Protein 3F6T (pdb70)

CATH classification: 3.90.1150.10 (+2 more: 1.10.20.110, 3.40.640.10)

Secondary structure (DSSP, 8-state):
-------HHHHH-GGGHIIIII-----S----HHHHHHHHHHHHHHHHHTTT--S--------TTHHHHHHHH--TTT-HHHHHHHHHHHHHHHTT---HHHHHHHHHHHHHT-S--SSSS--HHHHHHHHHHHHHHHTTT---GGGEEEEEEEHHHHHHHHHHHHHHHTTSS-TT-EEEEESSP-HHHHTSGGGGGSEEEEE---EETTTTSEE-HHHHHHHS-TTEEEEEEESS-TTT-B---HHHHHHHHHHHHH-TT--EEE-TTGGGSTT---HHHHSGGG--EEE----S-GGG-EEEEEEESS-HHHHHHHTS-HHHHHHHHHHHHTT-S-TT--HHHHHHHHHTTTTTGGG-S--HHHH--TTT---TTT-BGGGTB-HHHHHHHHHHHHHHHHHHH--PPP--STTB--SEEEEEHHHHHHHHH-HHHHHHHHHH--HHHHHHHHHHHTTSSS-TTEEE-SSTTEEEEESSSS-HHHHHHHHHHHHHHHHHHHHHH-/-------TTGGG-GGGHIIIII-----S----HHHHHHHHHHHHHHHHHTTT--S--------TTHHHHHHHH--TTT-HHHHHHHHHHHHHHHTS---HHHHHHHHHHHHHT-S--SSSS--HHHHHHHHHHHIIIIITT---GGGEEEEEEEHHHHHHHHHHHHHHHTTSS-TT-EEEEESSP-HHHHTSGGGGGSEEEEE---EETTTTSEE-HHHHHHHH-TTEEEEEEESS-TTT-B---HHHHHHHHHHHHH-TT--EEE-TTGGGSTT---HHHHSTTT--EEE----S-TTT-EEEEEEESS-HHHHHHHTS-HHHHHHHHHHHHTT-S-TT--HHHHHHHHHTTTTTGGG-S--HHHH--TTT--HHHH-BGGGTB-HHHHHHHHHHHHHHHHHHH-------STTB--SEEEEEHHHHHHHHH-HHHHHHHHHT--HHHHHHHHHHHHTSSS-TTEEE-SSTTEEEEESSSS-TTHHHHHHHHHHHHHHHHHHHHHH-

Structure (mmCIF, N/CA/C/O backbone):
data_3F6T
#
_entry.id   3F6T
#
_cell.length_a   89.780
_cell.length_b   107.750
_cell.length_c   119.680
_cell.angle_alpha   90.000
_cell.angle_beta   90.000
_cell.angle_gamma   90.000
#
_symmetry.space_group_name_H-M   'P 21 21 21'
#
loop_
_entity.id
_entity.type
_entity.pdbx_description
1 polymer 'Aspartate aminotransferase'
2 non-polymer 1,2-ETHANEDIOL
3 water water
#
loop_
_atom_site.group_PDB
_atom_site.id
_atom_site.type_symbol
_atom_site.label_atom_id
_atom_site.label_alt_id
_atom_site.label_comp_id
_atom_site.label_asym_id
_atom_site.label_entity_id
_atom_site.label_seq_id
_atom_site.pdbx_PDB_ins_code
_atom_site.Cartn_x
_atom_site.Cartn_y
_atom_site.Cartn_z
_atom_site.occupancy
_atom_site.B_iso_or_equiv
_atom_site.auth_seq_id
_atom_site.auth_comp_id
_atom_site.auth_asym_id
_atom_site.auth_atom_id
_atom_site.pdbx_PDB_model_num
ATOM 1 N N . PHE A 1 16 ? 6.217 14.160 -43.221 1.00 51.85 15 PHE A N 1
ATOM 2 C CA . PHE A 1 16 ? 6.826 13.109 -44.087 1.00 52.15 15 PHE A CA 1
ATOM 3 C C . PHE A 1 16 ? 6.074 12.940 -45.406 1.00 50.40 15 PHE A C 1
ATOM 4 O O . PHE A 1 16 ? 5.678 11.830 -45.753 1.00 50.53 15 PHE A O 1
ATOM 12 N N . GLU A 1 17 ? 5.892 14.028 -46.146 1.00 48.37 16 GLU A N 1
ATOM 13 C CA . GLU A 1 17 ? 5.193 13.966 -47.436 1.00 47.07 16 GLU A CA 1
ATOM 14 C C . GLU A 1 17 ? 6.009 13.209 -48.490 1.00 44.47 16 GLU A C 1
ATOM 15 O O . GLU A 1 17 ? 7.238 13.311 -48.516 1.00 44.05 16 GLU A O 1
ATOM 21 N N . ILE A 1 18 ? 5.326 12.438 -49.337 1.00 41.59 17 ILE A N 1
ATOM 22 C CA . ILE A 1 18 ? 6.002 11.694 -50.415 1.00 39.77 17 ILE A CA 1
ATOM 23 C C . ILE A 1 18 ? 6.478 12.691 -51.475 1.00 39.49 17 ILE A C 1
ATOM 24 O O . ILE A 1 18 ? 5.725 13.594 -51.871 1.00 39.73 17 ILE A O 1
ATOM 29 N N . SER A 1 19 ? 7.717 12.543 -51.944 1.00 38.84 18 SER A N 1
ATOM 30 C CA . SER A 1 19 ? 8.237 13.424 -52.999 1.00 37.06 18 SER A CA 1
ATOM 31 C C . SER A 1 19 ? 7.158 13.765 -54.010 1.00 36.16 18 SER A C 1
ATOM 32 O O . SER A 1 19 ? 6.465 12.897 -54.529 1.00 35.51 18 SER A O 1
ATOM 35 N N . ARG A 1 20 ? 7.028 15.044 -54.313 1.00 36.56 19 ARG A N 1
ATOM 36 C CA . ARG A 1 20 ? 6.014 15.473 -55.264 1.00 36.64 19 ARG A CA 1
ATOM 37 C C . ARG A 1 20 ? 6.409 14.956 -56.627 1.00 36.57 19 ARG A C 1
ATOM 38 O O . ARG A 1 20 ? 5.543 14.610 -57.417 1.00 36.87 19 ARG A O 1
ATOM 46 N N . LYS A 1 21 ? 7.722 14.862 -56.866 1.00 36.71 20 LYS A N 1
ATOM 47 C CA . LYS A 1 21 ? 8.267 14.397 -58.141 1.00 36.63 20 LYS A CA 1
ATOM 48 C C . LYS A 1 21 ? 8.017 12.914 -58.355 1.00 35.43 20 LYS A C 1
ATOM 49 O O . LYS A 1 21 ? 7.643 12.515 -59.448 1.00 35.62 20 LYS A O 1
ATOM 63 N N . LEU A 1 23 ? 5.646 11.116 -56.894 1.00 30.89 22 LEU A N 1
ATOM 64 C CA . LEU A 1 23 ? 4.176 11.077 -57.090 1.00 30.56 22 LEU A CA 1
ATOM 65 C C . LEU A 1 23 ? 3.792 11.419 -58.551 1.00 31.22 22 LEU A C 1
ATOM 66 O O . LEU A 1 23 ? 2.922 10.782 -59.143 1.00 31.07 22 LEU A O 1
ATOM 71 N N . ALA A 1 24 ? 4.456 12.423 -59.124 1.00 32.83 23 ALA A N 1
ATOM 72 C CA . ALA A 1 24 ? 4.225 12.851 -60.511 1.00 33.13 23 ALA A CA 1
ATOM 73 C C . ALA A 1 24 ? 4.710 11.775 -61.491 1.00 34.78 23 ALA A C 1
ATOM 74 O O . ALA A 1 24 ? 4.026 11.459 -62.458 1.00 34.89 23 ALA A O 1
ATOM 76 N N . LEU A 1 25 ? 5.875 11.192 -61.207 1.00 36.02 24 LEU A N 1
ATOM 77 C CA . LEU A 1 25 ? 6.462 10.130 -62.023 1.00 37.25 24 LEU A CA 1
ATOM 78 C C . LEU A 1 25 ? 5.531 8.901 -62.076 1.00 39.16 24 LEU A C 1
ATOM 79 O O . LEU A 1 25 ? 5.425 8.229 -63.108 1.00 40.49 24 LEU A O 1
ATOM 84 N N . ALA A 1 26 ? 4.837 8.625 -60.980 1.00 40.85 25 ALA A N 1
ATOM 85 C CA . ALA A 1 26 ? 3.888 7.512 -60.926 1.00 41.72 25 ALA A CA 1
ATOM 86 C C . ALA A 1 26 ? 2.678 7.767 -61.828 1.00 43.75 25 ALA A C 1
ATOM 87 O O . ALA A 1 26 ? 2.011 6.818 -62.223 1.00 44.37 25 ALA A O 1
ATOM 89 N N . GLN A 1 27 ? 2.386 9.033 -62.152 1.00 45.70 26 GLN A N 1
ATOM 90 C CA . GLN A 1 27 ? 1.282 9.365 -63.070 1.00 47.24 26 GLN A CA 1
ATOM 91 C C . GLN A 1 27 ? 1.565 8.892 -64.505 1.00 47.74 26 GLN A C 1
ATOM 92 O O . GLN A 1 27 ? 0.634 8.664 -65.271 1.00 48.06 26 GLN A O 1
ATOM 98 N N . LYS A 1 28 ? 2.845 8.757 -64.852 1.00 48.22 27 LYS A N 1
ATOM 99 C CA . LYS A 1 28 ? 3.275 8.283 -66.169 1.00 48.31 27 LYS A CA 1
ATOM 100 C C . LYS A 1 28 ? 3.166 6.758 -66.268 1.00 48.31 27 LYS A C 1
ATOM 101 O O . LYS A 1 28 ? 3.054 6.213 -67.372 1.00 47.85 27 LYS A O 1
ATOM 104 N N . ASN A 1 29 ? 3.230 6.076 -65.116 1.00 47.60 28 ASN A N 1
ATOM 105 C CA . ASN A 1 29 ? 3.167 4.611 -65.051 1.00 47.13 28 ASN A CA 1
ATOM 106 C C . ASN A 1 29 ? 2.704 4.159 -63.649 1.00 46.07 28 ASN A C 1
ATOM 107 O O . ASN A 1 29 ? 3.539 3.929 -62.767 1.00 45.01 28 ASN A O 1
ATOM 112 N N . GLU A 1 30 ? 1.391 4.013 -63.436 1.00 45.13 29 GLU A N 1
ATOM 113 C CA . GLU A 1 30 ? 0.907 3.705 -62.083 1.00 45.86 29 GLU A CA 1
ATOM 114 C C . GLU A 1 30 ? 1.421 2.390 -61.536 1.00 43.76 29 GLU A C 1
ATOM 115 O O . GLU A 1 30 ? 1.489 2.232 -60.324 1.00 43.45 29 GLU A O 1
ATOM 121 N N . LYS A 1 31 ? 1.803 1.463 -62.415 1.00 42.14 30 LYS A N 1
ATOM 122 C CA . LYS A 1 31 ? 2.349 0.181 -61.993 1.00 41.14 30 LYS A CA 1
ATOM 123 C C . LYS A 1 31 ? 3.581 0.355 -61.093 1.00 38.72 30 LYS A C 1
ATOM 124 O O . LYS A 1 31 ? 3.856 -0.481 -60.241 1.00 38.10 30 LYS A O 1
ATOM 130 N N . SER A 1 32 ? 4.319 1.442 -61.289 1.00 36.65 31 SER A N 1
ATOM 131 C CA A SER A 1 32 ? 5.520 1.725 -60.494 0.50 35.79 31 SER A CA 1
ATOM 132 C CA B SER A 1 32 ? 5.516 1.687 -60.483 0.50 35.69 31 SER A CA 1
ATOM 133 C C . SER A 1 32 ? 5.198 2.415 -59.156 1.00 34.48 31 SER A C 1
ATOM 134 O O . SER A 1 32 ? 6.054 2.511 -58.290 1.00 33.49 31 SER A O 1
ATOM 139 N N . ASN A 1 33 ? 3.959 2.892 -58.993 1.00 32.77 32 ASN A N 1
ATOM 140 C CA . ASN A 1 33 ? 3.562 3.596 -57.781 1.00 32.61 32 ASN A CA 1
ATOM 141 C C . ASN A 1 33 ? 3.845 2.876 -56.457 1.00 32.38 32 ASN A C 1
ATOM 142 O O . ASN A 1 33 ? 4.314 3.480 -55.510 1.00 32.78 32 ASN A O 1
ATOM 147 N N . ILE A 1 34 ? 3.537 1.593 -56.377 1.00 32.48 33 ILE A N 1
ATOM 148 C CA . ILE A 1 34 ? 3.795 0.850 -55.147 1.00 31.77 33 ILE A CA 1
ATOM 149 C C . ILE A 1 34 ? 5.291 0.772 -54.799 1.00 30.40 33 ILE A C 1
ATOM 150 O O . ILE A 1 34 ? 5.643 0.998 -53.644 1.00 31.08 33 ILE A O 1
ATOM 155 N N . PHE A 1 35 ? 6.171 0.483 -55.758 1.00 29.47 34 PHE A N 1
ATOM 156 C CA . PHE A 1 35 ? 7.603 0.422 -55.423 1.00 29.04 34 PHE A CA 1
ATOM 157 C C . PHE A 1 35 ? 8.171 1.816 -55.163 1.00 29.77 34 PHE A C 1
ATOM 158 O O . PHE A 1 35 ? 8.894 2.016 -54.175 1.00 29.97 34 PHE A O 1
ATOM 166 N N . LEU A 1 36 ? 7.846 2.781 -56.024 1.00 30.30 35 LEU A N 1
ATOM 167 C CA . LEU A 1 36 ? 8.352 4.134 -55.843 1.00 31.32 35 LEU A CA 1
ATOM 168 C C . LEU A 1 36 ? 7.838 4.826 -54.570 1.00 31.86 35 LEU A C 1
ATOM 169 O O . LEU A 1 36 ? 8.620 5.302 -53.724 1.00 31.77 35 LEU A O 1
ATOM 174 N N . ASN A 1 37 ? 6.521 4.851 -54.413 1.00 30.75 36 ASN A N 1
ATOM 175 C CA . ASN A 1 37 ? 5.932 5.650 -53.369 1.00 31.53 36 ASN A CA 1
ATOM 176 C C . ASN A 1 37 ? 5.489 4.910 -52.134 1.00 32.00 36 ASN A C 1
ATOM 177 O O . ASN A 1 37 ? 5.418 5.527 -51.083 1.00 33.04 36 ASN A O 1
ATOM 182 N N . ALA A 1 38 ? 5.206 3.609 -52.254 1.00 31.51 37 ALA A N 1
ATOM 183 C CA . ALA A 1 38 ? 4.821 2.783 -51.107 1.00 31.26 37 ALA A CA 1
ATOM 184 C C . ALA A 1 38 ? 6.037 1.976 -50.591 1.00 31.22 37 ALA A C 1
ATOM 185 O O . ALA A 1 38 ? 6.005 1.450 -49.500 1.00 29.78 37 ALA A O 1
ATOM 187 N N . GLY A 1 39 ? 7.105 1.871 -51.390 1.00 30.61 38 GLY A N 1
ATOM 188 C CA . GLY A 1 39 ? 8.331 1.210 -50.934 1.00 30.75 38 GLY A CA 1
ATOM 189 C C . GLY A 1 39 ? 8.367 -0.308 -50.862 1.00 30.60 38 GLY A C 1
ATOM 190 O O . GLY A 1 39 ? 9.257 -0.868 -50.247 1.00 31.14 38 GLY A O 1
ATOM 191 N N . ARG A 1 40 ? 7.421 -0.974 -51.518 1.00 31.37 39 ARG A N 1
ATOM 192 C CA . ARG A 1 40 ? 7.324 -2.430 -51.476 1.00 31.97 39 ARG A CA 1
ATOM 193 C C . ARG A 1 40 ? 7.608 -3.029 -52.845 1.00 31.07 39 ARG A C 1
ATOM 194 O O . ARG A 1 40 ? 7.122 -2.540 -53.879 1.00 31.05 39 ARG A O 1
ATOM 202 N N . GLY A 1 41 ? 8.390 -4.098 -52.814 1.00 30.41 40 GLY A N 1
ATOM 203 C CA . GLY A 1 41 ? 8.700 -4.887 -53.985 1.00 30.08 40 GLY A CA 1
ATOM 204 C C . GLY A 1 41 ? 7.735 -6.067 -54.110 1.00 28.79 40 GLY A C 1
ATOM 205 O O . GLY A 1 41 ? 7.810 -6.996 -53.329 1.00 30.97 40 GLY A O 1
ATOM 206 N N . ASN A 1 42 ? 6.852 -6.017 -55.109 1.00 28.27 41 ASN A N 1
ATOM 207 C CA . ASN A 1 42 ? 5.905 -7.087 -55.438 1.00 27.56 41 ASN A CA 1
ATOM 208 C C . ASN A 1 42 ? 6.623 -8.257 -56.144 1.00 28.38 41 ASN A C 1
ATOM 209 O O . ASN A 1 42 ? 7.183 -8.075 -57.229 1.00 26.48 41 ASN A O 1
ATOM 214 N N . PRO A 1 43 ? 6.599 -9.469 -55.543 1.00 27.86 42 PRO A N 1
ATOM 215 C CA . PRO A 1 43 ? 7.272 -10.594 -56.183 1.00 27.37 42 PRO A CA 1
ATOM 216 C C . PRO A 1 43 ? 6.641 -10.974 -57.532 1.00 26.69 42 PRO A C 1
ATOM 217 O O . PRO A 1 43 ? 5.418 -10.782 -57.761 1.00 26.10 42 PRO A O 1
ATOM 221 N N . ASN A 1 44 ? 7.471 -11.497 -58.410 1.00 26.12 43 ASN A N 1
ATOM 222 C CA . ASN A 1 44 ? 6.993 -11.993 -59.712 1.00 26.76 43 ASN A CA 1
ATOM 223 C C . ASN A 1 44 ? 6.964 -13.552 -59.732 1.00 25.25 43 ASN A C 1
ATOM 224 O O . ASN A 1 44 ? 6.891 -14.186 -60.783 1.00 27.31 43 ASN A O 1
ATOM 229 N N . TRP A 1 45 ? 7.074 -14.138 -58.552 1.00 24.67 44 TRP A N 1
ATOM 230 C CA . TRP A 1 45 ? 6.931 -15.564 -58.347 1.00 25.03 44 TRP A CA 1
ATOM 231 C C . TRP A 1 45 ? 5.718 -15.753 -57.446 1.00 24.18 44 TRP A C 1
ATOM 232 O O . TRP A 1 45 ? 5.278 -14.828 -56.763 1.00 24.08 44 TRP A O 1
ATOM 243 N N . ILE A 1 46 ? 5.187 -16.964 -57.471 1.00 24.95 45 ILE A N 1
ATOM 244 C CA . ILE A 1 46 ? 4.055 -17.389 -56.645 1.00 24.83 45 ILE A CA 1
ATOM 245 C C . ILE A 1 46 ? 4.366 -18.807 -56.158 1.00 25.59 45 ILE A C 1
ATOM 246 O O . ILE A 1 46 ? 5.140 -19.531 -56.788 1.00 26.66 45 ILE A O 1
ATOM 251 N N . GLN A 1 47 ? 3.791 -19.198 -55.035 1.00 25.95 46 GLN A N 1
ATOM 252 C CA . GLN A 1 47 ? 3.811 -20.577 -54.643 1.00 25.28 46 GLN A CA 1
ATOM 253 C C . GLN A 1 47 ? 2.513 -21.160 -55.217 1.00 24.76 46 GLN A C 1
ATOM 254 O O . GLN A 1 47 ? 1.461 -20.594 -55.041 1.00 26.51 46 GLN A O 1
ATOM 260 N N . THR A 1 48 ? 2.587 -22.303 -55.864 1.00 26.13 47 THR A N 1
ATOM 261 C CA . THR A 1 48 ? 1.442 -22.963 -56.480 1.00 26.20 47 THR A CA 1
ATOM 262 C C . THR A 1 48 ? 0.630 -23.919 -55.607 1.00 26.23 47 THR A C 1
ATOM 263 O O . THR A 1 48 ? -0.600 -23.952 -55.711 1.00 27.24 47 THR A O 1
ATOM 267 N N . LEU A 1 49 ? 1.300 -24.679 -54.746 1.00 26.46 48 LEU A N 1
ATOM 268 C CA . LEU A 1 49 ? 0.649 -25.784 -54.025 1.00 25.87 48 LEU A CA 1
ATOM 269 C C . LEU A 1 49 ? -0.576 -25.415 -53.187 1.00 25.72 48 LEU A C 1
ATOM 270 O O . LEU A 1 49 ? -1.631 -26.051 -53.344 1.00 26.02 48 LEU A O 1
ATOM 275 N N . ALA A 1 50 ? -0.463 -24.396 -52.337 1.00 25.24 49 ALA A N 1
ATOM 276 C CA . ALA A 1 50 ? -1.613 -23.958 -51.501 1.00 25.16 49 ALA A CA 1
ATOM 277 C C . ALA A 1 50 ? -2.772 -23.420 -52.346 1.00 24.49 49 ALA A C 1
ATOM 278 O O . ALA A 1 50 ? -3.946 -23.619 -52.016 1.00 23.45 49 ALA A O 1
ATOM 280 N N . ARG A 1 51 ? -2.428 -22.699 -53.402 1.00 25.08 50 ARG A N 1
ATOM 281 C CA . ARG A 1 51 ? -3.421 -22.140 -54.324 1.00 25.63 50 ARG A CA 1
ATOM 282 C C . ARG A 1 51 ? -4.293 -23.209 -54.983 1.00 25.75 50 ARG A C 1
ATOM 283 O O . ARG A 1 51 ? -5.505 -23.055 -55.056 1.00 27.40 50 ARG A O 1
ATOM 291 N N . LEU A 1 52 ? -3.647 -24.273 -55.468 1.00 24.13 51 LEU A N 1
ATOM 292 C CA . LEU A 1 52 ? -4.309 -25.405 -56.108 1.00 24.01 51 LEU A CA 1
ATOM 293 C C . LEU A 1 52 ? -5.042 -26.290 -55.084 1.00 23.53 51 LEU A C 1
ATOM 294 O O . LEU A 1 52 ? -6.098 -26.858 -55.406 1.00 24.39 51 LEU A O 1
ATOM 299 N N . ALA A 1 53 ? -4.516 -26.375 -53.856 1.00 23.73 52 ALA A N 1
ATOM 300 C CA . ALA A 1 53 ? -5.162 -27.145 -52.783 1.00 24.32 52 ALA A CA 1
ATOM 301 C C . ALA A 1 53 ? -6.473 -26.452 -52.447 1.00 25.18 52 ALA A C 1
ATOM 302 O O . ALA A 1 53 ? -7.510 -27.108 -52.308 1.00 25.38 52 ALA A O 1
ATOM 304 N N . PHE A 1 54 ? -6.436 -25.108 -52.380 1.00 27.23 53 PHE A N 1
ATOM 305 C CA . PHE A 1 54 ? -7.647 -24.299 -52.144 1.00 27.90 53 PHE A CA 1
ATOM 306 C C . PHE A 1 54 ? -8.744 -24.624 -53.197 1.00 28.20 53 PHE A C 1
ATOM 307 O O . PHE A 1 54 ? -9.889 -24.890 -52.837 1.00 28.90 53 PHE A O 1
ATOM 315 N N . VAL A 1 55 ? -8.381 -24.628 -54.475 1.00 27.78 54 VAL A N 1
ATOM 316 C CA . VAL A 1 55 ? -9.313 -24.954 -55.593 1.00 27.72 54 VAL A CA 1
ATOM 317 C C . VAL A 1 55 ? -10.125 -26.223 -55.344 1.00 26.69 54 VAL A C 1
ATOM 318 O O . VAL A 1 55 ? -11.323 -26.266 -55.570 1.00 25.83 54 VAL A O 1
ATOM 322 N N . ARG A 1 56 ? -9.413 -27.268 -54.922 1.00 26.77 55 ARG A N 1
ATOM 323 C CA . ARG A 1 56 ? -9.971 -28.585 -54.677 1.00 26.64 55 ARG A CA 1
ATOM 324 C C . ARG A 1 56 ? -10.946 -28.596 -53.515 1.00 25.90 55 ARG A C 1
ATOM 325 O O . ARG A 1 56 ? -11.898 -29.377 -53.513 1.00 24.83 55 ARG A O 1
ATOM 333 N N . LEU A 1 57 ? -10.651 -27.791 -52.497 1.00 27.05 56 LEU A N 1
ATOM 334 C CA . LEU A 1 57 ? -11.531 -27.647 -51.337 1.00 26.62 56 LEU A CA 1
ATOM 335 C C . LEU A 1 57 ? -12.875 -27.070 -51.737 1.00 27.20 56 LEU A C 1
ATOM 336 O O . LEU A 1 57 ? -13.939 -27.513 -51.241 1.00 28.66 56 LEU A O 1
ATOM 341 N N . VAL A 1 58 ? -12.824 -26.086 -52.626 1.00 26.18 57 VAL A N 1
ATOM 342 C CA . VAL A 1 58 ? -14.027 -25.468 -53.166 1.00 25.79 57 VAL A CA 1
ATOM 343 C C . VAL A 1 58 ? -14.803 -26.473 -54.023 1.00 25.39 57 VAL A C 1
ATOM 344 O O . VAL A 1 58 ? -16.012 -26.607 -53.872 1.00 23.65 57 VAL A O 1
ATOM 348 N N . GLN A 1 59 ? -14.098 -27.174 -54.918 1.00 26.22 58 GLN A N 1
ATOM 349 C CA . GLN A 1 59 ? -14.734 -28.180 -55.789 1.00 25.56 58 GLN A CA 1
ATOM 350 C C . GLN A 1 59 ? -15.413 -29.268 -54.951 1.00 24.60 58 GLN A C 1
ATOM 351 O O . GLN A 1 59 ? -16.546 -29.663 -55.210 1.00 24.06 58 GLN A O 1
ATOM 357 N N . PHE A 1 60 ? -14.705 -29.757 -53.944 1.00 24.56 59 PHE A N 1
ATOM 358 C CA . PHE A 1 60 ? -15.259 -30.759 -53.075 1.00 24.22 59 PHE A CA 1
ATOM 359 C C . PHE A 1 60 ? -16.450 -30.231 -52.277 1.00 25.10 59 PHE A C 1
ATOM 360 O O . PHE A 1 60 ? -17.445 -30.932 -52.118 1.00 25.09 59 PHE A O 1
ATOM 368 N N . GLY A 1 61 ? -16.324 -29.011 -51.774 1.00 25.99 60 GLY A N 1
ATOM 369 C CA . GLY A 1 61 ? -17.359 -28.378 -50.965 1.00 26.92 60 GLY A CA 1
ATOM 370 C C . GLY A 1 61 ? -18.626 -28.126 -51.756 1.00 26.12 60 GLY A C 1
ATOM 371 O O . GLY A 1 61 ? -19.710 -28.322 -51.241 1.00 26.18 60 GLY A O 1
ATOM 372 N N . VAL A 1 62 ? -18.494 -27.674 -52.994 1.00 26.53 61 VAL A N 1
ATOM 373 C CA . VAL A 1 62 ? -19.655 -27.486 -53.869 1.00 26.42 61 VAL A CA 1
ATOM 374 C C . VAL A 1 62 ? -20.368 -28.826 -54.073 1.00 26.04 61 VAL A C 1
ATOM 375 O O . VAL A 1 62 ? -21.579 -28.904 -53.923 1.00 24.28 61 VAL A O 1
ATOM 379 N N . THR A 1 63 ? -19.602 -29.864 -54.410 1.00 26.46 62 THR A N 1
ATOM 380 C CA . THR A 1 63 ? -20.114 -31.220 -54.547 1.00 27.89 62 THR A CA 1
ATOM 381 C C . THR A 1 63 ? -20.876 -31.691 -53.280 1.00 27.52 62 THR A C 1
ATOM 382 O O . THR A 1 63 ? -21.974 -32.264 -53.386 1.00 28.83 62 THR A O 1
ATOM 386 N N . GLU A 1 64 ? -20.274 -31.489 -52.105 1.00 26.61 63 GLU A N 1
ATOM 387 C CA . GLU A 1 64 ? -20.916 -31.791 -50.802 1.00 27.49 63 GLU A CA 1
ATOM 388 C C . GLU A 1 64 ? -22.239 -31.025 -50.596 1.00 27.09 63 GLU A C 1
ATOM 389 O O . GLU A 1 64 ? -23.242 -31.559 -50.104 1.00 27.85 63 GLU A O 1
ATOM 395 N N . SER A 1 65 ? -22.227 -29.762 -50.987 1.00 26.56 64 SER A N 1
ATOM 396 C CA . SER A 1 65 ? -23.394 -28.855 -50.799 1.00 25.71 64 SER A CA 1
ATOM 397 C C . SER A 1 65 ? -24.617 -29.233 -51.607 1.00 24.34 64 SER A C 1
ATOM 398 O O . SER A 1 65 ? -25.753 -28.972 -51.192 1.00 22.70 64 SER A O 1
ATOM 401 N N . LYS A 1 66 ? -24.384 -29.861 -52.754 1.00 25.45 65 LYS A N 1
ATOM 402 C CA . LYS A 1 66 ? -25.478 -30.238 -53.627 1.00 27.60 65 LYS A CA 1
ATOM 403 C C . LYS A 1 66 ? -26.258 -31.411 -53.058 1.00 27.26 65 LYS A C 1
ATOM 404 O O . LYS A 1 66 ? -27.300 -31.743 -53.588 1.00 27.50 65 LYS A O 1
ATOM 410 N N . LEU A 1 67 ? -25.723 -32.055 -52.021 1.00 27.62 66 LEU A N 1
ATOM 411 C CA . LEU A 1 67 ? -26.392 -33.160 -51.358 1.00 27.84 66 LEU A CA 1
ATOM 412 C C . LEU A 1 67 ? -27.597 -32.685 -50.567 1.00 27.52 66 LEU A C 1
ATOM 413 O O . LEU A 1 67 ? -28.532 -33.441 -50.399 1.00 29.21 66 LEU A O 1
ATOM 418 N N . THR A 1 68 ? -27.582 -31.443 -50.086 1.00 27.86 67 THR A N 1
ATOM 419 C CA . THR A 1 68 ? -28.693 -30.881 -49.277 1.00 27.45 67 THR A CA 1
ATOM 420 C C . THR A 1 68 ? -29.673 -30.041 -50.128 1.00 27.69 67 THR A C 1
ATOM 421 O O . THR A 1 68 ? -30.891 -30.079 -49.927 1.00 28.12 67 THR A O 1
ATOM 425 N N . ILE A 1 69 ? -29.147 -29.288 -51.080 1.00 26.95 68 ILE A N 1
ATOM 426 C CA . ILE A 1 69 ? -29.984 -28.527 -52.015 1.00 26.44 68 ILE A CA 1
ATOM 427 C C . ILE A 1 69 ? -29.287 -28.593 -53.367 1.00 25.63 68 ILE A C 1
ATOM 428 O O . ILE A 1 69 ? -28.089 -28.387 -53.453 1.00 22.40 68 ILE A O 1
ATOM 433 N N . ASN A 1 70 ? -30.045 -28.849 -54.427 1.00 24.43 69 ASN A N 1
ATOM 434 C CA . ASN A 1 70 ? -29.457 -28.904 -55.760 1.00 23.88 69 ASN A CA 1
ATOM 435 C C . ASN A 1 70 ? -30.453 -28.409 -56.786 1.00 22.99 69 ASN A C 1
ATOM 436 O O . ASN A 1 70 ? -31.227 -29.180 -57.350 1.00 24.18 69 ASN A O 1
ATOM 441 N N . ASN A 1 71 ? -30.409 -27.117 -57.038 1.00 23.47 70 ASN A N 1
ATOM 442 C CA . ASN A 1 71 ? -31.371 -26.471 -57.907 1.00 23.45 70 ASN A CA 1
ATOM 443 C C . ASN A 1 71 ? -30.709 -25.417 -58.757 1.00 23.78 70 ASN A C 1
ATOM 444 O O . ASN A 1 71 ? -30.443 -24.293 -58.286 1.00 25.32 70 ASN A O 1
ATOM 449 N N . GLY A 1 72 ? -30.454 -25.788 -60.016 1.00 24.20 71 GLY A N 1
ATOM 450 C CA . GLY A 1 72 ? -29.747 -24.929 -60.950 1.00 24.24 71 GLY A CA 1
ATOM 451 C C . GLY A 1 72 ? -28.372 -24.666 -60.372 1.00 24.45 71 GLY A C 1
ATOM 452 O O . GLY A 1 72 ? -27.657 -25.606 -60.002 1.00 26.78 71 GLY A O 1
ATOM 453 N N . ILE A 1 73 ? -28.001 -23.400 -60.290 1.00 23.81 72 ILE A N 1
ATOM 454 C CA . ILE A 1 73 ? -26.702 -23.017 -59.724 1.00 23.88 72 ILE A CA 1
ATOM 455 C C . ILE A 1 73 ? -26.774 -22.803 -58.202 1.00 23.31 72 ILE A C 1
ATOM 456 O O . ILE A 1 73 ? -25.846 -22.316 -57.620 1.00 24.69 72 ILE A O 1
ATOM 469 N N . ALA A 1 75 ? -26.755 -24.535 -54.502 1.00 22.87 74 ALA A N 1
ATOM 470 C CA . ALA A 1 75 ? -26.439 -25.711 -53.683 1.00 22.85 74 ALA A CA 1
ATOM 471 C C . ALA A 1 75 ? -26.824 -25.332 -52.238 1.00 23.07 74 ALA A C 1
ATOM 472 O O . ALA A 1 75 ? -27.307 -24.239 -51.969 1.00 23.83 74 ALA A O 1
ATOM 474 N N . GLY A 1 76 ? -26.611 -26.254 -51.314 1.00 24.61 75 GLY A N 1
ATOM 475 C CA . GLY A 1 76 ? -26.990 -26.048 -49.943 1.00 23.37 75 GLY A CA 1
ATOM 476 C C . GLY A 1 76 ? -25.833 -25.919 -48.973 1.00 22.72 75 GLY A C 1
ATOM 477 O O . GLY A 1 76 ? -24.943 -25.098 -49.175 1.00 23.38 75 GLY A O 1
ATOM 478 N N . TYR A 1 77 ? -25.897 -26.730 -47.909 1.00 22.38 76 TYR A N 1
ATOM 479 C CA . TYR A 1 77 ? -24.955 -26.717 -46.780 1.00 22.96 76 TYR A CA 1
ATOM 480 C C . TYR A 1 77 ? -24.217 -28.046 -46.611 1.00 23.26 76 TYR A C 1
ATOM 481 O O . TYR A 1 77 ? -24.519 -29.032 -47.283 1.00 24.89 76 TYR A O 1
ATOM 490 N N . ILE A 1 78 ? -23.216 -28.032 -45.737 1.00 25.07 77 ILE A N 1
ATOM 491 C CA . ILE A 1 78 ? -22.321 -29.166 -45.529 1.00 24.64 77 ILE A CA 1
ATOM 492 C C . ILE A 1 78 ? -22.385 -29.740 -44.114 1.00 25.18 77 ILE A C 1
ATOM 493 O O . ILE A 1 78 ? -22.289 -28.999 -43.152 1.00 26.37 77 ILE A O 1
ATOM 498 N N . ASN A 1 79 ? -22.505 -31.066 -44.005 1.00 26.03 78 ASN A N 1
ATOM 499 C CA . ASN A 1 79 ? -22.466 -31.767 -42.702 1.00 25.92 78 ASN A CA 1
ATOM 500 C C . ASN A 1 79 ? -21.059 -32.209 -42.363 1.00 25.94 78 ASN A C 1
ATOM 501 O O . ASN A 1 79 ? -20.355 -32.782 -43.199 1.00 25.61 78 ASN A O 1
ATOM 506 N N . THR A 1 80 ? -20.648 -31.914 -41.139 1.00 27.03 79 THR A N 1
ATOM 507 C CA . THR A 1 80 ? -19.310 -32.256 -40.637 1.00 27.44 79 THR A CA 1
ATOM 508 C C . THR A 1 80 ? -19.050 -33.740 -40.439 1.00 27.53 79 THR A C 1
ATOM 509 O O . THR A 1 80 ? -17.961 -34.233 -40.762 1.00 26.24 79 THR A O 1
ATOM 513 N N . ASP A 1 81 ? -20.038 -34.457 -39.924 1.00 29.34 80 ASP A N 1
ATOM 514 C CA . ASP A 1 81 ? -19.875 -35.875 -39.683 1.00 31.28 80 ASP A CA 1
ATOM 515 C C . ASP A 1 81 ? -19.533 -36.654 -40.958 1.00 29.40 80 ASP A C 1
ATOM 516 O O . ASP A 1 81 ? -20.278 -36.623 -41.926 1.00 29.27 80 ASP A O 1
ATOM 521 N N . GLY A 1 82 ? -18.393 -37.332 -40.926 1.00 26.90 81 GLY A N 1
ATOM 522 C CA . GLY A 1 82 ? -17.913 -38.128 -42.034 1.00 26.54 81 GLY A CA 1
ATOM 523 C C . GLY A 1 82 ? -17.267 -37.385 -43.187 1.00 26.59 81 GLY A C 1
ATOM 524 O O . GLY A 1 82 ? -16.927 -38.034 -44.185 1.00 26.50 81 GLY A O 1
ATOM 525 N N . ILE A 1 83 ? -17.033 -36.069 -43.013 1.00 26.71 82 ILE A N 1
ATOM 526 C CA A ILE A 1 83 ? -16.470 -35.179 -44.054 0.50 26.78 82 ILE A CA 1
ATOM 527 C CA B ILE A 1 83 ? -16.484 -35.203 -44.081 0.50 26.18 82 ILE A CA 1
ATOM 528 C C . ILE A 1 83 ? -15.062 -35.584 -44.543 1.00 26.37 82 ILE A C 1
ATOM 529 O O . ILE A 1 83 ? -14.764 -35.480 -45.721 1.00 26.21 82 ILE A O 1
ATOM 538 N N . ARG A 1 84 ? -14.203 -36.025 -43.630 1.00 26.26 83 ARG A N 1
ATOM 539 C CA . ARG A 1 84 ? -12.840 -36.443 -43.955 1.00 27.20 83 ARG A CA 1
ATOM 540 C C . ARG A 1 84 ? -12.819 -37.643 -44.908 1.00 28.08 83 ARG A C 1
ATOM 541 O O . ARG A 1 84 ? -12.100 -37.643 -45.929 1.00 29.76 83 ARG A O 1
ATOM 549 N N . GLU A 1 85 ? -13.592 -38.661 -44.549 1.00 27.99 84 GLU A N 1
ATOM 550 C CA . GLU A 1 85 ? -13.775 -39.853 -45.341 1.00 29.69 84 GLU A CA 1
ATOM 551 C C . GLU A 1 85 ? -14.296 -39.539 -46.751 1.00 28.52 84 GLU A C 1
ATOM 552 O O . GLU A 1 85 ? -13.855 -40.148 -47.718 1.00 28.52 84 GLU A O 1
ATOM 558 N N . ARG A 1 86 ? -15.254 -38.616 -46.849 1.00 28.11 85 ARG A N 1
ATOM 559 C CA . ARG A 1 86 ? -15.801 -38.172 -48.139 1.00 26.67 85 ARG A CA 1
ATOM 560 C C . ARG A 1 86 ? -14.770 -37.349 -48.945 1.00 26.07 85 ARG A C 1
ATOM 561 O O . ARG A 1 86 ? -14.670 -37.482 -50.161 1.00 24.09 85 ARG A O 1
ATOM 569 N N . LEU A 1 87 ? -13.991 -36.509 -48.257 1.00 25.67 86 LEU A N 1
ATOM 570 C CA . LEU A 1 87 ? -12.939 -35.744 -48.921 1.00 25.10 86 LEU A CA 1
ATOM 571 C C . LEU A 1 87 ? -11.847 -36.698 -49.441 1.00 25.41 86 LEU A C 1
ATOM 572 O O . LEU A 1 87 ? -11.433 -36.605 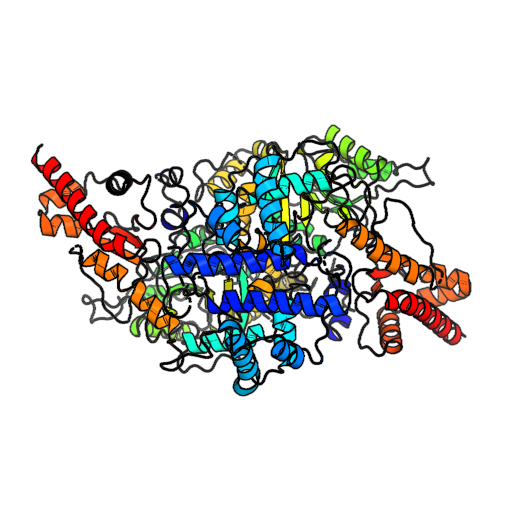-50.595 1.00 26.31 86 LEU A O 1
ATOM 577 N N . PHE A 1 88 ? -11.399 -37.616 -48.593 1.00 25.40 87 PHE A N 1
ATOM 578 C CA . PHE A 1 88 ? -10.341 -38.546 -48.965 1.00 25.95 87 PHE A CA 1
ATOM 579 C C . PHE A 1 88 ? -10.729 -39.376 -50.180 1.00 26.39 87 PHE A C 1
ATOM 580 O O . PHE A 1 88 ? -9.876 -39.569 -51.056 1.00 26.13 87 PHE A O 1
ATOM 588 N N . ALA A 1 89 ? -12.008 -39.782 -50.250 1.00 24.72 88 ALA A N 1
ATOM 589 C CA . ALA A 1 89 ? -12.601 -40.543 -51.368 1.00 25.63 88 ALA A CA 1
ATOM 590 C C . ALA A 1 89 ? -12.738 -39.728 -52.673 1.00 26.47 88 ALA A C 1
ATOM 591 O O . ALA A 1 89 ? -12.547 -40.228 -53.801 1.00 26.05 88 ALA A O 1
ATOM 593 N N . PHE A 1 90 ? -13.036 -38.455 -52.509 1.00 28.12 89 PHE A N 1
ATOM 594 C CA . PHE A 1 90 ? -13.140 -37.517 -53.617 1.00 28.20 89 PHE A CA 1
ATOM 595 C C . PHE A 1 90 ? -11.756 -37.179 -54.233 1.00 28.53 89 PHE A C 1
ATOM 596 O O . PHE A 1 90 ? -11.601 -37.042 -55.447 1.00 26.63 89 PHE A O 1
ATOM 604 N N . LEU A 1 91 ? -10.743 -37.067 -53.390 1.00 29.14 90 LEU A N 1
ATOM 605 C CA . LEU A 1 91 ? -9.417 -36.731 -53.867 1.00 29.06 90 LEU A CA 1
ATOM 606 C C . LEU A 1 91 ? -8.788 -37.884 -54.691 1.00 30.51 90 LEU A C 1
ATOM 607 O O . LEU A 1 91 ? -9.199 -39.036 -54.615 1.00 31.66 90 LEU A O 1
ATOM 612 N N . ASP A 1 92 ? -7.814 -37.534 -55.520 1.00 32.14 91 ASP A N 1
ATOM 613 C CA . ASP A 1 92 ? -7.049 -38.496 -56.305 1.00 32.36 91 ASP A CA 1
ATOM 614 C C . ASP A 1 92 ? -5.544 -38.234 -56.087 1.00 31.87 91 ASP A C 1
ATOM 615 O O . ASP A 1 92 ? -4.879 -37.712 -56.988 1.00 30.30 91 ASP A O 1
ATOM 620 N N . PRO A 1 93 ? -5.001 -38.630 -54.898 1.00 31.76 92 PRO A N 1
ATOM 621 C CA . PRO A 1 93 ? -3.591 -38.352 -54.542 1.00 32.09 92 PRO A CA 1
ATOM 622 C C . PRO A 1 93 ? -2.553 -38.932 -55.494 1.00 33.57 92 PRO A C 1
ATOM 623 O O . PRO A 1 93 ? -1.444 -38.417 -55.562 1.00 35.29 92 PRO A O 1
ATOM 627 N N . ASP A 1 94 ? -2.906 -39.978 -56.229 1.00 35.65 93 ASP A N 1
ATOM 628 C CA . ASP A 1 94 ? -1.997 -40.583 -57.235 1.00 37.24 93 ASP A CA 1
ATOM 629 C C . ASP A 1 94 ? -1.843 -39.754 -58.508 1.00 36.09 93 ASP A C 1
ATOM 630 O O . ASP A 1 94 ? -0.806 -39.786 -59.146 1.00 36.11 93 ASP A O 1
ATOM 635 N N . LYS A 1 95 ? -2.876 -39.010 -58.878 1.00 35.69 94 LYS A N 1
ATOM 636 C CA . LYS A 1 95 ? -2.809 -38.145 -60.044 1.00 35.44 94 LYS A CA 1
ATOM 637 C C . LYS A 1 95 ? -2.398 -36.723 -59.717 1.00 32.61 94 LYS A C 1
ATOM 638 O O . LYS A 1 95 ? -1.606 -36.134 -60.472 1.00 30.29 94 LYS A O 1
ATOM 644 N N . ASN A 1 96 ? -2.896 -36.178 -58.590 1.00 32.19 95 ASN A N 1
ATOM 645 C CA . ASN A 1 96 ? -2.705 -34.747 -58.256 1.00 29.94 95 ASN A CA 1
ATOM 646 C C . ASN A 1 96 ? -1.862 -34.463 -57.006 1.00 29.17 95 ASN A C 1
ATOM 647 O O . ASN A 1 96 ? -2.162 -34.941 -55.928 1.00 29.20 95 ASN A O 1
ATOM 652 N N . ASP A 1 97 ? -0.800 -33.682 -57.159 1.00 29.30 96 ASP A N 1
ATOM 653 C CA . ASP A 1 97 ? 0.039 -33.280 -56.035 1.00 29.73 96 ASP A CA 1
ATOM 654 C C . ASP A 1 97 ? -0.735 -32.530 -54.920 1.00 28.07 96 ASP A C 1
ATOM 655 O O . ASP A 1 97 ? -0.433 -32.741 -53.757 1.00 28.27 96 ASP A O 1
ATOM 660 N N . GLU A 1 98 ? -1.714 -31.697 -55.290 1.00 27.73 97 GLU A N 1
ATOM 661 C CA . GLU A 1 98 ? -2.563 -30.927 -54.367 1.00 28.77 97 GLU A CA 1
ATOM 662 C C . GLU A 1 98 ? -3.344 -31.830 -53.430 1.00 28.30 97 GLU A C 1
ATOM 663 O O . GLU A 1 98 ? -3.597 -31.449 -52.288 1.00 29.41 97 GLU A O 1
ATOM 669 N N . ASP A 1 99 ? -3.872 -32.912 -54.011 1.00 26.95 98 ASP A N 1
ATOM 670 C CA . ASP A 1 99 ? -4.708 -33.903 -53.361 1.00 27.86 98 ASP A CA 1
ATOM 671 C C . ASP A 1 99 ? -3.896 -34.686 -52.362 1.00 28.46 98 ASP A C 1
ATOM 672 O O . ASP A 1 99 ? -4.347 -34.913 -51.245 1.00 28.99 98 ASP A O 1
ATOM 677 N N . LYS A 1 100 ? -2.706 -35.107 -52.781 1.00 28.53 99 LYS A N 1
ATOM 678 C CA . LYS A 1 100 ? -1.770 -35.772 -51.875 1.00 29.49 99 LYS A CA 1
ATOM 679 C C . LYS A 1 100 ? -1.402 -34.799 -50.732 1.00 28.91 99 LYS A C 1
ATOM 680 O O . LYS A 1 100 ? -1.339 -35.197 -49.565 1.00 29.60 99 LYS A O 1
ATOM 686 N N . PHE A 1 101 ? -1.166 -33.522 -51.062 1.00 27.79 100 PHE A N 1
ATOM 687 C CA . PHE A 1 101 ? -0.903 -32.521 -50.032 1.00 25.65 100 PHE A CA 1
ATOM 688 C C . PHE A 1 101 ? -2.092 -32.355 -49.039 1.00 24.50 100 PHE A C 1
ATOM 689 O O . PHE A 1 101 ? -1.877 -32.261 -47.821 1.00 22.68 100 PHE A O 1
ATOM 697 N N . LEU A 1 102 ? -3.327 -32.330 -49.542 1.00 24.41 101 LEU A N 1
ATOM 698 C CA . LEU A 1 102 ? -4.499 -32.156 -48.668 1.00 25.84 101 LEU A CA 1
ATOM 699 C C . LEU A 1 102 ? -4.658 -33.281 -47.629 1.00 26.20 101 LEU A C 1
ATOM 700 O O . LEU A 1 102 ? -4.868 -33.020 -46.440 1.00 26.27 101 LEU A O 1
ATOM 705 N N . ILE A 1 103 ? -4.515 -34.523 -48.071 1.00 26.79 102 ILE A N 1
ATOM 706 C CA . ILE A 1 103 ? -4.547 -35.672 -47.184 1.00 26.39 102 ILE A CA 1
ATOM 707 C C . ILE A 1 103 ? -3.418 -35.585 -46.116 1.00 25.98 102 ILE A C 1
ATOM 708 O O . ILE A 1 103 ? -3.654 -35.673 -44.917 1.00 24.65 102 ILE A O 1
ATOM 713 N N . ASP A 1 104 ? -2.192 -35.375 -46.568 1.00 26.82 103 ASP A N 1
ATOM 714 C CA . ASP A 1 104 ? -1.034 -35.258 -45.667 1.00 27.61 103 ASP A CA 1
ATOM 715 C C . ASP A 1 104 ? -1.156 -34.152 -44.628 1.00 27.36 103 ASP A C 1
ATOM 716 O O . ASP A 1 104 ? -0.671 -34.306 -43.508 1.00 28.80 103 ASP A O 1
ATOM 721 N N . ALA A 1 105 ? -1.753 -33.030 -45.036 1.00 27.12 104 ALA A N 1
ATOM 722 C CA . ALA A 1 105 ? -1.956 -31.853 -44.199 1.00 26.38 104 ALA A CA 1
ATOM 723 C C . ALA A 1 105 ? -2.999 -32.121 -43.109 1.00 25.83 104 ALA A C 1
ATOM 724 O O . ALA A 1 105 ? -2.795 -31.768 -41.951 1.00 26.83 104 ALA A O 1
ATOM 726 N N . VAL A 1 106 ? -4.108 -32.736 -43.485 1.00 25.29 105 VAL A N 1
ATOM 727 C CA . VAL A 1 106 ? -5.131 -33.129 -42.538 1.00 25.71 105 VAL A CA 1
ATOM 728 C C . VAL A 1 106 ? -4.606 -34.177 -41.529 1.00 26.01 105 VAL A C 1
ATOM 729 O O . VAL A 1 106 ? -4.946 -34.116 -40.354 1.00 25.52 105 VAL A O 1
ATOM 733 N N . ASN A 1 107 ? -3.765 -35.108 -41.994 1.00 25.87 106 ASN A N 1
ATOM 734 C CA . ASN A 1 107 ? -3.229 -36.195 -41.162 1.00 26.05 106 ASN A CA 1
ATOM 735 C C . ASN A 1 107 ? -2.186 -35.679 -40.209 1.00 26.88 106 ASN A C 1
ATOM 736 O O . ASN A 1 107 ? -2.128 -36.127 -39.070 1.00 26.73 106 ASN A O 1
ATOM 741 N N . TYR A 1 108 ? -1.384 -34.720 -40.691 1.00 27.20 107 TYR A N 1
ATOM 742 C CA . TYR A 1 108 ? -0.453 -33.978 -39.885 1.00 26.94 107 TYR A CA 1
ATOM 743 C C . TYR A 1 108 ? -1.194 -33.226 -38.757 1.00 27.77 107 TYR A C 1
ATOM 744 O O . TYR A 1 108 ? -0.792 -33.262 -37.609 1.00 26.88 107 TYR A O 1
ATOM 753 N N . CYS A 1 109 ? -2.270 -32.516 -39.097 1.00 27.62 108 CYS A N 1
ATOM 754 C CA . CYS A 1 109 ? -3.017 -31.793 -38.095 1.00 27.61 108 CYS A CA 1
ATOM 755 C C . CYS A 1 109 ? -3.518 -32.706 -37.016 1.00 27.64 108 CYS A C 1
ATOM 756 O O . CYS A 1 109 ? -3.625 -32.302 -35.862 1.00 25.71 108 CYS A O 1
ATOM 759 N N . HIS A 1 110 ? -3.862 -33.932 -37.409 1.00 28.67 109 HIS A N 1
ATOM 760 C CA . HIS A 1 110 ? -4.324 -34.945 -36.492 1.00 28.60 109 HIS A CA 1
ATOM 761 C C . HIS A 1 110 ? -3.188 -35.555 -35.654 1.00 29.16 109 HIS A C 1
ATOM 762 O O . HIS A 1 110 ? -3.228 -35.484 -34.435 1.00 29.65 109 HIS A O 1
ATOM 769 N N . THR A 1 111 ? -2.174 -36.128 -36.305 1.00 29.17 110 THR A N 1
ATOM 770 C CA . THR A 1 111 ? -1.074 -36.792 -35.598 1.00 28.60 110 THR A CA 1
ATOM 771 C C . THR A 1 111 ? -0.122 -35.820 -34.850 1.00 28.81 110 THR A C 1
ATOM 772 O O . THR A 1 111 ? 0.287 -36.117 -33.742 1.00 27.48 110 THR A O 1
ATOM 776 N N . GLU A 1 112 ? 0.208 -34.667 -35.438 1.00 29.00 111 GLU A N 1
ATOM 777 C CA . GLU A 1 112 ? 1.123 -33.689 -34.806 1.00 28.70 111 GLU A CA 1
ATOM 778 C C . GLU A 1 112 ? 0.439 -32.624 -33.966 1.00 28.34 111 GLU A C 1
ATOM 779 O O . GLU A 1 112 ? 0.933 -32.277 -32.913 1.00 26.60 111 GLU A O 1
ATOM 785 N N . LEU A 1 113 ? -0.701 -32.113 -34.410 1.00 27.89 112 LEU A N 1
ATOM 786 C CA . LEU A 1 113 ? -1.364 -31.038 -33.663 1.00 28.34 112 LEU A CA 1
ATOM 787 C C . LEU A 1 113 ? -2.527 -31.506 -32.804 1.00 28.30 112 LEU A C 1
ATOM 788 O O . LEU A 1 113 ? -3.093 -30.717 -32.070 1.00 31.23 112 LEU A O 1
ATOM 793 N N . GLY A 1 114 ? -2.858 -32.787 -32.855 1.00 29.04 113 GLY A N 1
ATOM 794 C CA . GLY A 1 114 ? -3.924 -33.322 -32.039 1.00 29.19 113 GLY A CA 1
ATOM 795 C C . GLY A 1 114 ? -5.316 -32.888 -32.416 1.00 29.32 113 GLY A C 1
ATOM 796 O O . GLY A 1 114 ? -6.228 -32.966 -31.612 1.00 29.97 113 GLY A O 1
ATOM 797 N N . LEU A 1 115 ? -5.507 -32.484 -33.659 1.00 29.51 114 LEU A N 1
ATOM 798 C CA . LEU A 1 115 ? -6.825 -32.015 -34.113 1.00 28.40 114 LEU A CA 1
ATOM 799 C C . LEU A 1 115 ? -7.640 -33.105 -34.758 1.00 27.93 114 LEU A C 1
ATOM 800 O O . LEU A 1 115 ? -7.116 -33.990 -35.434 1.00 29.72 114 LEU A O 1
ATOM 805 N N . ASN A 1 116 ? -8.940 -33.029 -34.512 1.00 28.24 115 ASN A N 1
ATOM 806 C CA . ASN A 1 116 ? -9.959 -33.898 -35.096 1.00 26.95 115 ASN A CA 1
ATOM 807 C C . ASN A 1 116 ? -10.028 -33.686 -36.602 1.00 25.49 115 ASN A C 1
ATOM 808 O O . ASN A 1 116 ? -10.237 -32.598 -37.040 1.00 26.38 115 ASN A O 1
ATOM 813 N N . ARG A 1 117 ? -9.872 -34.743 -37.395 1.00 26.53 116 ARG A N 1
ATOM 814 C CA . ARG A 1 117 ? -9.833 -34.633 -38.849 1.00 26.52 116 AR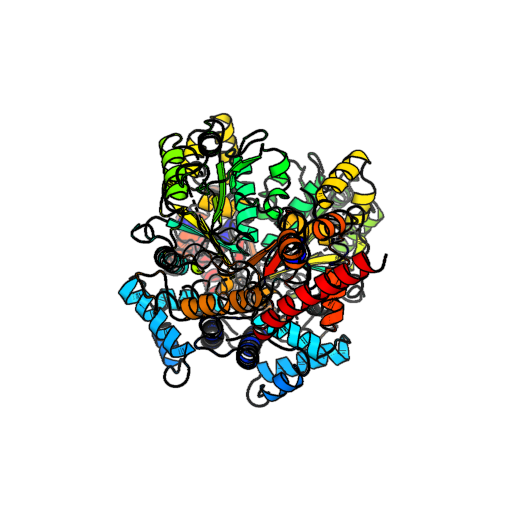G A CA 1
ATOM 815 C C . ARG A 1 117 ? -11.116 -34.058 -39.506 1.00 26.78 116 ARG A C 1
ATOM 816 O O . ARG A 1 117 ? -11.031 -33.207 -40.423 1.00 26.20 116 ARG A O 1
ATOM 824 N N . ASP A 1 118 ? -12.274 -34.505 -39.041 1.00 26.21 117 ASP A N 1
ATOM 825 C CA . ASP A 1 118 ? -13.565 -33.969 -39.509 1.00 28.09 117 ASP A CA 1
ATOM 826 C C . ASP A 1 118 ? -13.739 -32.470 -39.288 1.00 27.23 117 ASP A C 1
ATOM 827 O O . ASP A 1 118 ? -14.209 -31.779 -40.183 1.00 27.12 117 ASP A O 1
ATOM 832 N N . LYS A 1 119 ? -13.405 -31.993 -38.088 1.00 27.28 118 LYS A N 1
ATOM 833 C CA . LYS A 1 119 ? -13.457 -30.554 -37.742 1.00 26.92 118 LYS A CA 1
ATOM 834 C C . LYS A 1 119 ? -12.502 -29.691 -38.574 1.00 26.14 118 LYS A C 1
ATOM 835 O O . LYS A 1 119 ? -12.877 -28.585 -39.025 1.00 23.72 118 LYS A O 1
ATOM 841 N N . VAL A 1 120 ? -11.292 -30.197 -38.771 1.00 24.70 119 VAL A N 1
ATOM 842 C CA . VAL A 1 120 ? -10.314 -29.534 -39.644 1.00 25.54 119 VAL A CA 1
ATOM 843 C C . VAL A 1 120 ? -10.790 -29.466 -41.113 1.00 25.66 119 VAL A C 1
ATOM 844 O O . VAL A 1 120 ? -10.741 -28.388 -41.690 1.00 26.19 119 VAL A O 1
ATOM 848 N N . VAL A 1 121 ? -11.283 -30.590 -41.669 1.00 24.80 120 VAL A N 1
ATOM 849 C CA . VAL A 1 121 ? -11.787 -30.682 -43.065 1.00 23.87 120 VAL A CA 1
ATOM 850 C C . VAL A 1 121 ? -13.012 -29.768 -43.230 1.00 23.65 120 VAL A C 1
ATOM 851 O O . VAL A 1 121 ? -13.077 -28.968 -44.145 1.00 24.40 120 VAL A O 1
ATOM 855 N N . ALA A 1 122 ? -13.929 -29.831 -42.282 1.00 24.32 121 ALA A N 1
ATOM 856 C CA . ALA A 1 122 ? -15.123 -29.002 -42.278 1.00 24.10 121 ALA A CA 1
ATOM 857 C C . ALA A 1 122 ? -14.733 -27.523 -42.244 1.00 24.08 121 ALA A C 1
ATOM 858 O O . ALA A 1 122 ? -15.324 -26.717 -42.938 1.00 24.42 121 ALA A O 1
ATOM 860 N N . GLU A 1 123 ? -13.734 -27.177 -41.438 1.00 24.98 122 GLU A N 1
ATOM 861 C CA . GLU A 1 123 ? -13.277 -25.815 -41.313 1.00 23.72 122 GLU A CA 1
ATOM 862 C C . GLU A 1 123 ? -12.705 -25.290 -42.630 1.00 24.57 122 GLU A C 1
ATOM 863 O O . GLU A 1 123 ? -13.063 -24.159 -43.072 1.00 22.93 122 GLU A O 1
ATOM 869 N N . TRP A 1 124 ? -11.842 -26.106 -43.237 1.00 23.23 123 TRP A N 1
ATOM 870 C CA . TRP A 1 124 ? -11.243 -25.800 -44.515 1.00 23.63 123 TRP A CA 1
ATOM 871 C C . TRP A 1 124 ? -12.252 -25.778 -45.665 1.00 22.57 123 TRP A C 1
ATOM 872 O O . TRP A 1 124 ? -12.109 -24.986 -46.548 1.00 21.77 123 TRP A O 1
ATOM 883 N N . VAL A 1 125 ? -13.214 -26.703 -45.694 1.00 25.06 124 VAL A N 1
ATOM 884 C CA . VAL A 1 125 ? -14.188 -26.771 -46.789 1.00 23.59 124 VAL A CA 1
ATOM 885 C C . VAL A 1 125 ? -15.220 -25.636 -46.635 1.00 25.08 124 VAL A C 1
ATOM 886 O O . VAL A 1 125 ? -15.415 -24.846 -47.552 1.00 25.65 124 VAL A O 1
ATOM 890 N N . ASN A 1 126 ? -15.835 -25.501 -45.457 1.00 23.98 125 ASN A N 1
ATOM 891 C CA . ASN A 1 126 ? -16.776 -24.406 -45.216 1.00 23.69 125 ASN A CA 1
ATOM 892 C C . ASN A 1 126 ? -16.046 -23.076 -45.432 1.00 23.27 125 ASN A C 1
ATOM 893 O O . ASN A 1 126 ? -16.602 -22.124 -46.003 1.00 21.78 125 ASN A O 1
ATOM 898 N N . GLY A 1 127 ? -14.790 -23.029 -44.970 1.00 21.90 126 GLY A N 1
ATOM 899 C CA . GLY A 1 127 ? -13.966 -21.867 -45.125 1.00 22.80 126 GLY A CA 1
ATOM 900 C C . GLY A 1 127 ? -13.654 -21.514 -46.570 1.00 23.99 126 GLY A C 1
ATOM 901 O O . GLY A 1 127 ? -13.720 -20.332 -46.953 1.00 25.42 126 GLY A O 1
ATOM 902 N N . ALA A 1 128 ? -13.320 -22.513 -47.381 1.00 24.55 127 ALA A N 1
ATOM 903 C CA . ALA A 1 128 ? -13.049 -22.306 -48.825 1.00 25.37 127 ALA A CA 1
ATOM 904 C C . ALA A 1 128 ? -14.321 -21.907 -49.605 1.00 25.74 127 ALA A C 1
ATOM 905 O O . ALA A 1 128 ? -14.291 -20.961 -50.429 1.00 26.78 127 ALA A O 1
ATOM 907 N N . VAL A 1 129 ? -15.415 -22.644 -49.362 1.00 25.19 128 VAL A N 1
ATOM 908 C CA . VAL A 1 129 ? -16.716 -22.355 -49.958 1.00 24.32 128 VAL A CA 1
ATOM 909 C C . VAL A 1 129 ? -17.209 -20.996 -49.477 1.00 24.80 128 VAL A C 1
ATOM 910 O O . VAL A 1 129 ? -17.872 -20.278 -50.222 1.00 24.01 128 VAL A O 1
ATOM 914 N N . ALA A 1 130 ? -16.907 -20.668 -48.219 1.00 26.42 129 ALA A N 1
ATOM 915 C CA . ALA A 1 130 ? -17.183 -19.361 -47.638 1.00 25.99 129 ALA A CA 1
ATOM 916 C C . ALA A 1 130 ? -18.681 -19.134 -47.423 1.00 25.84 129 ALA A C 1
ATOM 917 O O . ALA A 1 130 ? -19.239 -18.113 -47.812 1.00 25.66 129 ALA A O 1
ATOM 919 N N . ASN A 1 131 ? -19.292 -20.083 -46.717 1.00 25.52 130 ASN A N 1
ATOM 920 C CA . ASN A 1 131 ? -20.755 -20.095 -46.462 1.00 24.24 130 ASN A CA 1
ATOM 921 C C . ASN A 1 131 ? -21.199 -19.600 -45.084 1.00 23.60 130 ASN A C 1
ATOM 922 O O . ASN A 1 131 ? -22.341 -19.768 -44.693 1.00 21.06 130 ASN A O 1
ATOM 927 N N . ASN A 1 132 ? -20.284 -18.959 -44.373 1.00 24.06 131 ASN A N 1
ATOM 928 C CA . ASN A 1 132 ? -20.532 -18.513 -43.030 1.00 24.92 131 ASN A CA 1
ATOM 929 C C . ASN A 1 132 ? -19.564 -17.361 -42.673 1.00 24.61 131 ASN A C 1
ATOM 930 O O . ASN A 1 132 ? -18.435 -17.257 -43.177 1.00 24.46 131 ASN A O 1
ATOM 935 N N . TYR A 1 133 ? -20.069 -16.501 -41.828 1.00 23.85 132 TYR A N 1
ATOM 936 C CA . TYR A 1 133 ? -19.314 -15.473 -41.226 1.00 24.19 132 TYR A CA 1
ATOM 937 C C . TYR A 1 133 ? -18.155 -16.121 -40.468 1.00 24.60 132 TYR A C 1
ATOM 938 O O . TYR A 1 133 ? -18.279 -17.255 -39.985 1.00 25.20 132 TYR A O 1
ATOM 947 N N . PRO A 1 134 ? -17.010 -15.408 -40.364 1.00 25.63 133 PRO A N 1
ATOM 948 C CA . PRO A 1 134 ? -15.928 -15.950 -39.556 1.00 25.46 133 PRO A CA 1
ATOM 949 C C . PRO A 1 134 ? -16.371 -16.138 -38.091 1.00 25.90 133 PRO A C 1
ATOM 950 O O . PRO A 1 134 ? -16.820 -15.170 -37.440 1.00 26.59 133 PRO A O 1
ATOM 954 N N . VAL A 1 135 ? -16.320 -17.392 -37.607 1.00 26.21 134 VAL A N 1
ATOM 955 C CA . VAL A 1 135 ? -16.705 -17.750 -36.218 1.00 24.98 134 VAL A CA 1
ATOM 956 C C . VAL A 1 135 ? -15.599 -18.646 -35.558 1.00 25.73 134 VAL A C 1
ATOM 957 O O . VAL A 1 135 ? -15.276 -19.727 -36.052 1.00 25.87 134 VAL A O 1
ATOM 961 N N . PRO A 1 136 ? -14.971 -18.161 -34.477 1.00 28.26 135 PRO A N 1
ATOM 962 C CA . PRO A 1 136 ? -15.178 -16.829 -33.886 1.00 29.68 135 PRO A CA 1
ATOM 963 C C . PRO A 1 136 ? -14.607 -15.686 -34.743 1.00 30.63 135 PRO A C 1
ATOM 964 O O . PRO A 1 136 ? -13.899 -15.934 -35.741 1.00 30.27 135 PRO A O 1
ATOM 968 N N . ASP A 1 137 ? -14.933 -14.451 -34.349 1.00 30.71 136 ASP A N 1
ATOM 969 C CA . ASP A 1 137 ? -14.553 -13.238 -35.084 1.00 32.19 136 ASP A CA 1
ATOM 970 C C . ASP A 1 137 ? -13.054 -13.084 -35.327 1.00 30.21 136 ASP A C 1
ATOM 971 O O . ASP A 1 137 ? -12.633 -12.719 -36.422 1.00 28.24 136 ASP A O 1
ATOM 976 N N . ARG A 1 138 ? -12.256 -13.364 -34.303 1.00 28.27 137 ARG A N 1
ATOM 977 C CA . ARG A 1 138 ? -10.820 -13.106 -34.383 1.00 28.52 137 ARG A CA 1
ATOM 978 C C . ARG A 1 138 ? -10.032 -14.053 -35.301 1.00 29.06 137 ARG A C 1
ATOM 979 O O . ARG A 1 138 ? -9.253 -13.611 -36.178 1.00 29.35 137 ARG A O 1
ATOM 987 N N . CYS A 1 139 ? -10.239 -15.344 -35.096 1.00 28.72 138 CYS A N 1
ATOM 988 C CA . CYS A 1 139 ? -9.565 -16.366 -35.875 1.00 28.37 138 CYS A CA 1
ATOM 989 C C . CYS A 1 139 ? -10.332 -17.702 -35.835 1.00 28.07 138 CYS A C 1
ATOM 990 O O . CYS A 1 139 ? -10.908 -18.063 -34.785 1.00 28.60 138 CYS A O 1
ATOM 993 N N . LEU A 1 140 ? -10.336 -18.425 -36.965 1.00 26.72 139 LEU A N 1
ATOM 994 C CA . LEU A 1 140 ? -10.893 -19.804 -37.016 1.00 26.66 139 LEU A CA 1
ATOM 995 C C . LEU A 1 140 ? -9.995 -20.634 -36.064 1.00 26.73 139 LEU A C 1
ATOM 996 O O . LEU A 1 140 ? -8.780 -20.453 -36.055 1.00 25.63 139 LEU A O 1
ATOM 1001 N N A VAL A 1 141 ? -10.601 -21.564 -35.316 0.50 27.10 140 VAL A N 1
ATOM 1002 N N B VAL A 1 141 ? -10.577 -21.551 -35.296 0.50 27.52 140 VAL A N 1
ATOM 1003 C CA A VAL A 1 141 ? -9.891 -22.289 -34.247 0.50 27.29 140 VAL A CA 1
ATOM 1004 C CA B VAL A 1 141 ? -9.809 -22.232 -34.246 0.50 28.10 140 VAL A CA 1
ATOM 1005 C C A VAL A 1 141 ? -8.776 -23.244 -34.693 0.50 28.35 140 VAL A C 1
ATOM 1006 C C B VAL A 1 141 ? -8.734 -23.223 -34.714 0.50 28.73 140 VAL A C 1
ATOM 1007 O O A VAL A 1 141 ? -7.718 -23.307 -34.057 0.50 29.07 140 VAL A O 1
ATOM 1008 O O B VAL A 1 141 ? -7.654 -23.289 -34.115 0.50 29.31 140 VAL A O 1
ATOM 1015 N N . ASN A 1 142 ? -8.987 -23.969 -35.777 1.00 29.17 141 ASN A N 1
ATOM 1016 C CA . ASN A 1 142 ? -7.964 -24.921 -36.267 1.00 29.91 141 ASN A CA 1
ATOM 1017 C C . ASN A 1 142 ? -6.869 -24.164 -36.993 1.00 29.31 141 ASN A C 1
ATOM 1018 O O . ASN A 1 142 ? -5.693 -24.401 -36.768 1.00 28.44 141 ASN A O 1
ATOM 1023 N N . THR A 1 143 ? -7.270 -23.227 -37.825 1.00 29.46 142 THR A N 1
ATOM 1024 C CA . THR A 1 143 ? -6.336 -22.342 -38.502 1.00 30.38 142 THR A CA 1
ATOM 1025 C C . THR A 1 143 ? -5.356 -21.646 -37.537 1.00 28.99 142 THR A C 1
ATOM 1026 O O . THR A 1 143 ? -4.158 -21.590 -37.798 1.00 27.88 142 THR A O 1
ATOM 1030 N N . GLU A 1 144 ? -5.876 -21.107 -36.445 1.00 27.16 143 GLU A N 1
ATOM 1031 C CA . GLU A 1 144 ? -5.051 -20.473 -35.439 1.00 27.81 143 GLU A CA 1
ATOM 1032 C C . GLU A 1 144 ? -3.923 -21.396 -34.930 1.00 26.46 143 GLU A C 1
ATOM 1033 O O . GLU A 1 144 ? -2.791 -20.968 -34.794 1.00 26.04 143 GLU A O 1
ATOM 1039 N N . LYS A 1 145 ? -4.249 -22.637 -34.634 1.00 25.12 144 LYS A N 1
ATOM 1040 C CA . LYS A 1 145 ? -3.243 -23.581 -34.167 1.00 27.53 144 LYS A CA 1
ATOM 1041 C C . LYS A 1 145 ? -2.134 -23.853 -35.244 1.00 26.06 144 LYS A C 1
ATOM 1042 O O . LYS A 1 145 ? -0.961 -23.946 -34.920 1.00 25.96 144 LYS A O 1
ATOM 1048 N N . ILE A 1 146 ? -2.540 -23.917 -36.500 1.00 25.03 145 ILE A N 1
ATOM 1049 C CA . ILE A 1 146 ? -1.656 -24.148 -37.632 1.00 25.32 145 ILE A CA 1
ATOM 1050 C C . ILE A 1 146 ? -0.673 -22.979 -37.833 1.00 25.72 145 ILE A C 1
ATOM 1051 O O . ILE A 1 146 ? 0.539 -23.191 -37.962 1.00 24.78 145 ILE A O 1
ATOM 1056 N N . ILE A 1 147 ? -1.212 -21.760 -37.858 1.00 25.59 146 ILE A N 1
ATOM 1057 C CA . ILE A 1 147 ? -0.433 -20.575 -38.038 1.00 25.03 146 ILE A CA 1
ATOM 1058 C C . ILE A 1 147 ? 0.561 -20.427 -36.848 1.00 25.99 146 ILE A C 1
ATOM 1059 O O . ILE A 1 147 ? 1.711 -20.111 -37.051 1.00 23.85 146 ILE A O 1
ATOM 1064 N N . ASN A 1 148 ? 0.097 -20.707 -35.633 1.00 26.20 147 ASN A N 1
ATOM 1065 C CA . ASN A 1 148 ? 0.913 -20.637 -34.419 1.00 26.81 147 ASN A CA 1
ATOM 1066 C C . ASN A 1 148 ? 2.181 -21.489 -34.502 1.00 27.73 147 ASN A C 1
ATOM 1067 O O . ASN A 1 148 ? 3.289 -20.989 -34.174 1.00 28.51 147 ASN A O 1
ATOM 1072 N N . TYR A 1 149 ? 2.006 -22.741 -34.958 1.00 27.19 148 TYR A N 1
ATOM 1073 C CA . TYR A 1 149 ? 3.075 -23.701 -35.147 1.00 25.57 148 TYR A CA 1
ATOM 1074 C C . TYR A 1 149 ? 3.974 -23.379 -36.308 1.00 25.08 148 TYR A C 1
ATOM 1075 O O . TYR A 1 149 ? 5.183 -23.633 -36.244 1.00 23.43 148 TYR A O 1
ATOM 1084 N N . PHE A 1 150 ? 3.389 -22.834 -37.368 1.00 25.66 149 PHE A N 1
ATOM 1085 C CA . PHE A 1 150 ? 4.142 -22.349 -38.534 1.00 25.92 149 PHE A CA 1
ATOM 1086 C C . PHE A 1 150 ? 5.060 -21.155 -38.162 1.00 26.30 149 PHE A C 1
ATOM 1087 O O . PHE A 1 150 ? 6.219 -21.137 -38.541 1.00 27.45 149 PHE A O 1
ATOM 1095 N N . LEU A 1 151 ? 4.519 -20.169 -37.442 1.00 26.72 150 LEU A N 1
ATOM 1096 C CA . LEU A 1 151 ? 5.290 -19.018 -36.966 1.00 26.68 150 LEU A CA 1
ATOM 1097 C C . LEU A 1 151 ? 6.439 -19.430 -36.073 1.00 26.23 150 LEU A C 1
ATOM 1098 O O . LEU A 1 151 ? 7.552 -18.903 -36.198 1.00 25.79 150 LEU A O 1
ATOM 1103 N N . GLN A 1 152 ? 6.166 -20.393 -35.195 1.00 26.60 151 GLN A N 1
ATOM 1104 C CA . GLN A 1 152 ? 7.177 -20.942 -34.312 1.00 27.04 151 GLN A CA 1
ATOM 1105 C C . GLN A 1 152 ? 8.332 -21.620 -35.085 1.00 27.06 151 GLN A C 1
ATOM 1106 O O . GLN A 1 152 ? 9.505 -21.276 -34.897 1.00 26.19 151 GLN A O 1
ATOM 1112 N N . GLU A 1 153 ? 8.005 -22.541 -35.987 1.00 27.50 152 GLU A N 1
ATOM 1113 C CA . GLU A 1 153 ? 9.017 -23.189 -36.809 1.00 27.60 152 GLU A CA 1
ATOM 1114 C C . GLU A 1 153 ? 9.824 -22.175 -37.580 1.00 26.20 152 GLU A C 1
ATOM 1115 O O . GLU A 1 153 ? 11.022 -22.142 -37.478 1.00 27.48 152 GLU A O 1
ATOM 1121 N N . LEU A 1 154 ? 9.129 -21.291 -38.282 1.00 26.72 153 LEU A N 1
ATOM 1122 C CA . LEU A 1 154 ? 9.736 -20.227 -39.074 1.00 26.20 153 LEU A CA 1
ATOM 1123 C C . LEU A 1 154 ? 10.657 -19.238 -38.349 1.00 25.94 153 LEU A C 1
ATOM 1124 O O . LEU A 1 154 ? 11.707 -18.870 -38.865 1.00 24.47 153 LEU A O 1
ATOM 1129 N N . SER A 1 155 ? 10.242 -18.758 -37.174 1.00 26.78 154 SER A N 1
ATOM 1130 C CA . SER A 1 155 ? 10.981 -17.696 -36.539 1.00 27.06 154 SER A CA 1
ATOM 1131 C C . SER A 1 155 ? 11.258 -17.706 -35.025 1.00 27.64 154 SER A C 1
ATOM 1132 O O . SER A 1 155 ? 11.987 -16.823 -34.581 1.00 26.33 154 SER A O 1
ATOM 1135 N N . TYR A 1 156 ? 10.755 -18.679 -34.242 1.00 28.94 155 TYR A N 1
ATOM 1136 C CA . TYR A 1 156 ? 11.012 -18.653 -32.787 1.00 30.06 155 TYR A CA 1
ATOM 1137 C C . TYR A 1 156 ? 12.243 -19.421 -32.338 1.00 33.50 155 TYR A C 1
ATOM 1138 O O . TYR A 1 156 ? 12.724 -19.213 -31.190 1.00 34.81 155 TYR A O 1
ATOM 1147 N N . LYS A 1 157 ? 12.786 -20.269 -33.217 1.00 36.11 156 LYS A N 1
ATOM 1148 C CA . LYS A 1 157 ? 13.973 -21.083 -32.895 1.00 37.45 156 LYS A CA 1
ATOM 1149 C C . LYS A 1 157 ? 13.591 -22.066 -31.769 1.00 37.47 156 LYS A C 1
ATOM 1150 O O . LYS A 1 157 ? 12.741 -22.929 -31.974 1.00 37.87 156 LYS A O 1
ATOM 1156 N N . ASP A 1 158 ? 14.164 -21.914 -30.580 1.00 38.02 157 ASP A N 1
ATOM 1157 C CA . ASP A 1 158 ? 13.900 -22.836 -29.468 1.00 38.20 157 ASP A CA 1
ATOM 1158 C C . ASP A 1 158 ? 12.897 -22.307 -28.453 1.00 37.23 157 ASP A C 1
ATOM 1159 O O . ASP A 1 158 ? 12.771 -22.866 -27.364 1.00 36.20 157 ASP A O 1
ATOM 1164 N N . ALA A 1 159 ? 12.209 -21.224 -28.785 1.00 36.38 158 ALA A N 1
ATOM 1165 C CA . ALA A 1 159 ? 11.251 -20.644 -27.864 1.00 36.67 158 ALA A CA 1
ATOM 1166 C C . ALA A 1 159 ? 9.925 -21.360 -28.112 1.00 36.41 158 ALA A C 1
ATOM 1167 O O . ALA A 1 159 ? 9.381 -21.310 -29.226 1.00 38.37 158 ALA A O 1
ATOM 1169 N N . ASN A 1 160 ? 9.430 -22.055 -27.090 1.00 34.71 159 ASN A N 1
ATOM 1170 C CA . ASN A 1 160 ? 8.172 -22.792 -27.187 1.00 33.33 159 ASN A CA 1
ATOM 1171 C C . ASN A 1 160 ? 7.026 -21.900 -26.734 1.00 31.64 159 ASN A C 1
ATOM 1172 O O . ASN A 1 160 ? 6.732 -21.805 -25.538 1.00 29.49 159 ASN A O 1
ATOM 1177 N N . LEU A 1 161 ? 6.380 -21.249 -27.701 1.00 30.79 160 LEU A N 1
ATOM 1178 C CA . LEU A 1 161 ? 5.328 -20.260 -27.416 1.00 29.58 160 LEU A CA 1
ATOM 1179 C C . LEU A 1 161 ? 4.014 -20.471 -28.153 1.00 29.15 160 LEU A C 1
ATOM 1180 O O . LEU A 1 161 ? 3.028 -19.799 -27.837 1.00 28.97 160 LEU A O 1
ATOM 1185 N N . ALA A 1 162 ? 3.998 -21.418 -29.089 1.00 29.77 161 ALA A N 1
ATOM 1186 C CA . ALA A 1 162 ? 2.852 -21.710 -29.958 1.00 30.87 161 ALA A CA 1
ATOM 1187 C C . ALA A 1 162 ? 1.539 -21.942 -29.222 1.00 32.07 161 ALA A C 1
ATOM 1188 O O . ALA A 1 162 ? 0.480 -21.584 -29.724 1.00 33.63 161 ALA A O 1
ATOM 1190 N N . GLU A 1 163 ? 1.620 -22.517 -28.024 1.00 33.72 162 GLU A N 1
ATOM 1191 C CA . GLU A 1 163 ? 0.449 -22.789 -27.166 1.00 33.36 162 GLU A CA 1
ATOM 1192 C C . GLU A 1 163 ? 0.020 -21.605 -26.286 1.00 32.70 162 GLU A C 1
ATOM 1193 O O . GLU A 1 163 ? -1.054 -21.668 -25.703 1.00 32.99 162 GLU A O 1
ATOM 1199 N N . GLN A 1 164 ? 0.860 -20.560 -26.155 1.00 31.87 163 GLN A N 1
ATOM 1200 C CA . GLN A 1 164 ? 0.560 -19.385 -25.322 1.00 31.15 163 GLN A CA 1
ATOM 1201 C C . GLN A 1 164 ? 0.351 -18.164 -26.209 1.00 29.43 163 GLN A C 1
ATOM 1202 O O . GLN A 1 164 ? 0.478 -17.040 -25.731 1.00 29.08 163 GLN A O 1
ATOM 1208 N N . THR A 1 165 ? 0.110 -18.357 -27.492 1.00 29.07 164 THR A N 1
ATOM 1209 C CA . THR A 1 165 ? 0.020 -17.227 -28.418 1.00 28.29 164 THR A CA 1
ATOM 1210 C C . THR A 1 165 ? -1.365 -17.166 -29.066 1.00 28.71 164 THR A C 1
ATOM 1211 O O . THR A 1 165 ? -1.920 -18.195 -29.474 1.00 29.98 164 THR A O 1
ATOM 1215 N N . ASP A 1 166 ? -1.910 -15.956 -29.114 1.00 28.20 165 ASP A N 1
ATOM 1216 C CA . ASP A 1 166 ? -3.203 -15.656 -29.700 1.00 27.69 165 ASP A CA 1
ATOM 1217 C C . ASP A 1 166 ? -2.961 -14.957 -31.028 1.00 28.00 165 ASP A C 1
ATOM 1218 O O . ASP A 1 166 ? -2.061 -14.132 -31.127 1.00 27.32 165 ASP A O 1
ATOM 1223 N N . LEU A 1 167 ? -3.786 -15.279 -32.036 1.00 27.98 166 LEU A N 1
ATOM 1224 C CA . LEU A 1 167 ? -3.630 -14.720 -33.364 1.00 27.94 166 LEU A CA 1
ATOM 1225 C C . LEU A 1 167 ? -4.876 -13.978 -33.881 1.00 28.01 166 LEU A C 1
ATOM 1226 O O . LEU A 1 167 ? -5.991 -14.313 -33.530 1.00 26.69 166 LEU A O 1
ATOM 1231 N N . PHE A 1 168 ? -4.625 -12.929 -34.671 1.00 27.65 167 PHE A N 1
ATOM 1232 C CA . PHE A 1 168 ? -5.672 -12.112 -35.305 1.00 27.05 167 PHE A CA 1
ATOM 1233 C C . PHE A 1 168 ? -5.235 -11.852 -36.744 1.00 26.84 167 PHE A C 1
ATOM 1234 O O . PHE A 1 168 ? -4.413 -10.971 -36.995 1.00 25.10 167 PHE A O 1
ATOM 1242 N N . PRO A 1 169 ? -5.735 -12.687 -37.684 1.00 26.94 168 PRO A N 1
ATOM 1243 C CA . PRO A 1 169 ? -5.533 -12.510 -39.118 1.00 27.55 168 PRO A CA 1
ATOM 1244 C C . PRO A 1 169 ? -6.158 -11.194 -39.644 1.00 28.11 168 PRO A C 1
ATOM 1245 O O . PRO A 1 169 ? -7.270 -10.814 -39.266 1.00 29.12 168 PRO A O 1
ATOM 1249 N N . THR A 1 170 ? -5.408 -10.538 -40.521 1.00 27.60 169 THR A N 1
ATOM 1250 C CA . THR A 1 170 ? -5.714 -9.234 -41.041 1.00 27.30 169 THR A CA 1
ATOM 1251 C C . THR A 1 170 ? -5.503 -9.162 -42.535 1.00 26.53 169 THR A C 1
ATOM 1252 O O . THR A 1 170 ? -4.868 -10.028 -43.146 1.00 26.67 169 THR A O 1
ATOM 1256 N N . GLU A 1 171 ? -6.019 -8.090 -43.106 1.00 27.26 170 GLU A N 1
ATOM 1257 C CA . GLU A 1 171 ? -5.927 -7.827 -44.530 1.00 26.03 170 GLU A CA 1
ATOM 1258 C C . GLU A 1 171 ? -4.498 -7.301 -44.866 1.00 25.89 170 GLU A C 1
ATOM 1259 O O . GLU A 1 171 ? -4.291 -6.147 -45.238 1.00 25.37 170 GLU A O 1
ATOM 1265 N N . GLY A 1 172 ? -3.538 -8.205 -44.748 1.00 25.60 171 GLY A N 1
ATOM 1266 C CA . GLY A 1 172 ? -2.122 -7.944 -44.989 1.00 26.79 171 GLY A CA 1
ATOM 1267 C C . GLY A 1 172 ? -1.515 -7.361 -43.735 1.00 27.92 171 GLY A C 1
ATOM 1268 O O . GLY A 1 172 ? -2.217 -7.157 -42.746 1.00 28.49 171 GLY A O 1
ATOM 1269 N N . GLY A 1 173 ? -0.187 -7.206 -43.742 1.00 28.87 172 GLY A N 1
ATOM 1270 C CA . GLY A 1 173 ? 0.513 -6.424 -42.734 1.00 28.49 172 GLY A CA 1
ATOM 1271 C C . GLY A 1 173 ? 0.076 -4.941 -42.794 1.00 28.72 172 GLY A C 1
ATOM 1272 O O . GLY A 1 173 ? 0.238 -4.177 -41.818 1.00 29.97 172 GLY A O 1
ATOM 1273 N N . THR A 1 174 ? -0.431 -4.532 -43.959 1.00 28.49 173 THR A N 1
ATOM 1274 C CA . THR A 1 174 ? -1.016 -3.206 -44.192 1.00 28.30 173 THR A CA 1
ATOM 1275 C C . THR A 1 174 ? -2.142 -2.920 -43.200 1.00 28.28 173 THR A C 1
ATOM 1276 O O . THR A 1 174 ? -2.133 -1.873 -42.565 1.00 27.93 173 THR A O 1
ATOM 1280 N N . ALA A 1 175 ? -3.124 -3.828 -43.110 1.00 27.92 174 ALA A N 1
ATOM 1281 C CA . ALA A 1 175 ? -4.221 -3.698 -42.142 1.00 27.26 174 ALA A CA 1
ATOM 1282 C C . ALA A 1 175 ? -3.712 -3.924 -40.692 1.00 26.84 174 ALA A C 1
ATOM 1283 O O . ALA A 1 175 ? -4.169 -3.268 -39.773 1.00 26.37 174 ALA A O 1
ATOM 1285 N N . ALA A 1 176 ? -2.757 -4.835 -40.492 1.00 26.68 175 ALA A N 1
ATOM 1286 C CA . ALA A 1 176 ? -2.242 -5.103 -39.157 1.00 27.20 175 ALA A CA 1
ATOM 1287 C C . ALA A 1 176 ? -1.737 -3.835 -38.449 1.00 29.48 175 ALA A C 1
ATOM 1288 O O . ALA A 1 176 ? -2.113 -3.585 -37.283 1.00 29.75 175 ALA A O 1
ATOM 1290 N N . ILE A 1 177 ? -0.967 -3.017 -39.182 1.00 29.12 176 ILE A N 1
ATOM 1291 C CA . ILE A 1 177 ? -0.347 -1.805 -38.651 1.00 29.34 176 ILE A CA 1
ATOM 1292 C C . ILE A 1 177 ? -1.354 -0.706 -38.384 1.00 28.87 176 ILE A C 1
ATOM 1293 O O . ILE A 1 177 ? -1.254 -0.024 -37.372 1.00 29.59 176 ILE A O 1
ATOM 1298 N N . VAL A 1 178 ? -2.330 -0.573 -39.275 1.00 29.04 177 VAL A N 1
ATOM 1299 C CA . VAL A 1 178 ? -3.428 0.392 -39.146 1.00 28.00 177 VAL A CA 1
ATOM 1300 C C . VAL A 1 178 ? -4.245 0.071 -37.879 1.00 27.78 177 VAL A C 1
ATOM 1301 O O . VAL A 1 178 ? -4.498 0.960 -37.043 1.00 29.99 177 VAL A O 1
ATOM 1305 N N . TYR A 1 179 ? -4.618 -1.199 -37.725 1.00 28.32 178 TYR A N 1
ATOM 1306 C CA . TYR A 1 179 ? -5.330 -1.688 -36.529 1.00 27.62 178 TYR A CA 1
ATOM 1307 C C . TYR A 1 179 ? -4.531 -1.522 -35.236 1.00 27.25 178 TYR A C 1
ATOM 1308 O O . TYR A 1 179 ? -5.072 -1.150 -34.228 1.00 25.33 178 TYR A O 1
ATOM 1317 N N . ALA A 1 180 ? -3.240 -1.841 -35.279 1.00 28.36 179 ALA A N 1
ATOM 1318 C CA . ALA A 1 180 ? -2.348 -1.693 -34.107 1.00 28.82 179 ALA A CA 1
ATOM 1319 C C . ALA A 1 180 ? -2.353 -0.271 -33.585 1.00 28.60 179 ALA A C 1
ATOM 1320 O O . ALA A 1 180 ? -2.610 -0.046 -32.395 1.00 30.63 179 ALA A O 1
ATOM 1322 N N . PHE A 1 181 ? -2.096 0.692 -34.478 1.00 28.18 180 PHE A N 1
ATOM 1323 C CA . PHE A 1 181 ? -2.068 2.092 -34.106 1.00 26.09 180 PHE A CA 1
ATOM 1324 C C . PHE A 1 181 ? -3.379 2.658 -33.575 1.00 25.66 180 PHE A C 1
ATOM 1325 O O . PHE A 1 181 ? -3.372 3.447 -32.626 1.00 25.14 180 PHE A O 1
ATOM 1333 N N . HIS A 1 182 ? -4.484 2.262 -34.189 1.00 25.48 181 HIS A N 1
ATOM 1334 C CA . HIS A 1 182 ? -5.789 2.705 -33.800 1.00 25.53 181 HIS A CA 1
ATOM 1335 C C . HIS A 1 182 ? -6.154 2.173 -32.410 1.00 25.30 181 HIS A C 1
ATOM 1336 O O . HIS A 1 182 ? -6.563 2.938 -31.527 1.00 26.78 181 HIS A O 1
ATOM 1343 N N . SER A 1 183 ? -5.992 0.873 -32.203 1.00 25.56 182 SER A N 1
ATOM 1344 C CA . SER A 1 183 ? -6.302 0.234 -30.912 1.00 25.33 182 SER A CA 1
ATOM 1345 C C . SER A 1 183 ? -5.417 0.678 -29.736 1.00 25.32 182 SER A C 1
ATOM 1346 O O . SER A 1 183 ? -5.854 0.694 -28.570 1.00 24.58 182 SER A O 1
ATOM 1349 N N . LEU A 1 184 ? -4.177 1.012 -30.036 1.00 24.91 183 LEU A N 1
ATOM 1350 C CA . LEU A 1 184 ? -3.278 1.589 -29.040 1.00 25.01 183 LEU A CA 1
ATOM 1351 C C . LEU A 1 184 ? -3.735 3.013 -28.623 1.00 25.05 183 LEU A C 1
ATOM 1352 O O . LEU A 1 184 ? -3.574 3.423 -27.484 1.00 24.25 183 LEU A O 1
ATOM 1357 N N . ALA A 1 185 ? -4.280 3.769 -29.573 1.00 25.55 184 ALA A N 1
ATOM 1358 C CA . ALA A 1 185 ? -4.781 5.084 -29.287 1.00 25.44 184 ALA A CA 1
ATOM 1359 C C . ALA A 1 185 ? -6.095 4.941 -28.503 1.00 24.60 184 ALA A C 1
ATOM 1360 O O . ALA A 1 185 ? -6.265 5.540 -27.477 1.00 25.24 184 ALA A O 1
ATOM 1362 N N . GLU A 1 186 ? -6.992 4.099 -28.973 1.00 25.45 185 GLU A N 1
ATOM 1363 C CA . GLU A 1 186 ? -8.290 3.897 -28.342 1.00 25.71 185 GLU A CA 1
ATOM 1364 C C . GLU A 1 186 ? -8.219 3.371 -26.933 1.00 26.60 185 GLU A C 1
ATOM 1365 O O . GLU A 1 186 ? -9.109 3.649 -26.097 1.00 28.04 185 GLU A O 1
ATOM 1371 N N . ASN A 1 187 ? -7.172 2.616 -26.660 1.00 26.25 186 ASN A N 1
ATOM 1372 C CA . ASN A 1 187 ? -6.964 2.025 -25.361 1.00 26.67 186 ASN A CA 1
ATOM 1373 C C . ASN A 1 187 ? -6.005 2.789 -24.461 1.00 27.37 186 ASN A C 1
ATOM 1374 O O . ASN A 1 187 ? -5.613 2.284 -23.428 1.00 27.18 186 ASN A O 1
ATOM 1379 N N . HIS A 1 188 ? -5.634 4.011 -24.867 1.00 28.02 187 HIS A N 1
ATOM 1380 C CA . HIS A 1 188 ? -4.797 4.914 -24.085 1.00 27.85 187 HIS A CA 1
ATOM 1381 C C . HIS A 1 188 ? -3.412 4.393 -23.815 1.00 27.92 187 HIS A C 1
ATOM 1382 O O . HIS A 1 188 ? -2.822 4.728 -22.801 1.00 27.96 187 HIS A O 1
ATOM 1389 N N . LEU A 1 189 ? -2.903 3.568 -24.720 1.00 28.22 188 LEU A N 1
ATOM 1390 C CA . LEU A 1 189 ? -1.574 3.003 -24.606 1.00 27.72 188 LEU A CA 1
ATOM 1391 C C . LEU A 1 189 ? -0.587 3.930 -25.309 1.00 28.82 188 LEU A C 1
ATOM 1392 O O . LEU A 1 189 ? 0.594 3.967 -24.955 1.00 29.42 188 LEU A O 1
ATOM 1397 N N . LEU A 1 190 ? -1.086 4.650 -26.318 1.00 29.56 189 LEU A N 1
ATOM 1398 C CA . LEU A 1 190 ? -0.369 5.731 -26.983 1.00 30.77 189 LEU A CA 1
ATOM 1399 C C . LEU A 1 190 ? -1.254 6.991 -26.867 1.00 31.50 189 LEU A C 1
ATOM 1400 O O . LEU A 1 190 ? -2.441 7.021 -27.269 1.00 30.19 189 LEU A O 1
ATOM 1405 N N . LYS A 1 191 ? -0.634 8.018 -26.294 1.00 31.62 190 LYS A N 1
ATOM 1406 C CA . LYS A 1 191 ? -1.253 9.306 -26.020 1.00 32.26 190 LYS A CA 1
ATOM 1407 C C . LYS A 1 191 ? -0.429 10.395 -26.636 1.00 31.56 190 LYS A C 1
ATOM 1408 O O . LYS A 1 191 ? 0.753 10.206 -26.886 1.00 31.66 190 LYS A O 1
ATOM 1414 N N . LYS A 1 192 ? -1.067 11.540 -26.855 1.00 32.65 191 LYS A N 1
ATOM 1415 C CA . LYS A 1 192 ? -0.445 12.722 -27.463 1.00 33.39 191 LYS A CA 1
ATOM 1416 C C . LYS A 1 192 ? 0.763 13.103 -26.616 1.00 31.05 191 LYS A C 1
ATOM 1417 O O . LYS A 1 192 ? 0.647 13.218 -25.414 1.00 29.46 191 LYS A O 1
ATOM 1423 N N . GLY A 1 193 ? 1.920 13.261 -27.249 1.00 30.04 192 GLY A N 1
ATOM 1424 C CA . GLY A 1 193 ? 3.154 13.630 -26.557 1.00 28.75 192 GLY A CA 1
ATOM 1425 C C . GLY A 1 193 ? 4.040 12.441 -26.188 1.00 28.71 192 GLY A C 1
ATOM 1426 O O . GLY A 1 193 ? 5.126 12.625 -25.656 1.00 26.44 192 GLY A O 1
ATOM 1427 N N . ASP A 1 194 ? 3.571 11.219 -26.466 1.00 29.39 193 ASP A N 1
ATOM 1428 C CA . ASP A 1 194 ? 4.349 10.010 -26.190 1.00 29.63 193 ASP A CA 1
ATOM 1429 C C . ASP A 1 194 ? 5.545 9.879 -27.136 1.00 29.55 193 ASP A C 1
ATOM 1430 O O . ASP A 1 194 ? 5.467 10.248 -28.314 1.00 30.20 193 ASP A O 1
ATOM 1435 N N . LYS A 1 195 ? 6.644 9.360 -26.598 1.00 29.30 194 LYS A N 1
ATOM 1436 C CA . LYS A 1 195 ? 7.846 9.155 -27.360 1.00 30.70 194 LYS A CA 1
ATOM 1437 C C . LYS A 1 195 ? 7.927 7.694 -27.835 1.00 30.92 194 LYS A C 1
ATOM 1438 O O . LYS A 1 195 ? 7.725 6.744 -27.051 1.00 30.09 194 LYS A O 1
ATOM 1444 N N . ILE A 1 196 ? 8.198 7.511 -29.128 1.00 30.90 195 ILE A N 1
ATOM 1445 C CA . ILE A 1 196 ? 8.313 6.171 -29.686 1.00 30.99 195 ILE A CA 1
ATOM 1446 C C . ILE A 1 196 ? 9.653 6.000 -30.438 1.00 30.30 195 ILE A C 1
ATOM 1447 O O . ILE A 1 196 ? 10.100 6.883 -31.152 1.00 27.78 195 ILE A O 1
ATOM 1452 N N . ALA A 1 197 ? 10.300 4.852 -30.219 1.00 31.22 196 ALA A N 1
ATOM 1453 C CA . ALA A 1 197 ? 11.554 4.505 -30.890 1.00 31.19 196 ALA A CA 1
ATOM 1454 C C . ALA A 1 197 ? 11.233 3.711 -32.184 1.00 31.50 196 ALA A C 1
ATOM 1455 O O . ALA A 1 197 ? 10.362 2.823 -32.180 1.00 31.84 196 ALA A O 1
ATOM 1457 N N . ILE A 1 198 ? 11.891 4.083 -33.281 1.00 32.29 197 ILE A N 1
ATOM 1458 C CA . ILE A 1 198 ? 11.767 3.392 -34.585 1.00 32.71 197 ILE A CA 1
ATOM 1459 C C . ILE A 1 198 ? 13.161 3.059 -35.081 1.00 31.70 197 ILE A C 1
ATOM 1460 O O . ILE A 1 198 ? 14.083 3.838 -34.880 1.00 30.83 197 ILE A O 1
ATOM 1465 N N . ASN A 1 199 ? 13.320 1.903 -35.719 1.00 32.05 198 ASN A N 1
ATOM 1466 C CA . ASN A 1 199 ? 14.624 1.498 -36.247 1.00 31.93 198 ASN A CA 1
ATOM 1467 C C . ASN A 1 199 ? 14.997 2.125 -37.607 1.00 31.76 198 ASN A C 1
ATOM 1468 O O . ASN A 1 199 ? 14.142 2.364 -38.458 1.00 30.47 198 ASN A O 1
ATOM 1473 N N . GLU A 1 200 ? 16.289 2.393 -37.777 1.00 31.92 199 GLU A N 1
ATOM 1474 C CA . GLU A 1 200 ? 16.831 2.951 -39.019 1.00 33.28 199 GLU A CA 1
ATOM 1475 C C . GLU A 1 200 ? 16.881 1.841 -40.098 1.00 33.39 199 GLU A C 1
ATOM 1476 O O . GLU A 1 200 ? 17.366 0.758 -39.821 1.00 31.99 199 GLU A O 1
ATOM 1479 N N . PRO A 1 201 ? 16.369 2.099 -41.322 1.00 35.67 200 PRO A N 1
ATOM 1480 C CA . PRO A 1 201 ? 15.751 3.325 -41.833 1.00 36.62 200 PRO A CA 1
ATOM 1481 C C . PRO A 1 201 ? 14.264 3.335 -41.545 1.00 36.45 200 PRO A C 1
ATOM 1482 O O . PRO A 1 201 ? 13.600 2.315 -41.679 1.00 37.20 200 PRO A O 1
ATOM 1486 N N . ILE A 1 202 ? 13.753 4.485 -41.143 1.00 37.14 201 ILE A N 1
ATOM 1487 C CA . ILE A 1 202 ? 12.337 4.622 -40.823 1.00 37.35 201 ILE A CA 1
ATOM 1488 C C . ILE A 1 202 ? 11.496 4.297 -42.090 1.00 36.24 201 ILE A C 1
ATOM 1489 O O . ILE A 1 202 ? 11.796 4.800 -43.182 1.00 37.53 201 ILE A O 1
ATOM 1493 N N . PHE A 1 203 ? 10.536 3.367 -41.969 1.00 34.03 202 PHE A N 1
ATOM 1494 C CA . PHE A 1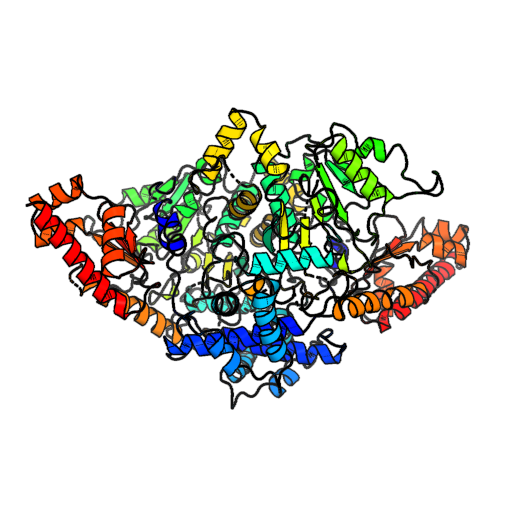 203 ? 9.646 3.023 -43.075 1.00 32.59 202 PHE A CA 1
ATOM 1495 C C . PHE A 1 203 ? 8.564 4.107 -43.071 1.00 32.27 202 PHE A C 1
ATOM 1496 O O . PHE A 1 203 ? 7.583 4.026 -42.325 1.00 30.01 202 PHE A O 1
ATOM 1504 N N . THR A 1 204 ? 8.761 5.113 -43.929 1.00 32.22 203 THR A N 1
ATOM 1505 C CA . THR A 1 204 ? 7.926 6.340 -43.972 1.00 32.81 203 THR A CA 1
ATOM 1506 C C . THR A 1 204 ? 6.421 6.167 -44.187 1.00 32.57 203 THR A C 1
ATOM 1507 O O . THR A 1 204 ? 5.644 7.010 -43.703 1.00 33.78 203 THR A O 1
ATOM 1511 N N . PRO A 1 205 ? 5.995 5.149 -44.958 1.00 32.12 204 PRO A N 1
ATOM 1512 C CA . PRO A 1 205 ? 4.540 4.965 -45.019 1.00 32.07 204 PRO A CA 1
ATOM 1513 C C . PRO A 1 205 ? 3.861 4.849 -43.633 1.00 32.50 204 PRO A C 1
ATOM 1514 O O . PRO A 1 205 ? 2.715 5.310 -43.474 1.00 31.94 204 PRO A O 1
ATOM 1518 N N . TYR A 1 206 ? 4.546 4.256 -42.646 1.00 33.08 205 TYR A N 1
ATOM 1519 C CA . TYR A 1 206 ? 3.981 4.134 -41.288 1.00 32.88 205 TYR A CA 1
ATOM 1520 C C . TYR A 1 206 ? 3.920 5.479 -40.582 1.00 33.42 205 TYR A C 1
ATOM 1521 O O . TYR A 1 206 ? 3.034 5.716 -39.753 1.00 33.72 205 TYR A O 1
ATOM 1530 N N . LEU A 1 207 ? 4.870 6.353 -40.906 1.00 34.09 206 LEU A N 1
ATOM 1531 C CA . LEU A 1 207 ? 4.963 7.666 -40.290 1.00 34.64 206 LEU A CA 1
ATOM 1532 C C . LEU A 1 207 ? 3.910 8.638 -40.824 1.00 33.52 206 LEU A C 1
ATOM 1533 O O . LEU A 1 207 ? 3.678 9.674 -40.187 1.00 31.68 206 LEU A O 1
ATOM 1538 N N . ARG A 1 208 ? 3.304 8.300 -41.975 1.00 31.82 207 ARG A N 1
ATOM 1539 C CA . ARG A 1 208 ? 2.207 9.062 -42.570 1.00 31.52 207 ARG A CA 1
ATOM 1540 C C . ARG A 1 208 ? 0.851 8.777 -41.936 1.00 30.63 207 ARG A C 1
ATOM 1541 O O . ARG A 1 208 ? -0.146 9.403 -42.354 1.00 28.21 207 ARG A O 1
ATOM 1549 N N . ILE A 1 209 ? 0.771 7.829 -40.990 1.00 31.18 208 ILE A N 1
ATOM 1550 C CA A ILE A 1 209 ? -0.487 7.595 -40.262 0.50 31.37 208 ILE A CA 1
ATOM 1551 C CA B ILE A 1 209 ? -0.487 7.596 -40.270 0.50 31.06 208 ILE A CA 1
ATOM 1552 C C . ILE A 1 209 ? -0.687 8.885 -39.462 1.00 31.26 208 ILE A C 1
ATOM 1553 O O . ILE A 1 209 ? 0.198 9.266 -38.708 1.00 32.54 208 ILE A O 1
ATOM 1562 N N . PRO A 1 210 ? -1.839 9.591 -39.652 1.00 31.70 209 PRO A N 1
ATOM 1563 C CA . PRO A 1 210 ? -2.054 10.938 -39.012 1.00 31.88 209 PRO A CA 1
ATOM 1564 C C . PRO A 1 210 ? -1.703 11.112 -37.526 1.00 33.74 209 PRO A C 1
ATOM 1565 O O . PRO A 1 210 ? -1.155 12.148 -37.121 1.00 33.78 209 PRO A O 1
ATOM 1569 N N . GLU A 1 211 ? -1.988 10.075 -36.749 1.00 35.73 210 GLU A N 1
ATOM 1570 C CA . GLU A 1 211 ? -1.769 10.070 -35.301 1.00 36.96 210 GLU A CA 1
ATOM 1571 C C . GLU A 1 211 ? -0.290 10.121 -34.908 1.00 36.26 210 GLU A C 1
ATOM 1572 O O . GLU A 1 211 ? 0.027 10.565 -33.810 1.00 37.68 210 GLU A O 1
ATOM 1578 N N . LEU A 1 212 ? 0.613 9.724 -35.800 1.00 35.61 211 LEU A N 1
ATOM 1579 C CA . LEU A 1 212 ? 2.048 9.774 -35.472 1.00 36.69 211 LEU A CA 1
ATOM 1580 C C . LEU A 1 212 ? 2.594 11.204 -35.252 1.00 37.25 211 LEU A C 1
ATOM 1581 O O . LEU A 1 212 ? 3.600 11.371 -34.568 1.00 36.72 211 LEU A O 1
ATOM 1586 N N . LYS A 1 213 ? 1.891 12.211 -35.784 1.00 38.38 212 LYS A N 1
ATOM 1587 C CA . LYS A 1 213 ? 2.221 13.631 -35.622 1.00 39.84 212 LYS A CA 1
ATOM 1588 C C . LYS A 1 213 ? 2.086 14.041 -34.156 1.00 38.00 212 LYS A C 1
ATOM 1589 O O . LYS A 1 213 ? 2.768 14.933 -33.688 1.00 38.00 212 LYS A O 1
ATOM 1595 N N . ASP A 1 214 ? 1.185 13.395 -33.437 1.00 37.43 213 ASP A N 1
ATOM 1596 C CA . ASP A 1 214 ? 1.033 13.639 -32.007 1.00 37.41 213 ASP A CA 1
ATOM 1597 C C . ASP A 1 214 ? 2.135 12.982 -31.150 1.00 35.58 213 ASP A C 1
ATOM 1598 O O . ASP A 1 214 ? 2.257 13.291 -29.978 1.00 34.78 213 ASP A O 1
ATOM 1603 N N . TYR A 1 215 ? 2.920 12.072 -31.718 1.00 33.57 214 TYR A N 1
ATOM 1604 C CA . TYR A 1 215 ? 3.966 11.388 -30.958 1.00 32.49 214 TYR A CA 1
ATOM 1605 C C . TYR A 1 215 ? 5.322 11.940 -31.358 1.00 31.62 214 TYR A C 1
ATOM 1606 O O . TYR A 1 215 ? 5.489 12.424 -32.466 1.00 29.94 214 TYR A O 1
ATOM 1615 N N A GLU A 1 216 ? 6.283 11.891 -30.446 0.50 32.17 215 GLU A N 1
ATOM 1616 N N B GLU A 1 216 ? 6.277 11.919 -30.428 0.50 31.88 215 GLU A N 1
ATOM 1617 C CA A GLU A 1 216 ? 7.644 12.327 -30.759 0.50 32.56 215 GLU A CA 1
ATOM 1618 C CA B GLU A 1 216 ? 7.649 12.288 -30.769 0.50 32.07 215 GLU A CA 1
ATOM 1619 C C A GLU A 1 216 ? 8.439 11.078 -31.179 0.50 32.86 215 GLU A C 1
ATOM 1620 C C B GLU A 1 216 ? 8.307 11.006 -31.250 0.50 32.42 215 GLU A C 1
ATOM 1621 O O A GLU A 1 216 ? 8.604 10.153 -30.384 0.50 32.99 215 GLU A O 1
ATOM 1622 O O B GLU A 1 216 ? 8.240 9.982 -30.570 0.50 31.99 215 GLU A O 1
ATOM 1633 N N . LEU A 1 217 ? 8.911 11.062 -32.433 1.00 33.05 216 LEU A N 1
ATOM 1634 C CA . LEU A 1 217 ? 9.608 9.905 -33.024 1.00 33.64 216 LEU A CA 1
ATOM 1635 C C . LEU A 1 217 ? 11.117 9.974 -32.827 1.00 33.26 216 LEU A C 1
ATOM 1636 O O . LEU A 1 217 ? 11.727 10.996 -33.073 1.00 34.51 216 LEU A O 1
ATOM 1641 N N . VAL A 1 218 ? 11.710 8.896 -32.336 1.00 33.68 217 VAL A N 1
ATOM 1642 C CA . VAL A 1 218 ? 13.173 8.830 -32.116 1.00 33.25 217 VAL A CA 1
ATOM 1643 C C . VAL A 1 218 ? 13.714 7.654 -32.970 1.00 33.36 217 VAL A C 1
ATOM 1644 O O . VAL A 1 218 ? 13.288 6.500 -32.795 1.00 30.51 217 VAL A O 1
ATOM 1648 N N . GLU A 1 219 ? 14.579 7.984 -33.937 1.00 34.31 218 GLU A N 1
ATOM 1649 C CA . GLU A 1 219 ? 15.202 7.008 -34.836 1.00 35.17 218 GLU A CA 1
ATOM 1650 C C . GLU A 1 219 ? 16.412 6.411 -34.129 1.00 34.45 218 GLU A C 1
ATOM 1651 O O . GLU A 1 219 ? 17.289 7.137 -33.666 1.00 35.63 218 GLU A O 1
ATOM 1657 N N . VAL A 1 220 ? 16.446 5.086 -34.043 1.00 33.75 219 VAL A N 1
ATOM 1658 C CA . VAL A 1 220 ? 17.537 4.362 -33.393 1.00 32.69 219 VAL A CA 1
ATOM 1659 C C . VAL A 1 220 ? 18.319 3.501 -34.425 1.00 32.94 219 VAL A C 1
ATOM 1660 O O . VAL A 1 220 ? 17.727 2.866 -35.295 1.00 31.90 219 VAL A O 1
ATOM 1664 N N . ASP A 1 221 ? 19.653 3.581 -34.358 1.00 33.40 220 ASP A N 1
ATOM 1665 C CA . ASP A 1 221 ? 20.567 2.791 -35.199 1.00 34.10 220 ASP A CA 1
ATOM 1666 C C . ASP A 1 221 ? 21.233 1.715 -34.309 1.00 33.82 220 ASP A C 1
ATOM 1667 O O . ASP A 1 221 ? 22.109 2.007 -33.497 1.00 34.77 220 ASP A O 1
ATOM 1672 N N . LEU A 1 222 ? 20.821 0.470 -34.478 1.00 33.88 221 LEU A N 1
ATOM 1673 C CA . LEU A 1 222 ? 21.316 -0.618 -33.649 1.00 34.77 221 LEU A CA 1
ATOM 1674 C C . LEU A 1 222 ? 22.365 -1.483 -34.341 1.00 35.15 221 LEU A C 1
ATOM 1675 O O . LEU A 1 222 ? 22.609 -2.597 -33.919 1.00 34.68 221 LEU A O 1
ATOM 1680 N N . HIS A 1 223 ? 22.991 -0.943 -35.381 1.00 36.18 222 HIS A N 1
ATOM 1681 C CA . HIS A 1 223 ? 24.065 -1.613 -36.094 1.00 37.61 222 HIS A CA 1
ATOM 1682 C C . HIS A 1 223 ? 25.371 -1.482 -35.312 1.00 37.97 222 HIS A C 1
ATOM 1683 O O . HIS A 1 223 ? 25.619 -0.469 -34.645 1.00 38.61 222 HIS A O 1
ATOM 1690 N N . SER A 1 224 ? 26.200 -2.518 -35.392 1.00 39.31 223 SER A N 1
ATOM 1691 C CA . SER A 1 224 ? 27.515 -2.522 -34.751 1.00 39.64 223 SER A CA 1
ATOM 1692 C C . SER A 1 224 ? 28.597 -2.114 -35.761 1.00 41.17 223 SER A C 1
ATOM 1693 O O . SER A 1 224 ? 28.749 -2.733 -36.817 1.00 41.17 223 SER A O 1
ATOM 1696 N N . TYR A 1 225 ? 29.347 -1.074 -35.407 1.00 43.44 224 TYR A N 1
ATOM 1697 C CA . TYR A 1 225 ? 30.367 -0.493 -36.266 1.00 45.37 224 TYR A CA 1
ATOM 1698 C C . TYR A 1 225 ? 31.785 -0.774 -35.779 1.00 47.27 224 TYR A C 1
ATOM 1699 O O . TYR A 1 225 ? 32.015 -1.025 -34.588 1.00 46.84 224 TYR A O 1
ATOM 1708 N N . GLU A 1 226 ? 32.731 -0.712 -36.720 1.00 49.26 225 GLU A N 1
ATOM 1709 C CA . GLU A 1 226 ? 34.140 -0.857 -36.399 1.00 50.99 225 GLU A CA 1
ATOM 1710 C C . GLU A 1 226 ? 34.619 0.386 -35.621 1.00 51.62 225 GLU A C 1
ATOM 1711 O O . GLU A 1 226 ? 35.620 0.341 -34.915 1.00 52.09 225 GLU A O 1
ATOM 1717 N N . LYS A 1 227 ? 33.910 1.496 -35.780 1.00 52.73 226 LYS A N 1
ATOM 1718 C CA . LYS A 1 227 ? 34.155 2.707 -35.005 1.00 53.65 226 LYS A CA 1
ATOM 1719 C C . LYS A 1 227 ? 34.295 2.259 -33.535 1.00 53.56 226 LYS A C 1
ATOM 1720 O O . LYS A 1 227 ? 35.256 2.628 -32.849 1.00 52.69 226 LYS A O 1
ATOM 1726 N N . ASN A 1 228 ? 33.332 1.448 -33.069 1.00 53.70 227 ASN A N 1
ATOM 1727 C CA . ASN A 1 228 ? 33.381 0.846 -31.730 1.00 53.84 227 ASN A CA 1
ATOM 1728 C C . ASN A 1 228 ? 34.105 -0.501 -31.845 1.00 54.61 227 ASN A C 1
ATOM 1729 O O . ASN A 1 228 ? 34.582 -0.865 -32.926 1.00 55.24 227 ASN A O 1
ATOM 1734 N N . ASP A 1 229 ? 34.203 -1.260 -30.755 1.00 54.38 228 ASP A N 1
ATOM 1735 C CA . ASP A 1 229 ? 34.833 -2.574 -30.847 1.00 53.80 228 ASP A CA 1
ATOM 1736 C C . ASP A 1 229 ? 33.720 -3.496 -31.368 1.00 52.74 228 ASP A C 1
ATOM 1737 O O . ASP A 1 229 ? 33.295 -4.445 -30.698 1.00 52.98 228 ASP A O 1
ATOM 1742 N N . TRP A 1 230 ? 33.261 -3.194 -32.582 1.00 51.09 229 TRP A N 1
ATOM 1743 C CA . TRP A 1 230 ? 32.145 -3.891 -33.210 1.00 50.09 229 TRP A CA 1
ATOM 1744 C C . TRP A 1 230 ? 30.937 -3.958 -32.293 1.00 48.28 229 TRP A C 1
ATOM 1745 O O . TRP A 1 230 ? 30.371 -5.038 -32.050 1.00 47.56 229 TRP A O 1
ATOM 1756 N N . GLU A 1 231 ? 30.549 -2.786 -31.795 1.00 45.54 230 GLU A N 1
ATOM 1757 C CA . GLU A 1 231 ? 29.394 -2.663 -30.924 1.00 44.23 230 GLU A CA 1
ATOM 1758 C C . GLU A 1 231 ? 28.516 -1.456 -31.222 1.00 41.67 230 GLU A C 1
ATOM 1759 O O . GLU A 1 231 ? 28.912 -0.551 -31.952 1.00 40.46 230 GLU A O 1
ATOM 1765 N N . ILE A 1 232 ? 27.291 -1.490 -30.694 1.00 39.61 231 ILE A N 1
ATOM 1766 C CA . ILE A 1 232 ? 26.317 -0.421 -30.929 1.00 38.18 231 ILE A CA 1
ATOM 1767 C C . ILE A 1 232 ? 26.768 0.858 -30.233 1.00 37.77 231 ILE A C 1
ATOM 1768 O O . ILE A 1 232 ? 27.287 0.814 -29.110 1.00 37.24 231 ILE A O 1
ATOM 1773 N N . GLU A 1 233 ? 26.587 1.989 -30.915 1.00 37.43 232 GLU A N 1
ATOM 1774 C CA . GLU A 1 233 ? 26.982 3.282 -30.374 1.00 37.06 232 GLU A CA 1
ATOM 1775 C C . GLU A 1 233 ? 26.273 3.527 -29.038 1.00 36.67 232 GLU A C 1
ATOM 1776 O O . GLU A 1 233 ? 25.051 3.438 -28.973 1.00 35.78 232 GLU A O 1
ATOM 1779 N N . PRO A 1 234 ? 27.043 3.768 -27.957 1.00 36.76 233 PRO A N 1
ATOM 1780 C CA . PRO A 1 234 ? 26.479 4.060 -26.634 1.00 37.18 233 PRO A CA 1
ATOM 1781 C C . PRO A 1 234 ? 25.295 5.030 -26.681 1.00 37.69 233 PRO A C 1
ATOM 1782 O O . PRO A 1 234 ? 24.285 4.847 -25.967 1.00 38.17 233 PRO A O 1
ATOM 1786 N N . ASN A 1 235 ? 25.421 6.035 -27.540 1.00 36.77 234 ASN A N 1
ATOM 1787 C CA . ASN A 1 235 ? 24.391 7.037 -27.724 1.00 36.99 234 ASN A CA 1
ATOM 1788 C C . ASN A 1 235 ? 23.061 6.494 -28.282 1.00 35.45 234 ASN A C 1
ATOM 1789 O O . ASN A 1 235 ? 21.980 7.003 -27.956 1.00 33.88 234 ASN A O 1
ATOM 1794 N N . GLU A 1 236 ? 23.163 5.508 -29.168 1.00 34.09 235 GLU A N 1
ATOM 1795 C CA . GLU A 1 236 ? 21.993 4.872 -29.754 1.00 34.28 235 GLU A CA 1
ATOM 1796 C C . GLU A 1 236 ? 21.336 3.993 -28.694 1.00 33.42 235 GLU A C 1
ATOM 1797 O O . GLU A 1 236 ? 20.121 3.884 -28.669 1.00 33.91 235 GLU A O 1
ATOM 1803 N N . ILE A 1 237 ? 22.153 3.390 -27.826 1.00 32.92 236 ILE A N 1
ATOM 1804 C CA . ILE A 1 237 ? 21.681 2.568 -26.722 1.00 33.64 236 ILE A CA 1
ATOM 1805 C C . ILE A 1 237 ? 20.896 3.388 -25.705 1.00 34.58 236 ILE A C 1
ATOM 1806 O O . ILE A 1 237 ? 19.869 2.903 -25.193 1.00 33.77 236 ILE A O 1
ATOM 1811 N N . GLU A 1 238 ? 21.380 4.597 -25.403 1.00 35.08 237 GLU A N 1
ATOM 1812 C CA . GLU A 1 238 ? 20.701 5.490 -24.453 1.00 36.25 237 GLU A CA 1
ATOM 1813 C C . GLU A 1 238 ? 19.389 6.049 -25.008 1.00 34.96 237 GLU A C 1
ATOM 1814 O O . GLU A 1 238 ? 18.468 6.312 -24.247 1.00 35.00 237 GLU A O 1
ATOM 1820 N N . LYS A 1 239 ? 19.331 6.261 -26.321 1.00 34.11 238 LYS A N 1
ATOM 1821 C CA . LYS A 1 239 ? 18.108 6.691 -26.999 1.00 33.86 238 LYS A CA 1
ATOM 1822 C C . LYS A 1 239 ? 17.017 5.629 -26.860 1.00 31.79 238 LYS A C 1
ATOM 1823 O O . LYS A 1 239 ? 15.844 5.960 -26.655 1.00 29.65 238 LYS A O 1
ATOM 1829 N N . LEU A 1 240 ? 17.453 4.364 -26.929 1.00 30.76 239 LEU A N 1
ATOM 1830 C CA . LEU A 1 240 ? 16.598 3.179 -26.847 1.00 29.53 239 LEU A CA 1
ATOM 1831 C C . LEU A 1 240 ? 16.099 2.917 -25.439 1.00 28.39 239 LEU A C 1
ATOM 1832 O O . LEU A 1 240 ? 14.909 2.601 -25.234 1.00 27.02 239 LEU A O 1
ATOM 1837 N N . LYS A 1 241 ? 17.017 3.072 -24.486 1.00 27.47 240 LYS A N 1
ATOM 1838 C CA . LYS A 1 241 ? 16.769 2.827 -23.078 1.00 28.16 240 LYS A CA 1
ATOM 1839 C C . LYS A 1 241 ? 16.230 4.048 -22.283 1.00 27.84 240 LYS A C 1
ATOM 1840 O O . LYS A 1 241 ? 16.143 4.038 -21.042 1.00 26.67 240 LYS A O 1
ATOM 1846 N N . ASP A 1 242 ? 15.886 5.094 -23.023 1.00 27.15 241 ASP A N 1
ATOM 1847 C CA . ASP A 1 242 ? 15.282 6.306 -22.493 1.00 27.68 241 ASP A CA 1
ATOM 1848 C C . ASP A 1 242 ? 13.984 5.889 -21.731 1.00 26.64 241 ASP A C 1
ATOM 1849 O O . ASP A 1 242 ? 13.141 5.186 -22.278 1.00 23.05 241 ASP A O 1
ATOM 1854 N N . PRO A 1 243 ? 13.858 6.269 -20.445 1.00 26.95 242 PRO A N 1
ATOM 1855 C CA . PRO A 1 243 ? 12.637 5.875 -19.727 1.00 27.36 242 PRO A CA 1
ATOM 1856 C C . PRO A 1 243 ? 11.359 6.425 -20.356 1.00 27.58 242 PRO A C 1
ATOM 1857 O O . PRO A 1 243 ? 10.279 5.893 -20.081 1.00 27.73 242 PRO A O 1
ATOM 1861 N N . SER A 1 244 ? 11.497 7.445 -21.204 1.00 27.23 243 SER A N 1
ATOM 1862 C CA . SER A 1 244 ? 10.363 8.072 -21.895 1.00 28.01 243 SER A CA 1
ATOM 1863 C C . SER A 1 244 ? 9.922 7.371 -23.187 1.00 26.58 243 SER A C 1
ATOM 1864 O O . SER A 1 244 ? 8.884 7.713 -23.713 1.00 28.46 243 SER A O 1
ATOM 1867 N N . ILE A 1 245 ? 10.704 6.427 -23.708 1.00 27.25 244 ILE A N 1
ATOM 1868 C CA . ILE A 1 245 ? 10.299 5.614 -24.859 1.00 26.91 244 ILE A CA 1
ATOM 1869 C C . ILE A 1 245 ? 9.207 4.688 -24.339 1.00 27.63 244 ILE A C 1
ATOM 1870 O O . ILE A 1 245 ? 9.430 3.897 -23.418 1.00 25.59 244 ILE A O 1
ATOM 1875 N N . LYS A 1 246 ? 8.016 4.846 -24.904 1.00 29.46 245 LYS A N 1
ATOM 1876 C CA . LYS A 1 246 ? 6.835 4.080 -24.493 1.00 31.38 245 LYS A CA 1
ATOM 1877 C C . LYS A 1 246 ? 6.577 2.831 -25.380 1.00 30.82 245 LYS A C 1
ATOM 1878 O O . LYS A 1 246 ? 5.972 1.835 -24.936 1.00 30.97 245 LYS A O 1
ATOM 1884 N N . ALA A 1 247 ? 7.035 2.913 -26.623 1.00 29.42 246 ALA A N 1
ATOM 1885 C CA . ALA A 1 247 ? 6.881 1.851 -27.603 1.00 30.23 246 ALA A CA 1
ATOM 1886 C C . ALA A 1 247 ? 8.060 1.861 -28.584 1.00 29.73 246 ALA A C 1
ATOM 1887 O O . ALA A 1 247 ? 8.605 2.901 -28.898 1.00 30.99 246 ALA A O 1
ATOM 1889 N N . LEU A 1 248 ? 8.463 0.669 -28.997 1.00 29.57 247 LEU A N 1
ATOM 1890 C CA . LEU A 1 248 ? 9.510 0.454 -29.987 1.00 29.42 247 LEU A CA 1
ATOM 1891 C C . LEU A 1 248 ? 8.785 -0.161 -31.175 1.00 29.86 247 LEU A C 1
ATOM 1892 O O . LEU A 1 248 ? 8.153 -1.195 -31.034 1.00 29.99 247 LEU A O 1
ATOM 1897 N N . ILE A 1 249 ? 8.806 0.503 -32.326 1.00 31.19 248 ILE A N 1
ATOM 1898 C CA . ILE A 1 249 ? 8.163 -0.034 -33.528 1.00 31.68 248 ILE A CA 1
ATOM 1899 C C . ILE A 1 249 ? 9.243 -0.353 -34.554 1.00 31.03 248 ILE A C 1
ATOM 1900 O O . ILE A 1 249 ? 9.900 0.542 -35.070 1.00 30.61 248 ILE A O 1
ATOM 1905 N N . VAL A 1 250 ? 9.416 -1.636 -34.873 1.00 31.83 249 VAL A N 1
ATOM 1906 C CA . VAL A 1 250 ? 10.469 -2.050 -35.793 1.00 31.15 249 VAL A CA 1
ATOM 1907 C C . VAL A 1 250 ? 10.016 -2.878 -37.000 1.00 31.27 249 VAL A C 1
ATOM 1908 O O . VAL A 1 250 ? 8.958 -3.512 -36.989 1.00 32.34 249 VAL A O 1
ATOM 1912 N N . VAL A 1 251 ? 10.819 -2.777 -38.057 1.00 30.04 250 VAL A N 1
ATOM 1913 C CA . VAL A 1 251 ? 10.670 -3.537 -39.297 1.00 28.76 250 VAL A CA 1
ATOM 1914 C C . VAL A 1 251 ? 11.954 -4.355 -39.331 1.00 28.96 250 VAL A C 1
ATOM 1915 O O . VAL A 1 251 ? 13.073 -3.799 -39.499 1.00 29.36 250 VAL A O 1
ATOM 1919 N N . ASN A 1 252 ? 11.787 -5.654 -39.077 1.00 28.20 251 ASN A N 1
ATOM 1920 C CA . ASN A 1 252 ? 12.890 -6.609 -38.962 1.00 28.72 251 ASN A CA 1
ATOM 1921 C C . ASN A 1 252 ? 12.732 -7.985 -39.676 1.00 28.65 251 ASN A C 1
ATOM 1922 O O . ASN A 1 252 ? 11.945 -8.832 -39.236 1.00 28.78 251 ASN A O 1
ATOM 1927 N N . PRO A 1 253 ? 13.496 -8.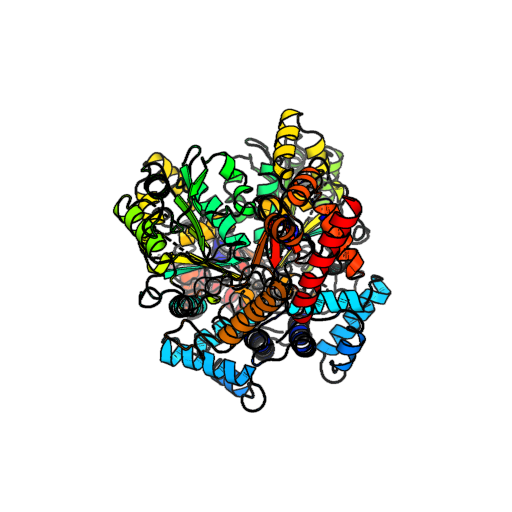234 -40.755 1.00 28.21 252 PRO A N 1
ATOM 1928 C CA . PRO A 1 253 ? 14.479 -7.394 -41.470 1.00 28.40 252 PRO A CA 1
ATOM 1929 C C . PRO A 1 253 ? 13.912 -6.101 -42.074 1.00 28.28 252 PRO A C 1
ATOM 1930 O O . PRO A 1 253 ? 12.715 -5.988 -42.393 1.00 27.10 252 PRO A O 1
ATOM 1934 N N . THR A 1 254 ? 14.815 -5.154 -42.248 1.00 29.06 253 THR A N 1
ATOM 1935 C CA . THR A 1 254 ? 14.504 -3.838 -42.737 1.00 29.50 253 THR A CA 1
ATOM 1936 C C . THR A 1 254 ? 14.215 -3.734 -44.239 1.00 29.50 253 THR A C 1
ATOM 1937 O O . THR A 1 254 ? 14.705 -4.511 -45.054 1.00 30.10 253 THR A O 1
ATOM 1941 N N . ASN A 1 255 ? 13.398 -2.734 -44.563 1.00 30.10 254 ASN A N 1
ATOM 1942 C CA . ASN A 1 255 ? 13.088 -2.318 -45.923 1.00 29.89 254 ASN A CA 1
ATOM 1943 C C . ASN A 1 255 ? 13.565 -0.841 -46.007 1.00 29.84 254 ASN A C 1
ATOM 1944 O O . ASN A 1 255 ? 13.090 0.005 -45.259 1.00 30.77 254 ASN A O 1
ATOM 1949 N N . PRO A 1 256 ? 14.479 -0.510 -46.941 1.00 30.81 255 PRO A N 1
ATOM 1950 C CA . PRO A 1 256 ? 15.091 -1.348 -47.966 1.00 30.93 255 PRO A CA 1
ATOM 1951 C C . PRO A 1 256 ? 16.513 -1.814 -47.677 1.00 30.19 255 PRO A C 1
ATOM 1952 O O . PRO A 1 256 ? 17.173 -2.324 -48.574 1.00 31.01 255 PRO A O 1
ATOM 1956 N N . THR A 1 257 ? 17.002 -1.637 -46.461 1.00 30.61 256 THR A N 1
ATOM 1957 C CA . THR A 1 257 ? 18.401 -1.986 -46.183 1.00 31.86 256 THR A CA 1
ATOM 1958 C C . THR A 1 257 ? 18.616 -3.504 -46.085 1.00 30.25 256 THR A C 1
ATOM 1959 O O . THR A 1 257 ? 19.751 -3.959 -46.115 1.00 29.56 256 THR A O 1
ATOM 1963 N N . SER A 1 258 ? 17.516 -4.262 -45.933 1.00 30.30 257 SER A N 1
ATOM 1964 C CA . SER A 1 258 ? 17.503 -5.739 -46.002 1.00 30.00 257 SER A CA 1
ATOM 1965 C C . SER A 1 258 ? 18.332 -6.479 -44.953 1.00 29.58 257 SER A C 1
ATOM 1966 O O . SER A 1 258 ? 18.911 -7.515 -45.228 1.00 27.26 257 SER A O 1
ATOM 1969 N N . LYS A 1 259 ? 18.360 -5.962 -43.735 1.00 31.88 258 LYS A N 1
ATOM 1970 C CA . LYS A 1 259 ? 19.174 -6.560 -42.686 1.00 33.45 258 LYS A CA 1
ATOM 1971 C C . LYS A 1 259 ? 18.361 -6.950 -41.474 1.00 32.98 258 LYS A C 1
ATOM 1972 O O . LYS A 1 259 ? 17.524 -6.168 -41.026 1.00 31.32 258 LYS A O 1
ATOM 1978 N N . GLU A 1 260 ? 18.624 -8.151 -40.937 1.00 33.86 259 GLU A N 1
ATOM 1979 C CA . GLU A 1 260 ? 17.938 -8.594 -39.711 1.00 34.75 259 GLU A CA 1
ATOM 1980 C C . GLU A 1 260 ? 18.752 -8.111 -38.514 1.00 34.31 259 GLU A C 1
ATOM 1981 O O . GLU A 1 260 ? 19.947 -7.819 -38.642 1.00 33.94 259 GLU A O 1
ATOM 1987 N N . PHE A 1 261 ? 18.109 -7.998 -37.356 1.00 34.19 260 PHE A N 1
ATOM 1988 C CA . PHE A 1 261 ? 18.837 -7.616 -36.155 1.00 34.02 260 PHE A CA 1
ATOM 1989 C C . PHE A 1 261 ? 19.779 -8.760 -35.765 1.00 34.72 260 PHE A C 1
ATOM 1990 O O . PHE A 1 261 ? 19.365 -9.932 -35.697 1.00 36.30 260 PHE A O 1
ATOM 1998 N N . ASP A 1 262 ? 21.038 -8.415 -35.515 1.00 34.54 261 ASP A N 1
ATOM 1999 C CA . ASP A 1 262 ? 22.020 -9.380 -35.048 1.00 34.48 261 ASP A CA 1
ATOM 2000 C C . ASP A 1 262 ? 21.900 -9.506 -33.525 1.00 33.09 261 ASP A C 1
ATOM 2001 O O . ASP A 1 262 ? 20.996 -8.917 -32.916 1.00 32.83 261 ASP A O 1
ATOM 2006 N N . THR A 1 263 ? 22.795 -10.287 -32.936 1.00 32.27 262 THR A N 1
ATOM 2007 C CA . THR A 1 263 ? 22.835 -10.545 -31.492 1.00 31.99 262 THR A CA 1
ATOM 2008 C C . THR A 1 263 ? 22.989 -9.302 -30.595 1.00 29.94 262 THR A C 1
ATOM 2009 O O . THR A 1 263 ? 22.318 -9.209 -29.570 1.00 26.96 262 THR A O 1
ATOM 2013 N N . ASN A 1 264 ? 23.864 -8.362 -30.968 1.00 30.28 263 ASN A N 1
ATOM 2014 C CA . ASN A 1 264 ? 24.009 -7.103 -30.201 1.00 29.83 263 ASN A CA 1
ATOM 2015 C C . ASN A 1 264 ? 22.697 -6.307 -30.152 1.00 29.78 263 ASN A C 1
ATOM 2016 O O . ASN A 1 264 ? 22.328 -5.792 -29.091 1.00 30.55 263 ASN A O 1
ATOM 2021 N N . ALA A 1 265 ? 21.999 -6.245 -31.291 1.00 28.43 264 ALA A N 1
ATOM 2022 C CA . ALA A 1 265 ? 20.733 -5.528 -31.410 1.00 28.19 264 ALA A CA 1
ATOM 2023 C C . ALA A 1 265 ? 19.642 -6.232 -30.596 1.00 29.44 264 ALA A C 1
ATOM 2024 O O . ALA A 1 265 ? 18.955 -5.583 -29.817 1.00 28.93 264 ALA A O 1
ATOM 2026 N N . LEU A 1 266 ? 19.509 -7.556 -30.736 1.00 30.22 265 LEU A N 1
ATOM 2027 C CA . LEU A 1 266 ? 18.528 -8.304 -29.944 1.00 30.09 265 LEU A CA 1
ATOM 2028 C C . LEU A 1 266 ? 18.810 -8.234 -28.435 1.00 29.39 265 LEU A C 1
ATOM 2029 O O . LEU A 1 266 ? 17.871 -8.204 -27.625 1.00 28.01 265 LEU A O 1
ATOM 2034 N N . ASN A 1 267 ? 20.094 -8.172 -28.068 1.00 30.20 266 ASN A N 1
ATOM 2035 C CA . ASN A 1 267 ? 20.520 -8.060 -26.659 1.00 30.12 266 ASN A CA 1
ATOM 2036 C C . ASN A 1 267 ? 20.139 -6.690 -26.113 1.00 29.26 266 ASN A C 1
ATOM 2037 O O . ASN A 1 267 ? 19.598 -6.592 -25.001 1.00 30.67 266 ASN A O 1
ATOM 2042 N N . ALA A 1 268 ? 20.422 -5.646 -26.893 1.00 28.03 267 ALA A N 1
ATOM 2043 C CA . ALA A 1 268 ? 20.057 -4.260 -26.556 1.00 26.59 267 ALA A CA 1
ATOM 2044 C C . ALA A 1 268 ? 18.557 -4.123 -26.281 1.00 26.92 267 ALA A C 1
ATOM 2045 O O . ALA A 1 268 ? 18.150 -3.440 -25.326 1.00 25.94 267 ALA A O 1
ATOM 2047 N N . ILE A 1 269 ? 17.742 -4.788 -27.106 1.00 27.65 268 ILE A N 1
ATOM 2048 C CA . ILE A 1 269 ? 16.295 -4.774 -26.963 1.00 27.79 268 ILE A CA 1
ATOM 2049 C C . ILE A 1 269 ? 15.859 -5.501 -25.667 1.00 28.84 268 ILE A C 1
ATOM 2050 O O . ILE A 1 269 ? 15.048 -4.995 -24.883 1.00 27.54 268 ILE A O 1
ATOM 2055 N N . LYS A 1 270 ? 16.401 -6.693 -25.443 1.00 30.61 269 LYS A N 1
ATOM 2056 C CA . LYS A 1 270 ? 16.104 -7.462 -24.234 1.00 31.50 269 LYS A CA 1
ATOM 2057 C C . LYS A 1 270 ? 16.501 -6.674 -22.965 1.00 29.78 269 LYS A C 1
ATOM 2058 O O . LYS A 1 270 ? 15.810 -6.742 -21.958 1.00 28.53 269 LYS A O 1
ATOM 2064 N N . GLN A 1 271 ? 17.608 -5.929 -23.039 1.00 28.90 270 GLN A N 1
ATOM 2065 C CA . GLN A 1 271 ? 18.077 -5.069 -21.946 1.00 28.49 270 GLN A CA 1
ATOM 2066 C C . GLN A 1 271 ? 17.138 -3.885 -21.718 1.00 28.77 270 GLN A C 1
ATOM 2067 O O . GLN A 1 271 ? 16.904 -3.512 -20.582 1.00 29.57 270 GLN A O 1
ATOM 2073 N N . ALA A 1 272 ? 16.616 -3.301 -22.805 1.00 28.54 271 ALA A N 1
ATOM 2074 C CA . ALA A 1 272 ? 15.658 -2.213 -22.713 1.00 28.10 271 ALA A CA 1
ATOM 2075 C C . ALA A 1 272 ? 14.377 -2.698 -21.993 1.00 27.18 271 ALA A C 1
ATOM 2076 O O . ALA A 1 272 ? 13.823 -2.017 -21.140 1.00 26.86 271 ALA A O 1
ATOM 2078 N N . VAL A 1 273 ? 13.939 -3.894 -22.311 1.00 27.61 272 VAL A N 1
ATOM 2079 C CA . VAL A 1 273 ? 12.800 -4.506 -21.621 1.00 27.93 272 VAL A CA 1
ATOM 2080 C C . VAL A 1 273 ? 13.121 -4.876 -20.149 1.00 28.83 272 VAL A C 1
ATOM 2081 O O . VAL A 1 273 ? 12.278 -4.699 -19.274 1.00 27.47 272 VAL A O 1
ATOM 2085 N N . GLU A 1 274 ? 14.334 -5.373 -19.889 1.00 30.23 273 GLU A N 1
ATOM 2086 C CA . GLU A 1 274 ? 14.775 -5.637 -18.518 1.00 32.75 273 GLU A CA 1
ATOM 2087 C C . GLU A 1 274 ? 14.670 -4.336 -17.711 1.00 30.12 273 GLU A C 1
ATOM 2088 O O . GLU A 1 274 ? 14.244 -4.361 -16.573 1.00 28.56 273 GLU A O 1
ATOM 2094 N N . LYS A 1 275 ? 15.091 -3.226 -18.323 1.00 29.18 274 LYS A N 1
ATOM 2095 C CA . LYS A 1 275 ? 15.070 -1.907 -17.703 1.00 27.70 274 LYS A CA 1
ATOM 2096 C C . LYS A 1 275 ? 13.651 -1.323 -17.564 1.00 27.01 274 LYS A C 1
ATOM 2097 O O . LYS A 1 275 ? 13.294 -0.743 -16.517 1.00 25.35 274 LYS A O 1
ATOM 2103 N N . ASN A 1 276 ? 12.840 -1.499 -18.601 1.00 27.06 275 ASN A N 1
ATOM 2104 C CA . ASN A 1 276 ? 11.480 -0.969 -18.624 1.00 28.22 275 ASN A CA 1
ATOM 2105 C C . ASN A 1 276 ? 10.473 -2.044 -18.974 1.00 28.34 275 ASN A C 1
ATOM 2106 O O . ASN A 1 276 ? 10.096 -2.184 -20.126 1.00 27.85 275 ASN A O 1
ATOM 2111 N N . PRO A 1 277 ? 10.034 -2.814 -17.961 1.00 28.66 276 PRO A N 1
ATOM 2112 C CA . PRO A 1 277 ? 9.072 -3.910 -18.121 1.00 28.65 276 PRO A CA 1
ATOM 2113 C C . PRO A 1 277 ? 7.757 -3.538 -18.843 1.00 27.33 276 PRO A C 1
ATOM 2114 O O . PRO A 1 277 ? 7.074 -4.425 -19.361 1.00 25.29 276 PRO A O 1
ATOM 2118 N N . LYS A 1 278 ? 7.428 -2.245 -18.847 1.00 26.61 277 LYS A N 1
ATOM 2119 C CA . LYS A 1 278 ? 6.228 -1.729 -19.526 1.00 27.13 277 LYS A CA 1
ATOM 2120 C C . LYS A 1 278 ? 6.446 -1.355 -21.000 1.00 24.33 277 LYS A C 1
ATOM 2121 O O . LYS A 1 278 ? 5.518 -0.913 -21.659 1.00 25.02 277 LYS A O 1
ATOM 2127 N N . LEU A 1 279 ? 7.656 -1.527 -21.518 1.00 23.65 278 LEU A N 1
ATOM 2128 C CA . LEU A 1 279 ? 7.931 -1.239 -22.927 1.00 24.81 278 LEU A CA 1
ATOM 2129 C C . LEU A 1 279 ? 7.086 -2.101 -23.838 1.00 25.39 278 LEU A C 1
ATOM 2130 O O . LEU A 1 279 ? 6.973 -3.292 -23.619 1.00 26.39 278 LEU A O 1
ATOM 2143 N N . ILE A 1 281 ? 6.424 -3.278 -27.834 1.00 27.38 280 ILE A N 1
ATOM 2144 C CA . ILE A 1 281 ? 7.160 -3.476 -29.061 1.00 26.68 280 ILE A CA 1
ATOM 2145 C C . ILE A 1 281 ? 6.222 -4.049 -30.134 1.00 26.23 280 ILE A C 1
ATOM 2146 O O . ILE A 1 281 ? 5.443 -4.961 -29.883 1.00 22.92 280 ILE A O 1
ATOM 2151 N N . ILE A 1 282 ? 6.275 -3.448 -31.312 1.00 27.02 281 ILE A N 1
ATOM 2152 C CA . ILE A 1 282 ? 5.596 -3.979 -32.466 1.00 27.69 281 ILE A CA 1
ATOM 2153 C C . ILE A 1 282 ? 6.748 -4.325 -33.372 1.00 27.88 281 ILE A C 1
ATOM 2154 O O . ILE A 1 282 ? 7.588 -3.471 -33.596 1.00 28.26 281 ILE A O 1
ATOM 2159 N N . SER A 1 283 ? 6.817 -5.580 -33.834 1.00 27.57 282 SER A N 1
ATOM 2160 C CA . SER A 1 283 ? 7.850 -6.017 -34.780 1.00 28.97 282 SER A CA 1
ATOM 2161 C C . SER A 1 283 ? 7.219 -6.571 -36.080 1.00 28.76 282 SER A C 1
ATOM 2162 O O . SER A 1 283 ? 6.568 -7.609 -36.084 1.00 28.05 282 SER A O 1
ATOM 2165 N N . ASP A 1 284 ? 7.455 -5.851 -37.166 1.00 29.60 283 ASP A N 1
ATOM 2166 C CA . ASP A 1 284 ? 6.996 -6.208 -38.502 1.00 30.52 283 ASP A CA 1
ATOM 2167 C C . ASP A 1 284 ? 8.082 -7.089 -39.134 1.00 29.15 283 ASP A C 1
ATOM 2168 O O . ASP A 1 284 ? 9.138 -6.592 -39.567 1.00 29.29 283 ASP A O 1
ATOM 2173 N N . GLU A 1 285 ? 7.805 -8.386 -39.187 1.00 29.51 284 GLU A N 1
ATOM 2174 C CA . GLU A 1 285 ? 8.790 -9.405 -39.612 1.00 30.23 284 GLU A CA 1
ATOM 2175 C C . GLU A 1 285 ? 8.562 -10.158 -40.937 1.00 29.43 284 GLU A C 1
ATOM 2176 O O . GLU A 1 285 ? 9.101 -11.225 -41.138 1.00 29.76 284 GLU A O 1
ATOM 2182 N N . VAL A 1 286 ? 7.817 -9.551 -41.844 1.00 29.57 285 VAL A N 1
ATOM 2183 C CA . VAL A 1 286 ? 7.555 -10.070 -43.197 1.00 28.14 285 VAL A CA 1
ATOM 2184 C C . VAL A 1 286 ? 8.763 -10.656 -43.965 1.00 27.52 285 VAL A C 1
ATOM 2185 O O . VAL A 1 286 ? 8.581 -11.650 -44.670 1.00 27.50 285 VAL A O 1
ATOM 2189 N N . TYR A 1 287 ? 9.982 -10.109 -43.791 1.00 27.25 286 TYR A N 1
ATOM 2190 C CA . TYR A 1 287 ? 11.192 -10.571 -44.521 1.00 26.51 286 TYR A CA 1
ATOM 2191 C C . TYR A 1 287 ? 12.026 -11.628 -43.797 1.00 26.05 286 TYR A C 1
ATOM 2192 O O . TYR A 1 287 ? 13.075 -12.055 -44.292 1.00 25.39 286 TYR A O 1
ATOM 2201 N N . GLY A 1 288 ? 11.556 -12.054 -42.631 1.00 27.02 287 GLY A N 1
ATOM 2202 C CA . GLY A 1 288 ? 12.250 -13.019 -41.803 1.00 26.86 287 GLY A CA 1
ATOM 2203 C C . GLY A 1 288 ? 12.756 -14.302 -42.447 1.00 26.48 287 GLY A C 1
ATOM 2204 O O . GLY A 1 288 ? 13.910 -14.684 -42.253 1.00 25.53 287 GLY A O 1
ATOM 2205 N N . ALA A 1 289 ? 11.877 -14.973 -43.192 1.00 27.28 288 ALA A N 1
ATOM 2206 C CA . ALA A 1 289 ? 12.162 -16.221 -43.893 1.00 26.41 288 ALA A CA 1
ATOM 2207 C C . ALA A 1 289 ? 13.270 -16.154 -44.957 1.00 27.27 288 ALA A C 1
ATOM 2208 O O . ALA A 1 289 ? 13.732 -17.213 -45.440 1.00 28.52 288 ALA A O 1
ATOM 2210 N N . PHE A 1 290 ? 13.680 -14.944 -45.331 1.00 26.58 289 PHE A N 1
ATOM 2211 C CA . PHE A 1 290 ? 14.665 -14.721 -46.377 1.00 26.87 289 PHE A CA 1
ATOM 2212 C C . PHE A 1 290 ? 16.068 -14.723 -45.812 1.00 27.18 289 PHE A C 1
ATOM 2213 O O . PHE A 1 290 ? 17.027 -14.678 -46.572 1.00 26.39 289 PHE A O 1
ATOM 2221 N N . VAL A 1 291 ? 16.190 -14.764 -44.491 1.00 28.12 290 VAL A N 1
ATOM 2222 C CA . VAL A 1 291 ? 17.506 -14.893 -43.871 1.00 28.16 290 VAL A CA 1
ATOM 2223 C C . VAL A 1 291 ? 17.572 -16.236 -43.172 1.00 27.90 290 VAL A C 1
ATOM 2224 O O . VAL A 1 291 ? 16.597 -16.673 -42.560 1.00 26.76 290 VAL A O 1
ATOM 2228 N N . PRO A 1 292 ? 18.689 -16.955 -43.360 1.00 29.28 291 PRO A N 1
ATOM 2229 C CA . PRO A 1 292 ? 18.832 -18.226 -42.627 1.00 29.76 291 PRO A CA 1
ATOM 2230 C C . PRO A 1 292 ? 18.900 -17.993 -41.099 1.00 29.71 291 PRO A C 1
ATOM 2231 O O . PRO A 1 292 ? 19.457 -16.984 -40.642 1.00 29.05 291 PRO A O 1
ATOM 2235 N N . ASN A 1 293 ? 18.293 -18.892 -40.330 1.00 30.58 292 ASN A N 1
ATOM 2236 C CA . ASN A 1 293 ? 18.312 -18.790 -38.869 1.00 31.94 292 ASN A CA 1
ATOM 2237 C C . ASN A 1 293 ? 17.733 -17.486 -38.300 1.00 30.99 292 ASN A C 1
ATOM 2238 O O . ASN A 1 293 ? 18.277 -16.892 -37.362 1.00 32.48 292 ASN A O 1
ATOM 2243 N N . PHE A 1 294 ? 16.621 -17.042 -38.867 1.00 30.20 293 PHE A N 1
ATOM 2244 C CA . PHE A 1 294 ? 15.940 -15.866 -38.373 1.00 27.99 293 PHE A CA 1
ATOM 2245 C C . PHE A 1 294 ? 15.405 -16.081 -36.955 1.00 27.85 293 PHE A C 1
ATOM 2246 O O . PHE A 1 294 ? 14.868 -17.130 -36.619 1.00 26.72 293 PHE A O 1
ATOM 2254 N N . LYS A 1 295 ? 15.567 -15.047 -36.143 1.00 29.27 294 LYS A N 1
ATOM 2255 C CA . LYS A 1 295 ? 15.177 -15.029 -34.760 1.00 31.05 294 LYS A CA 1
ATOM 2256 C C . LYS A 1 295 ? 14.250 -13.859 -34.553 1.00 30.11 294 LYS A C 1
ATOM 2257 O O . LYS A 1 295 ? 14.689 -12.696 -34.615 1.00 30.05 294 LYS A O 1
ATOM 2263 N N . SER A 1 296 ? 12.973 -14.178 -34.324 1.00 28.66 295 SER A N 1
ATOM 2264 C CA . SER A 1 296 ? 11.920 -13.183 -34.059 1.00 27.88 295 SER A CA 1
ATOM 2265 C C . SER A 1 296 ? 12.110 -12.443 -32.742 1.00 27.43 295 SER A C 1
ATOM 2266 O O . SER A 1 296 ? 12.509 -13.050 -31.754 1.00 28.26 295 SER A O 1
ATOM 2269 N N . ILE A 1 297 ? 11.784 -11.142 -32.732 1.00 27.71 296 ILE A N 1
ATOM 2270 C CA . ILE A 1 297 ? 11.833 -10.323 -31.541 1.00 26.59 296 ILE A CA 1
ATOM 2271 C C . ILE A 1 297 ? 10.827 -10.885 -30.512 1.00 26.88 296 ILE A C 1
ATOM 2272 O O . ILE A 1 297 ? 11.052 -10.813 -29.318 1.00 26.64 296 ILE A O 1
ATOM 2277 N N . TYR A 1 298 ? 9.736 -11.451 -31.014 1.00 27.94 297 TYR A N 1
ATOM 2278 C CA . TYR A 1 298 ? 8.699 -12.112 -30.217 1.00 27.58 297 TYR A CA 1
ATOM 2279 C C . TYR A 1 298 ? 9.265 -13.349 -29.488 1.00 28.61 297 TYR A C 1
ATOM 2280 O O . TYR A 1 298 ? 8.898 -13.672 -28.339 1.00 27.85 297 TYR A O 1
ATOM 2289 N N . SER A 1 299 ? 10.164 -14.057 -30.158 1.00 29.13 298 SER A N 1
ATOM 2290 C CA . SER A 1 299 ? 10.807 -15.185 -29.551 1.00 30.30 298 SER A CA 1
ATOM 2291 C C . SER A 1 299 ? 11.774 -14.746 -28.424 1.00 30.30 298 SER A C 1
ATOM 2292 O O . SER A 1 299 ? 12.030 -15.522 -27.518 1.00 31.04 298 SER A O 1
ATOM 2295 N N . VAL A 1 300 ? 12.318 -13.524 -28.492 1.00 30.46 299 VAL A N 1
ATOM 2296 C CA . VAL A 1 300 ? 13.228 -13.011 -27.465 1.00 30.22 299 VAL A CA 1
ATOM 2297 C C . VAL A 1 300 ? 12.491 -12.353 -26.270 1.00 29.46 299 VAL A C 1
ATOM 2298 O O . VAL A 1 300 ? 12.827 -12.592 -25.125 1.00 29.64 299 VAL A O 1
ATOM 2302 N N . VAL A 1 301 ? 11.499 -11.523 -26.533 1.00 28.91 300 VAL A N 1
ATOM 2303 C CA . VAL A 1 301 ? 10.765 -10.808 -25.460 1.00 28.48 300 VAL A CA 1
ATOM 2304 C C . VAL A 1 301 ? 9.249 -10.925 -25.741 1.00 27.86 300 VAL A C 1
ATOM 2305 O O . VAL A 1 301 ? 8.582 -9.932 -26.055 1.00 27.03 300 VAL A O 1
ATOM 2309 N N . PRO A 1 302 ? 8.714 -12.156 -25.629 1.00 28.64 301 PRO A N 1
ATOM 2310 C CA . PRO A 1 302 ? 7.302 -12.445 -25.978 1.00 28.70 301 PRO A CA 1
ATOM 2311 C C . PRO A 1 302 ? 6.243 -11.686 -25.180 1.00 28.61 301 PRO A C 1
ATOM 2312 O O . PRO A 1 302 ? 5.191 -11.338 -25.732 1.00 29.73 301 PRO A O 1
ATOM 2316 N N . TYR A 1 303 ? 6.512 -11.419 -23.907 1.00 28.92 302 TYR A N 1
ATOM 2317 C CA . TYR A 1 303 ? 5.552 -10.682 -23.048 1.00 28.10 302 TYR A CA 1
ATOM 2318 C C . TYR A 1 303 ? 5.279 -9.241 -23.526 1.00 26.71 302 TYR A C 1
ATOM 2319 O O . TYR A 1 303 ? 4.156 -8.718 -23.392 1.00 25.85 302 TYR A O 1
ATOM 2328 N N . ASN A 1 304 ? 6.292 -8.660 -24.162 1.00 26.88 303 ASN A N 1
ATOM 2329 C CA . ASN A 1 304 ? 6.319 -7.269 -24.565 1.00 26.77 303 ASN A CA 1
ATOM 2330 C C . ASN A 1 304 ? 6.102 -6.946 -26.028 1.00 28.10 303 ASN A C 1
ATOM 2331 O O . ASN A 1 304 ? 6.048 -5.760 -26.361 1.00 28.22 303 ASN A O 1
ATOM 2336 N N . THR A 1 305 ? 5.946 -7.979 -26.861 1.00 28.08 304 THR A N 1
ATOM 2337 C CA . THR A 1 305 ? 5.925 -7.840 -28.291 1.00 28.52 304 THR A CA 1
ATOM 2338 C C . THR A 1 305 ? 4.649 -8.221 -29.038 1.00 29.02 304 THR A C 1
ATOM 2339 O O . THR A 1 305 ? 4.057 -9.272 -28.792 1.00 28.82 304 THR A O 1
ATOM 2351 N N . LEU A 1 307 ? 3.704 -9.219 -32.638 1.00 29.16 306 LEU A N 1
ATOM 2352 C CA . LEU A 1 307 ? 4.331 -9.674 -33.850 1.00 29.84 306 LEU A CA 1
ATOM 2353 C C . LEU A 1 307 ? 3.362 -9.439 -35.029 1.00 29.44 306 LEU A C 1
ATOM 2354 O O . LEU A 1 307 ? 2.173 -9.783 -34.969 1.00 28.08 306 LEU A O 1
ATOM 2359 N N . VAL A 1 308 ? 3.877 -8.783 -36.065 1.00 29.09 307 VAL A N 1
ATOM 2360 C CA . VAL A 1 308 ? 3.114 -8.548 -37.279 1.00 28.58 307 VAL A CA 1
ATOM 2361 C C . VAL A 1 308 ? 3.773 -9.363 -38.385 1.00 27.23 307 VAL A C 1
ATOM 2362 O O . VAL A 1 308 ? 4.876 -9.073 -38.802 1.00 27.74 307 VAL A O 1
ATOM 2366 N N . TYR A 1 309 ? 3.074 -10.382 -38.857 1.00 27.91 308 TYR A N 1
ATOM 2367 C CA . TYR A 1 309 ? 3.558 -11.222 -39.939 1.00 27.68 308 TYR A CA 1
ATOM 2368 C C . TYR A 1 309 ? 2.709 -10.969 -41.194 1.00 28.26 308 TYR A C 1
ATOM 2369 O O . TYR A 1 309 ? 1.546 -10.552 -41.101 1.00 27.41 308 TYR A O 1
ATOM 2378 N N . SER A 1 310 ? 3.345 -11.155 -42.359 1.00 27.06 309 SER A N 1
ATOM 2379 C CA . SER A 1 310 ? 2.668 -11.133 -43.643 1.00 27.12 309 SER A CA 1
ATOM 2380 C C . SER A 1 310 ? 3.204 -12.256 -44.523 1.00 25.91 309 SER A C 1
ATOM 2381 O O . SER A 1 310 ? 4.403 -12.430 -44.605 1.00 24.86 309 SER A O 1
ATOM 2384 N N . TYR A 1 311 ? 2.282 -12.993 -45.157 1.00 25.00 310 TYR A N 1
ATOM 2385 C CA . TYR A 1 311 ? 2.586 -14.070 -46.100 1.00 24.52 310 TYR A CA 1
ATOM 2386 C C . TYR A 1 311 ? 3.014 -13.529 -47.457 1.00 25.32 310 TYR A C 1
ATOM 2387 O O . TYR A 1 311 ? 3.681 -14.228 -48.202 1.00 27.11 310 TYR A O 1
ATOM 2396 N N . SER A 1 312 ? 2.710 -12.253 -47.725 1.00 28.16 311 SER A N 1
ATOM 2397 C CA . SER A 1 312 ? 2.917 -11.574 -49.032 1.00 28.29 311 SER A CA 1
ATOM 2398 C C . SER A 1 312 ? 4.189 -11.838 -49.809 1.00 29.00 311 SER A C 1
ATOM 2399 O O . SER A 1 312 ? 4.125 -12.257 -50.958 1.00 29.81 311 SER A O 1
ATOM 2426 N N . LEU A 1 314 ? 7.071 -13.933 -49.168 1.00 29.41 313 LEU A N 1
ATOM 2427 C CA . LEU A 1 314 ? 7.612 -15.270 -49.332 1.00 27.87 313 LEU A CA 1
ATOM 2428 C C . LEU A 1 314 ? 6.802 -16.092 -50.321 1.00 27.60 313 LEU A C 1
ATOM 2429 O O . LEU A 1 314 ? 7.378 -16.764 -51.194 1.00 28.24 313 LEU A O 1
ATOM 2434 N N . PHE A 1 315 ? 5.481 -16.026 -50.195 1.00 25.74 314 PHE A N 1
ATOM 2435 C CA . PHE A 1 315 ? 4.584 -16.880 -50.969 1.00 25.20 314 PHE A CA 1
ATOM 2436 C C . PHE A 1 315 ? 4.031 -16.261 -52.239 1.00 26.16 314 PHE A C 1
ATOM 2437 O O . PHE A 1 315 ? 3.246 -16.916 -52.957 1.00 27.17 314 PHE A O 1
ATOM 2445 N N . GLY A 1 316 ? 4.441 -15.024 -52.532 1.00 25.40 315 GLY A N 1
ATOM 2446 C CA . GLY A 1 316 ? 3.973 -14.327 -53.702 1.00 26.42 315 GLY A CA 1
ATOM 2447 C C . GLY A 1 316 ? 2.445 -14.247 -53.752 1.00 27.32 315 GLY A C 1
ATOM 2448 O O . GLY A 1 316 ? 1.827 -14.593 -54.747 1.00 25.56 315 GLY A O 1
ATOM 2449 N N . CYS A 1 317 ? 1.853 -13.758 -52.660 1.00 28.10 316 CYS A N 1
ATOM 2450 C CA . CYS A 1 317 ? 0.398 -13.643 -52.526 1.00 27.88 316 CYS A CA 1
ATOM 2451 C C . CYS A 1 317 ? -0.028 -12.254 -52.082 1.00 27.37 316 CYS A C 1
ATOM 2452 O O . CYS A 1 317 ? -0.956 -12.122 -51.262 1.00 29.78 316 CYS A O 1
ATOM 2455 N N . THR A 1 318 ? 0.640 -11.224 -52.608 1.00 26.49 317 THR A N 1
ATOM 2456 C CA . THR A 1 318 ? 0.294 -9.827 -52.266 1.00 25.68 317 THR A CA 1
ATOM 2457 C C . THR A 1 318 ? -1.172 -9.458 -52.551 1.00 25.52 317 THR A C 1
ATOM 2458 O O . THR A 1 318 ? -1.737 -8.632 -51.840 1.00 26.19 317 THR A O 1
ATOM 2462 N N . GLY A 1 319 ? -1.789 -10.081 -53.552 1.00 24.20 318 GLY A N 1
ATOM 2463 C CA . GLY A 1 319 ? -3.192 -9.835 -53.874 1.00 24.80 318 GLY A CA 1
ATOM 2464 C C . GLY A 1 319 ? -4.209 -10.442 -52.931 1.00 25.57 318 GLY A C 1
ATOM 2465 O O . GLY A 1 319 ? -5.350 -9.967 -52.892 1.00 26.79 318 GLY A O 1
ATOM 2466 N N . TRP A 1 320 ? -3.818 -11.520 -52.226 1.00 26.05 319 TRP A N 1
ATOM 2467 C CA . TRP A 1 320 ? -4.650 -12.179 -51.181 1.00 25.04 319 TRP A CA 1
ATOM 2468 C C . TRP A 1 320 ? -4.828 -11.392 -49.884 1.00 24.47 319 TRP A C 1
ATOM 2469 O O . TRP A 1 320 ? -5.811 -11.658 -49.159 1.00 25.35 319 TRP A O 1
ATOM 2480 N N . ARG A 1 321 ? -3.894 -10.457 -49.601 1.00 23.76 320 ARG A N 1
ATOM 2481 C CA A ARG A 1 321 ? -3.952 -9.595 -48.403 0.50 25.48 320 ARG A CA 1
ATOM 2482 C CA B ARG A 1 321 ? -3.877 -9.596 -48.414 0.50 24.22 320 ARG A CA 1
ATOM 2483 C C . ARG A 1 321 ? -3.935 -10.475 -47.159 1.00 25.02 320 ARG A C 1
ATOM 2484 O O . ARG A 1 321 ? -4.936 -10.549 -46.409 1.00 23.70 320 ARG A O 1
ATOM 2499 N N . LEU A 1 322 ? -2.817 -11.152 -46.947 1.00 25.61 321 LEU A N 1
ATOM 2500 C CA . LEU A 1 322 ? -2.682 -12.087 -45.860 1.00 25.58 321 LEU A CA 1
ATOM 2501 C C . LEU A 1 322 ? -1.680 -11.724 -44.778 1.00 26.62 321 LEU A C 1
ATOM 2502 O O . LEU A 1 322 ? -0.513 -12.010 -44.883 1.00 27.44 321 LEU A O 1
ATOM 2507 N N . GLY A 1 323 ? -2.191 -11.143 -43.700 1.00 27.60 322 GLY A N 1
ATOM 2508 C CA . GLY A 1 323 ? -1.390 -10.809 -42.536 1.00 28.39 322 GLY A CA 1
ATOM 2509 C C . GLY A 1 323 ? -1.927 -11.439 -41.271 1.00 28.39 322 GLY A C 1
ATOM 2510 O O . GLY A 1 323 ? -3.046 -11.941 -41.222 1.00 27.73 322 GLY A O 1
ATOM 2511 N N . VAL A 1 324 ? -1.109 -11.415 -40.233 1.00 29.53 323 VAL A N 1
ATOM 2512 C CA . VAL A 1 324 ? -1.484 -11.974 -38.942 1.00 29.14 323 VAL A CA 1
ATOM 2513 C C . VAL A 1 324 ? -0.896 -11.060 -37.846 1.00 28.87 323 VAL A C 1
ATOM 2514 O O . VAL A 1 324 ? 0.232 -10.583 -37.988 1.00 28.30 323 VAL A O 1
ATOM 2518 N N . ILE A 1 325 ? -1.685 -10.774 -36.803 1.00 26.88 324 ILE A N 1
ATOM 2519 C CA . ILE A 1 325 ? -1.170 -10.116 -35.592 1.00 25.53 324 ILE A CA 1
ATOM 2520 C C . ILE A 1 325 ? -1.055 -11.232 -34.529 1.00 24.93 324 ILE A C 1
ATOM 2521 O O . ILE A 1 325 ? -2.000 -11.974 -34.320 1.00 24.01 324 ILE A O 1
ATOM 2526 N N . ALA A 1 326 ? 0.113 -11.337 -33.889 1.00 26.05 325 ALA A N 1
ATOM 2527 C CA . ALA A 1 326 ? 0.376 -12.298 -32.804 1.00 25.69 325 ALA A CA 1
ATOM 2528 C C . ALA A 1 326 ? 0.710 -11.623 -31.465 1.00 26.32 325 ALA A C 1
ATOM 2529 O O . ALA A 1 326 ? 1.605 -10.783 -31.361 1.00 28.08 325 ALA A O 1
ATOM 2531 N N . LEU A 1 327 ? -0.012 -12.023 -30.425 1.00 27.25 326 LEU A N 1
ATOM 2532 C CA . LEU A 1 327 ? 0.226 -11.572 -29.049 1.00 27.27 326 LEU A CA 1
ATOM 2533 C C . LEU A 1 327 ? 0.297 -12.762 -28.085 1.00 26.52 326 LEU A C 1
ATOM 2534 O O . LEU A 1 327 ? -0.394 -13.752 -28.253 1.00 26.64 326 LEU A O 1
ATOM 2539 N N . ASN A 1 328 ? 1.137 -12.667 -27.071 1.00 27.04 327 ASN A N 1
ATOM 2540 C CA . ASN A 1 328 ? 1.204 -13.744 -26.088 1.00 27.63 327 ASN A CA 1
ATOM 2541 C C . ASN A 1 328 ? -0.061 -13.663 -25.255 1.00 27.88 327 ASN A C 1
ATOM 2542 O O . ASN A 1 328 ? -0.592 -12.573 -25.073 1.00 27.33 327 ASN A O 1
ATOM 2547 N N . GLU A 1 329 ? -0.567 -14.799 -24.771 1.00 29.57 328 GLU A N 1
ATOM 2548 C CA . GLU A 1 329 ? -1.780 -14.758 -23.950 1.00 31.43 328 GLU A CA 1
ATOM 2549 C C . GLU A 1 329 ? -1.551 -13.960 -22.671 1.00 30.69 328 GLU A C 1
ATOM 2550 O O . GLU A 1 329 ? -2.476 -13.306 -22.198 1.00 30.31 328 GLU A O 1
ATOM 2556 N N . LYS A 1 330 ? -0.309 -13.967 -22.168 1.00 30.47 329 LYS A N 1
ATOM 2557 C CA . LYS A 1 330 ? 0.089 -13.103 -21.057 1.00 32.03 329 LYS A CA 1
ATOM 2558 C C . LYS A 1 330 ? 1.025 -11.991 -21.666 1.00 29.47 329 LYS A C 1
ATOM 2559 O O . LYS A 1 330 ? 2.172 -12.243 -22.058 1.00 28.41 329 LYS A O 1
ATOM 2565 N N . ASN A 1 331 ? 0.516 -10.765 -21.772 1.00 28.60 330 ASN A N 1
ATOM 2566 C CA . ASN A 1 331 ? 1.302 -9.677 -22.379 1.00 27.60 330 ASN A CA 1
ATOM 2567 C C . ASN A 1 331 ? 1.234 -8.311 -21.685 1.00 25.42 330 ASN A C 1
ATOM 2568 O O . ASN A 1 331 ? 0.369 -8.044 -20.840 1.00 23.79 330 ASN A O 1
ATOM 2573 N N . VAL A 1 332 ? 2.176 -7.454 -22.088 1.00 25.20 331 VAL A N 1
ATOM 2574 C CA . VAL A 1 332 ? 2.328 -6.104 -21.548 1.00 25.08 331 VAL A CA 1
ATOM 2575 C C . VAL A 1 332 ? 1.234 -5.105 -21.999 1.00 25.59 331 VAL A C 1
ATOM 2576 O O . VAL A 1 332 ? 0.962 -4.129 -21.328 1.00 26.17 331 VAL A O 1
ATOM 2580 N N . PHE A 1 333 ? 0.587 -5.366 -23.121 1.00 26.93 332 PHE A N 1
ATOM 2581 C CA . PHE A 1 333 ? -0.494 -4.478 -23.589 1.00 27.49 332 PHE A CA 1
ATOM 2582 C C . PHE A 1 333 ? -1.694 -4.620 -22.624 1.00 25.94 332 PHE A C 1
ATOM 2583 O O . PHE A 1 333 ? -2.260 -3.639 -22.184 1.00 25.69 332 PHE A O 1
ATOM 2591 N N . ASP A 1 334 ? -2.031 -5.850 -22.259 1.00 26.90 333 ASP A N 1
ATOM 2592 C CA . ASP A 1 334 ? -3.106 -6.108 -21.304 1.00 26.94 333 ASP A CA 1
ATOM 2593 C C . ASP A 1 334 ? -2.753 -5.609 -19.919 1.00 28.01 333 ASP A C 1
ATOM 2594 O O . ASP A 1 334 ? -3.610 -5.033 -19.237 1.00 28.93 333 ASP A O 1
ATOM 2599 N N . ASP A 1 335 ? -1.501 -5.806 -19.501 1.00 29.31 334 ASP A N 1
ATOM 2600 C CA . ASP A 1 335 ? -1.053 -5.338 -18.182 1.00 30.15 334 ASP A CA 1
ATOM 2601 C C . ASP A 1 335 ? -1.057 -3.803 -18.123 1.00 28.88 334 ASP A C 1
ATOM 2602 O O . ASP A 1 335 ? -1.547 -3.220 -17.138 1.00 27.40 334 ASP A O 1
ATOM 2607 N N . ASN A 1 336 ? -0.572 -3.133 -19.180 1.00 27.98 335 ASN A N 1
ATOM 2608 C CA . ASN A 1 336 ? -0.612 -1.671 -19.188 1.00 26.69 335 ASN A CA 1
ATOM 2609 C C . ASN A 1 336 ? -2.045 -1.105 -19.161 1.00 26.21 335 ASN A C 1
ATOM 2610 O O . ASN A 1 336 ? -2.290 -0.071 -18.513 1.00 26.39 335 ASN A O 1
ATOM 2615 N N . ILE A 1 337 ? -2.981 -1.744 -19.859 1.00 24.40 336 ILE A N 1
ATOM 2616 C CA . ILE A 1 337 ? -4.370 -1.309 -19.771 1.00 24.81 336 ILE A CA 1
ATOM 2617 C C . ILE A 1 337 ? -4.857 -1.444 -18.312 1.00 24.83 336 ILE A C 1
ATOM 2618 O O . ILE A 1 337 ? -5.507 -0.548 -17.792 1.00 24.50 336 ILE A O 1
ATOM 2623 N N . ALA A 1 338 ? -4.502 -2.549 -17.668 1.00 25.86 337 ALA A N 1
ATOM 2624 C CA . ALA A 1 338 ? -4.833 -2.811 -16.252 1.00 27.55 337 ALA A CA 1
ATOM 2625 C C . ALA A 1 338 ? -4.307 -1.739 -15.271 1.00 29.06 337 ALA A C 1
ATOM 2626 O O . ALA A 1 338 ? -4.920 -1.507 -14.244 1.00 29.68 337 ALA A O 1
ATOM 2628 N N . HIS A 1 339 ? -3.193 -1.076 -15.610 1.00 30.75 338 HIS A N 1
ATOM 2629 C CA . HIS A 1 339 ? -2.612 -0.023 -14.781 1.00 31.54 338 HIS A CA 1
ATOM 2630 C C . HIS A 1 339 ? -2.992 1.408 -15.163 1.00 31.21 338 HIS A C 1
ATOM 2631 O O . HIS A 1 339 ? -2.386 2.328 -14.674 1.00 31.23 338 HIS A O 1
ATOM 2638 N N . LEU A 1 340 ? -3.980 1.584 -16.036 1.00 31.46 339 LEU A N 1
ATOM 2639 C CA . LEU A 1 340 ? -4.498 2.901 -16.362 1.00 32.15 339 LEU A CA 1
ATOM 2640 C C . LEU A 1 340 ? -5.343 3.424 -15.199 1.00 34.08 339 LEU A C 1
ATOM 2641 O O . LEU A 1 340 ? -5.770 2.647 -14.330 1.00 34.15 339 LEU A O 1
ATOM 2646 N N . ASP A 1 341 ? -5.582 4.732 -15.205 1.00 35.68 340 ASP A N 1
ATOM 2647 C CA . ASP A 1 341 ? -6.415 5.413 -14.195 1.00 37.88 340 ASP A CA 1
ATOM 2648 C C . ASP A 1 341 ? -7.825 4.909 -14.220 1.00 36.85 340 ASP A C 1
ATOM 2649 O O . ASP A 1 341 ? -8.340 4.638 -15.280 1.00 38.09 340 ASP A O 1
ATOM 2654 N N . LYS A 1 342 ? -8.465 4.842 -13.060 1.00 36.64 341 LYS A N 1
ATOM 2655 C CA . LYS A 1 342 ? -9.874 4.438 -12.983 1.00 36.67 341 LYS A CA 1
ATOM 2656 C C . LYS A 1 342 ? -10.742 5.167 -14.005 1.00 34.66 341 LYS A C 1
ATOM 2657 O O . LYS A 1 342 ? -11.692 4.594 -14.518 1.00 34.03 341 LYS A O 1
ATOM 2663 N N . VAL A 1 343 ? -10.426 6.434 -14.257 1.00 33.47 342 VAL A N 1
ATOM 2664 C CA . VAL A 1 343 ? -11.164 7.274 -15.199 1.00 33.85 342 VAL A CA 1
ATOM 2665 C C . VAL A 1 343 ? -11.082 6.725 -16.615 1.00 33.26 342 VAL A C 1
ATOM 2666 O O . VAL A 1 343 ? -12.095 6.637 -17.290 1.00 33.11 342 VAL A O 1
ATOM 2670 N N . GLU A 1 344 ? -9.873 6.358 -17.050 1.00 32.64 343 GLU A N 1
ATOM 2671 C CA . GLU A 1 344 ? -9.653 5.809 -18.389 1.00 32.71 343 GLU A CA 1
ATOM 2672 C C . GLU A 1 344 ? -10.281 4.443 -18.478 1.00 30.48 343 GLU A C 1
ATOM 2673 O O . GLU A 1 344 ? -10.958 4.149 -19.439 1.00 28.88 343 GLU A O 1
ATOM 2679 N N . LEU A 1 345 ? -10.053 3.628 -17.448 1.00 30.47 344 LEU A N 1
ATOM 2680 C CA . LEU A 1 345 ? -10.633 2.286 -17.359 1.00 29.35 344 LEU A CA 1
ATOM 2681 C C . LEU A 1 345 ? -12.162 2.280 -17.411 1.00 30.03 344 LEU A C 1
ATOM 2682 O O . LEU A 1 345 ? -12.770 1.327 -17.895 1.00 30.80 344 LEU A O 1
ATOM 2687 N N . ARG A 1 346 ? -12.773 3.333 -16.895 1.00 30.17 345 ARG A N 1
ATOM 2688 C CA . ARG A 1 346 ? -14.218 3.470 -16.886 1.00 31.17 345 ARG A CA 1
ATOM 2689 C C . ARG A 1 346 ? -14.697 3.856 -18.286 1.00 29.77 345 ARG A C 1
ATOM 2690 O O . ARG A 1 346 ? -15.800 3.502 -18.695 1.00 28.47 345 ARG A O 1
ATOM 2698 N N . GLN A 1 347 ? -13.883 4.605 -19.016 1.00 29.20 346 GLN A N 1
ATOM 2699 C CA . GLN A 1 347 ? -14.236 4.934 -20.394 1.00 29.45 346 GLN A CA 1
ATOM 2700 C C . GLN A 1 347 ? -14.109 3.661 -21.291 1.00 28.69 346 GLN A C 1
ATOM 2701 O O . GLN A 1 347 ? -14.942 3.451 -22.150 1.00 27.91 346 GLN A O 1
ATOM 2707 N N . LEU A 1 348 ? -13.091 2.829 -21.046 1.00 28.57 347 LEU A N 1
ATOM 2708 C CA . LEU A 1 348 ? -12.878 1.552 -21.777 1.00 28.78 347 LEU A CA 1
ATOM 2709 C C . LEU A 1 348 ? -13.919 0.489 -21.387 1.00 29.06 347 LEU A C 1
ATOM 2710 O O . LEU A 1 348 ? -14.310 -0.348 -22.204 1.00 29.34 347 LEU A O 1
ATOM 2715 N N . HIS A 1 349 ? -14.391 0.547 -20.146 1.00 28.44 348 HIS A N 1
ATOM 2716 C CA . HIS A 1 349 ? -15.421 -0.356 -19.699 1.00 29.10 348 HIS A CA 1
ATOM 2717 C C . HIS A 1 349 ? -16.666 -0.149 -20.560 1.00 29.34 348 HIS A C 1
ATOM 2718 O O . HIS A 1 349 ? -17.206 -1.113 -21.119 1.00 30.79 348 HIS A O 1
ATOM 2725 N N . LYS A 1 350 ? -17.116 1.102 -20.631 1.00 29.46 349 LYS A N 1
ATOM 2726 C CA . LYS A 1 350 ? -18.250 1.522 -21.438 1.00 31.06 349 LYS A CA 1
ATOM 2727 C C . LYS A 1 350 ? -18.035 1.278 -22.958 1.00 30.18 349 LYS A C 1
ATOM 2728 O O . LYS A 1 350 ? -18.971 0.924 -23.687 1.00 30.00 349 LYS A O 1
ATOM 2734 N N . ARG A 1 351 ? -16.812 1.513 -23.436 1.00 29.54 350 ARG A N 1
ATOM 2735 C CA . ARG A 1 351 ? -16.480 1.341 -24.856 1.00 28.55 350 ARG A CA 1
ATOM 2736 C C . ARG A 1 351 ? -16.838 -0.051 -25.370 1.00 28.64 350 ARG A C 1
ATOM 2737 O O . ARG A 1 351 ? -17.487 -0.203 -26.403 1.00 28.90 350 ARG A O 1
ATOM 2745 N N . TYR A 1 352 ? -16.432 -1.056 -24.595 1.00 29.73 351 TYR A N 1
ATOM 2746 C CA . TYR A 1 352 ? -16.598 -2.459 -24.914 1.00 28.63 351 TYR A CA 1
ATOM 2747 C C . TYR A 1 352 ? -17.824 -3.179 -24.308 1.00 29.09 351 TYR A C 1
ATOM 2748 O O . TYR A 1 352 ? -18.155 -4.272 -24.750 1.00 28.16 351 TYR A O 1
ATOM 2757 N N . SER A 1 353 ? -18.506 -2.569 -23.336 1.00 31.15 352 SER A N 1
ATOM 2758 C CA . SER A 1 353 ? -19.626 -3.216 -22.657 1.00 31.29 352 SER A CA 1
ATOM 2759 C C . SER A 1 353 ? -20.846 -3.406 -23.539 1.00 31.76 352 SER A C 1
ATOM 2760 O O . SER A 1 353 ? -21.645 -4.332 -23.325 1.00 30.13 352 SER A O 1
ATOM 2763 N N . SER A 1 354 ? -20.989 -2.544 -24.543 1.00 31.57 353 SER A N 1
ATOM 2764 C CA . SER A 1 354 ? -22.089 -2.661 -25.475 1.00 31.27 353 SER A CA 1
ATOM 2765 C C . SER A 1 354 ? -22.150 -4.040 -26.151 1.00 30.96 353 SER A C 1
ATOM 2766 O O . SER A 1 354 ? -23.243 -4.557 -26.418 1.00 31.27 353 SER A O 1
ATOM 2769 N N . VAL A 1 355 ? -20.977 -4.626 -26.397 1.00 29.38 354 VAL A N 1
ATOM 2770 C CA . VAL A 1 355 ? -20.851 -5.860 -27.152 1.00 28.86 354 VAL A CA 1
ATOM 2771 C C . VAL A 1 355 ? -20.305 -7.087 -26.368 1.00 28.41 354 VAL A C 1
ATOM 2772 O O . VAL A 1 355 ? -20.484 -8.205 -26.826 1.00 27.12 354 VAL A O 1
ATOM 2776 N N . VAL A 1 356 ? -19.622 -6.878 -25.235 1.00 29.61 355 VAL A N 1
ATOM 2777 C CA . VAL A 1 356 ? -19.140 -8.006 -24.389 1.00 29.59 355 VAL A CA 1
ATOM 2778 C C . VAL A 1 356 ? -19.616 -7.917 -22.909 1.00 29.43 355 VAL A C 1
ATOM 2779 O O . VAL A 1 356 ? -19.786 -6.832 -22.355 1.00 29.01 355 VAL A O 1
ATOM 2783 N N . LEU A 1 357 ? -19.796 -9.069 -22.276 1.00 30.08 356 LEU A N 1
ATOM 2784 C CA . LEU A 1 357 ? -20.237 -9.151 -20.865 1.00 30.61 356 LEU A CA 1
ATOM 2785 C C . LEU A 1 357 ? -19.208 -8.698 -19.809 1.00 31.35 356 LEU A C 1
ATOM 2786 O O . LEU A 1 357 ? -19.595 -8.118 -18.798 1.00 29.93 356 LEU A O 1
ATOM 2791 N N . ASP A 1 358 ? -17.925 -8.969 -20.044 1.00 31.30 357 ASP A N 1
ATOM 2792 C CA . ASP A 1 358 ? -16.860 -8.645 -19.096 1.00 31.85 357 ASP A CA 1
ATOM 2793 C C . ASP A 1 358 ? -15.747 -7.823 -19.805 1.00 31.48 357 ASP A C 1
ATOM 2794 O O . ASP A 1 358 ? -14.635 -8.305 -20.016 1.00 31.14 357 ASP A O 1
ATOM 2799 N N . PRO A 1 359 ? -16.041 -6.562 -20.144 1.00 31.98 358 PRO A N 1
ATOM 2800 C CA . PRO A 1 359 ? -15.100 -5.705 -20.868 1.00 33.05 358 PRO A CA 1
ATOM 2801 C C . PRO A 1 359 ? -13.739 -5.491 -20.180 1.00 33.06 358 PRO A C 1
ATOM 2802 O O . PRO A 1 359 ? -12.746 -5.339 -20.863 1.00 33.49 358 PRO A O 1
ATOM 2806 N N . ASP A 1 360 ? -13.695 -5.493 -18.857 1.00 34.21 359 ASP A N 1
ATOM 2807 C CA . ASP A 1 360 ? -12.429 -5.262 -18.134 1.00 35.34 359 ASP A CA 1
ATOM 2808 C C . ASP A 1 360 ? -11.435 -6.390 -18.365 1.00 34.53 359 ASP A C 1
ATOM 2809 O O . ASP A 1 360 ? -10.235 -6.162 -18.294 1.00 34.19 359 ASP A O 1
ATOM 2814 N N . LYS A 1 361 ? -11.931 -7.597 -18.647 1.00 33.50 360 LYS A N 1
ATOM 2815 C CA . LYS A 1 361 ? -11.050 -8.740 -18.911 1.00 33.76 360 LYS A CA 1
ATOM 2816 C C . LYS A 1 361 ? -10.945 -9.112 -20.387 1.00 32.17 360 LYS A C 1
ATOM 2817 O O . LYS A 1 361 ? -10.517 -10.209 -20.721 1.00 31.87 360 LYS A O 1
ATOM 2831 N N . LYS A 1 363 ? -9.288 -9.203 -23.712 1.00 29.83 362 LYS A N 1
ATOM 2832 C CA . LYS A 1 363 ? -7.900 -9.120 -24.158 1.00 29.36 362 LYS A CA 1
ATOM 2833 C C . LYS A 1 363 ? -7.716 -8.130 -25.307 1.00 28.95 362 LYS A C 1
ATOM 2834 O O . LYS A 1 363 ? -8.600 -7.942 -26.128 1.00 26.95 362 LYS A O 1
ATOM 2840 N N . PHE A 1 364 ? -6.542 -7.503 -25.336 1.00 28.00 363 PHE A N 1
ATOM 2841 C CA . PHE A 1 364 ? -6.193 -6.562 -26.368 1.00 27.52 363 PHE A CA 1
ATOM 2842 C C . PHE A 1 364 ? -6.274 -7.178 -27.777 1.00 27.11 363 PHE A C 1
ATOM 2843 O O . PHE A 1 364 ? -6.691 -6.509 -28.702 1.00 28.24 363 PHE A O 1
ATOM 2851 N N . ILE A 1 365 ? -5.898 -8.446 -27.929 1.00 27.10 364 ILE A N 1
ATOM 2852 C CA . ILE A 1 365 ? -6.036 -9.181 -29.222 1.00 26.48 364 ILE A CA 1
ATOM 2853 C C . ILE A 1 365 ? -7.522 -9.185 -29.684 1.00 25.82 364 ILE A C 1
ATOM 2854 O O . ILE A 1 365 ? -7.811 -9.149 -30.869 1.00 24.66 364 ILE A O 1
ATOM 2859 N N . ASP A 1 366 ? -8.457 -9.203 -28.741 1.00 25.95 365 ASP A N 1
ATOM 2860 C CA . ASP A 1 366 ? -9.878 -9.131 -29.056 1.00 26.76 365 ASP A CA 1
ATOM 2861 C C . ASP A 1 366 ? -10.349 -7.698 -29.246 1.00 25.79 365 ASP A C 1
ATOM 2862 O O . ASP A 1 366 ? -11.228 -7.431 -30.029 1.00 26.73 365 ASP A O 1
ATOM 2867 N N . ARG A 1 367 ? -9.738 -6.754 -28.551 1.00 27.35 366 ARG A N 1
ATOM 2868 C CA . ARG A 1 367 ? -10.056 -5.328 -28.748 1.00 26.16 366 ARG A CA 1
ATOM 2869 C C . ARG A 1 367 ? -9.598 -4.867 -30.112 1.00 25.49 366 ARG A C 1
ATOM 2870 O O . ARG A 1 367 ? -10.274 -4.043 -30.750 1.00 25.31 366 ARG A O 1
ATOM 2878 N N . LEU A 1 368 ? -8.448 -5.385 -30.552 1.00 24.67 367 LEU A N 1
ATOM 2879 C CA . LEU A 1 368 ? -7.930 -5.155 -31.917 1.00 24.92 367 LEU A CA 1
ATOM 2880 C C . LEU A 1 368 ? -8.984 -5.537 -32.958 1.00 25.45 367 LEU A C 1
ATOM 2881 O O . LEU A 1 368 ? -9.215 -4.802 -33.923 1.00 26.17 367 LEU A O 1
ATOM 2886 N N . CYS A 1 369 ? -9.607 -6.690 -32.755 1.00 27.39 368 CYS A N 1
ATOM 2887 C CA . CYS A 1 369 ? -10.690 -7.159 -33.625 1.00 27.70 368 CYS A CA 1
ATOM 2888 C C . CYS A 1 369 ? -11.991 -6.294 -33.492 1.00 26.74 368 CYS A C 1
ATOM 2889 O O . CYS A 1 369 ? -12.569 -5.840 -34.499 1.00 26.76 368 CYS A O 1
ATOM 2892 N N . ALA A 1 370 ? -12.438 -6.031 -32.275 1.00 27.29 369 ALA A N 1
ATOM 2893 C CA . ALA A 1 370 ? -13.622 -5.150 -32.079 1.00 26.43 369 ALA A CA 1
ATOM 2894 C C . ALA A 1 370 ? -13.373 -3.764 -32.678 1.00 26.14 369 ALA A C 1
ATOM 2895 O O . ALA A 1 370 ? -14.238 -3.209 -33.359 1.00 25.27 369 ALA A O 1
ATOM 2897 N N . ASP A 1 371 ? -12.194 -3.220 -32.395 1.00 26.85 370 ASP A N 1
ATOM 2898 C CA . ASP A 1 371 ? -11.823 -1.873 -32.825 1.00 27.88 370 ASP A CA 1
ATOM 2899 C C . ASP A 1 371 ? -11.838 -1.736 -34.324 1.00 27.94 370 ASP A C 1
ATOM 2900 O O . ASP A 1 371 ? -12.253 -0.698 -34.824 1.00 28.40 370 ASP A O 1
ATOM 2905 N N . SER A 1 372 ? -11.397 -2.789 -35.009 1.00 28.34 371 SER A N 1
ATOM 2906 C CA . SER A 1 372 ? -11.296 -2.835 -36.475 1.00 29.53 371 SER A CA 1
ATOM 2907 C C . SER A 1 372 ? -12.614 -2.652 -37.187 1.00 29.17 371 SER A C 1
ATOM 2908 O O . SER A 1 372 ? -12.629 -2.234 -38.360 1.00 29.27 371 SER A O 1
ATOM 2911 N N . ARG A 1 373 ? -13.717 -2.942 -36.493 1.00 28.89 372 ARG A N 1
ATOM 2912 C CA . ARG A 1 373 ? -15.055 -2.730 -37.073 1.00 27.61 372 ARG A CA 1
ATOM 2913 C C . ARG A 1 373 ? -15.903 -1.806 -36.170 1.00 26.48 372 ARG A C 1
ATOM 2914 O O . ARG A 1 373 ? -17.116 -1.913 -36.123 1.00 25.68 372 ARG A O 1
ATOM 2922 N N . SER A 1 374 ? -15.218 -0.904 -35.464 1.00 25.94 373 SER A N 1
ATOM 2923 C CA . SER A 1 374 ? -15.840 0.135 -34.654 1.00 25.89 373 SER A CA 1
ATOM 2924 C C . SER A 1 374 ? -16.846 -0.377 -33.641 1.00 26.50 373 SER A C 1
ATOM 2925 O O . SER A 1 374 ? -17.964 0.186 -33.507 1.00 26.59 373 SER A O 1
ATOM 2928 N N . ILE A 1 375 ? -16.457 -1.435 -32.931 1.00 26.79 374 ILE A N 1
ATOM 2929 C CA . ILE A 1 375 ? -17.263 -2.032 -31.854 1.00 25.89 374 ILE A CA 1
ATOM 2930 C C . ILE A 1 375 ? -18.607 -2.627 -32.299 1.00 25.71 374 ILE A C 1
ATOM 2931 O O . ILE A 1 375 ? -18.823 -3.810 -32.136 1.00 25.59 374 ILE A O 1
ATOM 2936 N N . GLY A 1 376 ? -19.501 -1.801 -32.838 1.00 26.88 375 GLY A N 1
ATOM 2937 C CA . GLY A 1 376 ? -20.826 -2.235 -33.249 1.00 27.11 375 GLY A CA 1
ATOM 2938 C C . GLY A 1 376 ? -20.886 -3.394 -34.208 1.00 28.30 375 GLY A C 1
ATOM 2939 O O . GLY A 1 376 ? -21.804 -4.223 -34.113 1.00 30.69 375 GLY A O 1
ATOM 2940 N N . LEU A 1 377 ? -19.923 -3.469 -35.134 1.00 27.78 376 LEU A N 1
ATOM 2941 C CA . LEU A 1 377 ? -19.866 -4.539 -36.121 1.00 27.55 376 LEU A CA 1
ATOM 2942 C C . LEU A 1 377 ? -18.850 -5.628 -35.794 1.00 27.82 376 LEU A C 1
ATOM 2943 O O . LEU A 1 377 ? -18.492 -6.409 -36.647 1.00 26.94 376 LEU A O 1
ATOM 2948 N N . TYR A 1 378 ? -18.441 -5.701 -34.530 1.00 27.99 377 TYR A N 1
ATOM 2949 C CA . TYR A 1 378 ? -17.537 -6.734 -34.036 1.00 28.30 377 TYR A CA 1
ATOM 2950 C C . TYR A 1 378 ? -17.981 -8.183 -34.329 1.00 28.04 377 TYR A C 1
ATOM 2951 O O . TYR A 1 378 ? -17.151 -9.014 -34.661 1.00 26.80 377 TYR A O 1
ATOM 2960 N N . HIS A 1 379 ? -19.264 -8.492 -34.222 1.00 27.34 378 HIS A N 1
ATOM 2961 C CA . HIS A 1 379 ? -19.700 -9.876 -34.441 1.00 27.96 378 HIS A CA 1
ATOM 2962 C C . HIS A 1 379 ? -19.788 -10.360 -35.905 1.00 27.98 378 HIS A C 1
ATOM 2963 O O . HIS A 1 379 ? -20.182 -11.487 -36.173 1.00 29.76 378 HIS A O 1
ATOM 2970 N N . THR A 1 380 ? -19.396 -9.502 -36.838 1.00 28.00 379 THR A N 1
ATOM 2971 C CA . THR A 1 380 ? -19.226 -9.871 -38.233 1.00 27.43 379 THR A CA 1
ATOM 2972 C C . THR A 1 380 ? -17.848 -9.415 -38.690 1.00 28.75 379 THR A C 1
ATOM 2973 O O . THR A 1 380 ? -17.612 -9.286 -39.876 1.00 29.47 379 THR A O 1
ATOM 2977 N N . ALA A 1 381 ? -16.941 -9.214 -37.715 1.00 29.13 380 ALA A N 1
ATOM 2978 C CA . ALA A 1 381 ? -15.553 -8.833 -37.951 1.00 29.31 380 ALA A CA 1
ATOM 2979 C C . ALA A 1 381 ? -14.758 -10.084 -38.289 1.00 30.00 380 ALA A C 1
ATOM 2980 O O . ALA A 1 381 ? -15.291 -11.215 -38.271 1.00 29.81 380 ALA A O 1
ATOM 2982 N N . GLY A 1 382 ? -13.487 -9.889 -38.619 1.00 28.56 381 GLY A N 1
ATOM 2983 C CA . GLY A 1 382 ? -12.640 -11.001 -38.990 1.00 28.04 381 GLY A CA 1
ATOM 2984 C C . GLY A 1 382 ? -12.268 -11.014 -40.449 1.00 27.06 381 GLY A C 1
ATOM 2985 O O . GLY A 1 382 ? -12.991 -10.502 -41.315 1.00 28.27 381 GLY A O 1
ATOM 2986 N N . LEU A 1 383 ? -11.113 -11.587 -40.730 1.00 27.00 382 LEU A N 1
ATOM 2987 C CA . LEU A 1 383 ? -10.646 -11.711 -42.121 1.00 26.86 382 LEU A CA 1
ATOM 2988 C C . LEU A 1 383 ? -11.509 -12.769 -42.812 1.00 27.46 382 LEU A C 1
ATOM 2989 O O . LEU A 1 383 ? -11.984 -13.717 -42.139 1.00 29.30 382 LEU A O 1
ATOM 2994 N N . SER A 1 384 ? -11.748 -12.618 -44.120 1.00 26.96 383 SER A N 1
ATOM 2995 C CA . SER A 1 384 ? -12.562 -13.612 -44.883 1.00 26.39 383 SER A CA 1
ATOM 2996 C C . SER A 1 384 ? -12.010 -15.022 -44.638 1.00 26.53 383 SER A C 1
ATOM 2997 O O . SER A 1 384 ? -10.793 -15.201 -44.421 1.00 26.26 383 SER A O 1
ATOM 3000 N N . THR A 1 385 ? -12.914 -16.000 -44.653 1.00 25.65 384 THR A N 1
ATOM 3001 C CA . THR A 1 385 ? -12.551 -17.396 -44.461 1.00 24.28 384 THR A CA 1
ATOM 3002 C C . THR A 1 385 ? -11.670 -17.922 -45.614 1.00 24.61 384 THR A C 1
ATOM 3003 O O . THR A 1 385 ? -10.758 -18.734 -45.373 1.00 23.29 384 THR A O 1
ATOM 3007 N N . PRO A 1 386 ? -11.951 -17.518 -46.866 1.00 24.03 385 PRO A N 1
ATOM 3008 C CA . PRO A 1 386 ? -10.972 -17.944 -47.872 1.00 25.22 385 PRO A CA 1
ATOM 3009 C C . PRO A 1 386 ? -9.528 -17.470 -47.627 1.00 24.97 385 PRO A C 1
ATOM 3010 O O . PRO A 1 386 ? -8.571 -18.231 -47.907 1.00 26.04 385 PRO A O 1
ATOM 3014 N N . GLN A 1 387 ? -9.359 -16.247 -47.108 1.00 25.54 386 GLN A N 1
ATOM 3015 C CA . GLN A 1 387 ? -8.025 -15.717 -46.762 1.00 24.65 386 GLN A CA 1
ATOM 3016 C C . GLN A 1 387 ? -7.407 -16.494 -45.612 1.00 25.75 386 GLN A C 1
ATOM 3017 O O . GLN A 1 387 ? -6.224 -16.778 -45.626 1.00 25.76 386 GLN A O 1
ATOM 3023 N N . GLN A 1 388 ? -8.224 -16.860 -44.622 1.00 26.91 387 GLN A N 1
ATOM 3024 C CA . GLN A 1 388 ? -7.742 -17.619 -43.469 1.00 26.49 387 GLN A CA 1
ATOM 3025 C C . GLN A 1 388 ? -7.307 -19.027 -43.822 1.00 27.50 387 GLN A C 1
ATOM 3026 O O . GLN A 1 388 ? -6.301 -19.519 -43.263 1.00 27.59 387 GLN A O 1
ATOM 3032 N N . ILE A 1 389 ? -8.060 -19.676 -44.723 1.00 25.83 388 ILE A N 1
ATOM 3033 C CA . ILE A 1 389 ? -7.707 -21.002 -45.200 1.00 25.62 388 ILE A CA 1
ATOM 3034 C C . ILE A 1 389 ? -6.406 -20.979 -46.062 1.00 24.05 388 ILE A C 1
ATOM 3035 O O . ILE A 1 389 ? -5.609 -21.910 -45.970 1.00 24.64 388 ILE A O 1
ATOM 3048 N N . GLU A 1 391 ? -3.991 -18.758 -45.644 1.00 28.20 390 GLU A N 1
ATOM 3049 C CA . GLU A 1 391 ? -2.986 -18.634 -44.606 1.00 28.54 390 GLU A CA 1
ATOM 3050 C C . GLU A 1 391 ? -2.646 -20.001 -44.022 1.00 27.09 390 GLU A C 1
ATOM 3051 O O . GLU A 1 391 ? -1.456 -20.313 -43.858 1.00 25.73 390 GLU A O 1
ATOM 3057 N N . ALA A 1 392 ? -3.688 -20.785 -43.692 1.00 26.46 391 ALA A N 1
ATOM 3058 C CA . ALA A 1 392 ? -3.529 -22.155 -43.145 1.00 25.68 391 ALA A CA 1
ATOM 3059 C C . ALA A 1 392 ? -2.812 -23.087 -44.129 1.00 23.57 391 ALA A C 1
ATOM 3060 O O . ALA A 1 392 ? -1.935 -23.825 -43.728 1.00 23.63 391 ALA A O 1
ATOM 3062 N N . LEU A 1 393 ? -3.236 -23.074 -45.386 1.00 24.17 392 LEU A N 1
ATOM 3063 C CA . LEU A 1 393 ? -2.595 -23.905 -46.426 1.00 24.13 392 LEU A CA 1
ATOM 3064 C C . LEU A 1 393 ? -1.143 -23.513 -46.719 1.00 23.63 392 LEU A C 1
ATOM 3065 O O . LEU A 1 393 ? -0.309 -24.391 -46.806 1.00 24.25 392 LEU A O 1
ATOM 3070 N N . PHE A 1 394 ? -0.824 -22.222 -46.868 1.00 23.71 393 PHE A N 1
ATOM 3071 C CA . PHE A 1 394 ? 0.597 -21.863 -47.069 1.00 25.34 393 PHE A CA 1
ATOM 3072 C C . PHE A 1 394 ? 1.406 -22.350 -45.871 1.00 25.22 393 PHE A C 1
ATOM 3073 O O . PHE A 1 394 ? 2.542 -22.823 -46.019 1.00 26.17 393 PHE A O 1
ATOM 3081 N N . SER A 1 395 ? 0.819 -22.174 -44.683 1.00 26.53 394 SER A N 1
ATOM 3082 C CA . SER A 1 395 ? 1.417 -22.601 -43.413 1.00 26.97 394 SER A CA 1
ATOM 3083 C C . SER A 1 395 ? 1.694 -24.112 -43.376 1.00 26.03 394 SER A C 1
ATOM 3084 O O . SER A 1 395 ? 2.718 -24.549 -42.868 1.00 24.50 394 SER A O 1
ATOM 3095 N N . THR A 1 397 ? 2.154 -26.030 -46.023 1.00 23.95 396 THR A N 1
ATOM 3096 C CA . THR A 1 397 ? 3.170 -26.486 -46.984 1.00 24.68 396 THR A CA 1
ATOM 3097 C C . THR A 1 397 ? 4.531 -26.546 -46.311 1.00 24.62 396 THR A C 1
ATOM 3098 O O . THR A 1 397 ? 5.338 -27.428 -46.591 1.00 25.40 396 THR A O 1
ATOM 3102 N N . HIS A 1 398 ? 4.736 -25.600 -45.405 1.00 25.89 397 HIS A N 1
ATOM 3103 C CA . HIS A 1 398 ? 5.932 -25.488 -44.614 1.00 26.23 397 HIS A CA 1
ATOM 3104 C C . HIS A 1 398 ? 6.059 -26.548 -43.522 1.00 25.75 397 HIS A C 1
ATOM 3105 O O . HIS A 1 398 ? 7.081 -27.215 -43.422 1.00 26.34 397 HIS A O 1
ATOM 3112 N N . LEU A 1 399 ? 5.001 -26.711 -42.729 1.00 26.45 398 LEU A N 1
ATOM 3113 C CA . LEU A 1 399 ? 4.973 -27.683 -41.627 1.00 25.38 398 LEU A CA 1
ATOM 3114 C C . LEU A 1 399 ? 5.290 -29.103 -42.086 1.00 25.08 398 LEU A C 1
ATOM 3115 O O . LEU A 1 399 ? 6.030 -29.835 -41.436 1.00 22.18 398 LEU A O 1
ATOM 3120 N N . LEU A 1 400 ? 4.808 -29.425 -43.281 1.00 27.23 399 LEU A N 1
ATOM 3121 C CA . LEU A 1 400 ? 5.052 -30.704 -43.926 1.00 25.81 399 LEU A CA 1
ATOM 3122 C C . LEU A 1 400 ? 6.463 -30.928 -44.511 1.00 26.90 399 LEU A C 1
ATOM 3123 O O . LEU A 1 400 ? 6.867 -32.066 -44.714 1.00 26.17 399 LEU A O 1
ATOM 3128 N N . THR A 1 401 ? 7.217 -29.872 -44.783 1.00 26.42 400 THR A N 1
ATOM 3129 C CA . THR A 1 401 ? 8.491 -30.015 -45.487 1.00 26.25 400 THR A CA 1
ATOM 3130 C C . THR A 1 401 ? 9.639 -29.228 -44.841 1.00 26.41 400 THR A C 1
ATOM 3131 O O . THR A 1 401 ? 10.680 -29.072 -45.433 1.00 25.55 400 THR A O 1
ATOM 3135 N N . SER A 1 402 ? 9.462 -28.754 -43.616 1.00 27.76 401 SER A N 1
ATOM 3136 C CA . SER A 1 402 ? 10.498 -27.948 -42.970 1.00 26.87 401 SER A CA 1
ATOM 3137 C C . SER A 1 402 ? 11.776 -28.705 -42.632 1.00 27.15 401 SER A C 1
ATOM 3138 O O . SER A 1 402 ? 11.771 -29.906 -42.378 1.00 27.32 401 SER A O 1
ATOM 3141 N N . THR A 1 403 ? 12.873 -27.958 -42.639 1.00 28.15 402 THR A N 1
ATOM 3142 C CA . THR A 1 403 ? 14.199 -28.478 -42.323 1.00 29.41 402 THR A CA 1
ATOM 3143 C C . THR A 1 403 ? 14.892 -27.456 -41.431 1.00 28.55 402 THR A C 1
ATOM 3144 O O . THR A 1 403 ? 14.350 -26.396 -41.160 1.00 29.11 402 THR A O 1
ATOM 3148 N N . ASN A 1 404 ? 16.074 -27.802 -40.951 1.00 31.07 403 ASN A N 1
ATOM 3149 C CA . ASN A 1 404 ? 16.839 -26.952 -40.057 1.00 32.22 403 ASN A CA 1
ATOM 3150 C C . ASN A 1 404 ? 16.034 -26.454 -38.842 1.00 32.66 403 ASN A C 1
ATOM 3151 O O . ASN A 1 404 ? 16.032 -25.274 -38.532 1.00 33.19 403 ASN A O 1
ATOM 3156 N N . GLY A 1 405 ? 15.329 -27.360 -38.182 1.00 32.85 404 GLY A N 1
ATOM 3157 C CA . GLY A 1 405 ? 14.543 -27.030 -36.997 1.00 33.26 404 GLY A CA 1
ATOM 3158 C C . GLY A 1 405 ? 13.200 -26.360 -37.236 1.00 33.40 404 GLY A C 1
ATOM 3159 O O . GLY A 1 405 ? 12.413 -26.186 -36.305 1.00 34.54 404 GLY A O 1
ATOM 3160 N N . GLY A 1 406 ? 12.920 -26.007 -38.484 1.00 33.23 405 GLY A N 1
ATOM 3161 C CA . GLY A 1 406 ? 11.673 -25.348 -38.845 1.00 32.51 405 GLY A CA 1
ATOM 3162 C C . GLY A 1 406 ? 11.917 -24.087 -39.657 1.00 32.26 405 GLY A C 1
ATOM 3163 O O . GLY A 1 406 ? 10.992 -23.569 -40.266 1.00 32.42 405 GLY A O 1
ATOM 3164 N N . SER A 1 407 ? 13.151 -23.580 -39.614 1.00 31.33 406 SER A N 1
ATOM 3165 C CA . SER A 1 407 ? 13.566 -22.369 -40.328 1.00 30.85 406 SER A CA 1
ATOM 3166 C C . SER A 1 407 ? 13.459 -22.382 -41.840 1.00 30.78 406 SER A C 1
ATOM 3167 O O . SER A 1 407 ? 13.135 -21.365 -42.452 1.00 30.34 406 SER A O 1
ATOM 3170 N N . ASP A 1 408 ? 13.816 -23.521 -42.427 1.00 32.09 407 ASP A N 1
ATOM 3171 C CA . ASP A 1 408 ? 13.877 -23.701 -43.872 1.00 30.75 407 ASP A CA 1
ATOM 3172 C C . ASP A 1 408 ? 12.821 -24.689 -44.378 1.00 29.41 407 ASP A C 1
ATOM 3173 O O . ASP A 1 408 ? 12.241 -25.437 -43.606 1.00 28.00 407 ASP A O 1
ATOM 3178 N N . ASP A 1 409 ? 12.589 -24.644 -45.688 1.00 27.69 408 ASP A N 1
ATOM 3179 C CA . ASP A 1 409 ? 11.770 -25.631 -46.397 1.00 28.29 408 ASP A CA 1
ATOM 3180 C C . ASP A 1 409 ? 12.272 -25.510 -47.853 1.00 28.10 408 ASP A C 1
ATOM 3181 O O . ASP A 1 409 ? 13.050 -24.574 -48.145 1.00 26.62 408 ASP A O 1
ATOM 3186 N N . PRO A 1 410 ? 11.980 -26.505 -48.719 1.00 28.53 409 PRO A N 1
ATOM 3187 C CA . PRO A 1 410 ? 12.478 -26.453 -50.107 1.00 27.92 409 PRO A CA 1
ATOM 3188 C C . PRO A 1 410 ? 12.087 -25.200 -50.896 1.00 27.55 409 PRO A C 1
ATOM 3189 O O . PRO A 1 410 ? 12.906 -24.675 -51.647 1.00 27.40 409 PRO A O 1
ATOM 3193 N N . TYR A 1 411 ? 10.848 -24.731 -50.723 1.00 27.36 410 TYR A N 1
ATOM 3194 C CA . TYR A 1 411 ? 10.356 -23.548 -51.412 1.00 26.79 410 TYR A CA 1
ATOM 3195 C C . TYR A 1 411 ? 11.094 -22.288 -50.917 1.00 26.54 410 TYR A C 1
ATOM 3196 O O . TYR A 1 411 ? 11.472 -21.437 -51.708 1.00 24.89 410 TYR A O 1
ATOM 3205 N N . ILE A 1 412 ? 11.298 -22.208 -49.607 1.00 26.88 411 ILE A N 1
ATOM 3206 C CA . ILE A 1 412 ? 12.045 -21.136 -48.990 1.00 25.92 411 ILE A CA 1
ATOM 3207 C C . ILE A 1 412 ? 13.458 -21.059 -49.542 1.00 26.42 411 ILE A C 1
ATOM 3208 O O . ILE A 1 412 ? 13.945 -19.962 -49.849 1.00 27.47 411 ILE A O 1
ATOM 3213 N N . ASP A 1 413 ? 14.105 -22.207 -49.676 1.00 26.83 412 ASP A N 1
ATOM 3214 C CA . ASP A 1 413 ? 15.462 -22.272 -50.172 1.00 27.78 412 ASP A CA 1
ATOM 3215 C C . ASP A 1 413 ? 15.532 -21.695 -51.592 1.00 27.71 412 ASP A C 1
ATOM 3216 O O . ASP A 1 413 ? 16.422 -20.916 -51.883 1.00 28.04 412 ASP A O 1
ATOM 3221 N N . ILE A 1 414 ? 14.570 -22.066 -52.444 1.00 28.93 413 ILE A N 1
ATOM 3222 C CA . ILE A 1 414 ? 14.450 -21.577 -53.825 1.00 29.02 413 ILE A CA 1
ATOM 3223 C C . ILE A 1 414 ? 14.241 -20.061 -53.854 1.00 28.58 413 ILE A C 1
ATOM 3224 O O . ILE A 1 414 ? 14.862 -19.384 -54.656 1.00 28.18 413 ILE A O 1
ATOM 3229 N N . ALA A 1 415 ? 13.346 -19.555 -52.988 1.00 27.62 414 ALA A N 1
ATOM 3230 C CA . ALA A 1 415 ? 13.060 -18.115 -52.850 1.00 26.90 414 ALA A CA 1
ATOM 3231 C C . ALA A 1 415 ? 14.334 -17.323 -52.468 1.00 27.28 414 ALA A C 1
ATOM 3232 O O . ALA A 1 415 ? 14.623 -16.309 -53.071 1.00 25.59 414 ALA A O 1
ATOM 3234 N N . ARG A 1 416 ? 15.106 -17.810 -51.492 1.00 27.63 415 ARG A N 1
ATOM 3235 C CA . ARG A 1 416 ? 16.377 -17.158 -51.114 1.00 27.92 415 ARG A CA 1
ATOM 3236 C C . ARG A 1 416 ? 17.386 -17.119 -52.260 1.00 28.06 415 ARG A C 1
ATOM 3237 O O . ARG A 1 416 ? 18.040 -16.103 -52.494 1.00 28.72 415 ARG A O 1
ATOM 3245 N N . LYS A 1 417 ? 17.488 -18.234 -52.974 1.00 29.39 416 LYS A N 1
ATOM 3246 C CA . LYS A 1 417 ? 18.385 -18.356 -54.120 1.00 30.55 416 LYS A CA 1
ATOM 3247 C C . LYS A 1 417 ? 17.957 -17.457 -55.260 1.00 27.74 416 LYS A C 1
ATOM 3248 O O . LYS A 1 417 ? 18.797 -16.924 -55.954 1.00 24.61 416 LYS A O 1
ATOM 3254 N N . LEU A 1 418 ? 16.646 -17.291 -55.434 1.00 27.39 417 LEU A N 1
ATOM 3255 C CA . LEU A 1 418 ? 16.121 -16.437 -56.490 1.00 26.88 417 LEU A CA 1
ATOM 3256 C C . LEU A 1 418 ? 16.473 -14.957 -56.235 1.00 26.70 417 LEU A C 1
ATOM 3257 O O . LEU A 1 418 ? 17.050 -14.308 -57.113 1.00 24.76 417 LEU A O 1
ATOM 3262 N N . VAL A 1 419 ? 16.199 -14.436 -55.035 1.00 27.42 418 VAL A N 1
ATOM 3263 C CA . VAL A 1 419 ? 16.558 -13.033 -54.727 1.00 26.47 418 VAL A CA 1
ATOM 3264 C C . VAL A 1 419 ? 18.073 -12.759 -54.659 1.00 27.37 418 VAL A C 1
ATOM 3265 O O . VAL A 1 419 ? 18.514 -11.651 -55.010 1.00 27.67 418 VAL A O 1
ATOM 3269 N N . SER A 1 420 ? 18.860 -13.765 -54.264 1.00 28.35 419 SER A N 1
ATOM 3270 C CA . SER A 1 420 ? 20.337 -13.665 -54.213 1.00 29.19 419 SER A CA 1
ATOM 3271 C C . SER A 1 420 ? 20.982 -13.698 -55.603 1.00 28.40 419 SER A C 1
ATOM 3272 O O . SER A 1 420 ? 21.979 -13.028 -55.858 1.00 26.65 419 SER A O 1
ATOM 3275 N N . GLU A 1 421 ? 20.404 -14.492 -56.495 1.00 28.94 420 GLU A N 1
ATOM 3276 C CA . GLU A 1 421 ? 20.883 -14.575 -57.860 1.00 30.25 420 GLU A CA 1
ATOM 3277 C C . GLU A 1 421 ? 20.639 -13.215 -58.554 1.00 29.44 420 GLU A C 1
ATOM 3278 O O . GLU A 1 421 ? 21.526 -12.662 -59.230 1.00 26.87 420 GLU A O 1
ATOM 3284 N N . ARG A 1 422 ? 19.440 -12.667 -58.349 1.00 28.47 421 ARG A N 1
ATOM 3285 C CA . ARG A 1 422 ? 19.088 -11.365 -58.905 1.00 28.17 421 ARG A CA 1
ATOM 3286 C C . ARG A 1 422 ? 20.006 -10.245 -58.385 1.00 28.09 421 ARG A C 1
ATOM 3287 O O . ARG A 1 422 ? 20.433 -9.344 -59.133 1.00 28.61 421 ARG A O 1
ATOM 3295 N N . TYR A 1 423 ? 20.323 -10.346 -57.102 1.00 27.84 422 TYR A N 1
ATOM 3296 C CA . TYR A 1 423 ? 21.165 -9.398 -56.402 1.00 27.50 422 TYR A CA 1
ATOM 3297 C C . TYR A 1 423 ? 22.602 -9.434 -56.936 1.00 27.89 422 TYR A C 1
ATOM 3298 O O . TYR A 1 423 ? 23.163 -8.400 -57.297 1.00 26.98 422 TYR A O 1
ATOM 3307 N N . ASP A 1 424 ? 23.191 -10.627 -56.959 1.00 29.11 423 ASP A N 1
ATOM 3308 C CA . ASP A 1 424 ? 24.549 -10.839 -57.488 1.00 28.64 423 ASP A CA 1
ATOM 3309 C C . ASP A 1 424 ? 24.695 -10.357 -58.937 1.00 27.67 423 ASP A C 1
ATOM 3310 O O . ASP A 1 424 ? 25.711 -9.765 -59.329 1.00 25.58 423 ASP A O 1
ATOM 3315 N N . GLN A 1 425 ? 23.671 -10.646 -59.727 1.00 27.86 424 GLN A N 1
ATOM 3316 C CA . GLN A 1 425 ? 23.617 -10.313 -61.157 1.00 28.34 424 GLN A CA 1
ATOM 3317 C C . GLN A 1 425 ? 23.766 -8.791 -61.359 1.00 28.11 424 GLN A C 1
ATOM 3318 O O . GLN A 1 425 ? 24.600 -8.329 -62.150 1.00 26.35 424 GLN A O 1
ATOM 3324 N N . LEU A 1 426 ? 22.948 -8.041 -60.607 1.00 28.26 425 LEU A N 1
ATOM 3325 C CA . LEU A 1 426 ? 22.912 -6.569 -60.602 1.00 27.99 425 LEU A CA 1
ATOM 3326 C C . LEU A 1 426 ? 24.246 -5.966 -60.148 1.00 28.77 425 LEU A C 1
ATOM 3327 O O . LEU A 1 426 ? 24.845 -5.122 -60.845 1.00 26.35 425 LEU A O 1
ATOM 3332 N N . HIS A 1 427 ? 24.689 -6.417 -58.970 1.00 29.42 426 HIS A N 1
ATOM 3333 C CA . HIS A 1 427 ? 25.958 -5.972 -58.366 1.00 29.20 426 HIS A CA 1
ATOM 3334 C C . HIS A 1 427 ? 27.200 -6.319 -59.174 1.00 30.08 426 HIS A C 1
ATOM 3335 O O . HIS A 1 427 ? 28.122 -5.539 -59.212 1.00 29.66 426 HIS A O 1
ATOM 3342 N N . ASP A 1 428 ? 27.236 -7.473 -59.829 1.00 31.77 427 ASP A N 1
ATOM 3343 C CA . ASP A 1 428 ? 28.425 -7.834 -60.627 1.00 32.28 427 ASP A CA 1
ATOM 3344 C C . ASP A 1 428 ? 28.477 -6.997 -61.919 1.00 32.33 427 ASP A C 1
ATOM 3345 O O . ASP A 1 428 ? 29.553 -6.575 -62.344 1.00 32.99 427 ASP A O 1
ATOM 3350 N N . ALA A 1 429 ? 27.311 -6.752 -62.523 1.00 32.30 428 ALA A N 1
ATOM 3351 C CA . ALA A 1 429 ? 27.201 -5.976 -63.755 1.00 32.32 428 ALA A CA 1
ATOM 3352 C C . ALA A 1 429 ? 27.564 -4.519 -63.489 1.00 33.61 428 ALA A C 1
ATOM 3353 O O . ALA A 1 429 ? 28.155 -3.844 -64.320 1.00 32.64 428 ALA A O 1
ATOM 3363 N N . GLN A 1 431 ? 29.477 -3.519 -60.854 1.00 38.12 430 GLN A N 1
ATOM 3364 C CA . GLN A 1 431 ? 30.724 -3.462 -60.100 1.00 39.30 430 GLN A CA 1
ATOM 3365 C C . GLN A 1 431 ? 30.498 -2.702 -58.791 1.00 38.41 430 GLN A C 1
ATOM 3366 O O . GLN A 1 431 ? 31.306 -1.858 -58.394 1.00 37.66 430 GLN A O 1
ATOM 3372 N N . ALA A 1 432 ? 29.379 -3.034 -58.139 1.00 38.49 431 ALA A N 1
ATOM 3373 C CA . ALA A 1 432 ? 28.958 -2.449 -56.860 1.00 38.68 431 ALA A CA 1
ATOM 3374 C C . ALA A 1 432 ? 29.334 -3.385 -55.690 1.00 39.14 431 ALA A C 1
ATOM 3375 O O . ALA A 1 432 ? 29.385 -4.604 -55.870 1.00 39.82 431 ALA A O 1
ATOM 3377 N N . PRO A 1 433 ? 29.622 -2.816 -54.495 1.00 39.32 432 PRO A N 1
ATOM 3378 C CA . PRO A 1 433 ? 30.008 -3.623 -53.310 1.00 38.93 432 PRO A CA 1
ATOM 3379 C C . PRO A 1 433 ? 28.899 -4.554 -52.795 1.00 38.69 432 PRO A C 1
ATOM 3380 O O . PRO A 1 433 ? 27.776 -4.109 -52.548 1.00 37.55 432 PRO A O 1
ATOM 3384 N N . LYS A 1 434 ? 29.231 -5.829 -52.620 1.00 39.13 433 LYS A N 1
ATOM 3385 C CA . LYS A 1 434 ? 28.271 -6.824 -52.151 1.00 40.11 433 LYS A CA 1
ATOM 3386 C C . LYS A 1 434 ? 28.361 -7.112 -50.640 1.00 41.18 433 LYS A C 1
ATOM 3387 O O . LYS A 1 434 ? 29.439 -7.098 -50.052 1.00 41.40 433 LYS A O 1
ATOM 3393 N N . ASP A 1 435 ? 27.199 -7.335 -50.034 1.00 41.94 434 ASP A N 1
ATOM 3394 C CA . ASP A 1 435 ? 27.071 -7.752 -48.637 1.00 43.65 434 ASP A CA 1
ATOM 3395 C C . ASP A 1 435 ? 26.630 -9.225 -48.707 1.00 45.24 434 ASP A C 1
ATOM 3396 O O . ASP A 1 435 ? 25.482 -9.507 -49.078 1.00 46.36 434 ASP A O 1
ATOM 3401 N N . GLU A 1 436 ? 27.513 -10.163 -48.364 1.00 47.07 435 GLU A N 1
ATOM 3402 C CA . GLU A 1 436 ? 27.163 -11.615 -48.457 1.00 48.67 435 GLU A CA 1
ATOM 3403 C C . GLU A 1 436 ? 26.934 -12.333 -47.110 1.00 48.84 435 GLU A C 1
ATOM 3404 O O . GLU A 1 436 ? 26.823 -13.570 -47.057 1.00 49.53 435 GLU A O 1
ATOM 3410 N N . THR A 1 437 ? 26.819 -11.557 -46.035 1.00 48.82 436 THR A N 1
ATOM 3411 C CA . THR A 1 437 ? 26.530 -12.103 -44.711 1.00 48.58 436 THR A CA 1
ATOM 3412 C C . THR A 1 437 ? 25.159 -12.831 -44.665 1.00 47.75 436 THR A C 1
ATOM 3413 O O . THR A 1 437 ? 24.298 -12.646 -45.546 1.00 46.70 436 THR A O 1
ATOM 3417 N N . ASP A 1 438 ? 24.996 -13.674 -43.641 1.00 46.77 437 ASP A N 1
ATOM 3418 C CA . ASP A 1 438 ? 23.730 -14.385 -43.355 1.00 46.66 437 ASP A CA 1
ATOM 3419 C C . ASP A 1 438 ? 22.645 -13.453 -42.814 1.00 43.03 437 ASP A C 1
ATOM 3420 O O . ASP A 1 438 ? 21.556 -13.918 -42.484 1.00 42.63 437 ASP A O 1
ATOM 3425 N N . THR A 1 439 ? 22.968 -12.168 -42.670 1.00 39.72 438 THR A N 1
ATOM 3426 C CA . THR A 1 439 ? 22.031 -11.183 -42.163 1.00 38.18 438 THR A CA 1
ATOM 3427 C C . THR A 1 439 ? 21.326 -10.367 -43.273 1.00 35.70 438 THR A C 1
ATOM 3428 O O . THR A 1 439 ? 20.395 -9.588 -42.973 1.00 33.19 438 THR A O 1
ATOM 3432 N N . ASN A 1 440 ? 21.759 -10.556 -44.531 1.00 33.71 439 ASN A N 1
ATOM 3433 C CA . ASN A 1 440 ? 21.133 -9.905 -45.679 1.00 33.14 439 ASN A CA 1
ATOM 3434 C C . ASN A 1 440 ? 20.100 -10.812 -46.382 1.00 32.10 439 ASN A C 1
ATOM 3435 O O . ASN A 1 440 ? 20.408 -11.952 -46.795 1.00 32.30 439 ASN A O 1
ATOM 3440 N N . THR A 1 441 ? 18.878 -10.286 -46.511 1.00 31.47 440 THR A N 1
ATOM 3441 C CA . THR A 1 441 ? 17.770 -10.971 -47.160 1.00 30.71 440 THR A CA 1
ATOM 3442 C C . THR A 1 441 ? 17.894 -10.928 -48.697 1.00 30.18 440 THR A C 1
ATOM 3443 O O . THR A 1 441 ? 17.250 -11.714 -49.402 1.00 29.69 440 THR A O 1
ATOM 3447 N N . HIS A 1 442 ? 18.692 -9.970 -49.177 1.00 29.73 441 HIS A N 1
ATOM 3448 C CA . HIS A 1 442 ? 18.913 -9.680 -50.599 1.00 28.88 441 HIS A CA 1
ATOM 3449 C C . HIS A 1 442 ? 17.621 -9.321 -51.345 1.00 27.37 441 HIS A C 1
ATOM 3450 O O . HIS A 1 442 ? 17.565 -9.400 -52.561 1.00 27.80 441 HIS A O 1
ATOM 3457 N N . TYR A 1 443 ? 16.599 -8.879 -50.619 1.00 27.28 442 TYR A N 1
ATOM 3458 C CA . TYR A 1 443 ? 15.309 -8.558 -51.223 1.00 26.62 442 TYR A CA 1
ATOM 3459 C C . TYR A 1 443 ? 15.356 -7.218 -51.955 1.00 27.23 442 TYR A C 1
ATOM 3460 O O . TYR A 1 443 ? 14.699 -7.036 -53.002 1.00 27.08 442 TYR A O 1
ATOM 3469 N N . TYR A 1 444 ? 16.103 -6.276 -51.359 1.00 26.54 443 TYR A N 1
ATOM 3470 C CA . TYR A 1 444 ? 16.328 -4.978 -51.944 1.00 26.36 443 TYR A CA 1
ATOM 3471 C C . TYR A 1 444 ? 17.824 -4.694 -51.961 1.00 25.64 443 TYR A C 1
ATOM 3472 O O . TYR A 1 444 ? 18.618 -5.319 -51.227 1.00 24.72 443 TYR A O 1
ATOM 3481 N N . SER A 1 445 ? 18.213 -3.805 -52.860 1.00 25.64 444 SER A N 1
ATOM 3482 C CA . SER A 1 445 ? 19.573 -3.305 -52.856 1.00 26.95 444 SER A CA 1
ATOM 3483 C C . SER A 1 445 ? 19.617 -1.765 -52.895 1.00 28.49 444 SER A C 1
ATOM 3484 O O . SER A 1 445 ? 18.745 -1.096 -53.484 1.00 27.93 444 SER A O 1
ATOM 3487 N N . LEU A 1 446 ? 20.599 -1.234 -52.164 1.00 29.81 445 LEU A N 1
ATOM 3488 C CA . LEU A 1 446 ? 20.843 0.198 -52.052 1.00 30.12 445 LEU A CA 1
ATOM 3489 C C . LEU A 1 446 ? 22.275 0.370 -52.489 1.00 30.78 445 LEU A C 1
ATOM 3490 O O . LEU A 1 446 ? 23.206 -0.079 -51.801 1.00 30.28 445 LEU A O 1
ATOM 3495 N N . ILE A 1 447 ? 22.451 0.973 -53.663 1.00 31.68 446 ILE A N 1
ATOM 3496 C CA . ILE A 1 447 ? 23.792 1.168 -54.240 1.00 31.55 446 ILE A CA 1
ATOM 3497 C C . ILE A 1 447 ? 24.089 2.633 -54.287 1.00 30.93 446 ILE A C 1
ATOM 3498 O O . ILE A 1 447 ? 23.259 3.410 -54.737 1.00 29.30 446 ILE A O 1
ATOM 3503 N N . ASP A 1 448 ? 25.277 3.000 -53.802 1.00 32.43 447 ASP A N 1
ATOM 3504 C CA . ASP A 1 448 ? 25.753 4.386 -53.793 1.00 32.52 447 ASP A CA 1
ATOM 3505 C C . ASP A 1 448 ? 26.367 4.712 -55.180 1.00 32.32 447 ASP A C 1
ATOM 3506 O O . ASP A 1 448 ? 27.524 4.382 -55.468 1.00 31.59 447 ASP A O 1
ATOM 3511 N N . ILE A 1 449 ? 25.560 5.355 -56.022 1.00 32.05 448 ILE A N 1
ATOM 3512 C CA . ILE A 1 449 ? 25.931 5.708 -57.382 1.00 32.63 448 ILE A CA 1
ATOM 3513 C C . ILE A 1 449 ? 26.953 6.844 -57.395 1.00 32.95 448 ILE A C 1
ATOM 3514 O O . ILE A 1 449 ? 27.753 6.938 -58.328 1.00 31.01 448 ILE A O 1
ATOM 3519 N N . TYR A 1 450 ? 26.913 7.694 -56.356 1.00 33.56 449 TYR A N 1
ATOM 3520 C CA . TYR A 1 450 ? 27.880 8.771 -56.200 1.00 32.45 449 TYR A CA 1
ATOM 3521 C C . TYR A 1 450 ? 29.264 8.229 -55.866 1.00 33.13 449 TYR A C 1
ATOM 3522 O O . TYR A 1 450 ? 30.257 8.733 -56.396 1.00 32.52 449 TYR A O 1
ATOM 3531 N N . ARG A 1 451 ? 29.339 7.223 -54.997 1.00 33.81 450 ARG A N 1
ATOM 3532 C CA . ARG A 1 451 ? 30.631 6.609 -54.642 1.00 36.26 450 ARG A CA 1
ATOM 3533 C C . ARG A 1 451 ? 31.177 5.824 -55.843 1.00 35.43 450 ARG A C 1
ATOM 3534 O O . ARG A 1 451 ? 32.389 5.760 -56.058 1.00 34.01 450 ARG A O 1
ATOM 3542 N N . LEU A 1 452 ? 30.255 5.245 -56.625 1.00 35.32 451 LEU A N 1
ATOM 3543 C CA . LEU A 1 452 ? 30.601 4.460 -57.812 1.00 35.41 451 LEU A CA 1
ATOM 3544 C C . LEU A 1 452 ? 31.104 5.388 -58.928 1.00 35.23 451 LEU A C 1
ATOM 3545 O O . LEU A 1 452 ? 32.073 5.069 -59.598 1.00 34.94 451 LEU A O 1
ATOM 3550 N N . ALA A 1 453 ? 30.441 6.532 -59.112 1.00 35.62 452 ALA A N 1
ATOM 3551 C CA . ALA A 1 453 ? 30.841 7.560 -60.101 1.00 36.24 452 ALA A CA 1
ATOM 3552 C C . ALA A 1 453 ? 32.204 8.210 -59.797 1.00 37.21 452 ALA A C 1
ATOM 3553 O O . ALA A 1 453 ? 32.929 8.640 -60.715 1.00 37.17 452 ALA A O 1
ATOM 3555 N N . GLU A 1 454 ? 32.530 8.296 -58.508 1.00 38.09 453 GLU A N 1
ATOM 3556 C CA . GLU A 1 454 ? 33.805 8.843 -58.028 1.00 39.16 453 GLU A CA 1
ATOM 3557 C C . GLU A 1 454 ? 34.948 7.863 -58.261 1.00 38.59 453 GLU A C 1
ATOM 3558 O O . GLU A 1 454 ? 36.053 8.266 -58.610 1.00 38.82 453 GLU A O 1
ATOM 3564 N N . LYS A 1 455 ? 34.682 6.583 -58.013 1.00 38.55 454 LYS A N 1
ATOM 3565 C CA . LYS A 1 455 ? 35.653 5.500 -58.221 1.00 38.67 454 LYS A CA 1
ATOM 3566 C C . LYS A 1 455 ? 36.068 5.407 -59.701 1.00 37.50 454 LYS A C 1
ATOM 3567 O O . LYS A 1 455 ? 37.261 5.303 -60.018 1.00 38.08 454 LYS A O 1
ATOM 3573 N N . ILE A 1 456 ? 35.091 5.494 -60.605 1.00 35.82 455 ILE A N 1
ATOM 3574 C CA . ILE A 1 456 ? 35.353 5.366 -62.045 1.00 34.82 455 ILE A CA 1
ATOM 3575 C C . ILE A 1 456 ? 35.942 6.632 -62.714 1.00 34.55 455 ILE A C 1
ATOM 3576 O O . ILE A 1 456 ? 36.839 6.533 -63.568 1.00 34.17 455 ILE A O 1
ATOM 3581 N N . TYR A 1 457 ? 35.432 7.804 -62.338 1.00 33.52 456 TYR A N 1
ATOM 3582 C CA . TYR A 1 457 ? 35.805 9.050 -62.995 1.00 33.57 456 TYR A CA 1
ATOM 3583 C C . TYR A 1 457 ? 36.538 10.081 -62.127 1.00 34.10 456 TYR A C 1
ATOM 3584 O O . TYR A 1 457 ? 37.179 10.979 -62.670 1.00 33.84 456 TYR A O 1
ATOM 3593 N N . GLY A 1 458 ? 36.436 9.968 -60.802 1.00 34.94 457 GLY A N 1
ATOM 3594 C CA . GLY A 1 458 ? 37.126 10.882 -59.877 1.00 35.65 457 GLY A CA 1
ATOM 3595 C C . GLY A 1 458 ? 36.246 11.859 -59.114 1.00 36.27 457 GLY A C 1
ATOM 3596 O O . GLY A 1 458 ? 35.093 12.083 -59.485 1.00 35.81 457 GLY A O 1
ATOM 3597 N N . LYS A 1 459 ? 36.826 12.437 -58.052 1.00 37.47 458 LYS A N 1
ATOM 3598 C CA . LYS A 1 459 ? 36.179 13.423 -57.155 1.00 38.69 458 LYS A CA 1
ATOM 3599 C C . LYS A 1 459 ? 35.499 14.604 -57.852 1.00 38.66 458 LYS A C 1
ATOM 3600 O O . LYS A 1 459 ? 34.427 15.056 -57.414 1.00 37.97 458 LYS A O 1
ATOM 3606 N N . GLU A 1 460 ? 36.151 15.119 -58.899 1.00 38.96 459 GLU A N 1
ATOM 3607 C CA . GLU A 1 460 ? 35.655 16.270 -59.663 1.00 39.22 459 GLU A CA 1
ATOM 3608 C C . GLU A 1 460 ? 34.318 15.954 -60.332 1.00 38.66 459 GLU A C 1
ATOM 3609 O O . GLU A 1 460 ? 33.369 16.759 -60.273 1.00 38.60 459 GLU A O 1
ATOM 3615 N N . PHE A 1 461 ? 34.243 14.777 -60.962 1.00 37.82 460 PHE A N 1
ATOM 3616 C CA . PHE A 1 461 ? 32.998 14.327 -61.593 1.00 36.55 460 PHE A CA 1
ATOM 3617 C C . PHE A 1 461 ? 31.885 14.113 -60.562 1.00 36.62 460 PHE A C 1
ATOM 3618 O O . PHE A 1 461 ? 30.748 14.546 -60.781 1.00 36.40 460 PHE A O 1
ATOM 3626 N N . ARG A 1 462 ? 32.220 13.447 -59.455 1.00 37.03 461 ARG A N 1
ATOM 3627 C CA . ARG A 1 462 ? 31.286 13.228 -58.350 1.00 38.34 461 ARG A CA 1
ATOM 3628 C C . ARG A 1 462 ? 30.611 14.552 -57.932 1.00 38.86 461 ARG A C 1
ATOM 3629 O O . ARG A 1 462 ? 29.390 14.642 -57.912 1.00 39.24 461 ARG A O 1
ATOM 3637 N N . ASP A 1 463 ? 31.411 15.571 -57.607 1.00 39.56 462 ASP A N 1
ATOM 3638 C CA . ASP A 1 463 ? 30.877 16.887 -57.188 1.00 40.22 462 ASP A CA 1
ATOM 3639 C C . ASP A 1 463 ? 29.957 17.521 -58.245 1.00 40.23 462 ASP A C 1
ATOM 3640 O O . ASP A 1 463 ? 28.880 18.033 -57.915 1.00 39.83 462 ASP A O 1
ATOM 3645 N N . TYR A 1 464 ? 30.391 17.484 -59.506 1.00 40.07 463 TYR A N 1
ATOM 3646 C CA . TYR A 1 464 ? 29.574 17.963 -60.625 1.00 40.36 463 TYR A CA 1
ATOM 3647 C C . TYR A 1 464 ? 28.249 17.170 -60.690 1.00 40.42 463 TYR A C 1
ATOM 3648 O O . TYR A 1 464 ? 27.172 17.735 -60.904 1.00 39.87 463 TYR A O 1
ATOM 3657 N N . LEU A 1 465 ? 28.350 15.856 -60.501 1.00 40.09 464 LEU A N 1
ATOM 3658 C CA . LEU A 1 465 ? 27.199 14.976 -60.513 1.00 40.35 464 LEU A CA 1
ATOM 3659 C C . LEU A 1 465 ? 26.260 15.258 -59.310 1.00 40.58 464 LEU A C 1
ATOM 3660 O O . LEU A 1 465 ? 25.033 15.326 -59.458 1.00 39.95 464 LEU A O 1
ATOM 3665 N N . THR A 1 466 ? 26.859 15.423 -58.132 1.00 41.01 465 THR A N 1
ATOM 3666 C CA . THR A 1 466 ? 26.153 15.749 -56.893 1.00 41.30 465 THR A CA 1
ATOM 3667 C C . THR A 1 466 ? 25.326 17.036 -57.026 1.00 42.47 465 THR A C 1
ATOM 3668 O O . THR A 1 466 ? 24.162 17.097 -56.592 1.00 42.51 465 THR A O 1
ATOM 3672 N N . ASN A 1 467 ? 25.933 18.050 -57.639 1.00 43.45 466 ASN A N 1
ATOM 3673 C CA . ASN A 1 467 ? 25.275 19.338 -57.851 1.00 44.30 466 ASN A CA 1
ATOM 3674 C C . ASN A 1 467 ? 24.234 19.296 -58.967 1.00 44.96 466 ASN A C 1
ATOM 3675 O O . ASN A 1 467 ? 23.191 19.937 -58.861 1.00 46.33 466 ASN A O 1
ATOM 3680 N N . ASN A 1 468 ? 24.503 18.513 -60.011 1.00 45.47 467 ASN A N 1
ATOM 3681 C CA . ASN A 1 468 ? 23.639 18.443 -61.197 1.00 45.78 467 ASN A CA 1
ATOM 3682 C C . ASN A 1 468 ? 22.804 17.162 -61.372 1.00 45.46 467 ASN A C 1
ATOM 3683 O O . ASN A 1 468 ? 22.345 16.885 -62.472 1.00 45.89 467 ASN A O 1
ATOM 3688 N N . PHE A 1 469 ? 22.574 16.385 -60.321 1.00 45.66 468 PHE A N 1
ATOM 3689 C CA . PHE A 1 469 ? 21.810 15.124 -60.486 1.00 45.11 468 PHE A CA 1
ATOM 3690 C C . PHE A 1 469 ? 20.292 15.233 -60.227 1.00 44.76 468 PHE A C 1
ATOM 3691 O O . PHE A 1 469 ? 19.870 15.622 -59.127 1.00 45.39 468 PHE A O 1
ATOM 3699 N N . GLU A 1 470 ? 19.479 14.899 -61.236 1.00 44.44 469 GLU A N 1
ATOM 3700 C CA . GLU A 1 470 ? 18.007 14.812 -61.070 1.00 43.66 469 GLU A CA 1
ATOM 3701 C C . GLU A 1 470 ? 17.604 13.325 -61.159 1.00 41.18 469 GLU A C 1
ATOM 3702 O O . GLU A 1 470 ? 17.884 12.639 -62.150 1.00 40.47 469 GLU A O 1
ATOM 3708 N N . GLN A 1 471 ? 16.961 12.828 -60.110 1.00 39.10 470 GLN A N 1
ATOM 3709 C CA . GLN A 1 471 ? 16.548 11.425 -60.057 1.00 37.97 470 GLN A CA 1
ATOM 3710 C C . GLN A 1 471 ? 15.537 11.022 -61.148 1.00 37.20 470 GLN A C 1
ATOM 3711 O O . GLN A 1 471 ? 15.625 9.930 -61.689 1.00 37.06 470 GLN A O 1
ATOM 3717 N N . VAL A 1 472 ? 14.590 11.897 -61.463 1.00 36.97 471 VAL A N 1
ATOM 3718 C CA . VAL A 1 472 ? 13.586 11.618 -62.501 1.00 36.82 471 VAL A CA 1
ATOM 3719 C C . VAL A 1 472 ? 14.242 11.493 -63.893 1.00 36.98 471 VAL A C 1
ATOM 3720 O O . VAL A 1 472 ? 13.918 10.582 -64.642 1.00 37.56 471 VAL A O 1
ATOM 3724 N N . ASP A 1 473 ? 15.159 12.402 -64.229 1.00 37.35 472 ASP A N 1
ATOM 3725 C CA . ASP A 1 473 ? 15.872 12.367 -65.509 1.00 37.70 472 ASP A CA 1
ATOM 3726 C C . ASP A 1 473 ? 16.608 11.036 -65.646 1.00 36.08 472 ASP A C 1
ATOM 3727 O O . ASP A 1 473 ? 16.562 10.403 -66.707 1.00 35.67 472 ASP A O 1
ATOM 3732 N N . PHE A 1 474 ? 17.292 10.633 -64.566 1.00 33.92 473 PHE A N 1
ATOM 3733 C CA . PHE A 1 474 ? 17.996 9.352 -64.498 1.00 32.11 473 PHE A CA 1
ATOM 3734 C C . PHE A 1 474 ? 17.050 8.174 -64.812 1.00 31.40 473 PHE A C 1
ATOM 3735 O O . PHE A 1 474 ? 17.352 7.322 -65.670 1.00 30.37 473 PHE A O 1
ATOM 3743 N N . LEU A 1 475 ? 15.911 8.129 -64.113 1.00 30.98 474 LEU A N 1
ATOM 3744 C CA . LEU A 1 475 ? 14.953 7.037 -64.284 1.00 30.70 474 LEU A CA 1
ATOM 3745 C C . LEU A 1 475 ? 14.247 7.045 -65.643 1.00 30.70 474 LEU A C 1
ATOM 3746 O O . LEU A 1 475 ? 13.808 6.004 -66.100 1.00 30.81 474 LEU A O 1
ATOM 3751 N N . LEU A 1 476 ? 14.106 8.211 -66.266 1.00 31.36 475 LEU A N 1
ATOM 3752 C CA . LEU A 1 476 ? 13.454 8.296 -67.579 1.00 31.37 475 LEU A CA 1
ATOM 3753 C C . LEU A 1 476 ? 14.440 7.875 -68.665 1.00 31.51 475 LEU A C 1
ATOM 3754 O O . LEU A 1 476 ? 14.027 7.328 -69.696 1.00 31.00 475 LEU A O 1
ATOM 3759 N N . LYS A 1 477 ? 15.731 8.140 -68.434 1.00 31.94 476 LYS A N 1
ATOM 3760 C CA . LYS A 1 477 ? 16.794 7.717 -69.356 1.00 33.42 476 LYS A CA 1
ATOM 3761 C C . LYS A 1 477 ? 16.995 6.195 -69.336 1.00 32.82 476 LYS A C 1
ATOM 3762 O O . LYS A 1 477 ? 17.279 5.587 -70.373 1.00 31.54 476 LYS A O 1
ATOM 3768 N N . LEU A 1 478 ? 16.858 5.617 -68.135 1.00 32.94 477 LEU A N 1
ATOM 3769 C CA . LEU A 1 478 ? 16.946 4.171 -67.876 1.00 31.92 477 LEU A CA 1
ATOM 3770 C C . LEU A 1 478 ? 15.760 3.465 -68.560 1.00 31.81 477 LEU A C 1
ATOM 3771 O O . LEU A 1 478 ? 15.941 2.471 -69.278 1.00 30.76 477 LEU A O 1
ATOM 3776 N N . ALA A 1 479 ? 14.556 4.011 -68.369 1.00 32.35 478 ALA A N 1
ATOM 3777 C CA . ALA A 1 479 ? 13.350 3.497 -69.029 1.00 33.23 478 ALA A CA 1
ATOM 3778 C C . ALA A 1 479 ? 13.541 3.458 -70.553 1.00 35.02 478 ALA A C 1
ATOM 3779 O O . ALA A 1 479 ? 13.160 2.492 -71.205 1.00 34.00 478 ALA A O 1
ATOM 3781 N N . GLU A 1 480 ? 14.141 4.518 -71.104 1.00 37.11 479 GLU A N 1
ATOM 3782 C CA . GLU A 1 480 ? 14.376 4.642 -72.554 1.00 38.51 479 GLU A CA 1
ATOM 3783 C C . GLU A 1 480 ? 15.357 3.583 -73.066 1.00 37.50 479 GLU A C 1
ATOM 3784 O O . GLU A 1 480 ? 15.173 3.049 -74.167 1.00 37.67 479 GLU A O 1
ATOM 3790 N N . LYS A 1 481 ? 16.372 3.271 -72.257 1.00 36.61 480 LYS A N 1
ATOM 3791 C CA . LYS A 1 481 ? 17.334 2.209 -72.574 1.00 35.61 480 LYS A CA 1
ATOM 3792 C C . LYS A 1 481 ? 16.689 0.842 -72.701 1.00 35.65 480 LYS A C 1
ATOM 3793 O O . LYS A 1 481 ? 17.217 -0.033 -73.398 1.00 34.73 480 LYS A O 1
ATOM 3799 N N . ASN A 1 482 ? 15.550 0.666 -72.026 1.00 36.54 481 ASN A N 1
ATOM 3800 C CA . ASN A 1 482 ? 14.805 -0.584 -72.040 1.00 37.01 481 ASN A CA 1
ATOM 3801 C C . ASN A 1 482 ? 13.529 -0.526 -72.862 1.00 37.44 481 ASN A C 1
ATOM 3802 O O . ASN A 1 482 ? 12.746 -1.462 -72.825 1.00 38.18 481 ASN A O 1
ATOM 3807 N N . GLY A 1 483 ? 13.315 0.564 -73.594 1.00 37.53 482 GLY A N 1
ATOM 3808 C CA . GLY A 1 483 ? 12.129 0.705 -74.431 1.00 38.37 482 GLY A CA 1
ATOM 3809 C C . GLY A 1 483 ? 10.804 0.693 -73.677 1.00 38.50 482 GLY A C 1
ATOM 3810 O O . GLY A 1 483 ? 9.767 0.316 -74.227 1.00 38.63 482 GLY A O 1
ATOM 3811 N N . VAL A 1 484 ? 10.839 1.122 -72.420 1.00 38.86 483 VAL A N 1
ATOM 3812 C CA . VAL A 1 484 ? 9.652 1.151 -71.571 1.00 38.09 483 VAL A CA 1
ATOM 3813 C C . VAL A 1 484 ? 9.388 2.588 -71.129 1.00 37.79 483 VAL A C 1
ATOM 3814 O O . VAL A 1 484 ? 10.237 3.473 -71.289 1.00 38.10 483 VAL A O 1
ATOM 3818 N N . VAL A 1 485 ? 8.204 2.818 -70.585 1.00 37.27 484 VAL A N 1
ATOM 3819 C CA . VAL A 1 485 ? 7.831 4.131 -70.097 1.00 37.09 484 VAL A CA 1
ATOM 3820 C C . VAL A 1 485 ? 8.573 4.373 -68.764 1.00 36.44 484 VAL A C 1
ATOM 3821 O O . VAL A 1 485 ? 9.169 5.447 -68.554 1.00 35.77 484 VAL A O 1
ATOM 3825 N N . LEU A 1 486 ? 8.537 3.376 -67.877 1.00 35.15 485 LEU A N 1
ATOM 3826 C CA . LEU A 1 486 ? 9.254 3.446 -66.585 1.00 34.81 485 LEU A CA 1
ATOM 3827 C C . LEU A 1 486 ? 9.620 2.033 -66.105 1.00 34.12 485 LEU A C 1
ATOM 3828 O O . LEU A 1 486 ? 8.802 1.119 -66.205 1.00 34.84 485 LEU A O 1
ATOM 3833 N N . VAL A 1 487 ? 10.841 1.826 -65.616 1.00 33.78 486 VAL A N 1
ATOM 3834 C CA . VAL A 1 487 ? 11.219 0.493 -65.118 1.00 33.88 486 VAL A CA 1
ATOM 3835 C C . VAL A 1 487 ? 10.654 0.253 -63.718 1.00 34.02 486 VAL A C 1
ATOM 3836 O O . VAL A 1 487 ? 10.966 0.985 -62.797 1.00 34.29 486 VAL A O 1
ATOM 3840 N N . ASP A 1 488 ? 9.832 -0.786 -63.565 1.00 34.88 487 ASP A N 1
ATOM 3841 C CA . ASP A 1 488 ? 9.260 -1.125 -62.269 1.00 35.10 487 ASP A CA 1
ATOM 3842 C C . ASP A 1 488 ? 10.334 -1.803 -61.418 1.00 33.47 487 ASP A C 1
ATOM 3843 O O . ASP A 1 488 ? 10.967 -2.744 -61.869 1.00 35.21 487 ASP A O 1
ATOM 3848 N N . GLY A 1 489 ? 10.551 -1.301 -60.206 1.00 31.54 488 GLY A N 1
ATOM 3849 C CA . GLY A 1 489 ? 11.524 -1.889 -59.277 1.00 30.19 488 GLY A CA 1
ATOM 3850 C C . GLY A 1 489 ? 12.859 -1.182 -59.119 1.00 28.94 488 GLY A C 1
ATOM 3851 O O . GLY A 1 489 ? 13.733 -1.708 -58.451 1.00 27.65 488 GLY A O 1
ATOM 3852 N N . VAL A 1 490 ? 13.027 -0.022 -59.759 1.00 28.60 489 VAL A N 1
ATOM 3853 C CA . VAL A 1 490 ? 14.231 0.800 -59.640 1.00 28.36 489 VAL A CA 1
ATOM 3854 C C . VAL A 1 490 ? 13.791 2.228 -59.230 1.00 29.75 489 VAL A C 1
ATOM 3855 O O . VAL A 1 490 ? 12.906 2.829 -59.836 1.00 30.45 489 VAL A O 1
ATOM 3859 N N . GLY A 1 491 ? 14.396 2.753 -58.177 1.00 29.51 490 GLY A N 1
ATOM 3860 C CA . GLY A 1 491 ? 14.079 4.092 -57.705 1.00 29.57 490 GLY A CA 1
ATOM 3861 C C . GLY A 1 491 ? 15.248 4.590 -56.881 1.00 29.23 490 GLY A C 1
ATOM 3862 O O . GLY A 1 491 ? 16.398 4.224 -57.156 1.00 28.38 490 GLY A O 1
ATOM 3863 N N . PHE A 1 492 ? 14.962 5.424 -55.881 1.00 30.15 491 PHE A N 1
ATOM 3864 C CA . PHE A 1 492 ? 16.007 5.959 -54.999 1.00 30.84 491 PHE A CA 1
ATOM 3865 C C . PHE A 1 492 ? 15.630 5.804 -53.530 1.00 32.29 491 PHE A C 1
ATOM 3866 O O . PHE A 1 492 ? 14.439 5.709 -53.185 1.00 32.11 491 PHE A O 1
ATOM 3874 N N . GLY A 1 493 ? 16.660 5.738 -52.681 1.00 33.85 492 GLY A N 1
ATOM 3875 C CA . GLY A 1 493 ? 16.475 5.635 -51.239 1.00 35.61 492 GLY A CA 1
ATOM 3876 C C . GLY A 1 493 ? 16.452 7.015 -50.592 1.00 36.61 492 GLY A C 1
ATOM 3877 O O . GLY A 1 493 ? 16.484 8.022 -51.289 1.00 36.99 492 GLY A O 1
ATOM 3878 N N . ALA A 1 494 ? 16.415 7.061 -49.260 1.00 37.87 493 ALA A N 1
ATOM 3879 C CA . ALA A 1 494 ? 16.364 8.337 -48.519 1.00 38.84 493 ALA A CA 1
ATOM 3880 C C . ALA A 1 494 ? 17.604 9.218 -48.756 1.00 39.18 493 ALA A C 1
ATOM 3881 O O . ALA A 1 494 ? 17.495 10.444 -48.858 1.00 37.52 493 ALA A O 1
ATOM 3883 N N . LYS A 1 495 ? 18.771 8.579 -48.856 1.00 40.72 494 LYS A N 1
ATOM 3884 C CA . LYS A 1 495 ? 20.025 9.295 -49.068 1.00 42.33 494 LYS A CA 1
ATOM 3885 C C . LYS A 1 495 ? 20.201 9.749 -50.521 1.00 42.54 494 LYS A C 1
ATOM 3886 O O . LYS A 1 495 ? 19.607 9.160 -51.445 1.00 42.95 494 LYS A O 1
ATOM 3892 N N . PRO A 1 496 ? 21.005 10.816 -50.727 1.00 42.88 495 PRO A N 1
ATOM 3893 C CA . PRO A 1 496 ? 21.298 11.299 -52.078 1.00 42.61 495 PRO A CA 1
ATOM 3894 C C . PRO A 1 496 ? 22.271 10.367 -52.790 1.00 41.68 495 PRO A C 1
ATOM 3895 O O . PRO A 1 496 ? 23.253 9.905 -52.180 1.00 40.97 495 PRO A O 1
ATOM 3899 N N . GLY A 1 497 ? 21.984 10.087 -54.061 1.00 40.55 496 GLY A N 1
ATOM 3900 C CA . GLY A 1 497 ? 22.828 9.202 -54.873 1.00 39.69 496 GLY A CA 1
ATOM 3901 C C . GLY A 1 497 ? 22.766 7.732 -54.498 1.00 38.54 496 GLY A C 1
ATOM 3902 O O . GLY A 1 497 ? 23.623 6.946 -54.903 1.00 39.11 496 GLY A O 1
ATOM 3903 N N . GLU A 1 498 ? 21.738 7.367 -53.740 1.00 36.66 497 GLU A N 1
ATOM 3904 C CA . GLU A 1 498 ? 21.502 5.996 -53.289 1.00 35.77 497 GLU A CA 1
ATOM 3905 C C . GLU A 1 498 ? 20.372 5.381 -54.136 1.00 33.29 497 GLU A C 1
ATOM 3906 O O . GLU A 1 498 ? 19.172 5.689 -53.949 1.00 31.80 497 GLU A O 1
ATOM 3912 N N . LEU A 1 499 ? 20.773 4.548 -55.095 1.00 30.98 498 LEU A N 1
ATOM 3913 C CA . LEU A 1 499 ? 19.836 3.851 -55.980 1.00 30.33 498 LEU A CA 1
ATOM 3914 C C . LEU A 1 499 ? 19.157 2.713 -55.186 1.00 29.39 498 LEU A C 1
ATOM 3915 O O . LEU A 1 499 ? 19.815 1.995 -54.436 1.00 29.25 498 LEU A O 1
ATOM 3920 N N . ARG A 1 500 ? 17.845 2.580 -55.339 1.00 27.96 499 ARG A N 1
ATOM 3921 C CA . ARG A 1 500 ? 17.075 1.553 -54.655 1.00 27.01 499 ARG A CA 1
ATOM 3922 C C . ARG A 1 500 ? 16.437 0.598 -55.684 1.00 26.60 499 ARG A C 1
ATOM 3923 O O . ARG A 1 500 ? 15.664 1.014 -56.566 1.00 26.26 499 ARG A O 1
ATOM 3931 N N . VAL A 1 501 ? 16.784 -0.682 -55.577 1.00 26.01 500 VAL A N 1
ATOM 3932 C CA . VAL A 1 501 ? 16.297 -1.715 -56.493 1.00 25.32 500 VAL A CA 1
ATOM 3933 C C . VAL A 1 501 ? 15.697 -2.901 -55.728 1.00 26.57 500 VAL A C 1
ATOM 3934 O O . VAL A 1 501 ? 16.232 -3.311 -54.687 1.00 25.81 500 VAL A O 1
ATOM 3938 N N . SER A 1 502 ? 14.562 -3.402 -56.255 1.00 26.71 501 SER A N 1
ATOM 3939 C CA . SER A 1 502 ? 13.875 -4.596 -55.788 1.00 27.08 501 SER A CA 1
ATOM 3940 C C . SER A 1 502 ? 14.286 -5.831 -56.617 1.00 27.46 501 SER A C 1
ATOM 3941 O O . SER A 1 502 ? 14.180 -5.828 -57.842 1.00 27.50 501 SER A O 1
ATOM 3944 N N . GLN A 1 503 ? 14.734 -6.889 -55.933 1.00 28.20 502 GLN A N 1
ATOM 3945 C CA . GLN A 1 503 ? 15.067 -8.174 -56.582 1.00 26.57 502 GLN A CA 1
ATOM 3946 C C . GLN A 1 503 ? 13.817 -9.048 -56.613 1.00 26.93 502 GLN A C 1
ATOM 3947 O O . GLN A 1 503 ? 13.879 -10.243 -56.915 1.00 28.21 502 GLN A O 1
ATOM 3953 N N . ALA A 1 504 ? 12.666 -8.462 -56.301 1.00 26.46 503 ALA A N 1
ATOM 3954 C CA . ALA A 1 504 ? 11.414 -9.189 -56.400 1.00 26.67 503 ALA A CA 1
ATOM 3955 C C . ALA A 1 504 ? 10.674 -8.928 -57.734 1.00 26.19 503 ALA A C 1
ATOM 3956 O O . ALA A 1 504 ? 10.008 -9.806 -58.223 1.00 23.84 503 ALA A O 1
ATOM 3958 N N . ASN A 1 505 ? 10.890 -7.758 -58.350 1.00 27.17 504 ASN A N 1
ATOM 3959 C CA . ASN A 1 505 ? 10.032 -7.266 -59.448 1.00 27.73 504 ASN A CA 1
ATOM 3960 C C . ASN A 1 505 ? 10.313 -7.658 -60.872 1.00 28.56 504 ASN A C 1
ATOM 3961 O O . ASN A 1 505 ? 9.381 -7.727 -61.686 1.00 29.11 504 ASN A O 1
ATOM 3966 N N . LEU A 1 506 ? 11.579 -7.844 -61.201 1.00 29.16 505 LEU A N 1
ATOM 3967 C CA . LEU A 1 506 ? 11.948 -8.120 -62.580 1.00 29.73 505 LEU A CA 1
ATOM 3968 C C . LEU A 1 506 ? 12.357 -9.552 -62.846 1.00 28.94 505 LEU A C 1
ATOM 3969 O O . LEU A 1 506 ? 12.663 -10.299 -61.916 1.00 30.48 505 LEU A O 1
ATOM 3974 N N . PRO A 1 507 ? 12.322 -9.955 -64.118 1.00 28.20 506 PRO A N 1
ATOM 3975 C CA . PRO A 1 507 ? 12.882 -11.250 -64.504 1.00 27.69 506 PRO A CA 1
ATOM 3976 C C . PRO A 1 507 ? 14.380 -11.299 -64.209 1.00 26.53 506 PRO A C 1
ATOM 3977 O O . PRO A 1 507 ? 15.074 -10.340 -64.497 1.00 25.87 506 PRO A O 1
ATOM 3981 N N . THR A 1 508 ? 14.865 -12.389 -63.630 1.00 26.68 507 THR A N 1
ATOM 3982 C CA . THR A 1 508 ? 16.295 -12.534 -63.294 1.00 27.83 507 THR A CA 1
ATOM 3983 C C . THR A 1 508 ? 17.296 -11.968 -64.316 1.00 28.01 507 THR A C 1
ATOM 3984 O O . THR A 1 508 ? 18.299 -11.349 -63.928 1.00 26.47 507 THR A O 1
ATOM 3988 N N . GLU A 1 509 ? 17.010 -12.173 -65.603 1.00 28.87 508 GLU A N 1
ATOM 3989 C CA . GLU A 1 509 ? 17.882 -11.690 -66.697 1.00 30.02 508 GLU A CA 1
ATOM 3990 C C . GLU A 1 509 ? 17.935 -10.131 -66.849 1.00 29.18 508 GLU A C 1
ATOM 3991 O O . GLU A 1 509 ? 18.871 -9.593 -67.431 1.00 27.33 508 GLU A O 1
ATOM 3997 N N . ASP A 1 510 ? 16.953 -9.420 -66.293 1.00 28.19 509 ASP A N 1
ATOM 3998 C CA . ASP A 1 510 ? 16.933 -7.959 -66.331 1.00 28.41 509 ASP A CA 1
ATOM 3999 C C . ASP A 1 510 ? 17.937 -7.278 -65.389 1.00 27.30 509 ASP A C 1
ATOM 4000 O O . ASP A 1 510 ? 18.335 -6.130 -65.646 1.00 26.25 509 ASP A O 1
ATOM 4005 N N . TYR A 1 511 ? 18.373 -7.991 -64.345 1.00 26.08 510 TYR A N 1
ATOM 4006 C CA . TYR A 1 511 ? 19.278 -7.442 -63.332 1.00 25.80 510 TYR A CA 1
ATOM 4007 C C . TYR A 1 511 ? 20.674 -7.110 -63.809 1.00 25.66 510 TYR A C 1
ATOM 4008 O O . TYR A 1 511 ? 21.157 -6.018 -63.538 1.00 24.54 510 TYR A O 1
ATOM 4017 N N . ALA A 1 512 ? 21.301 -8.025 -64.543 1.00 26.50 511 ALA A N 1
ATOM 4018 C CA . ALA A 1 512 ? 22.624 -7.771 -65.122 1.00 25.60 511 ALA A CA 1
ATOM 4019 C C . ALA A 1 512 ? 22.509 -6.650 -66.132 1.00 26.07 511 ALA A C 1
ATOM 4020 O O . ALA A 1 512 ? 23.407 -5.832 -66.264 1.00 25.10 511 ALA A O 1
ATOM 4022 N N . LEU A 1 513 ? 21.380 -6.615 -66.828 1.00 28.15 512 LEU A N 1
ATOM 4023 C CA . LEU A 1 513 ? 21.107 -5.607 -67.847 1.00 29.57 512 LEU A CA 1
ATOM 4024 C C . LEU A 1 513 ? 20.964 -4.196 -67.226 1.00 29.87 512 LEU A C 1
ATOM 4025 O O . LEU A 1 513 ? 21.513 -3.233 -67.765 1.00 29.64 512 LEU A O 1
ATOM 4030 N N . ILE A 1 514 ? 20.255 -4.090 -66.096 1.00 29.95 513 ILE A N 1
ATOM 4031 C CA . ILE A 1 514 ? 20.112 -2.815 -65.374 1.00 29.75 513 ILE A CA 1
ATOM 4032 C C . ILE A 1 514 ? 21.471 -2.331 -64.887 1.00 29.01 513 ILE A C 1
ATOM 4033 O O . ILE A 1 514 ? 21.764 -1.134 -64.948 1.00 27.84 513 ILE A O 1
ATOM 4038 N N . GLY A 1 515 ? 22.285 -3.266 -64.395 1.00 29.07 514 GLY A N 1
ATOM 4039 C CA . GLY A 1 515 ? 23.623 -2.968 -63.892 1.00 29.45 514 GLY A CA 1
ATOM 4040 C C . GLY A 1 515 ? 24.507 -2.290 -64.928 1.00 29.89 514 GLY A C 1
ATOM 4041 O O . GLY A 1 515 ? 25.136 -1.254 -64.638 1.00 28.99 514 GLY A O 1
ATOM 4042 N N . LYS A 1 516 ? 24.552 -2.878 -66.128 1.00 29.84 515 LYS A N 1
ATOM 4043 C CA . LYS A 1 516 ? 25.300 -2.310 -67.248 1.00 30.43 515 LYS A CA 1
ATOM 4044 C C . LYS A 1 516 ? 24.698 -0.986 -67.718 1.00 29.04 515 LYS A C 1
ATOM 4045 O O . LYS A 1 516 ? 25.438 -0.082 -68.068 1.00 29.13 515 LYS A O 1
ATOM 4051 N N . GLN A 1 517 ? 23.367 -0.890 -67.756 1.00 28.72 516 GLN A N 1
ATOM 4052 C CA . GLN A 1 517 ? 22.680 0.353 -68.152 1.00 28.63 516 GLN A CA 1
ATOM 4053 C C . GLN A 1 517 ? 23.035 1.530 -67.240 1.00 28.27 516 GLN A C 1
ATOM 4054 O O . GLN A 1 517 ? 23.182 2.658 -67.715 1.00 28.05 516 GLN A O 1
ATOM 4060 N N . VAL A 1 518 ? 23.216 1.261 -65.947 1.00 27.81 517 VAL A N 1
ATOM 4061 C CA . VAL A 1 518 ? 23.601 2.297 -64.984 1.00 27.39 517 VAL A CA 1
ATOM 4062 C C . VAL A 1 518 ? 25.040 2.810 -65.270 1.00 27.61 517 VAL A C 1
ATOM 4063 O O . VAL A 1 518 ? 25.316 3.996 -65.144 1.00 26.52 517 VAL A O 1
ATOM 4067 N N . LEU A 1 519 ? 25.940 1.923 -65.671 1.00 27.68 518 LEU A N 1
ATOM 4068 C CA . LEU A 1 519 ? 27.293 2.335 -66.009 1.00 28.93 518 LEU A CA 1
ATOM 4069 C C . LEU A 1 519 ? 27.296 3.190 -67.306 1.00 29.35 518 LEU A C 1
ATOM 4070 O O . LEU A 1 519 ? 28.095 4.111 -67.441 1.00 29.39 518 LEU A O 1
ATOM 4075 N N . GLU A 1 520 ? 26.383 2.889 -68.232 1.00 30.96 519 GLU A N 1
ATOM 4076 C CA . GLU A 1 520 ? 26.231 3.647 -69.479 1.00 32.25 519 GLU A CA 1
ATOM 4077 C C . GLU A 1 520 ? 25.755 5.062 -69.163 1.00 32.49 519 GLU A C 1
ATOM 4078 O O . GLU A 1 520 ? 26.332 6.040 -69.655 1.00 32.72 519 GLU A O 1
ATOM 4084 N N . LEU A 1 521 ? 24.718 5.170 -68.327 1.00 32.82 520 LEU A N 1
ATOM 4085 C CA . LEU A 1 521 ? 24.196 6.479 -67.895 1.00 32.44 520 LEU A CA 1
ATOM 4086 C C . LEU A 1 521 ? 25.297 7.340 -67.257 1.00 32.18 520 LEU A C 1
ATOM 4087 O O . LEU A 1 521 ? 25.394 8.525 -67.576 1.00 31.52 520 LEU A O 1
ATOM 4092 N N . LEU A 1 522 ? 26.125 6.735 -66.392 1.00 31.99 521 LEU A N 1
ATOM 4093 C CA . LEU A 1 522 ? 27.230 7.435 -65.731 1.00 32.23 521 LEU A CA 1
ATOM 4094 C C . LEU A 1 522 ? 28.304 7.883 -66.712 1.00 32.49 521 LEU A C 1
ATOM 4095 O O . LEU A 1 522 ? 28.924 8.922 -66.505 1.00 32.66 521 LEU A O 1
ATOM 4100 N N . LYS A 1 523 ? 28.531 7.105 -67.770 1.00 33.07 522 LYS A N 1
ATOM 4101 C CA . LYS A 1 523 ? 29.476 7.504 -68.804 1.00 33.25 522 LYS A CA 1
ATOM 4102 C C . LYS A 1 523 ? 28.874 8.691 -69.548 1.00 33.90 522 LYS A C 1
ATOM 4103 O O . LYS A 1 523 ? 29.523 9.740 -69.711 1.00 34.12 522 LYS A O 1
ATOM 4109 N N . GLU A 1 524 ? 27.628 8.527 -69.990 1.00 33.96 523 GLU A N 1
ATOM 4110 C CA . GLU A 1 524 ? 26.913 9.590 -70.700 1.00 35.52 523 GLU A CA 1
ATOM 4111 C C . GLU A 1 524 ? 26.899 10.916 -69.915 1.00 35.68 523 GLU A C 1
ATOM 4112 O O . GLU A 1 524 ? 26.957 11.978 -70.522 1.00 35.55 523 GLU A O 1
ATOM 4118 N N . TYR A 1 525 ? 26.796 10.844 -68.584 1.00 36.53 524 TYR A N 1
ATOM 4119 C CA . TYR A 1 525 ? 26.842 12.044 -67.721 1.00 37.14 524 TYR A CA 1
ATOM 4120 C C . TYR A 1 525 ? 28.251 12.635 -67.727 1.00 35.72 524 TYR A C 1
ATOM 4121 O O . TYR A 1 525 ? 28.415 13.850 -67.693 1.00 35.52 524 TYR A O 1
ATOM 4130 N N . TYR A 1 526 ? 29.255 11.763 -67.764 1.00 34.84 525 TYR A N 1
ATOM 4131 C CA . TYR A 1 526 ? 30.659 12.176 -67.779 1.00 34.18 525 TYR A CA 1
ATOM 4132 C C . TYR A 1 526 ? 31.055 12.876 -69.092 1.00 35.17 525 TYR A C 1
ATOM 4133 O O . TYR A 1 526 ? 31.832 13.839 -69.089 1.00 33.43 525 TYR A O 1
ATOM 4142 N N . GLU A 1 527 ? 30.524 12.378 -70.206 1.00 36.97 526 GLU A N 1
ATOM 4143 C CA . GLU A 1 527 ? 30.786 12.969 -71.517 1.00 38.03 526 GLU A CA 1
ATOM 4144 C C . GLU A 1 527 ? 30.085 14.335 -71.616 1.00 38.67 526 GLU A C 1
ATOM 4145 O O . GLU A 1 527 ? 30.569 15.233 -72.283 1.00 38.95 526 GLU A O 1
ATOM 4148 N N . GLU A 1 528 ? 28.955 14.490 -70.924 1.00 40.08 527 GLU A N 1
ATOM 4149 C CA . GLU A 1 528 ? 28.233 15.773 -70.877 1.00 40.71 527 GLU A CA 1
ATOM 4150 C C . GLU A 1 528 ? 29.010 16.783 -69.993 1.00 40.04 527 GLU A C 1
ATOM 4151 O O . GLU A 1 528 ? 29.179 17.944 -70.364 1.00 40.02 527 GLU A O 1
ATOM 4157 N N . PHE A 1 529 ? 29.470 16.310 -68.832 1.00 39.11 528 PHE A N 1
ATOM 4158 C CA . PHE A 1 529 ? 30.375 17.038 -67.908 1.00 38.29 528 PHE A CA 1
ATOM 4159 C C . PHE A 1 529 ? 31.538 17.655 -68.672 1.00 38.90 528 PHE A C 1
ATOM 4160 O O . PHE A 1 529 ? 32.072 18.702 -68.282 1.00 39.30 528 PHE A O 1
ATOM 4168 N N . LYS A 1 530 ? 31.902 17.005 -69.778 1.00 39.56 529 LYS A N 1
ATOM 4169 C CA . LYS A 1 530 ? 32.956 17.464 -70.674 1.00 39.99 529 LYS A CA 1
ATOM 4170 C C . LYS A 1 530 ? 32.377 17.965 -72.005 1.00 39.56 529 LYS A C 1
ATOM 4171 O O . LYS A 1 530 ? 32.452 19.150 -72.327 1.00 38.45 529 LYS A O 1
ATOM 4177 N N . PHE B 1 16 ? -27.037 2.173 -27.499 1.00 52.91 15 PHE B N 1
ATOM 4178 C CA . PHE B 1 16 ? -27.636 0.845 -27.208 1.00 52.05 15 PHE B CA 1
ATOM 4179 C C . PHE B 1 16 ? -26.590 -0.047 -26.523 1.00 51.27 15 PHE B C 1
ATOM 4180 O O . PHE B 1 16 ? -25.431 0.352 -26.313 1.00 52.17 15 PHE B O 1
ATOM 4182 N N . GLU B 1 17 ? -27.015 -1.251 -26.175 1.00 49.03 16 GLU B N 1
ATOM 4183 C CA . GLU B 1 17 ? -26.175 -2.237 -25.514 1.00 47.23 16 GLU B CA 1
ATOM 4184 C C . GLU B 1 17 ? -26.816 -3.584 -25.818 1.00 44.78 16 GLU B C 1
ATOM 4185 O O . GLU B 1 17 ? -28.032 -3.722 -25.671 1.00 44.73 16 GLU B O 1
ATOM 4191 N N . ILE B 1 18 ? -26.040 -4.581 -26.242 1.00 42.82 17 ILE B N 1
ATOM 4192 C CA . ILE B 1 18 ? -26.629 -5.901 -26.519 1.00 39.42 17 ILE B CA 1
ATOM 4193 C C . ILE B 1 18 ? -27.165 -6.435 -25.190 1.00 38.58 17 ILE B C 1
ATOM 4194 O O . ILE B 1 18 ? -26.518 -6.266 -24.167 1.00 37.73 17 ILE B O 1
ATOM 4199 N N . SER B 1 19 ? -28.335 -7.082 -25.227 1.00 37.90 18 SER B N 1
ATOM 4200 C CA . SER B 1 19 ? -28.987 -7.677 -24.044 1.00 37.02 18 SER B CA 1
ATOM 4201 C C . SER B 1 19 ? -28.070 -8.680 -23.353 1.00 36.35 18 SER B C 1
ATOM 4202 O O . SER B 1 19 ? -27.557 -9.589 -23.987 1.00 36.40 18 SER B O 1
ATOM 4205 N N . ARG B 1 20 ? -27.896 -8.547 -22.047 1.00 35.87 19 ARG B N 1
ATOM 4206 C CA . ARG B 1 20 ? -26.936 -9.392 -21.338 1.00 36.15 19 ARG B CA 1
ATOM 4207 C C . ARG B 1 20 ? -27.401 -10.834 -21.341 1.00 35.62 19 ARG B C 1
ATOM 4208 O O . ARG B 1 20 ? -26.596 -11.749 -21.321 1.00 35.94 19 ARG B O 1
ATOM 4216 N N . LYS B 1 21 ? -28.711 -11.038 -21.377 1.00 35.90 20 LYS B N 1
ATOM 4217 C CA . LYS B 1 21 ? -29.260 -12.391 -21.316 1.00 35.78 20 LYS B CA 1
ATOM 4218 C C . LYS B 1 21 ? -29.021 -13.120 -22.618 1.00 34.33 20 LYS B C 1
ATOM 4219 O O . LYS B 1 21 ? -28.665 -14.300 -22.608 1.00 34.43 20 LYS B O 1
ATOM 4233 N N . LEU B 1 23 ? -26.677 -12.340 -24.648 1.00 30.19 22 LEU B N 1
ATOM 4234 C CA . LEU B 1 23 ? -25.237 -12.424 -24.762 1.00 30.29 22 LEU B CA 1
ATOM 4235 C C . LEU B 1 23 ? -24.778 -13.637 -23.951 1.00 30.45 22 LEU B C 1
ATOM 4236 O O . LEU B 1 23 ? -23.888 -14.371 -24.364 1.00 29.66 22 LEU B O 1
ATOM 4241 N N . ALA B 1 24 ? -25.441 -13.877 -22.820 1.00 32.01 23 ALA B N 1
ATOM 4242 C CA . ALA B 1 24 ? -25.174 -15.054 -21.997 1.00 32.76 23 ALA B CA 1
ATOM 4243 C C . ALA B 1 24 ? -25.679 -16.329 -22.691 1.00 33.53 23 ALA B C 1
ATOM 4244 O O . ALA B 1 24 ? -25.006 -17.373 -22.653 1.00 31.52 23 ALA B O 1
ATOM 4246 N N . LEU B 1 25 ? -26.847 -16.232 -23.332 1.00 35.08 24 LEU B N 1
ATOM 4247 C CA . LEU B 1 25 ? -27.439 -17.351 -24.066 1.00 36.45 24 LEU B CA 1
ATOM 4248 C C . LEU B 1 25 ? -26.530 -17.790 -25.217 1.00 39.13 24 LEU B C 1
ATOM 4249 O O . LEU B 1 25 ? -26.403 -18.988 -25.494 1.00 41.14 24 LEU B O 1
ATOM 4254 N N . ALA B 1 26 ? -25.897 -16.823 -25.881 1.00 40.71 25 ALA B N 1
ATOM 4255 C CA . ALA B 1 26 ? -24.950 -17.093 -26.958 1.00 41.85 25 ALA B CA 1
ATOM 4256 C C . ALA B 1 26 ? -23.758 -17.901 -26.447 1.00 43.32 25 ALA B C 1
ATOM 4257 O O . ALA B 1 26 ? -23.268 -18.799 -27.133 1.00 43.71 25 ALA B O 1
ATOM 4259 N N . GLN B 1 27 ? -23.301 -17.603 -25.230 1.00 44.97 26 GLN B N 1
ATOM 4260 C CA A GLN B 1 27 ? -22.117 -18.309 -24.718 0.50 45.26 26 GLN B CA 1
ATOM 4261 C CA B GLN B 1 27 ? -22.148 -18.269 -24.614 0.50 44.98 26 GLN B CA 1
ATOM 4262 C C . GLN B 1 27 ? -22.363 -19.797 -24.457 1.00 45.87 26 GLN B C 1
ATOM 4263 O O . GLN B 1 27 ? -21.435 -20.528 -24.119 1.00 46.86 26 GLN B O 1
ATOM 4274 N N . LYS B 1 28 ? -23.593 -20.256 -24.702 1.00 47.36 27 LYS B N 1
ATOM 4275 C CA . LYS B 1 28 ? -23.990 -21.680 -24.622 1.00 48.77 27 LYS B CA 1
ATOM 4276 C C . LYS B 1 28 ? -24.034 -22.371 -25.996 1.00 48.39 27 LYS B C 1
ATOM 4277 O O . LYS B 1 28 ? -24.046 -23.603 -26.095 1.00 47.93 27 LYS B O 1
ATOM 4283 N N . ASN B 1 29 ? -24.119 -21.570 -27.054 1.00 47.99 28 ASN B N 1
ATOM 4284 C CA . ASN B 1 29 ? -24.062 -22.077 -28.420 1.00 47.71 28 ASN B CA 1
ATOM 4285 C C . ASN B 1 29 ? -23.602 -20.900 -29.277 1.00 46.29 28 ASN B C 1
ATOM 4286 O O . ASN B 1 29 ? -24.430 -20.119 -29.756 1.00 44.06 28 ASN B O 1
ATOM 4291 N N . GLU B 1 30 ? -22.278 -20.755 -29.435 1.00 46.06 29 GLU B N 1
ATOM 4292 C CA . GLU B 1 30 ? -21.719 -19.604 -30.169 1.00 45.07 29 GLU B CA 1
ATOM 4293 C C . GLU B 1 30 ? -22.278 -19.446 -31.588 1.00 42.23 29 GLU B C 1
ATOM 4294 O O . GLU B 1 30 ? -22.339 -18.329 -32.103 1.00 40.19 29 GLU B O 1
ATOM 4300 N N . LYS B 1 31 ? -22.695 -20.552 -32.199 1.00 39.87 30 LYS B N 1
ATOM 4301 C CA . LYS B 1 31 ? -23.260 -20.516 -33.543 1.00 39.34 30 LYS B CA 1
ATOM 4302 C C . LYS B 1 31 ? -24.462 -19.596 -33.671 1.00 37.06 30 LYS B C 1
ATOM 4303 O O . LYS B 1 31 ? -24.685 -18.996 -34.726 1.00 36.57 30 LYS B O 1
ATOM 4309 N N . SER B 1 32 ? -25.174 -19.419 -32.564 1.00 35.07 31 SER B N 1
ATOM 4310 C CA A SER B 1 32 ? -26.367 -18.601 -32.510 0.50 34.49 31 SER B CA 1
ATOM 4311 C CA B SER B 1 32 ? -26.367 -18.593 -32.566 0.50 34.66 31 SER B CA 1
ATOM 4312 C C . SER B 1 32 ? -26.090 -17.096 -32.307 1.00 33.86 31 SER B C 1
ATOM 4313 O O . SER B 1 32 ? -26.977 -16.271 -32.454 1.00 32.82 31 SER B O 1
ATOM 4318 N N . ASN B 1 33 ? -24.853 -16.734 -31.969 1.00 33.24 32 ASN B N 1
ATOM 4319 C CA . ASN B 1 33 ? -24.512 -15.342 -31.689 1.00 32.44 32 ASN B CA 1
ATOM 4320 C C . ASN B 1 33 ? -24.773 -14.339 -32.813 1.00 32.50 32 ASN B C 1
ATOM 4321 O O . ASN B 1 33 ? -25.333 -13.281 -32.547 1.00 33.44 32 ASN B O 1
ATOM 4326 N N . ILE B 1 34 ? -24.401 -14.662 -34.056 1.00 31.43 33 ILE B N 1
ATOM 4327 C CA . ILE B 1 34 ? -24.601 -13.731 -35.166 1.00 30.45 33 ILE B CA 1
ATOM 4328 C C . ILE B 1 34 ? -26.074 -13.405 -35.325 1.00 28.77 33 ILE B C 1
ATOM 4329 O O . ILE B 1 34 ? -26.430 -12.258 -35.432 1.00 28.63 33 ILE B O 1
ATOM 4334 N N . PHE B 1 35 ? -26.939 -14.406 -35.301 1.00 29.42 34 PHE B N 1
ATOM 4335 C CA . PHE B 1 35 ? -28.372 -14.144 -35.433 1.00 27.97 34 PHE B CA 1
ATOM 4336 C C . PHE B 1 35 ? -28.949 -13.476 -34.197 1.00 28.55 34 PHE B C 1
ATOM 4337 O O . PHE B 1 35 ? -29.661 -12.478 -34.311 1.00 26.59 34 PHE B O 1
ATOM 4345 N N . LEU B 1 36 ? -28.638 -14.010 -33.015 1.00 29.79 35 LEU B N 1
ATOM 4346 C CA . LEU B 1 36 ? -29.224 -13.494 -31.776 1.00 31.15 35 LEU B CA 1
ATOM 4347 C C . LEU B 1 36 ? -28.825 -12.087 -31.459 1.00 31.29 35 LEU B C 1
ATOM 4348 O O . LEU B 1 36 ? -29.690 -11.262 -31.119 1.00 31.34 35 LEU B O 1
ATOM 4353 N N . ASN B 1 37 ? -27.523 -11.827 -31.609 1.00 31.32 36 ASN B N 1
ATOM 4354 C CA . ASN B 1 37 ? -26.881 -10.596 -31.163 1.00 31.18 36 ASN B CA 1
ATOM 4355 C C . ASN B 1 37 ? -26.361 -9.630 -32.223 1.00 32.33 36 ASN B C 1
ATOM 4356 O O . ASN B 1 37 ? -26.144 -8.456 -31.908 1.00 33.60 36 ASN B O 1
ATOM 4361 N N . ALA B 1 38 ? -26.133 -10.107 -33.447 1.00 32.01 37 ALA B N 1
ATOM 4362 C CA . ALA B 1 38 ? -25.723 -9.237 -34.555 1.00 31.64 37 ALA B CA 1
ATOM 4363 C C . ALA B 1 38 ? -26.942 -9.022 -35.471 1.00 32.19 37 ALA B C 1
ATOM 4364 O O . ALA B 1 38 ? -26.958 -8.113 -36.281 1.00 32.34 37 ALA B O 1
ATOM 4366 N N . GLY B 1 39 ? -27.958 -9.874 -35.341 1.00 32.47 38 GLY B N 1
ATOM 4367 C CA . GLY B 1 39 ? -29.211 -9.718 -36.093 1.00 32.44 38 GLY B CA 1
ATOM 4368 C C . GLY B 1 39 ? -29.191 -10.124 -37.548 1.00 31.16 38 GLY B C 1
ATOM 4369 O O . GLY B 1 39 ? -29.984 -9.617 -38.324 1.00 31.59 38 GLY B O 1
ATOM 4370 N N . ARG B 1 40 ? -28.309 -11.043 -37.918 1.00 31.97 39 ARG B N 1
ATOM 4371 C CA . ARG B 1 40 ? -28.194 -11.477 -39.309 1.00 31.03 39 ARG B CA 1
ATOM 4372 C C . ARG B 1 40 ? -28.438 -12.960 -39.466 1.00 30.82 39 ARG B C 1
ATOM 4373 O O . ARG B 1 40 ? -27.947 -13.811 -38.701 1.00 31.01 39 ARG B O 1
ATOM 4381 N N . GLY B 1 41 ? -29.210 -13.248 -40.500 1.00 30.22 40 GLY B N 1
ATOM 4382 C CA . GLY B 1 41 ? -29.492 -14.580 -40.890 1.00 29.78 40 GLY B CA 1
ATOM 4383 C C . GLY B 1 41 ? -28.446 -15.012 -41.895 1.00 28.14 40 GLY B C 1
ATOM 4384 O O . GLY B 1 41 ? -28.394 -14.495 -43.001 1.00 29.31 40 GLY B O 1
ATOM 4385 N N . ASN B 1 42 ? -27.619 -15.962 -41.499 1.00 28.48 41 ASN B N 1
ATOM 4386 C CA . ASN B 1 42 ? -26.625 -16.551 -42.388 1.00 28.03 41 ASN B CA 1
ATOM 4387 C C . ASN B 1 42 ? -27.310 -17.584 -43.283 1.00 27.37 41 ASN B C 1
ATOM 4388 O O . ASN B 1 42 ? -27.898 -18.554 -42.796 1.00 26.07 41 ASN B O 1
ATOM 4393 N N . PRO B 1 43 ? -27.243 -17.368 -44.601 1.00 28.15 42 PRO B N 1
ATOM 4394 C CA . PRO B 1 43 ? -27.897 -18.293 -45.528 1.00 27.34 42 PRO B CA 1
ATOM 4395 C C . PRO B 1 43 ? -27.307 -19.721 -45.505 1.00 27.30 42 PRO B C 1
ATOM 4396 O O . PRO B 1 43 ? -26.086 -19.909 -45.335 1.00 24.77 42 PRO B O 1
ATOM 4400 N N . ASN B 1 44 ? -28.185 -20.721 -45.627 1.00 26.47 43 ASN B N 1
ATOM 4401 C CA . ASN B 1 44 ? -27.726 -22.117 -45.698 1.00 25.72 43 ASN B CA 1
ATOM 4402 C C . ASN B 1 44 ? -27.672 -22.637 -47.173 1.00 24.31 43 ASN B C 1
ATOM 4403 O O . ASN B 1 44 ? -27.631 -23.808 -47.436 1.00 25.19 43 ASN B O 1
ATOM 4408 N N . TRP B 1 45 ? -27.685 -21.712 -48.126 1.00 25.83 44 TRP B N 1
ATOM 4409 C CA . TRP B 1 45 ? -27.568 -22.030 -49.534 1.00 26.34 44 TRP B CA 1
ATOM 4410 C C . TRP B 1 45 ? -26.360 -21.255 -50.089 1.00 25.54 44 TRP B C 1
ATOM 4411 O O . TRP B 1 45 ? -25.859 -20.304 -49.476 1.00 25.34 44 TRP B O 1
ATOM 4422 N N . ILE B 1 46 ? -25.897 -21.689 -51.253 1.00 25.39 45 ILE B N 1
ATOM 4423 C CA . ILE B 1 46 ? -24.835 -21.008 -51.960 1.00 25.19 45 ILE B CA 1
ATOM 4424 C C . ILE B 1 46 ? -25.115 -21.034 -53.458 1.00 26.55 45 ILE B C 1
ATOM 4425 O O . ILE B 1 46 ? -25.843 -21.900 -53.964 1.00 27.66 45 ILE B O 1
ATOM 4430 N N . GLN B 1 47 ? -24.525 -20.075 -54.160 1.00 27.39 46 GLN B N 1
ATOM 4431 C CA . GLN B 1 47 ? -24.488 -20.120 -55.593 1.00 27.14 46 GLN B CA 1
ATOM 4432 C C . GLN B 1 47 ? -23.187 -20.855 -55.902 1.00 26.89 46 GLN B C 1
ATOM 4433 O O . GLN B 1 47 ? -22.129 -20.547 -55.343 1.00 26.03 46 GLN B O 1
ATOM 4439 N N . THR B 1 48 ? -23.238 -21.801 -56.814 1.00 26.45 47 THR B N 1
ATOM 4440 C CA . THR B 1 48 ? -22.053 -22.634 -57.115 1.00 26.27 47 THR B CA 1
ATOM 4441 C C . THR B 1 48 ? -21.208 -22.134 -58.317 1.00 26.03 47 THR B C 1
ATOM 4442 O O . THR B 1 48 ? -19.984 -22.314 -58.337 1.00 24.40 47 THR B O 1
ATOM 4446 N N . LEU B 1 49 ? -21.878 -21.486 -59.279 1.00 25.90 48 LEU B N 1
ATOM 4447 C CA . LEU B 1 49 ? -21.264 -21.141 -60.559 1.00 25.89 48 LEU B CA 1
ATOM 4448 C C . LEU B 1 49 ? -20.040 -20.190 -60.518 1.00 24.78 48 LEU B C 1
ATOM 4449 O O . LEU B 1 49 ? -18.987 -20.499 -61.100 1.00 24.90 48 LEU B O 1
ATOM 4454 N N . ALA B 1 50 ? -20.179 -19.062 -59.845 1.00 24.37 49 ALA B N 1
ATOM 4455 C CA . ALA B 1 50 ? -19.070 -18.112 -59.684 1.00 24.49 49 ALA B CA 1
ATOM 4456 C C . ALA B 1 50 ? -17.939 -18.771 -58.907 1.00 24.30 49 ALA B C 1
ATOM 4457 O O . ALA B 1 50 ? -16.786 -18.543 -59.194 1.00 23.70 49 ALA B O 1
ATOM 4459 N N . ARG B 1 51 ? -18.278 -19.590 -57.911 1.00 25.79 50 ARG B N 1
ATOM 4460 C CA . ARG B 1 51 ? -17.271 -20.299 -57.097 1.00 25.17 50 ARG B CA 1
ATOM 4461 C C . ARG B 1 51 ? -16.412 -21.278 -57.886 1.00 25.41 50 ARG B C 1
ATOM 4462 O O . ARG B 1 51 ? -15.204 -21.279 -57.733 1.00 27.31 50 ARG B O 1
ATOM 4470 N N . LEU B 1 52 ? -17.054 -22.110 -58.703 1.00 23.76 51 LEU B N 1
ATOM 4471 C CA . LEU B 1 52 ? -16.388 -23.064 -59.584 1.00 24.61 51 LEU B CA 1
ATOM 4472 C C . LEU B 1 52 ? -15.567 -22.412 -60.732 1.00 24.69 51 LEU B C 1
ATOM 4473 O O . LEU B 1 52 ? -14.542 -22.932 -61.128 1.00 24.51 51 LEU B O 1
ATOM 4478 N N . ALA B 1 53 ? -16.045 -21.285 -61.258 1.00 24.67 52 ALA B N 1
ATOM 4479 C CA . ALA B 1 53 ? -15.366 -20.506 -62.285 1.00 23.74 52 ALA B CA 1
ATOM 4480 C C . ALA B 1 53 ? -14.086 -19.850 -61.722 1.00 24.08 52 ALA B C 1
ATOM 4481 O O . ALA B 1 53 ? -13.055 -19.826 -62.376 1.00 23.67 52 ALA B O 1
ATOM 4483 N N . PHE B 1 54 ? -14.154 -19.353 -60.499 1.00 25.16 53 PHE B N 1
ATOM 4484 C CA . PHE B 1 54 ? -12.996 -18.813 -59.825 1.00 25.83 53 PHE B CA 1
ATOM 4485 C C . PHE B 1 54 ? -11.859 -19.869 -59.752 1.00 25.88 53 PHE B C 1
ATOM 4486 O O . PHE B 1 54 ? -10.716 -19.589 -60.125 1.00 23.93 53 PHE B O 1
ATOM 4494 N N . VAL B 1 55 ? -12.208 -21.049 -59.235 1.00 26.19 54 VAL B N 1
ATOM 4495 C CA . VAL B 1 55 ? -11.347 -22.265 -59.172 1.00 27.04 54 VAL B CA 1
ATOM 4496 C C . VAL B 1 55 ? -10.530 -22.486 -60.469 1.00 25.70 54 VAL B C 1
ATOM 4497 O O . VAL B 1 55 ? -9.316 -22.692 -60.434 1.00 25.17 54 VAL B O 1
ATOM 4501 N N . ARG B 1 56 ? -11.235 -22.461 -61.595 1.00 24.58 55 ARG B N 1
ATOM 4502 C CA . ARG B 1 56 ? -10.663 -22.648 -62.924 1.00 25.37 55 ARG B CA 1
ATOM 4503 C C . ARG B 1 56 ? -9.664 -21.582 -63.332 1.00 25.32 55 ARG B C 1
ATOM 4504 O O . ARG B 1 56 ? -8.687 -21.876 -64.006 1.00 24.14 55 ARG B O 1
ATOM 4512 N N . LEU B 1 57 ? -9.911 -20.351 -62.903 1.00 27.39 56 LEU B N 1
ATOM 4513 C CA . LEU B 1 57 ? -8.998 -19.222 -63.155 1.00 27.56 56 LEU B CA 1
ATOM 4514 C C . LEU B 1 57 ? -7.706 -19.400 -62.407 1.00 26.16 56 LEU B C 1
ATOM 4515 O O . LEU B 1 57 ? -6.642 -18.998 -62.895 1.00 26.19 56 LEU B O 1
ATOM 4520 N N . VAL B 1 58 ? -7.786 -19.999 -61.222 1.00 25.86 57 VAL B N 1
ATOM 4521 C CA . VAL B 1 58 ? -6.573 -20.290 -60.430 1.00 24.55 57 VAL B CA 1
ATOM 4522 C C . VAL B 1 58 ? -5.779 -21.389 -61.128 1.00 24.88 57 VAL B C 1
ATOM 4523 O O . VAL B 1 58 ? -4.584 -21.247 -61.322 1.00 25.59 57 VAL B O 1
ATOM 4527 N N . GLN B 1 59 ? -6.447 -22.487 -61.499 1.00 25.80 58 GLN B N 1
ATOM 4528 C CA . GLN B 1 59 ? -5.795 -23.600 -62.241 1.00 25.45 58 GLN B CA 1
ATOM 4529 C C . GLN B 1 59 ? -5.107 -23.115 -63.506 1.00 24.84 58 GLN B C 1
ATOM 4530 O O . GLN B 1 59 ? -3.941 -23.415 -63.731 1.00 24.46 58 GLN B O 1
ATOM 4536 N N . PHE B 1 60 ? -5.845 -22.361 -64.313 1.00 24.59 59 PHE B N 1
ATOM 4537 C CA . PHE B 1 60 ? -5.332 -21.787 -65.515 1.00 24.56 59 PHE B CA 1
ATOM 4538 C C . PHE B 1 60 ? -4.153 -20.829 -65.270 1.00 25.15 59 PHE B C 1
ATOM 4539 O O . PHE B 1 60 ? -3.170 -20.847 -66.018 1.00 26.76 59 PHE B O 1
ATOM 4547 N N . GLY B 1 61 ? -4.254 -19.988 -64.258 1.00 24.29 60 GLY B N 1
ATOM 4548 C CA . GLY B 1 61 ? -3.225 -19.020 -63.955 1.00 23.96 60 GLY B CA 1
ATOM 4549 C C . GLY B 1 61 ? -1.965 -19.633 -63.413 1.00 24.53 60 GLY B C 1
ATOM 4550 O O . GLY B 1 61 ? -0.877 -19.066 -63.588 1.00 23.73 60 GLY B O 1
ATOM 4551 N N . VAL B 1 62 ? -2.098 -20.758 -62.702 1.00 25.28 61 VAL B N 1
ATOM 4552 C CA . VAL B 1 62 ? -0.923 -21.487 -62.225 1.00 26.14 61 VAL B CA 1
ATOM 4553 C C . VAL B 1 62 ? -0.263 -22.069 -63.466 1.00 26.15 61 VAL B C 1
ATOM 4554 O O . VAL B 1 62 ? 0.930 -21.972 -63.616 1.00 25.03 61 VAL B O 1
ATOM 4558 N N . THR B 1 63 ? -1.060 -22.670 -64.351 1.00 26.46 62 THR B N 1
ATOM 4559 C CA . THR B 1 63 ? -0.545 -23.220 -65.595 1.00 27.67 62 THR B CA 1
ATOM 4560 C C . THR B 1 63 ? 0.248 -22.141 -66.355 1.00 27.05 62 THR B C 1
ATOM 4561 O O . THR B 1 63 ? 1.366 -22.378 -66.811 1.00 26.54 62 THR B O 1
ATOM 4565 N N . GLU B 1 64 ? -0.353 -20.971 -66.507 1.00 26.62 63 GLU B N 1
ATOM 4566 C CA . GLU B 1 64 ? 0.301 -19.837 -67.152 1.00 27.55 63 GLU B CA 1
ATOM 4567 C C . GLU B 1 64 ? 1.582 -19.429 -66.463 1.00 26.71 63 GLU B C 1
ATOM 4568 O O . GLU B 1 64 ? 2.603 -19.147 -67.112 1.00 28.03 63 GLU B O 1
ATOM 4574 N N . SER B 1 65 ? 1.511 -19.341 -65.142 1.00 26.22 64 SER B N 1
ATOM 4575 C CA . SER B 1 65 ? 2.646 -18.908 -64.361 1.00 25.67 64 SER B CA 1
ATOM 4576 C C . SER B 1 65 ? 3.865 -19.813 -64.527 1.00 25.61 64 SER B C 1
ATOM 4577 O O . SER B 1 65 ? 4.997 -19.313 -64.503 1.00 23.80 64 SER B O 1
ATOM 4580 N N . LYS B 1 66 ? 3.627 -21.114 -64.737 1.00 26.05 65 LYS B N 1
ATOM 4581 C CA . LYS B 1 66 ? 4.713 -22.093 -64.920 1.00 27.79 65 LYS B CA 1
ATOM 4582 C C . LYS B 1 66 ? 5.489 -21.916 -66.245 1.00 26.73 65 LYS B C 1
ATOM 4583 O O . LYS B 1 66 ? 6.518 -22.556 -66.438 1.00 25.53 65 LYS B O 1
ATOM 4589 N N . LEU B 1 67 ? 4.982 -21.067 -67.143 1.00 26.40 66 LEU B N 1
ATOM 4590 C CA . LEU B 1 67 ? 5.637 -20.748 -68.404 1.00 26.82 66 LEU B CA 1
ATOM 4591 C C . LEU B 1 67 ? 6.833 -19.830 -68.199 1.00 25.65 66 LEU B C 1
ATOM 4592 O O . LEU B 1 67 ? 7.768 -19.881 -68.945 1.00 25.04 66 LEU B O 1
ATOM 4597 N N . THR B 1 68 ? 6.812 -18.997 -67.167 1.00 26.26 67 THR B N 1
ATOM 4598 C CA . THR B 1 68 ? 7.938 -18.112 -66.894 1.00 26.31 67 THR B CA 1
ATOM 4599 C C . THR B 1 68 ? 8.932 -18.683 -65.850 1.00 26.40 67 THR B C 1
ATOM 4600 O O . THR B 1 68 ? 10.140 -18.606 -66.057 1.00 26.37 67 THR B O 1
ATOM 4604 N N . ILE B 1 69 ? 8.425 -19.211 -64.735 1.00 25.84 68 ILE B N 1
ATOM 4605 C CA . ILE B 1 69 ? 9.252 -19.868 -63.709 1.00 25.43 68 ILE B CA 1
ATOM 4606 C C . ILE B 1 69 ? 8.566 -21.189 -63.360 1.00 23.94 68 ILE B C 1
ATOM 4607 O O . ILE B 1 69 ? 7.351 -21.241 -63.127 1.00 21.50 68 ILE B O 1
ATOM 4612 N N . ASN B 1 70 ? 9.340 -22.264 -63.341 1.00 23.46 69 ASN B N 1
ATOM 4613 C CA . ASN B 1 70 ? 8.794 -23.568 -62.950 1.00 21.93 69 ASN B CA 1
ATOM 4614 C C . ASN B 1 70 ? 9.819 -24.372 -62.184 1.00 20.96 69 ASN B C 1
ATOM 4615 O O . ASN B 1 70 ? 10.595 -25.132 -62.754 1.00 20.12 69 ASN B O 1
ATOM 4620 N N . ASN B 1 71 ? 9.791 -24.209 -60.876 1.00 22.26 70 ASN B N 1
ATOM 4621 C CA . ASN B 1 71 ? 10.781 -24.822 -60.026 1.00 23.06 70 ASN B CA 1
ATOM 4622 C C . ASN B 1 71 ? 10.102 -25.325 -58.796 1.00 22.85 70 ASN B C 1
ATOM 4623 O O . ASN B 1 71 ? 9.795 -24.544 -57.902 1.00 25.28 70 ASN B O 1
ATOM 4628 N N . GLY B 1 72 ? 9.866 -26.632 -58.745 1.00 24.00 71 GLY B N 1
ATOM 4629 C CA . GLY B 1 72 ? 9.216 -27.259 -57.587 1.00 23.57 71 GLY B CA 1
ATOM 4630 C C . GLY B 1 72 ? 7.827 -26.674 -57.475 1.00 23.97 71 GLY B C 1
ATOM 4631 O O . GLY B 1 72 ? 7.090 -26.678 -58.467 1.00 25.18 71 GLY B O 1
ATOM 4632 N N . ILE B 1 73 ? 7.480 -26.158 -56.286 1.00 23.93 72 ILE B N 1
ATOM 4633 C CA . ILE B 1 73 ? 6.173 -25.524 -56.051 1.00 23.21 72 ILE B CA 1
ATOM 4634 C C . ILE B 1 73 ? 6.164 -24.005 -56.272 1.00 21.89 72 ILE B C 1
ATOM 4635 O O . ILE B 1 73 ? 5.234 -23.319 -55.890 1.00 21.17 72 ILE B O 1
ATOM 4648 N N . ALA B 1 75 ? 6.155 -20.987 -59.126 1.00 21.39 74 ALA B N 1
ATOM 4649 C CA . ALA B 1 75 ? 5.908 -20.590 -60.523 1.00 21.99 74 ALA B CA 1
ATOM 4650 C C . ALA B 1 75 ? 6.251 -19.101 -60.638 1.00 21.17 74 ALA B C 1
ATOM 4651 O O . ALA B 1 75 ? 6.783 -18.515 -59.712 1.00 23.05 74 ALA B O 1
ATOM 4653 N N . GLY B 1 76 ? 5.952 -18.510 -61.783 1.00 24.29 75 GLY B N 1
ATOM 4654 C CA . GLY B 1 76 ? 6.298 -17.132 -62.083 1.00 22.50 75 GLY B CA 1
ATOM 4655 C C . GLY B 1 76 ? 5.136 -16.193 -62.245 1.00 23.31 75 GLY B C 1
ATOM 4656 O O . GLY B 1 76 ? 4.255 -16.108 -61.393 1.00 23.34 75 GLY B O 1
ATOM 4657 N N . TYR B 1 77 ? 5.141 -15.493 -63.371 1.00 23.06 76 TYR B N 1
ATOM 4658 C CA . TYR B 1 77 ? 4.183 -14.437 -63.662 1.00 23.53 76 TYR B CA 1
ATOM 4659 C C . TYR B 1 77 ? 3.481 -14.672 -64.997 1.00 22.16 76 TYR B C 1
ATOM 4660 O O . TYR B 1 77 ? 3.867 -15.546 -65.765 1.00 21.26 76 TYR B O 1
ATOM 4669 N N . ILE B 1 78 ? 2.457 -13.870 -65.254 1.00 22.80 77 ILE B N 1
ATOM 4670 C CA . ILE B 1 78 ? 1.561 -14.048 -66.403 1.00 23.48 77 ILE B CA 1
ATOM 4671 C C . ILE B 1 78 ? 1.650 -12.882 -67.391 1.00 23.39 77 ILE B C 1
ATOM 4672 O O . ILE B 1 78 ? 1.538 -11.731 -67.018 1.00 24.26 77 ILE B O 1
ATOM 4677 N N . ASN B 1 79 ? 1.834 -13.198 -68.655 1.00 24.44 78 ASN B N 1
ATOM 4678 C CA . ASN B 1 79 ? 1.855 -12.208 -69.710 1.00 25.93 78 ASN B CA 1
ATOM 4679 C C . ASN B 1 79 ? 0.442 -12.049 -70.284 1.00 26.85 78 ASN B C 1
ATOM 4680 O O . ASN B 1 79 ? -0.234 -13.028 -70.588 1.00 26.26 78 ASN B O 1
ATOM 4685 N N . THR B 1 80 ? 0.009 -10.800 -70.430 1.00 28.15 79 THR B N 1
ATOM 4686 C CA . THR B 1 80 ? -1.347 -10.478 -70.928 1.00 29.17 79 THR B CA 1
ATOM 4687 C C . THR B 1 80 ? -1.604 -10.779 -72.413 1.00 29.59 79 THR B C 1
ATOM 4688 O O . THR B 1 80 ? -2.668 -11.290 -72.752 1.00 29.72 79 THR B O 1
ATOM 4692 N N . ASP B 1 81 ? -0.651 -10.476 -73.285 1.00 30.38 80 ASP B N 1
ATOM 4693 C CA . ASP B 1 81 ? -0.844 -10.717 -74.723 1.00 32.03 80 ASP B CA 1
ATOM 4694 C C . ASP B 1 81 ? -1.126 -12.189 -75.066 1.00 30.40 80 ASP B C 1
ATOM 4695 O O . ASP B 1 81 ? -0.322 -13.067 -74.782 1.00 30.27 80 ASP B O 1
ATOM 4700 N N . GLY B 1 82 ? -2.258 -12.413 -75.728 1.00 29.58 81 GLY B N 1
ATOM 4701 C CA . GLY B 1 82 ? -2.712 -13.732 -76.131 1.00 28.22 81 GLY B CA 1
ATOM 4702 C C . GLY B 1 82 ? -3.425 -14.529 -75.054 1.00 27.17 81 GLY B C 1
ATOM 4703 O O . GLY B 1 82 ? -3.921 -15.602 -75.344 1.00 26.75 81 GLY B O 1
ATOM 4704 N N . ILE B 1 83 ? -3.506 -13.989 -73.836 1.00 26.83 82 ILE B N 1
ATOM 4705 C CA A ILE B 1 83 ? -4.108 -14.677 -72.685 0.50 27.05 82 ILE B CA 1
ATOM 4706 C CA B ILE B 1 83 ? -4.099 -14.693 -72.694 0.50 26.41 82 ILE B CA 1
ATOM 4707 C C . ILE B 1 83 ? -5.546 -15.176 -72.920 1.00 27.64 82 ILE B C 1
ATOM 4708 O O . ILE B 1 83 ? -5.950 -16.228 -72.377 1.00 27.10 82 ILE B O 1
ATOM 4717 N N . ARG B 1 84 ? -6.336 -14.449 -73.714 1.00 27.80 83 ARG B N 1
ATOM 4718 C CA . ARG B 1 84 ? -7.733 -14.890 -73.950 1.00 28.25 83 ARG B CA 1
ATOM 4719 C C . ARG B 1 84 ? -7.800 -16.201 -74.762 1.00 29.23 83 ARG B C 1
ATOM 4720 O O . ARG B 1 84 ? -8.562 -17.135 -74.447 1.00 29.47 83 ARG B O 1
ATOM 4728 N N . GLU B 1 85 ? -6.976 -16.260 -75.790 1.00 30.54 84 GLU B N 1
ATOM 4729 C CA . GLU B 1 85 ? -6.875 -17.402 -76.668 1.00 32.33 84 GLU B CA 1
ATOM 4730 C C . GLU B 1 85 ? -6.364 -18.611 -75.886 1.00 30.87 84 GLU B C 1
ATOM 4731 O O . GLU B 1 85 ? -6.861 -19.723 -76.054 1.00 30.50 84 GLU B O 1
ATOM 4737 N N . ARG B 1 86 ? -5.376 -18.388 -75.026 1.00 29.83 85 ARG B N 1
ATOM 4738 C CA . ARG B 1 86 ? -4.843 -19.457 -74.191 1.00 28.81 85 ARG B CA 1
ATOM 4739 C C . ARG B 1 86 ? -5.868 -19.946 -73.145 1.00 28.43 85 ARG B C 1
ATOM 4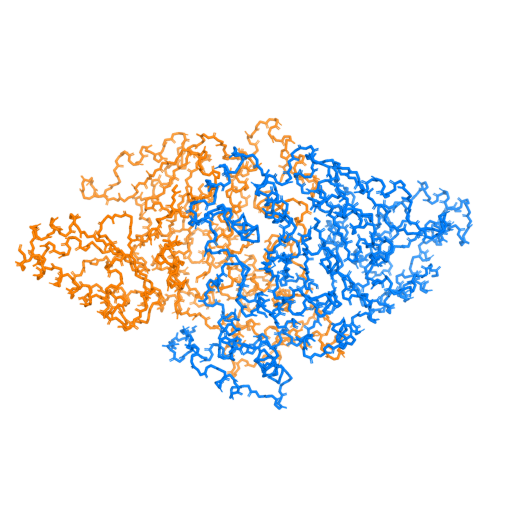740 O O . ARG B 1 86 ? -5.940 -21.137 -72.868 1.00 28.14 85 ARG B O 1
ATOM 4748 N N . LEU B 1 87 ? -6.633 -19.028 -72.559 1.00 27.54 86 LEU B N 1
ATOM 4749 C CA . LEU B 1 87 ? -7.666 -19.386 -71.598 1.00 26.66 86 LEU B CA 1
ATOM 4750 C C . LEU B 1 87 ? -8.759 -20.270 -72.249 1.00 27.50 86 LEU B C 1
ATOM 4751 O O . LEU B 1 87 ? -9.182 -21.284 -71.687 1.00 27.56 86 LEU B O 1
ATOM 4756 N N . PHE B 1 88 ? -9.215 -19.866 -73.432 1.00 28.20 87 PHE B N 1
ATOM 4757 C CA . PHE B 1 88 ? -10.263 -20.589 -74.177 1.00 27.85 87 PHE B CA 1
ATOM 4758 C C . PHE B 1 88 ? -9.841 -21.983 -74.628 1.00 27.83 87 PHE B C 1
ATOM 4759 O O . PHE B 1 88 ? -10.684 -22.889 -74.709 1.00 28.58 87 PHE B O 1
ATOM 4767 N N . ALA B 1 89 ? -8.557 -22.131 -74.950 1.00 26.25 88 ALA B N 1
ATOM 4768 C CA . ALA B 1 89 ? -7.990 -23.411 -75.332 1.00 26.82 88 ALA B CA 1
ATOM 4769 C C . ALA B 1 89 ? -7.839 -24.341 -74.101 1.00 27.69 88 ALA B C 1
ATOM 4770 O O . ALA B 1 89 ? -7.927 -25.572 -74.220 1.00 28.47 88 ALA B O 1
ATOM 4772 N N . PHE B 1 90 ? -7.596 -23.750 -72.934 1.00 27.93 89 PHE B N 1
ATOM 4773 C CA . PHE B 1 90 ? -7.459 -24.490 -71.676 1.00 28.54 89 PHE B CA 1
ATOM 4774 C C . PHE B 1 90 ? -8.792 -25.058 -71.189 1.00 28.99 89 PHE B C 1
ATOM 4775 O O . PHE B 1 90 ? -8.856 -26.192 -70.671 1.00 29.03 89 PHE B O 1
ATOM 4783 N N . LEU B 1 91 ? -9.842 -24.258 -71.357 1.00 29.24 90 LEU B N 1
ATOM 4784 C CA . LEU B 1 91 ? -11.172 -24.600 -70.886 1.00 29.73 90 LEU B CA 1
ATOM 4785 C C . LEU B 1 91 ? -11.825 -25.652 -71.791 1.00 31.19 90 LEU B C 1
ATOM 4786 O O . LEU B 1 91 ? -11.423 -25.880 -72.942 1.00 30.51 90 LEU B O 1
ATOM 4791 N N . ASP B 1 92 ? -12.835 -26.300 -71.224 1.00 33.03 91 ASP B N 1
ATOM 4792 C CA . ASP B 1 92 ? -13.557 -27.369 -71.867 1.00 32.69 91 ASP B CA 1
ATOM 4793 C C . ASP B 1 92 ? -15.013 -27.121 -71.593 1.00 32.14 91 ASP B C 1
ATOM 4794 O O . ASP B 1 92 ? -15.577 -27.759 -70.734 1.00 32.08 91 ASP B O 1
ATOM 4799 N N . PRO B 1 93 ? -15.618 -26.150 -72.305 1.00 33.45 92 PRO B N 1
ATOM 4800 C CA . PRO B 1 93 ? -17.040 -25.795 -72.160 1.00 33.27 92 PRO B CA 1
ATOM 4801 C C . PRO B 1 93 ? -18.054 -26.918 -72.455 1.00 34.60 92 PRO B C 1
ATOM 4802 O O . PRO B 1 93 ? -19.177 -26.895 -71.905 1.00 33.88 92 PRO B O 1
ATOM 4806 N N . ASP B 1 94 ? -17.667 -27.894 -73.269 1.00 34.79 93 ASP B N 1
ATOM 4807 C CA . ASP B 1 94 ? -18.550 -29.014 -73.573 1.00 36.60 93 ASP B CA 1
ATOM 4808 C C . ASP B 1 94 ? -18.773 -29.917 -72.356 1.00 36.09 93 ASP B C 1
ATOM 4809 O O . ASP B 1 94 ? -19.849 -30.486 -72.216 1.00 36.15 93 ASP B O 1
ATOM 4814 N N . LYS B 1 95 ? -17.744 -30.059 -71.512 1.00 35.59 94 LYS B N 1
ATOM 4815 C CA . LYS B 1 95 ? -17.788 -30.850 -70.273 1.00 35.40 94 LYS B CA 1
ATOM 4816 C C . LYS B 1 95 ? -18.230 -30.044 -69.050 1.00 33.35 94 LYS B C 1
ATOM 4817 O O . LYS B 1 95 ? -19.077 -30.498 -68.280 1.00 32.06 94 LYS B O 1
ATOM 4823 N N . ASN B 1 96 ? -17.606 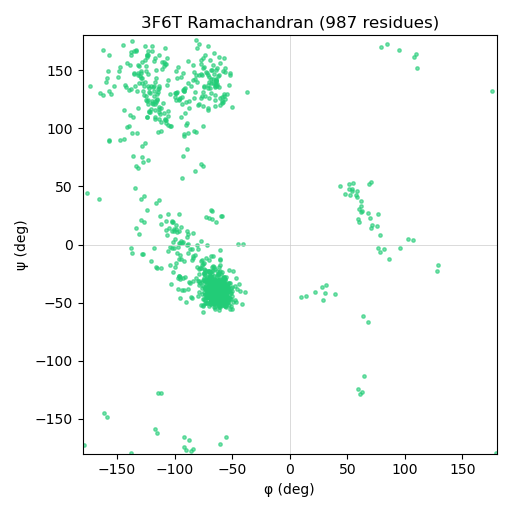-28.878 -68.867 1.00 31.46 95 ASN B N 1
ATOM 4824 C CA . ASN B 1 96 ? -17.788 -28.029 -67.675 1.00 31.07 95 ASN B CA 1
ATOM 4825 C C . ASN B 1 96 ? -18.621 -26.766 -67.826 1.00 29.59 95 ASN B C 1
ATOM 4826 O O . ASN B 1 96 ? -18.229 -25.832 -68.515 1.00 26.22 95 ASN B O 1
ATOM 4831 N N . ASP B 1 97 ? -19.756 -26.755 -67.119 1.00 30.28 96 ASP B N 1
ATOM 4832 C CA . ASP B 1 97 ? -20.659 -25.601 -67.048 1.00 30.38 96 ASP B CA 1
ATOM 4833 C C . ASP B 1 97 ? -19.925 -24.307 -66.662 1.00 29.48 96 ASP B C 1
ATOM 4834 O O . ASP B 1 97 ? -20.237 -23.247 -67.238 1.00 28.51 96 ASP B O 1
ATOM 4839 N N . GLU B 1 98 ? -18.968 -24.403 -65.723 1.00 29.10 97 GLU B N 1
ATOM 4840 C CA . GLU B 1 98 ? -18.122 -23.249 -65.312 1.00 31.01 97 GLU B CA 1
ATOM 4841 C C . GLU B 1 98 ? -17.375 -22.655 -66.466 1.00 28.68 97 GLU B C 1
ATOM 4842 O O . GLU B 1 98 ? -17.117 -21.476 -66.451 1.00 28.67 97 GLU B O 1
ATOM 4848 N N . ASP B 1 99 ? -16.832 -23.535 -67.309 1.00 28.05 98 ASP B N 1
ATOM 4849 C CA . ASP B 1 99 ? -15.973 -23.157 -68.462 1.00 27.99 98 ASP B CA 1
ATOM 4850 C C . ASP B 1 99 ? -16.782 -22.413 -69.521 1.00 26.91 98 ASP B C 1
ATOM 4851 O O . ASP B 1 99 ? -16.381 -21.375 -70.001 1.00 27.84 98 ASP B O 1
ATOM 4856 N N . LYS B 1 100 ? -17.932 -22.948 -69.871 1.00 26.57 99 LYS B N 1
ATOM 4857 C CA . LYS B 1 100 ? -18.849 -22.300 -70.810 1.00 28.45 99 LYS B CA 1
ATOM 4858 C C . LYS B 1 100 ? -19.193 -20.883 -70.279 1.00 26.61 99 LYS B C 1
ATOM 4859 O O . LYS B 1 100 ? -19.152 -19.900 -71.000 1.00 27.08 99 LYS B O 1
ATOM 4865 N N . PHE B 1 101 ? -19.487 -20.796 -68.995 1.00 27.42 100 PHE B N 1
ATOM 4866 C CA . PHE B 1 101 ? -19.767 -19.519 -68.327 1.00 26.12 100 PHE B CA 1
ATOM 4867 C C . PHE B 1 101 ? -18.609 -18.541 -68.456 1.00 25.60 100 PHE B C 1
ATOM 4868 O O . PHE B 1 101 ? -18.818 -17.363 -68.772 1.00 22.92 100 PHE B O 1
ATOM 4876 N N . LEU B 1 102 ? -17.395 -19.028 -68.218 1.00 24.71 101 LEU B N 1
ATOM 4877 C CA . LEU B 1 102 ? -16.227 -18.163 -68.338 1.00 25.31 101 LEU B CA 1
ATOM 4878 C C . LEU B 1 102 ? -16.065 -17.552 -69.724 1.00 24.59 101 LEU B C 1
ATOM 4879 O O . LEU B 1 102 ? -15.682 -16.410 -69.828 1.00 24.17 101 LEU B O 1
ATOM 4884 N N . ILE B 1 103 ? -16.381 -18.321 -70.773 1.00 26.97 102 ILE B N 1
ATOM 4885 C CA . ILE B 1 103 ? -16.261 -17.882 -72.161 1.00 25.34 102 ILE B CA 1
ATOM 4886 C C . ILE B 1 103 ? -17.380 -16.891 -72.433 1.00 25.91 102 ILE B C 1
ATOM 4887 O O . ILE B 1 103 ? -17.123 -15.793 -72.913 1.00 25.23 102 ILE B O 1
ATOM 4892 N N . ASP B 1 104 ? -18.607 -17.274 -72.089 1.00 25.60 103 ASP B N 1
ATOM 4893 C CA . ASP B 1 104 ? -19.760 -16.382 -72.203 1.00 27.48 103 ASP B CA 1
ATOM 4894 C C . ASP B 1 104 ? -19.559 -15.063 -71.450 1.00 27.27 103 ASP B C 1
ATOM 4895 O O . ASP B 1 104 ? -19.869 -14.000 -71.974 1.00 27.91 103 ASP B O 1
ATOM 4900 N N . ALA B 1 105 ? -19.011 -15.142 -70.239 1.00 26.99 104 ALA B N 1
ATOM 4901 C CA . ALA B 1 105 ? -18.786 -13.958 -69.411 1.00 26.59 104 ALA B CA 1
ATOM 4902 C C . ALA B 1 105 ? -17.781 -13.006 -70.070 1.00 26.46 104 ALA B C 1
ATOM 4903 O O . ALA B 1 105 ? -18.045 -11.795 -70.139 1.00 26.78 104 ALA B O 1
ATOM 4905 N N . VAL B 1 106 ? -16.695 -13.559 -70.611 1.00 25.95 105 VAL B N 1
ATOM 4906 C CA . VAL B 1 106 ? -15.650 -12.772 -71.283 1.00 26.47 105 VAL B CA 1
ATOM 4907 C C . VAL B 1 106 ? -16.122 -12.084 -72.572 1.00 27.10 105 VAL B C 1
ATOM 4908 O O . VAL B 1 106 ? -15.768 -10.922 -72.815 1.00 26.17 105 VAL B O 1
ATOM 4912 N N . ASN B 1 107 ? -16.887 -12.831 -73.381 1.00 27.62 106 ASN B N 1
ATOM 4913 C CA . ASN B 1 107 ? -17.436 -12.365 -74.625 1.00 27.43 106 ASN B CA 1
ATOM 4914 C C . ASN B 1 107 ? -18.471 -11.250 -74.392 1.00 27.79 106 ASN B C 1
ATOM 4915 O O . ASN B 1 107 ? -18.509 -10.274 -75.122 1.00 28.21 106 ASN B O 1
ATOM 4920 N N . TYR B 1 108 ? -19.271 -11.393 -73.346 1.00 27.74 107 TYR B N 1
ATOM 4921 C CA . TYR B 1 108 ? -20.217 -10.360 -72.936 1.00 27.75 107 TYR B CA 1
ATOM 4922 C C . TYR B 1 108 ? -19.484 -9.072 -72.574 1.00 27.81 107 TYR B C 1
ATOM 4923 O O . TYR B 1 108 ? -19.920 -7.984 -72.906 1.00 28.68 107 TYR B O 1
ATOM 4932 N N . CYS B 1 109 ? -18.391 -9.188 -71.836 1.00 28.19 108 CYS B N 1
ATOM 4933 C CA . CYS B 1 109 ? -17.626 -8.010 -71.481 1.00 28.58 108 CYS B CA 1
ATOM 4934 C C . CYS B 1 109 ? -17.186 -7.286 -72.734 1.00 28.16 108 CYS B C 1
ATOM 4935 O O . CYS B 1 109 ? -17.104 -6.072 -72.756 1.00 27.44 108 CYS B O 1
ATOM 4938 N N . HIS B 1 110 ? -16.885 -8.057 -73.764 1.00 28.90 109 HIS B N 1
ATOM 4939 C CA . HIS B 1 110 ? -16.448 -7.510 -75.019 1.00 29.59 109 HIS B CA 1
ATOM 4940 C C . HIS B 1 110 ? -17.574 -6.889 -75.842 1.00 29.14 109 HIS B C 1
ATOM 4941 O O . HIS B 1 110 ? -17.476 -5.742 -76.241 1.00 28.33 109 HIS B O 1
ATOM 4948 N N . THR B 1 111 ? -18.639 -7.644 -76.076 1.00 29.02 110 THR B N 1
ATOM 4949 C CA . THR B 1 111 ? -19.710 -7.191 -76.969 1.00 29.11 110 THR B CA 1
ATOM 4950 C C . THR B 1 111 ? -20.715 -6.230 -76.319 1.00 28.56 110 THR B C 1
ATOM 4951 O O . THR B 1 111 ? -21.269 -5.395 -77.000 1.00 26.51 110 THR B O 1
ATOM 4955 N N . GLU B 1 112 ? -20.925 -6.342 -75.006 1.00 28.62 111 GLU B N 1
ATOM 4956 C CA . GLU B 1 112 ? -21.890 -5.501 -74.301 1.00 29.08 111 GLU B CA 1
ATOM 4957 C C . GLU B 1 112 ? -21.256 -4.368 -73.495 1.00 28.89 111 GLU B C 1
ATOM 4958 O O . GLU B 1 112 ? -21.848 -3.312 -73.336 1.00 28.98 111 GLU B O 1
ATOM 4964 N N . LEU B 1 113 ? -20.074 -4.610 -72.942 1.00 29.33 112 LEU B N 1
ATOM 4965 C CA . LEU B 1 113 ? -19.398 -3.626 -72.097 1.00 28.97 112 LEU B CA 1
ATOM 4966 C C . LEU B 1 113 ? -18.237 -2.998 -72.871 1.00 28.75 112 LEU B C 1
ATOM 4967 O O . LEU B 1 113 ? -17.601 -2.059 -72.395 1.00 28.94 112 LEU B O 1
ATOM 4972 N N . GLY B 1 114 ? -17.971 -3.499 -74.074 1.00 28.68 113 GLY B N 1
ATOM 4973 C CA . GLY B 1 114 ? -16.897 -2.954 -74.890 1.00 28.61 113 GLY B CA 1
ATOM 4974 C C . GLY B 1 114 ? -15.504 -3.062 -74.297 1.00 28.90 113 GLY B C 1
ATOM 4975 O O . GLY B 1 114 ? -14.662 -2.204 -74.559 1.00 29.24 113 GLY B O 1
ATOM 4976 N N . LEU B 1 115 ? -15.238 -4.128 -73.537 1.00 28.81 114 LEU B N 1
ATOM 4977 C CA . LEU B 1 115 ? -13.941 -4.307 -72.886 1.00 28.21 114 LEU B CA 1
ATOM 4978 C C . LEU B 1 115 ? -13.056 -5.210 -73.719 1.00 28.10 114 LEU B C 1
ATOM 4979 O O . LEU B 1 115 ? -13.540 -6.010 -74.499 1.00 28.23 114 LEU B O 1
ATOM 4984 N N . ASN B 1 116 ? -11.750 -5.014 -73.579 1.00 28.28 115 ASN B N 1
ATOM 4985 C CA . ASN B 1 116 ? -10.716 -5.794 -74.261 1.00 27.50 115 ASN B CA 1
ATOM 4986 C C . ASN B 1 116 ? -10.594 -7.130 -73.535 1.00 27.58 115 ASN B C 1
ATOM 4987 O O . ASN B 1 116 ? -10.346 -7.166 -72.331 1.00 27.21 115 ASN B O 1
ATOM 4992 N N . ARG B 1 117 ? -10.711 -8.215 -74.291 1.00 28.11 116 ARG B N 1
ATOM 4993 C CA . ARG B 1 117 ? -10.728 -9.565 -73.745 1.00 28.16 116 ARG B CA 1
ATOM 4994 C C . ARG B 1 117 ? -9.411 -10.022 -73.084 1.00 27.67 116 ARG B C 1
ATOM 4995 O O . ARG B 1 117 ? -9.451 -10.680 -72.077 1.00 26.99 116 ARG B O 1
ATOM 5003 N N . ASP B 1 118 ? -8.255 -9.670 -73.637 1.00 27.55 117 ASP B N 1
ATOM 5004 C CA . ASP B 1 118 ? -7.001 -10.036 -73.002 1.00 27.74 117 ASP B CA 1
ATOM 5005 C C . ASP B 1 118 ? -6.889 -9.291 -71.660 1.00 28.06 117 ASP B C 1
ATOM 5006 O O . ASP B 1 118 ? -6.360 -9.820 -70.679 1.00 28.28 117 ASP B O 1
ATOM 5011 N N . LYS B 1 119 ? -7.394 -8.061 -71.622 1.00 28.15 118 LYS B N 1
ATOM 5012 C CA . LYS B 1 119 ? -7.318 -7.251 -70.415 1.00 28.92 118 LYS B CA 1
ATOM 5013 C C . LYS B 1 119 ? -8.250 -7.731 -69.312 1.00 27.39 118 LYS B C 1
ATOM 5014 O O . LYS B 1 119 ? -7.852 -7.766 -68.137 1.00 26.65 118 LYS B O 1
ATOM 5020 N N . VAL B 1 120 ? -9.473 -8.092 -69.698 1.00 26.18 119 VAL B N 1
ATOM 5021 C CA . VAL B 1 120 ? -10.469 -8.648 -68.783 1.00 25.76 119 VAL B CA 1
ATOM 5022 C C . VAL B 1 120 ? -9.973 -9.997 -68.281 1.00 25.27 119 VAL B C 1
ATOM 5023 O O . VAL B 1 120 ? -10.024 -10.264 -67.082 1.00 25.55 119 VAL B O 1
ATOM 5027 N N . VAL B 1 121 ? -9.483 -10.850 -69.190 1.00 24.43 120 VAL B N 1
ATOM 5028 C CA . VAL B 1 121 ? -8.946 -12.161 -68.797 1.00 24.00 120 VAL B CA 1
ATOM 5029 C C . VAL B 1 121 ? -7.705 -11.998 -67.912 1.00 23.98 120 VAL B C 1
ATOM 5030 O O . VAL B 1 121 ? -7.606 -12.640 -66.874 1.00 25.32 120 VAL B O 1
ATOM 5034 N N . ALA B 1 122 ? -6.759 -11.149 -68.296 1.00 24.39 121 ALA B N 1
ATOM 5035 C CA . ALA B 1 122 ? -5.581 -10.927 -67.428 1.00 24.81 121 ALA B CA 1
ATOM 5036 C C . ALA B 1 122 ? -5.960 -10.358 -66.003 1.00 25.01 121 ALA B C 1
ATOM 5037 O O . ALA B 1 122 ? -5.364 -10.729 -64.984 1.00 27.21 121 ALA B O 1
ATOM 5039 N N . GLU B 1 123 ? -6.974 -9.502 -65.938 1.00 25.29 122 GLU B N 1
ATOM 5040 C CA . GLU B 1 123 ? -7.470 -8.953 -64.681 1.00 24.91 122 GLU B CA 1
ATOM 5041 C C . GLU B 1 123 ? -8.066 -10.038 -63.753 1.00 25.22 122 GLU B C 1
ATOM 5042 O O . GLU B 1 123 ? -7.787 -10.063 -62.536 1.00 24.65 122 GLU B O 1
ATOM 5048 N N . TRP B 1 124 ? -8.865 -10.928 -64.334 1.00 24.54 123 TRP B N 1
ATOM 5049 C CA . TRP B 1 124 ? -9.487 -12.066 -63.609 1.00 24.13 123 TRP B CA 1
ATOM 5050 C C . TRP B 1 124 ? -8.506 -13.166 -63.127 1.00 24.47 123 TRP B C 1
ATOM 5051 O O . TRP B 1 124 ? -8.620 -13.648 -62.007 1.00 22.87 123 TRP B O 1
ATOM 5062 N N . VAL B 1 125 ? -7.541 -13.514 -63.977 1.00 24.97 124 VAL B N 1
ATOM 5063 C CA . VAL B 1 125 ? -6.558 -14.558 -63.714 1.00 25.38 124 VAL B CA 1
ATOM 5064 C C . VAL B 1 125 ? -5.457 -14.066 -62.743 1.00 25.19 124 VAL B C 1
ATOM 5065 O O . VAL B 1 125 ? -5.148 -14.737 -61.767 1.00 26.03 124 VAL B O 1
ATOM 5069 N N . ASN B 1 126 ? -4.832 -12.928 -63.036 1.00 24.86 125 ASN B N 1
ATOM 5070 C CA . ASN B 1 126 ? -3.893 -12.320 -62.100 1.00 23.41 125 ASN B CA 1
ATOM 5071 C C . ASN B 1 126 ? -4.580 -12.052 -60.754 1.00 23.46 125 ASN B C 1
ATOM 5072 O O . ASN B 1 126 ? -3.965 -12.156 -59.708 1.00 25.00 125 ASN B O 1
ATOM 5077 N N . GLY B 1 127 ? -5.858 -11.704 -60.811 1.00 22.22 126 GLY B N 1
ATOM 5078 C CA . GLY B 1 127 ? -6.653 -11.438 -59.672 1.00 22.85 126 GLY B CA 1
ATOM 5079 C C . GLY B 1 127 ? -6.997 -12.653 -58.862 1.00 23.09 126 GLY B C 1
ATOM 5080 O O . GLY B 1 127 ? -7.003 -12.576 -57.633 1.00 21.56 126 GLY B O 1
ATOM 5081 N N . ALA B 1 128 ? -7.292 -13.766 -59.529 1.00 22.75 127 ALA B N 1
ATOM 5082 C CA . ALA B 1 128 ? -7.618 -15.008 -58.819 1.00 22.42 127 ALA B CA 1
ATOM 5083 C C . ALA B 1 128 ? -6.326 -15.629 -58.232 1.00 23.33 127 ALA B C 1
ATOM 5084 O O . ALA B 1 128 ? -6.285 -16.052 -57.043 1.00 22.73 127 ALA B O 1
ATOM 5086 N N . VAL B 1 129 ? -5.279 -15.691 -59.061 1.00 21.53 128 VAL B N 1
ATOM 5087 C CA . VAL B 1 129 ? -3.966 -16.144 -58.594 1.00 21.94 128 VAL B CA 1
ATOM 5088 C C . VAL B 1 129 ? -3.519 -15.213 -57.445 1.00 22.52 128 VAL B C 1
ATOM 5089 O O . VAL B 1 129 ? -2.846 -15.633 -56.500 1.00 21.23 128 VAL B O 1
ATOM 5093 N N . ALA B 1 130 ? -3.872 -13.948 -57.568 1.00 23.41 129 ALA B N 1
ATOM 5094 C CA . ALA B 1 130 ? -3.630 -12.941 -56.526 1.00 24.15 129 ALA B CA 1
ATOM 5095 C C . ALA B 1 130 ? -2.144 -12.637 -56.380 1.00 23.94 129 ALA B C 1
ATOM 5096 O O . ALA B 1 130 ? -1.611 -12.630 -55.278 1.00 23.41 129 ALA B O 1
ATOM 5098 N N . ASN B 1 131 ? -1.516 -12.321 -57.513 1.00 24.51 130 ASN B N 1
ATOM 5099 C CA . ASN B 1 131 ? -0.063 -12.069 -57.583 1.00 24.83 130 ASN B CA 1
ATOM 5100 C C . ASN B 1 131 ? 0.402 -10.618 -57.472 1.00 24.00 130 ASN B C 1
ATOM 5101 O O . ASN B 1 131 ? 1.593 -10.350 -57.569 1.00 22.43 130 ASN B O 1
ATOM 5106 N N . ASN B 1 132 ? -0.527 -9.705 -57.252 1.00 23.16 131 ASN B N 1
ATOM 5107 C CA . ASN B 1 132 ? -0.234 -8.306 -57.210 1.00 23.68 131 ASN B CA 1
ATOM 5108 C C . ASN B 1 132 ? -1.179 -7.573 -56.230 1.00 23.96 131 ASN B C 1
ATOM 5109 O O . ASN B 1 132 ? -2.299 -8.014 -56.007 1.00 23.70 131 ASN B O 1
ATOM 5114 N N . TYR B 1 133 ? -0.672 -6.502 -55.619 1.00 24.15 132 TYR B N 1
ATOM 5115 C CA . TYR B 1 133 ? -1.454 -5.606 -54.799 1.00 24.74 132 TYR B CA 1
ATOM 5116 C C . TYR B 1 133 ? -2.603 -5.111 -55.647 1.00 25.65 132 TYR B C 1
ATOM 5117 O O . TYR B 1 133 ? -2.464 -5.056 -56.879 1.00 26.44 132 TYR B O 1
ATOM 5126 N N . PRO B 1 134 ? -3.747 -4.768 -55.015 1.00 25.53 133 PRO B N 1
ATOM 5127 C CA . PRO B 1 134 ? -4.849 -4.150 -55.794 1.00 26.59 133 PRO B CA 1
ATOM 5128 C C . PRO B 1 134 ? -4.394 -2.858 -56.459 1.00 26.17 133 PRO B C 1
ATOM 5129 O O . PRO B 1 134 ? -3.808 -1.988 -55.808 1.00 27.53 133 PRO B O 1
ATOM 5133 N N . VAL B 1 135 ? -4.605 -2.779 -57.772 1.00 26.58 134 VAL B N 1
ATOM 5134 C CA . VAL B 1 135 ? -4.180 -1.633 -58.566 1.00 26.79 134 VAL B CA 1
ATOM 5135 C C . VAL B 1 135 ? -5.201 -1.346 -59.676 1.00 28.11 134 VAL B C 1
ATOM 5136 O O . VAL B 1 135 ? -5.436 -2.211 -60.546 1.00 28.65 134 VAL B O 1
ATOM 5140 N N . PRO B 1 136 ? -5.853 -0.159 -59.620 1.00 28.96 135 PRO B N 1
ATOM 5141 C CA . PRO B 1 136 ? -5.702 0.872 -58.579 1.00 29.69 135 PRO B CA 1
ATOM 5142 C C . PRO B 1 136 ? -6.207 0.373 -57.210 1.00 30.22 135 PRO B C 1
ATOM 5143 O O . PRO B 1 136 ? -6.921 -0.646 -57.140 1.00 31.60 135 PRO B O 1
ATOM 5147 N N . ASP B 1 137 ? -5.839 1.096 -56.155 1.00 30.44 136 ASP B N 1
ATOM 5148 C CA . ASP B 1 137 ? -6.200 0.794 -54.765 1.00 32.42 136 ASP B CA 1
ATOM 5149 C C . ASP B 1 137 ? -7.696 0.663 -54.544 1.00 31.47 136 ASP B C 1
ATOM 5150 O O . ASP B 1 137 ? -8.161 -0.276 -53.907 1.00 32.18 136 ASP B O 1
ATOM 5155 N N . ARG B 1 138 ? -8.462 1.587 -55.101 1.00 30.72 137 ARG B N 1
ATOM 5156 C CA . ARG B 1 138 ? -9.902 1.606 -54.855 1.00 30.21 137 ARG B CA 1
ATOM 5157 C C . ARG B 1 138 ? -10.699 0.427 -55.461 1.00 29.78 137 ARG B C 1
ATOM 5158 O O . ARG B 1 138 ? -11.485 -0.211 -54.764 1.00 30.40 137 ARG B O 1
ATOM 5166 N N . CYS B 1 139 ? -10.501 0.171 -56.751 1.00 29.25 138 CYS B N 1
ATOM 5167 C CA . CYS B 1 139 ? -11.229 -0.875 -57.477 1.00 29.10 138 CYS B CA 1
ATOM 5168 C C . CYS B 1 139 ? -10.508 -1.299 -58.751 1.00 28.28 138 CYS B C 1
ATOM 5169 O O . CYS B 1 139 ? -9.973 -0.445 -59.455 1.00 30.18 138 CYS B O 1
ATOM 5172 N N . LEU B 1 140 ? -10.489 -2.595 -59.065 1.00 26.95 139 LEU B N 1
ATOM 5173 C CA . LEU B 1 140 ? -9.889 -3.043 -60.340 1.00 26.88 139 LEU B CA 1
ATOM 5174 C C . LEU B 1 140 ? -10.752 -2.449 -61.453 1.00 26.22 139 LEU B C 1
ATOM 5175 O O . LEU B 1 140 ? -11.947 -2.553 -61.362 1.00 25.21 139 LEU B O 1
ATOM 5180 N N . VAL B 1 141 ? -10.153 -1.889 -62.512 1.00 26.63 140 VAL B N 1
ATOM 5181 C CA A VAL B 1 141 ? -10.907 -1.153 -63.555 0.50 26.92 140 VAL B CA 1
ATOM 5182 C CA B VAL B 1 141 ? -10.946 -1.134 -63.506 0.50 26.83 140 VAL B CA 1
ATOM 5183 C C . VAL B 1 141 ? -12.046 -1.883 -64.282 1.00 26.50 140 VAL B C 1
ATOM 5184 O O . VAL B 1 141 ? -13.113 -1.314 -64.522 1.00 24.04 140 VAL B O 1
ATOM 5191 N N . ASN B 1 142 ? -11.813 -3.128 -64.657 1.00 27.86 141 ASN B N 1
ATOM 5192 C CA . ASN B 1 142 ? -12.810 -3.907 -65.408 1.00 28.75 141 ASN B CA 1
ATOM 5193 C C . ASN B 1 142 ? -13.941 -4.388 -64.504 1.00 29.28 141 ASN B C 1
ATOM 5194 O O . ASN B 1 142 ? -15.115 -4.294 -64.872 1.00 29.36 141 ASN B O 1
ATOM 5199 N N . THR B 1 143 ? -13.562 -4.857 -63.316 1.00 30.00 142 THR B N 1
ATOM 5200 C CA . THR B 1 143 ? -14.472 -5.270 -62.253 1.00 29.95 142 THR B CA 1
ATOM 5201 C C . THR B 1 143 ? -15.413 -4.123 -61.918 1.00 29.98 142 THR B C 1
ATOM 5202 O O . THR B 1 143 ? -16.615 -4.334 -61.692 1.00 28.59 142 THR B O 1
ATOM 5206 N N . GLU B 1 144 ? -14.893 -2.894 -61.935 1.00 29.71 143 GLU B N 1
ATOM 5207 C CA . GLU B 1 144 ? -15.732 -1.732 -61.614 1.00 29.69 143 GLU B CA 1
ATOM 5208 C C . GLU B 1 144 ? -16.861 -1.625 -62.611 1.00 28.06 143 GLU B C 1
ATOM 5209 O O . GLU B 1 144 ? -18.033 -1.493 -62.234 1.00 28.39 143 GLU B O 1
ATOM 5215 N N . LYS B 1 145 ? -16.526 -1.713 -63.890 1.00 27.56 144 LYS B N 1
ATOM 5216 C CA . LYS B 1 145 ? -17.553 -1.607 -64.906 1.00 28.04 144 LYS B CA 1
ATOM 5217 C C . LYS B 1 145 ? -18.567 -2.745 -64.796 1.00 26.38 144 LYS B C 1
ATOM 5218 O O . LYS B 1 145 ? -19.749 -2.509 -64.968 1.00 27.72 144 LYS B O 1
ATOM 5224 N N . ILE B 1 146 ? -18.099 -3.963 -64.530 1.00 26.19 145 ILE B N 1
ATOM 5225 C CA . ILE B 1 146 ? -18.956 -5.133 -64.387 1.00 25.61 145 ILE B CA 1
ATOM 5226 C C . ILE B 1 146 ? -19.926 -4.960 -63.227 1.00 25.70 145 ILE B C 1
ATOM 5227 O O . ILE B 1 146 ? -21.097 -5.193 -63.385 1.00 27.41 145 ILE B O 1
ATOM 5232 N N . ILE B 1 147 ? -19.421 -4.561 -62.066 1.00 25.87 146 ILE B N 1
ATOM 5233 C CA . ILE B 1 147 ? -20.258 -4.376 -60.887 1.00 26.13 146 ILE B CA 1
ATOM 5234 C C . ILE B 1 147 ? -21.229 -3.196 -61.080 1.00 26.39 146 ILE B C 1
ATOM 5235 O O . ILE B 1 147 ? -22.393 -3.286 -60.687 1.00 27.37 146 ILE B O 1
ATOM 5240 N N . ASN B 1 148 ? -20.739 -2.093 -61.647 1.00 25.74 147 ASN B N 1
ATOM 5241 C CA . ASN B 1 148 ? -21.596 -0.952 -61.969 1.00 26.24 147 ASN B CA 1
ATOM 5242 C C . ASN B 1 148 ? -22.843 -1.323 -62.781 1.00 25.07 147 ASN B C 1
ATOM 5243 O O . ASN B 1 148 ? -23.943 -0.810 -62.503 1.00 24.22 147 ASN B O 1
ATOM 5248 N N . TYR B 1 149 ? -22.674 -2.211 -63.762 1.00 23.97 148 TYR B N 1
ATOM 5249 C CA . TYR B 1 149 ? -23.798 -2.614 -64.623 1.00 24.84 148 TYR B CA 1
ATOM 5250 C C . TYR B 1 149 ? -24.710 -3.614 -63.980 1.00 24.11 148 TYR B C 1
ATOM 5251 O O . TYR B 1 149 ? -25.895 -3.633 -64.242 1.00 23.33 148 TYR B O 1
ATOM 5260 N N . PHE B 1 150 ? -24.131 -4.452 -63.136 1.00 24.42 149 PHE B N 1
ATOM 5261 C CA . PHE B 1 150 ? -24.871 -5.438 -62.359 1.00 24.67 149 PHE B CA 1
ATOM 5262 C C . PHE B 1 150 ? -25.833 -4.739 -61.378 1.00 25.91 149 PHE B C 1
ATOM 5263 O O . PHE B 1 150 ? -27.010 -5.070 -61.328 1.00 28.18 149 PHE B O 1
ATOM 5271 N N . LEU B 1 151 ? -25.316 -3.772 -60.615 1.00 27.05 150 LEU B N 1
ATOM 5272 C CA . LEU B 1 151 ? -26.099 -2.956 -59.656 1.00 26.37 150 LEU B CA 1
ATOM 5273 C C . LEU B 1 151 ? -27.231 -2.206 -60.335 1.00 25.14 150 LEU B C 1
ATOM 5274 O O . LEU B 1 151 ? -28.345 -2.149 -59.828 1.00 24.69 150 LEU B O 1
ATOM 5279 N N . GLN B 1 152 ? -26.909 -1.593 -61.461 1.00 25.32 151 GLN B N 1
ATOM 5280 C CA . GLN B 1 152 ? -27.894 -0.931 -62.274 1.00 25.91 151 GLN B CA 1
ATOM 5281 C C . GLN B 1 152 ? -29.040 -1.865 -62.669 1.00 25.82 151 GLN B C 1
ATOM 5282 O O . GLN B 1 152 ? -30.190 -1.508 -62.483 1.00 25.83 151 GLN B O 1
ATOM 5288 N N . GLU B 1 153 ? -28.723 -3.063 -63.150 1.00 26.59 152 GLU B N 1
ATOM 5289 C CA . GLU B 1 153 ? -29.737 -4.040 -63.534 1.00 26.49 152 GLU B CA 1
ATOM 5290 C C . GLU B 1 153 ? -30.605 -4.486 -62.362 1.00 25.95 152 GLU B C 1
ATOM 5291 O O . GLU B 1 153 ? -31.836 -4.472 -62.427 1.00 23.44 152 GLU B O 1
ATOM 5297 N N . LEU B 1 154 ? -29.930 -4.879 -61.290 1.00 24.57 153 LEU B N 1
ATOM 5298 C CA . LEU B 1 154 ? -30.568 -5.376 -60.106 1.00 25.30 153 LEU B CA 1
ATOM 5299 C C . LEU B 1 154 ? -31.492 -4.374 -59.395 1.00 26.10 153 LEU B C 1
ATOM 5300 O O . LEU B 1 154 ? -32.562 -4.754 -58.897 1.00 25.97 153 LEU B O 1
ATOM 5305 N N . SER B 1 155 ? -31.079 -3.103 -59.347 1.00 27.61 154 SER B N 1
ATOM 5306 C CA . SER B 1 155 ? -31.778 -2.096 -58.520 1.00 27.18 154 SER B CA 1
ATOM 5307 C C . SER B 1 155 ? -32.063 -0.676 -59.051 1.00 27.14 154 SER B C 1
ATOM 5308 O O . SER B 1 155 ? -32.773 0.080 -58.367 1.00 27.23 154 SER B O 1
ATOM 5311 N N . TYR B 1 156 ? -31.556 -0.278 -60.222 1.00 28.57 155 TYR B N 1
ATOM 5312 C CA . TYR B 1 156 ? -31.776 1.127 -60.678 1.00 29.78 155 TYR B CA 1
ATOM 5313 C C . TYR B 1 156 ? -32.961 1.355 -61.620 1.00 32.65 155 TYR B C 1
ATOM 5314 O O . TYR B 1 156 ? -33.334 2.516 -61.908 1.00 32.67 155 TYR B O 1
ATOM 5323 N N . LYS B 1 157 ? -33.569 0.269 -62.090 1.00 35.93 156 LYS B N 1
ATOM 5324 C CA . LYS B 1 157 ? -34.710 0.377 -63.000 1.00 37.28 156 LYS B CA 1
ATOM 5325 C C . LYS B 1 157 ? -34.317 1.151 -64.288 1.00 37.01 156 LYS B C 1
ATOM 5326 O O . LYS B 1 157 ? -33.349 0.777 -64.954 1.00 36.03 156 LYS B O 1
ATOM 5332 N N . ASP B 1 158 ? -35.032 2.227 -64.615 1.00 37.25 157 ASP B N 1
ATOM 5333 C CA . ASP B 1 158 ? -34.769 3.012 -65.830 1.00 37.59 157 ASP B CA 1
ATOM 5334 C C . ASP B 1 158 ? -33.676 4.090 -65.701 1.00 35.98 157 ASP B C 1
ATOM 5335 O O . ASP B 1 158 ? -33.345 4.743 -66.666 1.00 34.72 157 ASP B O 1
ATOM 5340 N N . ALA B 1 159 ? -33.134 4.270 -64.501 1.00 35.82 158 ALA B N 1
ATOM 5341 C CA . ALA B 1 159 ? -32.060 5.221 -64.252 1.00 35.47 158 ALA B CA 1
ATOM 5342 C C . ALA B 1 159 ? -30.760 4.725 -64.881 1.00 35.15 158 ALA B C 1
ATOM 5343 O O . ALA B 1 159 ? -30.221 3.682 -64.477 1.00 36.96 158 ALA B O 1
ATOM 5345 N N . ASN B 1 160 ? -30.259 5.477 -65.855 1.00 33.87 159 ASN B N 1
ATOM 5346 C CA . ASN B 1 160 ? -28.984 5.190 -66.492 1.00 32.63 159 ASN B CA 1
ATOM 5347 C C . ASN B 1 160 ? -27.885 5.884 -65.694 1.00 31.02 159 ASN B C 1
ATOM 5348 O O . ASN B 1 160 ? -27.579 7.054 -65.894 1.00 30.40 159 ASN B O 1
ATOM 5353 N N . LEU B 1 161 ? -27.265 5.148 -64.790 1.00 29.56 160 LEU B N 1
ATOM 5354 C CA . LEU B 1 161 ? -26.277 5.733 -63.917 1.00 28.55 160 LEU B CA 1
ATOM 5355 C C . LEU B 1 161 ? -24.945 5.021 -63.899 1.00 28.46 160 LEU B C 1
ATOM 5356 O O . LEU B 1 161 ? -24.018 5.570 -63.329 1.00 28.46 160 LEU B O 1
ATOM 5361 N N . ALA B 1 162 ? -24.846 3.848 -64.548 1.00 29.77 161 ALA B N 1
ATOM 5362 C CA . ALA B 1 162 ? -23.646 2.948 -64.506 1.00 29.75 161 ALA B CA 1
ATOM 5363 C C . ALA B 1 162 ? -22.336 3.549 -65.032 1.00 30.58 161 ALA B C 1
ATOM 5364 O O . ALA B 1 162 ? -21.246 3.223 -64.554 1.00 30.10 161 ALA B O 1
ATOM 5366 N N . GLU B 1 163 ? -22.451 4.462 -65.982 1.00 31.31 162 GLU B N 1
ATOM 5367 C CA . GLU B 1 163 ? -21.297 5.141 -66.546 1.00 32.35 162 GLU B CA 1
ATOM 5368 C C . GLU B 1 163 ? -20.852 6.332 -65.713 1.00 31.37 162 GLU B C 1
ATOM 5369 O O . GLU B 1 163 ? -19.787 6.867 -65.977 1.00 33.13 162 GLU B O 1
ATOM 5375 N N . GLN B 1 164 ? -21.647 6.739 -64.715 1.00 29.73 163 GLN B N 1
ATOM 5376 C CA A GLN B 1 164 ? -21.328 7.915 -63.898 0.50 28.01 163 GLN B CA 1
ATOM 5377 C CA B GLN B 1 164 ? -21.341 7.914 -63.902 0.50 28.91 163 GLN B CA 1
ATOM 5378 C C . GLN B 1 164 ? -21.233 7.581 -62.410 1.00 28.35 163 GLN B C 1
ATOM 5379 O O . GLN B 1 164 ? -21.330 8.449 -61.571 1.00 27.84 163 GLN B O 1
ATOM 5390 N N . THR B 1 165 ? -20.993 6.313 -62.083 1.00 29.01 164 THR B N 1
ATOM 5391 C CA . THR B 1 165 ? -20.915 5.870 -60.688 1.00 27.66 164 THR B CA 1
ATOM 5392 C C . THR B 1 165 ? -19.541 5.318 -60.384 1.00 27.76 164 THR B C 1
ATOM 5393 O O . THR B 1 165 ? -18.989 4.624 -61.193 1.00 30.09 164 THR B O 1
ATOM 5397 N N . ASP B 1 166 ? -18.982 5.677 -59.232 1.00 28.17 165 ASP B N 1
ATOM 5398 C CA . ASP B 1 166 ? -17.662 5.207 -58.767 1.00 28.07 165 ASP B CA 1
ATOM 5399 C C . ASP B 1 166 ? -17.882 4.210 -57.649 1.00 27.62 165 ASP B C 1
ATOM 5400 O O . ASP B 1 166 ? -18.723 4.433 -56.757 1.00 26.75 165 ASP B O 1
ATOM 5405 N N . LEU B 1 167 ? -17.115 3.116 -57.687 1.00 26.71 166 LEU B N 1
ATOM 5406 C CA . LEU B 1 167 ? -17.233 2.020 -56.725 1.00 25.42 166 LEU B CA 1
ATOM 5407 C C . LEU B 1 167 ? -15.992 1.798 -55.858 1.00 25.19 166 LEU B C 1
ATOM 5408 O O . LEU B 1 167 ? -14.854 1.926 -56.325 1.00 22.27 166 LEU B O 1
ATOM 5413 N N . PHE B 1 168 ? -16.245 1.434 -54.597 1.00 25.35 167 PHE B N 1
ATOM 5414 C CA . PHE B 1 168 ? -15.185 1.060 -53.643 1.00 25.34 167 PHE B CA 1
ATOM 5415 C C . PHE B 1 168 ? -15.579 -0.261 -52.919 1.00 26.00 167 PHE B C 1
ATOM 5416 O O . PHE B 1 168 ? -16.406 -0.281 -51.994 1.00 23.71 167 PHE B O 1
ATOM 5424 N N . PRO B 1 169 ? -15.073 -1.396 -53.447 1.00 26.98 168 PRO B N 1
ATOM 5425 C CA . PRO B 1 169 ? -15.285 -2.701 -52.847 1.00 27.49 168 PRO B CA 1
ATOM 5426 C C . PRO B 1 169 ? -14.636 -2.786 -51.456 1.00 27.59 168 PRO B C 1
ATOM 5427 O O . PRO B 1 169 ? -13.516 -2.299 -51.245 1.00 25.84 168 PRO B O 1
ATOM 5431 N N . THR B 1 170 ? -15.402 -3.395 -50.549 1.00 27.08 169 THR B N 1
ATOM 5432 C CA . THR B 1 170 ? -15.083 -3.504 -49.154 1.00 27.67 169 THR B CA 1
ATOM 5433 C C . THR B 1 170 ? -15.286 -4.918 -48.628 1.00 26.50 169 THR B C 1
ATOM 5434 O O . THR B 1 170 ? -15.956 -5.765 -49.252 1.00 26.41 169 THR B O 1
ATOM 5438 N N . GLU B 1 171 ? -14.759 -5.119 -47.430 1.00 26.45 170 GLU B N 1
ATOM 5439 C CA . GLU B 1 171 ? -14.858 -6.361 -46.656 1.00 25.25 170 GLU B CA 1
ATOM 5440 C C . GLU B 1 171 ? -16.276 -6.494 -46.037 1.00 25.64 170 GLU B C 1
ATOM 5441 O O . GLU B 1 171 ? -16.487 -6.493 -44.810 1.00 25.11 170 GLU B O 1
ATOM 5447 N N . GLY B 1 172 ? -17.232 -6.680 -46.940 1.00 26.64 171 GLY B N 1
ATOM 5448 C CA . GLY B 1 172 ? -18.645 -6.763 -46.640 1.00 26.79 171 GLY B CA 1
ATOM 5449 C C . GLY B 1 172 ? -19.238 -5.387 -46.432 1.00 26.70 171 GLY B C 1
ATOM 5450 O O . GLY B 1 172 ? -18.533 -4.376 -46.392 1.00 27.34 171 GLY B O 1
ATOM 5451 N N . GLY B 1 173 ? -20.559 -5.355 -46.351 1.00 27.86 172 GLY B N 1
ATOM 5452 C CA . GLY B 1 173 ? -21.269 -4.169 -45.925 1.00 28.32 172 GLY B CA 1
ATOM 5453 C C . GLY B 1 173 ? -20.881 -3.788 -44.501 1.00 27.17 172 GLY B C 1
ATOM 5454 O O . GLY B 1 173 ? -21.126 -2.672 -44.089 1.00 28.96 172 GLY B O 1
ATOM 5455 N N . THR B 1 174 ? -20.319 -4.734 -43.742 1.00 28.46 173 THR B N 1
ATOM 5456 C CA . THR B 1 174 ? -19.789 -4.510 -42.368 1.00 27.60 173 THR B CA 1
ATOM 5457 C C . THR B 1 174 ? -18.643 -3.475 -42.396 1.00 27.93 173 THR B C 1
ATOM 5458 O O . THR B 1 174 ? -18.679 -2.463 -41.708 1.00 28.53 173 THR B O 1
ATOM 5462 N N . ALA B 1 175 ? -17.623 -3.753 -43.198 1.00 26.60 174 ALA B N 1
ATOM 5463 C CA . ALA B 1 175 ? -16.553 -2.804 -43.383 1.00 26.63 174 ALA B CA 1
ATOM 5464 C C . ALA B 1 175 ? -17.063 -1.489 -43.998 1.00 26.92 174 ALA B C 1
ATOM 5465 O O . ALA B 1 175 ? -16.595 -0.445 -43.588 1.00 26.33 174 ALA B O 1
ATOM 5467 N N . ALA B 1 176 ? -18.012 -1.556 -44.958 1.00 27.73 175 ALA B N 1
ATOM 5468 C CA . ALA B 1 176 ? -18.515 -0.390 -45.694 1.00 26.80 175 ALA B CA 1
ATOM 5469 C C . ALA B 1 176 ? -19.098 0.661 -44.794 1.00 28.23 175 ALA B C 1
ATOM 5470 O O . ALA B 1 176 ? -18.805 1.854 -44.960 1.00 26.37 175 ALA B O 1
ATOM 5472 N N . ILE B 1 177 ? -19.945 0.198 -43.870 1.00 28.59 176 ILE B N 1
ATOM 5473 C CA . ILE B 1 177 ? -20.592 1.058 -42.917 1.00 28.68 176 ILE B CA 1
ATOM 5474 C C . ILE B 1 177 ? -19.586 1.678 -41.963 1.00 27.93 176 ILE B C 1
ATOM 5475 O O . ILE B 1 177 ? -19.673 2.857 -41.682 1.00 26.68 176 ILE B O 1
ATOM 5480 N N . VAL B 1 178 ? -18.655 0.872 -41.466 1.00 28.31 177 VAL B N 1
ATOM 5481 C CA . VAL B 1 178 ? -17.575 1.362 -40.638 1.00 27.53 177 VAL B CA 1
ATOM 5482 C C . VAL B 1 178 ? -16.765 2.440 -41.369 1.00 27.44 177 VAL B C 1
ATOM 5483 O O . VAL B 1 178 ? -16.436 3.471 -40.799 1.00 28.19 177 VAL B O 1
ATOM 5487 N N . TYR B 1 179 ? -16.380 2.171 -42.607 1.00 28.29 178 TYR B N 1
ATOM 5488 C CA . TYR B 1 179 ? -15.588 3.132 -43.373 1.00 28.48 178 TYR B CA 1
ATOM 5489 C C . TYR B 1 179 ? -16.391 4.416 -43.618 1.00 28.28 178 TYR B C 1
ATOM 5490 O O . TYR B 1 179 ? -15.867 5.516 -43.465 1.00 28.85 178 TYR B O 1
ATOM 5499 N N . ALA B 1 180 ? -17.653 4.252 -44.013 1.00 27.66 179 ALA B N 1
ATOM 5500 C CA . ALA B 1 180 ? -18.568 5.357 -44.244 1.00 28.27 179 ALA B CA 1
ATOM 5501 C C . ALA B 1 180 ? -18.643 6.352 -43.076 1.00 27.87 179 ALA B C 1
ATOM 5502 O O . ALA B 1 180 ? -18.491 7.562 -43.276 1.00 28.32 179 ALA B O 1
ATOM 5504 N N . PHE B 1 181 ? -18.903 5.858 -41.869 1.00 26.59 180 PHE B N 1
ATOM 5505 C CA . PHE B 1 181 ? -18.998 6.735 -40.706 1.00 25.33 180 PHE B CA 1
ATOM 5506 C C . PHE B 1 181 ? -17.684 7.399 -40.319 1.00 24.19 180 PHE B C 1
ATOM 5507 O O . PHE B 1 181 ? -17.665 8.527 -39.858 1.00 22.72 180 PHE B O 1
ATOM 5515 N N . HIS B 1 182 ? -16.592 6.668 -40.478 1.00 24.91 181 HIS B N 1
ATOM 5516 C CA . HIS B 1 182 ? -15.305 7.192 -40.144 1.00 26.58 181 HIS B CA 1
ATOM 5517 C C . HIS B 1 182 ? -14.928 8.377 -41.071 1.00 25.74 181 HIS B C 1
ATOM 5518 O O . HIS B 1 182 ? -14.538 9.437 -40.602 1.00 27.52 181 HIS B O 1
ATOM 5525 N N . SER B 1 183 ? -15.036 8.155 -42.368 1.00 25.15 182 SER B N 1
ATOM 5526 C CA . SER B 1 183 ? -14.736 9.165 -43.375 1.00 25.31 182 SER B CA 1
ATOM 5527 C C . SER B 1 183 ? -15.663 10.403 -43.270 1.00 25.50 182 SER B C 1
ATOM 5528 O O . SER B 1 183 ? -15.230 11.526 -43.586 1.00 24.20 182 SER B O 1
ATOM 5531 N N . LEU B 1 184 ? -16.914 10.214 -42.828 1.00 24.15 183 LEU B N 1
ATOM 5532 C CA . LEU B 1 184 ? -17.828 11.364 -42.644 1.00 24.76 183 LEU B CA 1
ATOM 5533 C C . LEU B 1 184 ? -17.326 12.268 -41.510 1.00 25.00 183 LEU B C 1
ATOM 5534 O O . LEU B 1 184 ? -17.358 13.494 -41.636 1.00 26.13 183 LEU B O 1
ATOM 5539 N N . ALA B 1 185 ? -16.841 11.652 -40.431 1.00 25.95 184 ALA B N 1
ATOM 5540 C CA . ALA B 1 185 ? -16.252 12.370 -39.294 1.00 25.55 184 ALA B CA 1
ATOM 5541 C C . ALA B 1 185 ? -14.953 13.023 -39.685 1.00 25.74 184 ALA B C 1
ATOM 5542 O O . ALA B 1 185 ? -14.727 14.180 -39.359 1.00 27.68 184 ALA B O 1
ATOM 5544 N N . GLU B 1 186 ? -14.081 12.295 -40.370 1.00 27.36 185 GLU B N 1
ATOM 5545 C CA . GLU B 1 186 ? -12.762 12.831 -40.776 1.00 27.55 185 GLU B CA 1
ATOM 5546 C C . GLU B 1 186 ? -12.831 14.051 -41.714 1.00 27.24 185 GLU B C 1
ATOM 5547 O O . GLU B 1 186 ? -11.970 14.939 -41.685 1.00 27.12 185 GLU B O 1
ATOM 5553 N N . ASN B 1 187 ? -13.873 14.069 -42.527 1.00 27.80 186 ASN B N 1
ATOM 5554 C CA . ASN B 1 187 ? -14.110 15.104 -43.506 1.00 28.01 186 ASN B CA 1
ATOM 5555 C C . ASN B 1 187 ? -15.092 16.170 -43.076 1.00 29.01 186 ASN B C 1
ATOM 5556 O O . ASN B 1 187 ? -15.533 16.990 -43.895 1.00 29.93 186 ASN B O 1
ATOM 5561 N N . HIS B 1 188 ? -15.393 16.180 -41.774 1.00 30.50 187 HIS B N 1
ATOM 5562 C CA . HIS B 1 188 ? -16.212 17.226 -41.136 1.00 29.34 187 HIS B CA 1
ATOM 5563 C C . HIS B 1 188 ? -17.636 17.335 -41.724 1.00 28.45 187 HIS B C 1
ATOM 5564 O O . HIS B 1 188 ? -18.214 18.416 -41.758 1.00 29.30 187 HIS B O 1
ATOM 5571 N N . LEU B 1 189 ? -18.180 16.214 -42.195 1.00 28.56 188 LEU B N 1
ATOM 5572 C CA . LEU B 1 189 ? -19.549 16.140 -42.753 1.00 27.65 188 LEU B CA 1
ATOM 5573 C C . LEU B 1 189 ? -20.539 15.758 -41.662 1.00 27.38 188 LEU B C 1
ATOM 5574 O O . LEU B 1 189 ? -21.722 16.085 -41.744 1.00 26.23 188 LEU B O 1
ATOM 5579 N N . LEU B 1 190 ? -20.051 15.023 -40.672 1.00 28.50 189 LEU B N 1
ATOM 5580 C CA . LEU B 1 190 ? -20.818 14.729 -39.467 1.00 30.06 189 LEU B CA 1
ATOM 5581 C C . LEU B 1 190 ? -19.957 15.183 -38.288 1.00 30.87 189 LEU B C 1
ATOM 5582 O O . LEU B 1 190 ? -18.814 14.746 -38.134 1.00 30.87 189 LEU B O 1
ATOM 5587 N N . LYS B 1 191 ? -20.529 16.048 -37.459 1.00 32.33 190 LYS B N 1
ATOM 5588 C CA . LYS B 1 191 ? -19.845 16.611 -36.303 1.00 33.47 190 LYS B CA 1
ATOM 5589 C C . LYS B 1 191 ? -20.654 16.336 -35.058 1.00 34.19 190 LYS B C 1
ATOM 5590 O O . LYS B 1 191 ? -21.835 16.029 -35.150 1.00 35.88 190 LYS B O 1
ATOM 5596 N N . LYS B 1 192 ? -20.024 16.473 -33.890 1.00 35.13 191 LYS B N 1
ATOM 5597 C CA . LYS B 1 192 ? -20.698 16.263 -32.616 1.00 34.96 191 LYS B CA 1
ATOM 5598 C C . LYS B 1 192 ? -21.976 17.122 -32.569 1.00 34.14 191 LYS B C 1
ATOM 5599 O O . LYS B 1 192 ? -22.004 18.286 -33.003 1.00 33.12 191 LYS B O 1
ATOM 5605 N N . GLY B 1 193 ? -23.053 16.539 -32.068 1.00 33.54 192 GLY B N 1
ATOM 5606 C CA . GLY B 1 193 ? -24.308 17.275 -31.938 1.00 32.99 192 GLY B CA 1
ATOM 5607 C C . GLY B 1 193 ? -25.218 17.287 -33.152 1.00 32.20 192 GLY B C 1
ATOM 5608 O O . GLY B 1 193 ? -26.374 17.705 -33.031 1.00 32.52 192 GLY B O 1
ATOM 5609 N N . ASP B 1 194 ? -24.707 16.848 -34.311 1.00 31.73 193 ASP B N 1
ATOM 5610 C CA . ASP B 1 194 ? -25.504 16.780 -35.544 1.00 30.91 193 ASP B CA 1
ATOM 5611 C C . ASP B 1 194 ? -26.626 15.757 -35.405 1.00 30.36 193 ASP B C 1
ATOM 5612 O O . ASP B 1 194 ? -26.505 14.737 -34.744 1.00 30.08 193 ASP B O 1
ATOM 5617 N N . LYS B 1 195 ? -27.723 16.062 -36.063 1.00 30.36 194 LYS B N 1
ATOM 5618 C CA . LYS B 1 195 ? -28.900 15.248 -36.050 1.00 31.10 194 LYS B CA 1
ATOM 5619 C C . LYS B 1 195 ? -28.939 14.378 -37.311 1.00 30.73 194 LYS B C 1
ATOM 5620 O O . LYS B 1 195 ? -28.717 14.876 -38.420 1.00 30.43 194 LYS B O 1
ATOM 5626 N N . ILE B 1 196 ? -29.167 13.074 -37.138 1.00 30.74 195 ILE B N 1
ATOM 5627 C CA . ILE B 1 196 ? -29.286 12.162 -38.285 1.00 31.39 195 ILE B CA 1
ATOM 5628 C C . ILE B 1 196 ? -30.596 11.331 -38.198 1.00 30.88 195 ILE B C 1
ATOM 5629 O O . ILE B 1 196 ? -30.951 10.803 -37.138 1.00 29.79 195 ILE B O 1
ATOM 5634 N N . ALA B 1 197 ? -31.330 11.273 -39.313 1.00 30.80 196 ALA B N 1
ATOM 5635 C CA . ALA B 1 197 ? -32.579 10.512 -39.406 1.00 30.99 196 ALA B CA 1
ATOM 5636 C C . ALA B 1 197 ? -32.247 9.054 -39.760 1.00 31.93 196 ALA B C 1
ATOM 5637 O O . ALA B 1 197 ? -31.357 8.781 -40.582 1.00 32.55 196 ALA B O 1
ATOM 5639 N N . ILE B 1 198 ? -32.921 8.128 -39.081 1.00 33.20 197 ILE B N 1
ATOM 5640 C CA . ILE B 1 198 ? -32.778 6.690 -39.311 1.00 34.39 197 ILE B CA 1
ATOM 5641 C C . ILE B 1 198 ? -34.161 6.055 -39.462 1.00 33.64 197 ILE B C 1
ATOM 5642 O O . ILE B 1 198 ? -35.083 6.407 -38.731 1.00 33.48 197 ILE B O 1
ATOM 5647 N N . ASN B 1 199 ? -34.300 5.124 -40.408 1.00 33.58 198 ASN B N 1
ATOM 5648 C CA . ASN B 1 199 ? -35.582 4.436 -40.637 1.00 32.54 198 ASN B CA 1
ATOM 5649 C C . ASN B 1 199 ? -35.882 3.362 -39.563 1.00 32.17 198 ASN B C 1
ATOM 5650 O O . ASN B 1 199 ? -34.976 2.745 -39.033 1.00 31.96 198 ASN B O 1
ATOM 5655 N N . GLU B 1 200 ? -37.161 3.193 -39.239 1.00 33.06 199 GLU B N 1
ATOM 5656 C CA . GLU B 1 200 ? -37.635 2.162 -38.309 1.00 34.14 199 GLU B CA 1
ATOM 5657 C C . GLU B 1 200 ? -37.721 0.816 -39.079 1.00 34.93 199 GLU B C 1
ATOM 5658 O O . GLU B 1 200 ? -38.115 0.807 -40.249 1.00 34.92 199 GLU B O 1
ATOM 5661 N N . PRO B 1 201 ? -37.331 -0.314 -38.446 1.00 35.91 200 PRO B N 1
ATOM 5662 C CA . PRO B 1 201 ? -36.777 -0.419 -37.112 1.00 36.47 200 PRO B CA 1
ATOM 5663 C C . PRO B 1 201 ? -35.314 -0.110 -37.197 1.00 36.72 200 PRO B C 1
ATOM 5664 O O . PRO B 1 201 ? -34.697 -0.490 -38.165 1.00 38.92 200 PRO B O 1
ATOM 5668 N N . ILE B 1 202 ? -34.757 0.584 -36.213 1.00 37.79 201 ILE B N 1
ATOM 5669 C CA . ILE B 1 202 ? -33.329 0.910 -36.241 1.00 38.16 201 ILE B CA 1
ATOM 5670 C C . ILE B 1 202 ? -32.473 -0.364 -36.180 1.00 37.38 201 ILE B C 1
ATOM 5671 O O . ILE B 1 202 ? -32.831 -1.319 -35.501 1.00 39.66 201 ILE B O 1
ATOM 5675 N N . PHE B 1 203 ? -31.379 -0.403 -36.934 1.00 36.03 202 PHE B N 1
ATOM 5676 C CA . PHE B 1 203 ? -30.465 -1.544 -36.905 1.00 34.44 202 PHE B CA 1
ATOM 5677 C C . PHE B 1 203 ? -29.369 -1.253 -35.845 1.00 33.90 202 PHE B C 1
ATOM 5678 O O . PHE B 1 203 ? -28.328 -0.650 -36.118 1.00 33.61 202 PHE B O 1
ATOM 5686 N N . THR B 1 204 ? -29.626 -1.741 -34.639 1.00 33.78 203 THR B N 1
ATOM 5687 C CA . THR B 1 204 ? -28.821 -1.472 -33.456 1.00 33.32 203 THR B CA 1
ATOM 5688 C C . THR B 1 204 ? -27.318 -1.658 -33.539 1.00 32.79 203 THR B C 1
ATOM 5689 O O . THR B 1 204 ? -26.614 -0.900 -32.883 1.00 32.93 203 THR B O 1
ATOM 5693 N N . PRO B 1 205 ? -26.817 -2.679 -34.288 1.00 32.42 204 PRO B N 1
ATOM 5694 C CA . PRO B 1 205 ? -25.346 -2.801 -34.409 1.00 32.71 204 PRO B CA 1
ATOM 5695 C C . PRO B 1 205 ? -24.680 -1.535 -34.982 1.00 32.20 204 PRO B C 1
ATOM 5696 O O . PRO B 1 205 ? -23.542 -1.222 -34.607 1.00 30.26 204 PRO B O 1
ATOM 5700 N N . TYR B 1 206 ? -25.385 -0.818 -35.877 1.00 32.53 205 TYR B N 1
ATOM 5701 C CA . TYR B 1 206 ? -24.865 0.452 -36.417 1.00 32.14 205 TYR B CA 1
ATOM 5702 C C . TYR B 1 206 ? -24.845 1.523 -35.334 1.00 32.83 205 TYR B C 1
ATOM 5703 O O . TYR B 1 206 ? -23.911 2.325 -35.254 1.00 32.48 205 TYR B O 1
ATOM 5712 N N . LEU B 1 207 ? -25.863 1.512 -34.468 1.00 33.67 206 LEU B N 1
ATOM 5713 C CA . LEU B 1 207 ? -25.961 2.496 -33.405 1.00 34.08 206 LEU B CA 1
ATOM 5714 C C . LEU B 1 207 ? -24.911 2.306 -32.309 1.00 32.20 206 LEU B C 1
ATOM 5715 O O . LEU B 1 207 ? -24.734 3.204 -31.472 1.00 30.99 206 LEU B O 1
ATOM 5720 N N . ARG B 1 208 ? -24.241 1.150 -32.302 1.00 30.62 207 ARG B N 1
ATOM 5721 C CA . ARG B 1 208 ? -23.156 0.867 -31.351 1.00 30.29 207 ARG B CA 1
ATOM 5722 C C . ARG B 1 208 ? -21.802 1.286 -31.851 1.00 30.17 207 ARG B C 1
ATOM 5723 O O . ARG B 1 208 ? -20.804 0.974 -31.228 1.00 30.07 207 ARG B O 1
ATOM 5731 N N . ILE B 1 209 ? -21.750 1.956 -32.995 1.00 31.12 208 ILE B N 1
ATOM 5732 C CA . ILE B 1 209 ? -20.519 2.572 -33.464 1.00 30.74 208 ILE B CA 1
ATOM 5733 C C . ILE B 1 209 ? -20.319 3.749 -32.478 1.00 31.25 208 ILE B C 1
ATOM 5734 O O . ILE B 1 209 ? -21.240 4.546 -32.277 1.00 31.90 208 ILE B O 1
ATOM 5739 N N . PRO B 1 210 ? -19.145 3.847 -31.827 1.00 31.32 209 PRO B N 1
ATOM 5740 C CA . PRO B 1 210 ? -18.947 4.872 -30.771 1.00 32.43 209 PRO B CA 1
ATOM 5741 C C . PRO B 1 210 ? -19.298 6.314 -31.100 1.00 33.50 209 PRO B C 1
ATOM 5742 O O . PRO B 1 210 ? -19.910 7.016 -30.278 1.00 33.66 209 PRO B O 1
ATOM 5746 N N . GLU B 1 211 ? -18.929 6.738 -32.297 1.00 35.79 210 GLU B N 1
ATOM 5747 C CA . GLU B 1 211 ? -19.142 8.120 -32.749 1.00 37.78 210 GLU B CA 1
ATOM 5748 C C . GLU B 1 211 ? -20.632 8.503 -32.813 1.00 38.27 210 GLU B C 1
ATOM 5749 O O . GLU B 1 211 ? -20.955 9.688 -32.730 1.00 37.96 210 GLU B O 1
ATOM 5755 N N . LEU B 1 212 ? -21.517 7.509 -32.981 1.00 38.07 211 LEU B N 1
ATOM 5756 C CA . LEU B 1 212 ? -22.951 7.748 -32.997 1.00 37.77 211 LEU B CA 1
ATOM 5757 C C . LEU B 1 212 ? -23.508 8.207 -31.648 1.00 38.52 211 LEU B C 1
ATOM 5758 O O . LEU B 1 212 ? -24.596 8.767 -31.614 1.00 38.86 211 LEU B O 1
ATOM 5763 N N . LYS B 1 213 ? -22.775 7.985 -30.554 1.00 39.76 212 LYS B N 1
ATOM 5764 C CA . LYS B 1 213 ? -23.172 8.465 -29.221 1.00 40.90 212 LYS B CA 1
ATOM 5765 C C . LYS B 1 213 ? -23.290 10.004 -29.305 1.00 39.45 212 LYS B C 1
ATOM 5766 O O . LYS B 1 213 ? -24.123 10.614 -28.627 1.00 40.04 212 LYS B O 1
ATOM 5772 N N . ASP B 1 214 ? -22.455 10.607 -30.149 1.00 37.78 213 ASP B N 1
ATOM 5773 C CA . ASP B 1 214 ? -22.339 12.058 -30.293 1.00 37.65 213 ASP B CA 1
ATOM 5774 C C . ASP B 1 214 ? -23.297 12.756 -31.264 1.00 35.93 213 ASP B C 1
ATOM 5775 O O . ASP B 1 214 ? -23.252 13.978 -31.396 1.00 35.27 213 ASP B O 1
ATOM 5780 N N . TYR B 1 215 ? -24.122 12.003 -31.979 1.00 34.73 214 TYR B N 1
ATOM 5781 C CA . TYR B 1 215 ? -25.102 12.611 -32.883 1.00 33.06 214 TYR B CA 1
ATOM 5782 C C . TYR B 1 215 ? -26.475 12.396 -32.281 1.00 32.87 214 TYR B C 1
ATOM 5783 O O . TYR B 1 215 ? -26.645 11.471 -31.502 1.00 32.56 214 TYR B O 1
ATOM 5792 N N . GLU B 1 216 ? -27.434 13.272 -32.594 1.00 32.86 215 GLU B N 1
ATOM 5793 C CA A GLU B 1 216 ? -28.801 13.064 -32.124 0.50 33.21 215 GLU B CA 1
ATOM 5794 C CA B GLU B 1 216 ? -28.832 13.112 -32.150 0.50 32.78 215 GLU B CA 1
ATOM 5795 C C . GLU B 1 216 ? -29.544 12.263 -33.202 1.00 33.71 215 GLU B C 1
ATOM 5796 O O . GLU B 1 216 ? -29.697 12.683 -34.362 1.00 34.19 215 GLU B O 1
ATOM 5807 N N . LEU B 1 217 ? -29.988 11.084 -32.804 1.00 34.65 216 LEU B N 1
ATOM 5808 C CA . LEU B 1 217 ? -30.650 10.163 -33.704 1.00 35.08 216 LEU B CA 1
ATOM 5809 C C . LEU B 1 217 ? -32.161 10.322 -33.662 1.00 34.05 216 LEU B C 1
ATOM 5810 O O . LEU B 1 217 ? -32.752 10.298 -32.588 1.00 35.36 216 LEU B O 1
ATOM 5815 N N . VAL B 1 218 ? -32.760 10.516 -34.840 1.00 33.25 217 VAL B N 1
ATOM 5816 C CA . VAL B 1 218 ? -34.201 10.642 -35.005 1.00 32.36 217 VAL B CA 1
ATOM 5817 C C . VAL B 1 218 ? -34.723 9.402 -35.767 1.00 33.12 217 VAL B C 1
ATOM 5818 O O . VAL B 1 218 ? -34.330 9.148 -36.909 1.00 31.27 217 VAL B O 1
ATOM 5822 N N . GLU B 1 219 ? -35.583 8.608 -35.128 1.00 34.11 218 GLU B N 1
ATOM 5823 C CA . GLU B 1 219 ? -36.177 7.458 -35.811 1.00 35.20 218 GLU B CA 1
ATOM 5824 C C . GLU B 1 219 ? -37.368 7.976 -36.628 1.00 33.96 218 GLU B C 1
ATOM 5825 O O . GLU B 1 219 ? -38.194 8.744 -36.117 1.00 33.64 218 GLU B O 1
ATOM 5831 N N . VAL B 1 220 ? -37.423 7.574 -37.899 1.00 33.75 219 VAL B N 1
ATOM 5832 C CA . VAL B 1 220 ? -38.487 7.974 -38.826 1.00 32.88 219 VAL B CA 1
ATOM 5833 C C . VAL B 1 220 ? -39.228 6.727 -39.371 1.00 32.50 219 VAL B C 1
ATOM 5834 O O . VAL B 1 220 ? -38.611 5.754 -39.818 1.00 33.45 219 VAL B O 1
ATOM 5838 N N . ASP B 1 221 ? -40.555 6.763 -39.304 1.00 32.97 220 ASP B N 1
ATOM 5839 C CA . ASP B 1 221 ? -41.437 5.701 -39.793 1.00 33.36 220 ASP B CA 1
ATOM 5840 C C . ASP B 1 221 ? -42.150 6.175 -41.077 1.00 33.56 220 ASP B C 1
ATOM 5841 O O . ASP B 1 221 ? -43.096 6.973 -41.024 1.00 33.83 220 ASP B O 1
ATOM 5846 N N . LEU B 1 222 ? -41.696 5.669 -42.220 1.00 33.76 221 LEU B N 1
ATOM 5847 C CA . LEU B 1 222 ? -42.249 6.042 -43.534 1.00 34.65 221 LEU B CA 1
ATOM 5848 C C . LEU B 1 222 ? -43.315 5.059 -44.088 1.00 35.81 221 LEU B C 1
ATOM 5849 O O . LEU B 1 222 ? -43.510 4.962 -45.295 1.00 35.64 221 LEU B O 1
ATOM 5854 N N . HIS B 1 223 ? -43.998 4.347 -43.190 1.00 37.53 222 HIS B N 1
ATOM 5855 C CA . HIS B 1 223 ? -45.087 3.436 -43.556 1.00 38.37 222 HIS B CA 1
ATOM 5856 C C . HIS B 1 223 ? -46.389 4.239 -43.690 1.00 38.65 222 HIS B C 1
ATOM 5857 O O . HIS B 1 223 ? -46.642 5.159 -42.904 1.00 39.25 222 HIS B O 1
ATOM 5864 N N . SER B 1 224 ? -47.201 3.883 -44.686 1.00 39.31 223 SER B N 1
ATOM 5865 C CA . SER B 1 224 ? -48.506 4.487 -44.917 1.00 40.48 223 SER B CA 1
ATOM 5866 C C . SER B 1 224 ? -49.590 3.691 -44.144 1.00 41.69 223 SER B C 1
ATOM 5867 O O . SER B 1 224 ? -49.744 2.490 -44.360 1.00 42.01 223 SER B O 1
ATOM 5870 N N . TYR B 1 225 ? -50.344 4.357 -43.264 1.00 44.02 224 TYR B N 1
ATOM 5871 C CA . TYR B 1 225 ? -51.379 3.696 -42.431 1.00 45.11 224 TYR B CA 1
ATOM 5872 C C . TYR B 1 225 ? -52.829 3.986 -42.798 1.00 47.09 224 TYR B C 1
ATOM 5873 O O . TYR B 1 225 ? -53.144 5.019 -43.386 1.00 47.32 224 TYR B O 1
ATOM 5882 N N . GLU B 1 226 ? -53.697 3.043 -42.427 1.00 49.55 225 GLU B N 1
ATOM 5883 C CA . GLU B 1 226 ? -55.150 3.182 -42.544 1.00 50.76 225 GLU B CA 1
ATOM 5884 C C . GLU B 1 226 ? -55.592 4.415 -41.727 1.00 51.75 225 GLU B C 1
ATOM 5885 O O . GLU B 1 226 ? -56.532 5.114 -42.122 1.00 51.43 225 GLU B O 1
ATOM 5891 N N . LYS B 1 227 ? -54.912 4.656 -40.592 1.00 52.65 226 LYS B N 1
ATOM 5892 C CA . LYS B 1 227 ? -55.172 5.802 -39.687 1.00 53.48 226 LYS B CA 1
ATOM 5893 C C . LYS B 1 227 ? -55.212 7.102 -40.473 1.00 53.19 226 LYS B C 1
ATOM 5894 O O . LYS B 1 227 ? -56.067 7.959 -40.246 1.00 52.25 226 LYS B O 1
ATOM 5900 N N . ASN B 1 228 ? -54.239 7.244 -41.372 1.00 53.47 227 ASN B N 1
ATOM 5901 C CA . ASN B 1 228 ? -54.165 8.377 -42.286 1.00 53.74 227 ASN B CA 1
ATOM 5902 C C . ASN B 1 228 ? -54.907 7.900 -43.538 1.00 53.77 227 ASN B C 1
ATOM 5903 O O . ASN B 1 228 ? -55.605 6.886 -43.498 1.00 54.33 227 ASN B O 1
ATOM 5908 N N . ASP B 1 229 ? -54.785 8.581 -44.659 1.00 53.55 228 ASP B N 1
ATOM 5909 C CA . ASP B 1 229 ? -55.530 8.124 -45.828 1.00 53.35 228 ASP B CA 1
ATOM 5910 C C . ASP B 1 229 ? -54.609 7.212 -46.644 1.00 52.11 228 ASP B C 1
ATOM 5911 O O . ASP B 1 229 ? -54.372 7.441 -47.833 1.00 51.81 228 ASP B O 1
ATOM 5916 N N . TRP B 1 230 ? -54.124 6.156 -45.988 1.00 50.99 229 TRP B N 1
ATOM 5917 C CA . TRP B 1 230 ? -53.123 5.231 -46.560 1.00 50.03 229 TRP B CA 1
ATOM 5918 C C . TRP B 1 230 ? -51.925 6.024 -47.038 1.00 48.14 229 TRP B C 1
ATOM 5919 O O . TRP B 1 230 ? -51.449 5.864 -48.164 1.00 47.89 229 TRP B O 1
ATOM 5930 N N . GLU B 1 231 ? -51.465 6.909 -46.162 1.00 46.32 230 GLU B N 1
ATOM 5931 C CA . GLU B 1 231 ? -50.293 7.734 -46.417 1.00 45.00 230 GLU B CA 1
ATOM 5932 C C . GLU B 1 231 ? -49.525 7.932 -45.118 1.00 42.37 230 GLU B C 1
ATOM 5933 O O . GLU B 1 231 ? -49.988 7.528 -44.045 1.00 41.62 230 GLU B O 1
ATOM 5939 N N . ILE B 1 232 ? -48.341 8.520 -45.227 1.00 40.18 231 ILE B N 1
ATOM 5940 C CA . ILE B 1 232 ? -47.429 8.646 -44.084 1.00 38.83 231 ILE B CA 1
ATOM 5941 C C . ILE B 1 232 ? -47.932 9.637 -43.030 1.00 38.41 231 ILE B C 1
ATOM 5942 O O . ILE B 1 232 ? -48.475 10.686 -43.360 1.00 37.29 231 ILE B O 1
ATOM 5947 N N . GLU B 1 233 ? -47.749 9.289 -41.758 1.00 38.48 232 GLU B N 1
ATOM 5948 C CA . GLU B 1 233 ? -48.116 10.185 -40.654 1.00 38.98 232 GLU B CA 1
ATOM 5949 C C . GLU B 1 233 ? -47.430 11.543 -40.866 1.00 37.71 232 GLU B C 1
ATOM 5950 O O . GLU B 1 233 ? -46.226 11.581 -41.152 1.00 37.26 232 GLU B O 1
ATOM 5956 N N . PRO B 1 234 ? -48.204 12.652 -40.796 1.00 37.21 233 PRO B N 1
ATOM 5957 C CA . PRO B 1 234 ? -47.663 14.013 -40.943 1.00 36.56 233 PRO B CA 1
ATOM 5958 C C . PRO B 1 234 ? -46.460 14.356 -40.058 1.00 35.63 233 PRO B C 1
ATOM 5959 O O . PRO B 1 234 ? -45.565 15.074 -40.526 1.00 34.39 233 PRO B O 1
ATOM 5963 N N . ASN B 1 235 ? -46.440 13.859 -38.814 1.00 35.01 234 ASN B N 1
ATOM 5964 C CA A ASN B 1 235 ? -45.314 14.126 -37.898 0.50 34.69 234 ASN B CA 1
ATOM 5965 C CA B ASN B 1 235 ? -45.334 14.110 -37.894 0.50 34.08 234 ASN B CA 1
ATOM 5966 C C . ASN B 1 235 ? -44.060 13.355 -38.302 1.00 33.90 234 ASN B C 1
ATOM 5967 O O . ASN B 1 235 ? -42.953 13.728 -37.912 1.00 33.27 234 ASN B O 1
ATOM 5976 N N . GLU B 1 236 ? -44.217 12.288 -39.082 1.00 33.55 235 GLU B N 1
ATOM 5977 C CA . GLU B 1 236 ? -43.042 11.540 -39.562 1.00 34.26 235 GLU B CA 1
ATOM 5978 C C . GLU B 1 236 ? -42.388 12.265 -40.738 1.00 33.58 235 GLU B C 1
ATOM 5979 O O . GLU B 1 236 ? -41.176 12.257 -40.855 1.00 32.59 235 GLU B O 1
ATOM 5985 N N . ILE B 1 237 ? -43.201 12.905 -41.583 1.00 33.85 236 ILE B N 1
ATOM 5986 C CA . ILE B 1 237 ? -42.705 13.702 -42.714 1.00 34.35 236 ILE B CA 1
ATOM 5987 C C . ILE B 1 237 ? -42.039 14.999 -42.221 1.00 34.64 236 ILE B C 1
ATOM 5988 O O . ILE B 1 237 ? -41.105 15.505 -42.844 1.00 34.02 236 ILE B O 1
ATOM 5993 N N . GLU B 1 238 ? -42.533 15.519 -41.101 1.00 35.12 237 GLU B N 1
ATOM 5994 C CA . GLU B 1 238 ? -41.987 16.708 -40.451 1.00 36.28 237 GLU B CA 1
ATOM 5995 C C . GLU B 1 238 ? -40.592 16.414 -39.957 1.00 34.95 237 GLU B C 1
ATOM 5996 O O . GLU B 1 238 ? -39.665 17.191 -40.180 1.00 34.80 237 GLU B O 1
ATOM 6002 N N . LYS B 1 239 ? -40.478 15.306 -39.234 1.00 34.26 238 LYS B N 1
ATOM 6003 C CA . LYS B 1 239 ? -39.201 14.829 -38.683 1.00 34.14 238 LYS B CA 1
ATOM 6004 C C . LYS B 1 239 ? -38.161 14.608 -39.772 1.00 33.29 238 LYS B C 1
ATOM 6005 O O . LYS B 1 239 ? -37.014 15.055 -39.653 1.00 33.55 238 LYS B O 1
ATOM 6011 N N . LEU B 1 240 ? -38.581 13.947 -40.845 1.00 31.99 239 LEU B N 1
ATOM 6012 C CA . LEU B 1 240 ? -37.705 13.704 -41.979 1.00 30.63 239 LEU B CA 1
ATOM 6013 C C . LEU B 1 240 ? -37.257 14.998 -42.691 1.00 29.56 239 LEU B C 1
ATOM 6014 O O . LEU B 1 240 ? -36.123 15.086 -43.158 1.00 28.17 239 LEU B O 1
ATOM 6019 N N . LYS B 1 241 ? -38.151 15.987 -42.790 1.00 29.65 240 LYS B N 1
ATOM 6020 C CA . LYS B 1 241 ? -37.872 17.219 -43.538 1.00 29.25 240 LYS B CA 1
ATOM 6021 C C . LYS B 1 241 ? -37.310 18.334 -42.666 1.00 29.23 240 LYS B C 1
ATOM 6022 O O . LYS B 1 241 ? -37.035 19.443 -43.139 1.00 30.03 240 LYS B O 1
ATOM 6028 N N . ASP B 1 242 ? -37.126 18.022 -41.388 1.00 29.48 241 ASP B N 1
ATOM 6029 C CA . ASP B 1 242 ? -36.529 18.928 -40.416 1.00 29.11 241 ASP B CA 1
ATOM 6030 C C . ASP B 1 242 ? -35.205 19.490 -40.981 1.00 29.03 241 ASP B C 1
ATOM 6031 O O . ASP B 1 242 ? -34.278 18.717 -41.267 1.00 28.46 241 ASP B O 1
ATOM 6036 N N . PRO B 1 243 ? -35.125 20.828 -41.167 1.00 28.95 242 PRO B N 1
ATOM 6037 C CA . PRO B 1 243 ? -33.919 21.480 -41.711 1.00 29.46 242 PRO B CA 1
ATOM 6038 C C . PRO B 1 243 ? -32.603 21.068 -41.020 1.00 29.28 242 PRO B C 1
ATOM 6039 O O . PRO B 1 243 ? -31.547 21.165 -41.632 1.00 30.23 242 PRO B O 1
ATOM 6043 N N . SER B 1 244 ? -32.712 20.591 -39.779 1.00 29.29 243 SER B N 1
ATOM 6044 C CA . SER B 1 244 ? -31.585 20.154 -38.933 1.00 29.42 243 SER B CA 1
ATOM 6045 C C . SER B 1 244 ? -31.039 18.766 -39.188 1.00 29.29 243 SER B C 1
ATOM 6046 O O . SER B 1 244 ? -29.941 18.466 -38.726 1.00 28.99 243 SER B O 1
ATOM 6049 N N . ILE B 1 245 ? -31.836 17.919 -39.847 1.00 29.08 244 ILE B N 1
ATOM 6050 C CA . ILE B 1 245 ? -31.402 16.607 -40.262 1.00 28.87 244 ILE B CA 1
ATOM 6051 C C . ILE B 1 245 ? -30.281 16.783 -41.306 1.00 29.62 244 ILE B C 1
ATOM 6052 O O . ILE B 1 245 ? -30.468 17.383 -42.378 1.00 28.37 244 ILE B O 1
ATOM 6057 N N . LYS B 1 246 ? -29.114 16.262 -40.966 1.00 30.22 245 LYS B N 1
ATOM 6058 C CA . LYS B 1 246 ? -27.935 16.436 -41.790 1.00 31.65 245 LYS B CA 1
ATOM 6059 C C . LYS B 1 246 ? -27.722 15.217 -42.686 1.00 31.37 245 LYS B C 1
ATOM 6060 O O . LYS B 1 246 ? -27.205 15.318 -43.791 1.00 31.47 245 LYS B O 1
ATOM 6066 N N . ALA B 1 247 ? -28.179 14.070 -42.206 1.00 30.31 246 ALA B N 1
ATOM 6067 C CA . ALA B 1 247 ? -28.024 12.829 -42.918 1.00 29.87 246 ALA B CA 1
ATOM 6068 C C . ALA B 1 247 ? -29.221 11.924 -42.641 1.00 28.72 246 ALA B C 1
ATOM 6069 O O . ALA B 1 247 ? -29.902 12.059 -41.640 1.00 28.84 246 ALA B O 1
ATOM 6071 N N . LEU B 1 248 ? -29.495 11.069 -43.602 1.00 28.93 247 LEU B N 1
ATOM 6072 C CA . LEU B 1 248 ? -30.487 10.018 -43.500 1.00 29.63 247 LEU B CA 1
ATOM 6073 C C . LEU B 1 248 ? -29.713 8.691 -43.696 1.00 29.11 247 LEU B C 1
ATOM 6074 O O . LEU B 1 248 ? -28.994 8.541 -44.674 1.00 29.30 247 LEU B O 1
ATOM 6079 N N . ILE B 1 249 ? -29.809 7.780 -42.724 1.00 30.20 248 ILE B N 1
ATOM 6080 C CA . ILE B 1 249 ? -29.152 6.467 -42.790 1.00 30.39 248 ILE B CA 1
ATOM 6081 C C . ILE B 1 249 ? -30.236 5.401 -42.778 1.00 29.92 248 ILE B C 1
ATOM 6082 O O . ILE B 1 249 ? -30.946 5.250 -41.792 1.00 28.90 248 ILE B O 1
ATOM 6087 N N . VAL B 1 250 ? -30.353 4.648 -43.870 1.00 30.70 249 VAL B N 1
ATOM 6088 C CA . VAL B 1 250 ? -31.403 3.636 -43.969 1.00 30.85 249 VAL B CA 1
ATOM 6089 C C . VAL B 1 250 ? -30.935 2.241 -44.388 1.00 29.74 249 VAL B C 1
ATOM 6090 O O . VAL B 1 250 ? -29.935 2.066 -45.090 1.00 30.68 249 VAL B O 1
ATOM 6094 N N . VAL B 1 251 ? -31.656 1.252 -43.890 1.00 28.75 250 VAL B N 1
ATOM 6095 C CA . VAL B 1 251 ? -31.498 -0.144 -44.311 1.00 28.35 250 VAL B CA 1
ATOM 6096 C C . VAL B 1 251 ? -32.796 -0.341 -45.089 1.00 27.69 250 VAL B C 1
ATOM 6097 O O . VAL B 1 251 ? -33.882 -0.248 -44.510 1.00 25.19 250 VAL B O 1
ATOM 6101 N N . ASN B 1 252 ? -32.674 -0.523 -46.409 1.00 27.66 251 ASN B N 1
ATOM 6102 C CA . ASN B 1 252 ? -33.823 -0.715 -47.288 1.00 28.23 251 ASN B CA 1
ATOM 6103 C C . ASN B 1 252 ? -33.566 -1.804 -48.354 1.00 28.54 251 ASN B C 1
ATOM 6104 O O . ASN B 1 252 ? -32.722 -1.603 -49.253 1.00 29.83 251 ASN B O 1
ATOM 6109 N N . PRO B 1 253 ? -34.271 -2.963 -48.261 1.00 28.07 252 PRO B N 1
ATOM 6110 C CA . PRO B 1 253 ? -35.261 -3.383 -47.238 1.00 27.98 252 PRO B CA 1
ATOM 6111 C C . PRO B 1 253 ? -34.731 -3.606 -45.809 1.00 28.48 252 PRO B C 1
ATOM 6112 O O . PRO B 1 253 ? -33.568 -3.941 -45.565 1.00 26.71 252 PRO B O 1
ATOM 6116 N N . THR B 1 254 ? -35.645 -3.456 -44.867 1.00 29.95 253 THR B N 1
ATOM 6117 C CA . THR B 1 254 ? -35.343 -3.526 -43.453 1.00 30.12 253 THR B CA 1
ATOM 6118 C C . THR B 1 254 ? -35.074 -4.917 -42.883 1.00 30.21 253 THR B C 1
ATOM 6119 O O . THR B 1 254 ? -35.520 -5.940 -43.407 1.00 30.82 253 THR B O 1
ATOM 6123 N N . ASN B 1 255 ? -34.290 -4.920 -41.814 1.00 30.43 254 ASN B N 1
ATOM 6124 C CA . ASN B 1 255 ? -33.972 -6.109 -41.053 1.00 31.66 254 ASN B CA 1
ATOM 6125 C C . ASN B 1 255 ? -34.417 -5.753 -39.621 1.00 31.11 254 ASN B C 1
ATOM 6126 O O . ASN B 1 255 ? -33.952 -4.745 -39.091 1.00 32.62 254 ASN B O 1
ATOM 6131 N N . PRO B 1 256 ? -35.324 -6.558 -39.002 1.00 31.05 255 PRO B N 1
ATOM 6132 C CA . PRO B 1 256 ? -35.989 -7.796 -39.467 1.00 30.22 255 PRO B CA 1
ATOM 6133 C C . PRO B 1 256 ? -37.366 -7.644 -40.067 1.00 30.15 255 PRO B C 1
ATOM 6134 O O . PRO B 1 256 ? -37.983 -8.658 -40.447 1.00 29.51 255 PRO B O 1
ATOM 6138 N N . THR B 1 257 ? -37.856 -6.407 -40.161 1.00 30.15 256 THR B N 1
ATOM 6139 C CA A THR B 1 257 ? -39.204 -6.170 -40.665 0.50 30.58 256 THR B CA 1
ATOM 6140 C CA B THR B 1 257 ? -39.199 -6.155 -40.667 0.50 29.71 256 THR B CA 1
ATOM 6141 C C . THR B 1 257 ? -39.345 -6.607 -42.129 1.00 30.14 256 THR B C 1
ATOM 6142 O O . THR B 1 257 ? -40.432 -6.908 -42.575 1.00 31.13 256 THR B O 1
ATOM 6149 N N . SER B 1 258 ? -38.237 -6.657 -42.866 1.00 31.09 257 SER B N 1
ATOM 6150 C CA . SER B 1 258 ? -38.219 -7.200 -44.244 1.00 30.97 257 SER B CA 1
ATOM 6151 C C . SER B 1 258 ? -39.125 -6.541 -45.271 1.00 30.46 257 SER B C 1
ATOM 6152 O O . SER B 1 258 ? -39.746 -7.239 -46.082 1.00 29.19 257 SER B O 1
ATOM 6155 N N . LYS B 1 259 ? -39.199 -5.215 -45.233 1.00 32.67 258 LYS B N 1
ATOM 6156 C CA . LYS B 1 259 ? -40.039 -4.417 -46.160 1.00 33.14 258 LYS B CA 1
ATOM 6157 C C . LYS B 1 259 ? -39.237 -3.400 -46.954 1.00 32.59 258 LYS B C 1
ATOM 6158 O O . LYS B 1 259 ? -38.386 -2.687 -46.383 1.00 31.14 258 LYS B O 1
ATOM 6164 N N . GLU B 1 260 ? -39.491 -3.321 -48.263 1.00 33.35 259 GLU B N 1
ATOM 6165 C CA . GLU B 1 260 ? -38.875 -2.243 -49.054 1.00 34.89 259 GLU B CA 1
ATOM 6166 C C . GLU B 1 260 ? -39.777 -1.007 -48.898 1.00 33.38 259 GLU B C 1
ATOM 6167 O O . GLU B 1 260 ? -40.969 -1.147 -48.581 1.00 31.56 259 GLU B O 1
ATOM 6173 N N . PHE B 1 261 ? -39.184 0.183 -49.058 1.00 32.42 260 PHE B N 1
ATOM 6174 C CA . PHE B 1 261 ? -39.937 1.428 -49.046 1.00 33.27 260 PHE B CA 1
ATOM 6175 C C . PHE B 1 261 ? -40.871 1.423 -50.239 1.00 32.43 260 PHE B C 1
ATOM 6176 O O . PHE B 1 261 ? -40.464 1.076 -51.346 1.00 32.21 260 PHE B O 1
ATOM 6184 N N . ASP B 1 262 ? -42.110 1.841 -50.018 1.00 33.05 261 ASP B N 1
ATOM 6185 C CA . ASP B 1 262 ? -43.074 1.933 -51.100 1.00 33.29 261 ASP B CA 1
ATOM 6186 C C . ASP B 1 262 ? -42.915 3.284 -51.795 1.00 32.00 261 ASP B C 1
ATOM 6187 O O . ASP B 1 262 ? -42.012 4.066 -51.472 1.00 30.63 261 ASP B O 1
ATOM 6192 N N . THR B 1 263 ? -43.772 3.521 -52.780 1.00 31.69 262 THR B N 1
ATOM 6193 C CA . THR B 1 263 ? -43.812 4.761 -53.538 1.00 31.04 262 THR B CA 1
ATOM 6194 C C . THR B 1 263 ? -43.906 5.978 -52.609 1.00 30.22 262 THR B C 1
ATOM 6195 O O . THR B 1 263 ? -43.101 6.903 -52.726 1.00 28.44 262 THR B O 1
ATOM 6199 N N . ASN B 1 264 ? -44.877 5.957 -51.688 1.00 29.67 263 ASN B N 1
ATOM 6200 C CA . ASN B 1 264 ? -45.025 7.038 -50.714 1.00 29.64 263 ASN B CA 1
ATOM 6201 C C . ASN B 1 264 ? -43.708 7.352 -49.979 1.00 29.73 263 ASN B C 1
ATOM 6202 O O . ASN B 1 264 ? -43.325 8.524 -49.878 1.00 29.90 263 ASN B O 1
ATOM 6207 N N . ALA B 1 265 ? -43.006 6.323 -49.501 1.00 29.28 264 ALA B N 1
ATOM 6208 C CA . ALA B 1 265 ? -41.744 6.537 -48.746 1.00 29.83 264 ALA B CA 1
ATOM 6209 C C . ALA B 1 265 ? -40.620 7.111 -49.651 1.00 30.64 264 ALA B C 1
ATOM 6210 O O . ALA B 1 265 ? -39.927 8.062 -49.280 1.00 30.04 264 ALA B O 1
ATOM 6212 N N . LEU B 1 266 ? -40.470 6.536 -50.844 1.00 31.27 265 LEU B N 1
ATOM 6213 C CA . LEU B 1 266 ? -39.526 7.041 -51.844 1.00 31.05 265 LEU B CA 1
ATOM 6214 C C . LEU B 1 266 ? -39.912 8.486 -52.252 1.00 30.07 265 LEU B C 1
ATOM 6215 O O . LEU B 1 266 ? -39.037 9.333 -52.372 1.00 30.16 265 LEU B O 1
ATOM 6220 N N . ASN B 1 267 ? -41.192 8.781 -52.461 1.00 28.88 266 ASN B N 1
ATOM 6221 C CA . ASN B 1 267 ? -41.588 10.180 -52.764 1.00 29.40 266 ASN B CA 1
ATOM 6222 C C . ASN B 1 267 ? -41.113 11.151 -51.652 1.00 28.11 266 ASN B C 1
ATOM 6223 O O . ASN B 1 267 ? -40.499 12.190 -51.937 1.00 27.39 266 ASN B O 1
ATOM 6228 N N . ALA B 1 268 ? -41.418 10.800 -50.397 1.00 27.83 267 ALA B N 1
ATOM 6229 C CA . ALA B 1 268 ? -41.023 11.580 -49.213 1.00 27.48 267 ALA B CA 1
ATOM 6230 C C . ALA B 1 268 ? -39.520 11.869 -49.163 1.00 28.08 267 ALA B C 1
ATOM 6231 O O . ALA B 1 268 ? -39.129 12.980 -48.801 1.00 27.18 267 ALA B O 1
ATOM 6233 N N . ILE B 1 269 ? -38.690 10.875 -49.534 1.00 28.87 268 ILE B N 1
ATOM 6234 C CA . ILE B 1 269 ? -37.226 11.028 -49.536 1.00 29.05 268 ILE B CA 1
ATOM 6235 C C . ILE B 1 269 ? -36.809 11.970 -50.654 1.00 29.76 268 ILE B C 1
ATOM 6236 O O . ILE B 1 269 ? -35.944 12.838 -50.461 1.00 29.21 268 ILE B O 1
ATOM 6241 N N . LYS B 1 270 ? -37.450 11.825 -51.813 1.00 30.12 269 LYS B N 1
ATOM 6242 C CA . LYS B 1 270 ? -37.157 12.686 -52.950 1.00 31.19 269 LYS B CA 1
ATOM 6243 C C . LYS B 1 270 ? -37.531 14.147 -52.647 1.00 30.19 269 LYS B C 1
ATOM 6244 O O . LYS B 1 270 ? -36.818 15.079 -53.061 1.00 29.39 269 LYS B O 1
ATOM 6249 N N . GLN B 1 271 ? -38.655 14.329 -51.940 1.00 28.99 270 GLN B N 1
ATOM 6250 C CA . GLN B 1 271 ? -39.140 15.645 -51.511 1.00 27.27 270 GLN B CA 1
ATOM 6251 C C . GLN B 1 271 ? -38.212 16.247 -50.449 1.00 26.25 270 GLN B C 1
ATOM 6252 O O . GLN B 1 271 ? -38.003 17.450 -50.426 1.00 26.74 270 GLN B O 1
ATOM 6258 N N . ALA B 1 272 ? -37.663 15.415 -49.571 1.00 25.89 271 ALA B N 1
ATOM 6259 C CA . ALA B 1 272 ? -36.712 15.867 -48.546 1.00 26.36 271 ALA B CA 1
ATOM 6260 C C . ALA B 1 272 ? -35.440 16.409 -49.200 1.00 26.19 271 ALA B C 1
ATOM 6261 O O . ALA B 1 272 ? -34.852 17.373 -48.721 1.00 25.73 271 ALA B O 1
ATOM 6263 N N . VAL B 1 273 ? -35.030 15.764 -50.294 1.00 27.59 272 VAL B N 1
ATOM 6264 C CA . VAL B 1 273 ? -33.849 16.157 -51.071 1.00 27.70 272 VAL B CA 1
ATOM 6265 C C . VAL B 1 273 ? -34.131 17.429 -51.868 1.00 29.21 272 VAL B C 1
ATOM 6266 O O . VAL B 1 273 ? -33.250 18.278 -51.997 1.00 29.44 272 VAL B O 1
ATOM 6270 N N . GLU B 1 274 ? -35.347 17.571 -52.394 1.00 30.93 273 GLU B N 1
ATOM 6271 C CA . GLU B 1 274 ? -35.721 18.809 -53.066 1.00 32.23 273 GLU B CA 1
ATOM 6272 C C . GLU B 1 274 ? -35.651 19.966 -52.071 1.00 31.00 273 GLU B C 1
ATOM 6273 O O . GLU B 1 274 ? -35.098 21.024 -52.379 1.00 31.64 273 GLU B O 1
ATOM 6279 N N . LYS B 1 275 ? -36.228 19.763 -50.887 1.00 29.90 274 LYS B N 1
ATOM 6280 C CA . LYS B 1 275 ? -36.264 20.794 -49.834 1.00 28.59 274 LYS B CA 1
ATOM 6281 C C . LYS B 1 275 ? -34.886 21.104 -49.243 1.00 27.80 274 LYS B C 1
ATOM 6282 O O . LYS B 1 275 ? -34.587 22.253 -48.961 1.00 27.64 274 LYS B O 1
ATOM 6288 N N . ASN B 1 276 ? -34.081 20.072 -49.007 1.00 28.40 275 ASN B N 1
ATOM 6289 C CA . ASN B 1 276 ? -32.707 20.232 -48.518 1.00 28.33 275 ASN B CA 1
ATOM 6290 C C . ASN B 1 276 ? -31.696 19.509 -49.435 1.00 27.99 275 ASN B C 1
ATOM 6291 O O . ASN B 1 276 ? -31.323 18.363 -49.184 1.00 28.12 275 ASN B O 1
ATOM 6296 N N . PRO B 1 277 ? -31.227 20.202 -50.492 1.00 28.26 276 PRO B N 1
ATOM 6297 C CA . PRO B 1 277 ? -30.262 19.633 -51.448 1.00 28.60 276 PRO B CA 1
ATOM 6298 C C . PRO B 1 277 ? -28.894 19.203 -50.892 1.00 28.61 276 PRO B C 1
ATOM 6299 O O . PRO B 1 277 ? -28.086 18.673 -51.649 1.00 29.50 276 PRO B O 1
ATOM 6303 N N . LYS B 1 278 ? -28.625 19.462 -49.613 1.00 28.28 277 LYS B N 1
ATOM 6304 C CA . LYS B 1 278 ? -27.347 19.091 -48.993 1.00 28.35 277 LYS B CA 1
ATOM 6305 C C . LYS B 1 278 ? -27.443 17.846 -48.120 1.00 27.23 277 LYS B C 1
ATOM 6306 O O . LYS B 1 278 ? -26.425 17.406 -47.574 1.00 27.12 277 LYS B O 1
ATOM 6312 N N . LEU B 1 279 ? -28.660 17.309 -47.992 1.00 26.50 278 LEU B N 1
ATOM 6313 C CA . LEU B 1 279 ? -28.938 16.086 -47.254 1.00 26.86 278 LEU B CA 1
ATOM 6314 C C . LEU B 1 279 ? -28.077 14.932 -47.781 1.00 27.80 278 LEU B C 1
ATOM 6315 O O . LEU B 1 279 ? -27.953 14.718 -49.001 1.00 28.76 278 LEU B O 1
ATOM 6328 N N . ILE B 1 281 ? -27.493 10.900 -47.847 1.00 26.28 280 ILE B N 1
ATOM 6329 C CA . ILE B 1 281 ? -28.181 9.614 -47.634 1.00 26.75 280 ILE B CA 1
ATOM 6330 C C . ILE B 1 281 ? -27.166 8.433 -47.704 1.00 26.40 280 ILE B C 1
ATOM 6331 O O . ILE B 1 281 ? -26.244 8.439 -48.517 1.00 26.29 280 ILE B O 1
ATOM 6336 N N . ILE B 1 282 ? -27.301 7.496 -46.767 1.00 26.82 281 ILE B N 1
ATOM 6337 C CA . ILE B 1 282 ? -26.584 6.229 -46.832 1.00 27.75 281 ILE B CA 1
ATOM 6338 C C . ILE B 1 282 ? -27.668 5.167 -46.909 1.00 27.37 281 ILE B C 1
ATOM 6339 O O . ILE B 1 282 ? -28.528 5.087 -46.036 1.00 26.58 281 ILE B O 1
ATOM 6344 N N . SER B 1 283 ? -27.653 4.367 -47.972 1.00 28.02 282 SER B N 1
ATOM 6345 C CA . SER B 1 283 ? -28.671 3.320 -48.114 1.00 28.76 282 SER B CA 1
ATOM 6346 C C . SER B 1 283 ? -28.030 1.942 -48.229 1.00 28.64 282 SER B C 1
ATOM 6347 O O . SER B 1 283 ? -27.310 1.666 -49.185 1.00 27.67 282 SER B O 1
ATOM 6350 N N . ASP B 1 284 ? -28.281 1.112 -47.203 1.00 30.08 283 ASP B N 1
ATOM 6351 C CA . ASP B 1 284 ? -27.836 -0.279 -47.120 1.00 30.39 283 ASP B CA 1
ATOM 6352 C C . ASP B 1 284 ? -28.936 -1.153 -47.758 1.00 30.05 283 ASP B C 1
ATOM 6353 O O . ASP B 1 284 ? -29.982 -1.415 -47.151 1.00 28.10 283 ASP B O 1
ATOM 6358 N N . GLU B 1 285 ? -28.664 -1.593 -48.992 1.00 30.49 284 GLU B N 1
ATOM 6359 C CA . GLU B 1 285 ? -29.623 -2.336 -49.776 1.00 31.32 284 GLU B CA 1
ATOM 6360 C C . GLU B 1 285 ? -29.271 -3.812 -50.081 1.00 30.46 284 GLU B C 1
ATOM 6361 O O . GLU B 1 285 ? -29.579 -4.328 -51.157 1.00 28.69 284 GLU B O 1
ATOM 6367 N N . VAL B 1 286 ? -28.689 -4.477 -49.090 1.00 29.35 285 VAL B N 1
ATOM 6368 C CA . VAL B 1 286 ? -28.347 -5.906 -49.162 1.00 29.04 285 VAL B CA 1
ATOM 6369 C C . VAL B 1 286 ? -29.557 -6.836 -49.452 1.00 28.66 285 VAL B C 1
ATOM 6370 O O . VAL B 1 286 ? -29.394 -7.871 -50.095 1.00 26.86 285 VAL B O 1
ATOM 6374 N N . TYR B 1 287 ? -30.768 -6.438 -49.047 1.00 28.70 286 TYR B N 1
ATOM 6375 C CA . TYR B 1 287 ? -31.950 -7.303 -49.247 1.00 27.12 286 TYR B CA 1
ATOM 6376 C C . TYR B 1 287 ? -32.835 -6.959 -50.437 1.00 27.04 286 TYR B C 1
ATOM 6377 O O . TYR B 1 287 ? -33.915 -7.583 -50.613 1.00 27.81 286 TYR B O 1
ATOM 6386 N N . GLY B 1 288 ? -32.412 -5.988 -51.244 1.00 25.70 287 GLY B N 1
ATOM 6387 C CA . GLY B 1 288 ? -33.189 -5.555 -52.401 1.00 25.81 287 GLY B CA 1
ATOM 6388 C C . GLY B 1 288 ? -33.576 -6.622 -53.417 1.00 25.25 287 GLY B C 1
ATOM 6389 O O . GLY B 1 288 ? -34.727 -6.658 -53.860 1.00 24.60 287 GLY B O 1
ATOM 6390 N N . ALA B 1 289 ? -32.627 -7.494 -53.781 1.00 25.05 288 ALA B N 1
ATOM 6391 C CA . ALA B 1 289 ? -32.912 -8.571 -54.740 1.00 26.32 288 ALA B CA 1
ATOM 6392 C C . ALA B 1 289 ? -34.006 -9.552 -54.280 1.00 26.96 288 ALA B C 1
ATOM 6393 O O . ALA B 1 289 ? -34.485 -10.334 -55.091 1.00 27.31 288 ALA B O 1
ATOM 6395 N N . PHE B 1 290 ? -34.390 -9.512 -52.995 1.00 27.72 289 PHE B N 1
ATOM 6396 C CA . PHE B 1 290 ? -35.444 -10.397 -52.459 1.00 27.80 289 PHE B CA 1
ATOM 6397 C C . PHE B 1 290 ? -36.868 -9.921 -52.715 1.00 27.75 289 PHE B C 1
ATOM 6398 O O . PHE B 1 290 ? -37.826 -10.659 -52.429 1.00 27.37 289 PHE B O 1
ATOM 6406 N N . VAL B 1 291 ? -37.022 -8.688 -53.213 1.00 28.00 290 VAL B N 1
ATOM 6407 C CA . VAL B 1 291 ? -38.347 -8.181 -53.600 1.00 27.52 290 VAL B CA 1
ATOM 6408 C C . VAL B 1 291 ? -38.330 -7.899 -55.088 1.00 27.71 290 VAL B C 1
ATOM 6409 O O . VAL B 1 291 ? -37.317 -7.419 -55.620 1.00 26.30 290 VAL B O 1
ATOM 6413 N N . PRO B 1 292 ? -39.446 -8.230 -55.779 1.00 29.40 291 PRO B N 1
ATOM 6414 C CA . PRO B 1 292 ? -39.605 -7.876 -57.184 1.00 29.43 291 PRO B CA 1
ATOM 6415 C C . PRO B 1 292 ? -39.581 -6.374 -57.411 1.00 29.64 291 PRO B C 1
ATOM 6416 O O . PRO B 1 292 ? -40.068 -5.617 -56.566 1.00 30.14 291 PRO B O 1
ATOM 6420 N N . ASN B 1 293 ? -39.026 -5.963 -58.554 1.00 30.57 292 ASN B N 1
ATOM 6421 C CA . ASN B 1 293 ? -39.010 -4.578 -58.988 1.00 31.00 292 ASN B CA 1
ATOM 6422 C C . ASN B 1 293 ? -38.456 -3.628 -57.930 1.00 30.11 292 ASN B C 1
ATOM 6423 O O . ASN B 1 293 ? -39.001 -2.548 -57.695 1.00 30.24 292 ASN B O 1
ATOM 6428 N N . PHE B 1 294 ? -37.380 -4.039 -57.279 1.00 29.49 293 PHE B N 1
ATOM 6429 C CA . PHE B 1 294 ? -36.762 -3.218 -56.268 1.00 28.09 293 PHE B CA 1
ATOM 6430 C C . PHE B 1 294 ? -36.237 -1.900 -56.880 1.00 28.87 293 PHE B C 1
ATOM 6431 O O . PHE B 1 294 ? -35.627 -1.882 -57.969 1.00 28.15 293 PHE B O 1
ATOM 6439 N N . LYS B 1 295 ? -36.489 -0.812 -56.158 1.00 29.39 294 LYS B N 1
ATOM 6440 C CA . LYS B 1 295 ? -36.086 0.520 -56.565 1.00 30.59 294 LYS B CA 1
ATOM 6441 C C . LYS B 1 295 ? -35.110 1.043 -55.520 1.00 29.45 294 LYS B C 1
ATOM 6442 O O . LYS B 1 295 ? -35.481 1.320 -54.371 1.00 29.50 294 LYS B O 1
ATOM 6448 N N . SER B 1 296 ? -33.851 1.139 -55.927 1.00 27.65 295 SER B N 1
ATOM 6449 C CA . SER B 1 296 ? -32.786 1.643 -55.075 1.00 27.47 295 SER B CA 1
ATOM 6450 C C . SER B 1 296 ? -32.996 3.140 -54.807 1.00 27.06 295 SER B C 1
ATOM 6451 O O . SER B 1 296 ? -33.575 3.869 -55.649 1.00 28.06 295 SER B O 1
ATOM 6454 N N . ILE B 1 297 ? -32.533 3.595 -53.640 1.00 26.57 296 ILE B N 1
ATOM 6455 C CA . ILE B 1 297 ? -32.616 5.021 -53.253 1.00 25.69 296 ILE B CA 1
ATOM 6456 C C . ILE B 1 297 ? -31.600 5.824 -54.092 1.00 25.70 296 ILE B C 1
ATOM 6457 O O . ILE B 1 297 ? -31.830 6.977 -54.442 1.00 25.89 296 ILE B O 1
ATOM 6462 N N . TYR B 1 298 ? -30.494 5.179 -54.428 1.00 26.56 297 TYR B N 1
ATOM 6463 C CA . TYR B 1 298 ? -29.480 5.755 -55.294 1.00 26.96 297 TYR B CA 1
ATOM 6464 C C . TYR B 1 298 ? -30.061 6.026 -56.694 1.00 28.22 297 TYR B C 1
ATOM 6465 O O . TYR B 1 298 ? -29.696 6.997 -57.354 1.00 28.72 297 TYR B O 1
ATOM 6474 N N . SER B 1 299 ? -30.989 5.189 -57.141 1.00 29.16 298 SER B N 1
ATOM 6475 C CA . SER B 1 299 ? -31.622 5.407 -58.427 1.00 30.16 298 SER B CA 1
ATOM 6476 C C . SER B 1 299 ? -32.635 6.555 -58.389 1.00 30.61 298 SER B C 1
ATOM 6477 O O . SER B 1 299 ? -32.891 7.163 -59.419 1.00 30.94 298 SER B O 1
ATOM 6480 N N . VAL B 1 300 ? -33.198 6.856 -57.210 1.00 30.93 299 VAL B N 1
ATOM 6481 C CA . VAL B 1 300 ? -34.183 7.941 -57.052 1.00 30.21 299 VAL B CA 1
ATOM 6482 C C . VAL B 1 300 ? -33.530 9.318 -56.847 1.00 29.71 299 VAL B C 1
ATOM 6483 O O . VAL B 1 300 ? -33.943 10.292 -57.481 1.00 29.28 299 VAL B O 1
ATOM 6487 N N . VAL B 1 301 ? -32.529 9.382 -55.959 1.00 28.18 300 VAL B N 1
ATOM 6488 C CA . VAL B 1 301 ? -31.787 10.615 -55.634 1.00 26.49 300 VAL B CA 1
ATOM 6489 C C . VAL B 1 301 ? -30.269 10.360 -55.662 1.00 25.85 300 VAL B C 1
ATOM 6490 O O . VAL B 1 301 ? -29.605 10.465 -54.629 1.00 24.43 300 VAL B O 1
ATOM 6494 N N . PRO B 1 302 ? -29.716 10.043 -56.866 1.00 26.76 301 PRO B N 1
ATOM 6495 C CA . PRO B 1 302 ? -28.276 9.694 -57.058 1.00 27.46 301 PRO B CA 1
ATOM 6496 C C . PRO B 1 302 ? -27.242 10.720 -56.557 1.00 27.54 301 PRO B C 1
ATOM 6497 O O . PRO B 1 302 ? -26.203 10.321 -56.068 1.00 28.98 301 PRO B O 1
ATOM 6501 N N . TYR B 1 303 ? -27.508 12.015 -56.681 1.00 28.21 302 TYR B N 1
ATOM 6502 C CA . TYR B 1 303 ? -26.547 13.032 -56.205 1.00 28.59 302 TYR B CA 1
ATOM 6503 C C . TYR B 1 303 ? -26.322 12.993 -54.675 1.00 28.31 302 TYR B C 1
ATOM 6504 O O . TYR B 1 303 ? -25.198 13.189 -54.178 1.00 26.89 302 TYR B O 1
ATOM 6513 N N . ASN B 1 304 ? -27.383 12.678 -53.939 1.00 28.27 303 ASN B N 1
ATOM 6514 C CA . ASN B 1 304 ? -27.331 12.710 -52.482 1.00 28.41 303 ASN B CA 1
ATOM 6515 C C . ASN B 1 304 ? -27.086 11.412 -51.780 1.00 28.73 303 ASN B C 1
ATOM 6516 O O . ASN B 1 304 ? -26.997 11.398 -50.552 1.00 29.29 303 ASN B O 1
ATOM 6521 N N . THR B 1 305 ? -26.978 10.320 -52.535 1.00 29.98 304 THR B N 1
ATOM 6522 C CA . THR B 1 305 ? -26.906 8.991 -51.932 1.00 28.61 304 THR B CA 1
ATOM 6523 C C . THR B 1 305 ? -25.608 8.189 -52.126 1.00 29.46 304 THR B C 1
ATOM 6524 O O . THR B 1 305 ? -25.034 8.109 -53.221 1.00 28.04 304 THR B O 1
ATOM 6536 N N . LEU B 1 307 ? -24.568 4.437 -51.777 1.00 29.00 306 LEU B N 1
ATOM 6537 C CA . LEU B 1 307 ? -25.144 3.113 -51.794 1.00 29.05 306 LEU B CA 1
ATOM 6538 C C . LEU B 1 307 ? -24.153 2.100 -51.211 1.00 28.64 306 LEU B C 1
ATOM 6539 O O . LEU B 1 307 ? -22.968 2.084 -51.548 1.00 26.70 306 LEU B O 1
ATOM 6544 N N . VAL B 1 308 ? -24.658 1.298 -50.281 1.00 29.30 307 VAL B N 1
ATOM 6545 C CA . VAL B 1 308 ? -23.918 0.174 -49.711 1.00 28.54 307 VAL B CA 1
ATOM 6546 C C . VAL B 1 308 ? -24.616 -1.122 -50.128 1.00 28.58 307 VAL B C 1
ATOM 6547 O O . VAL B 1 308 ? -25.785 -1.380 -49.781 1.00 27.77 307 VAL B O 1
ATOM 6551 N N . TYR B 1 309 ? -23.890 -1.926 -50.898 1.00 27.99 308 TYR B N 1
ATOM 6552 C CA . TYR B 1 309 ? -24.389 -3.206 -51.338 1.00 27.70 308 TYR B CA 1
ATOM 6553 C C . TYR B 1 309 ? -23.534 -4.358 -50.766 1.00 27.98 308 TYR B C 1
ATOM 6554 O O . TYR B 1 309 ? -22.343 -4.200 -50.467 1.00 26.55 308 TYR B O 1
ATOM 6563 N N . SER B 1 310 ? -24.185 -5.502 -50.558 1.00 27.87 309 SER B N 1
ATOM 6564 C CA . SER B 1 310 ? -23.478 -6.706 -50.182 1.00 27.24 309 SER B CA 1
ATOM 6565 C C . SER B 1 310 ? -23.958 -7.894 -50.998 1.00 26.09 309 SER B C 1
ATOM 6566 O O . SER B 1 310 ? -25.176 -8.073 -51.194 1.00 25.38 309 SER B O 1
ATOM 6569 N N . TYR B 1 311 ? -23.007 -8.706 -51.474 1.00 24.97 310 TYR B N 1
ATOM 6570 C CA . TYR B 1 311 ? -23.341 -9.919 -52.215 1.00 24.65 310 TYR B CA 1
ATOM 6571 C C . TYR B 1 311 ? -23.807 -11.061 -51.284 1.00 26.61 310 TYR B C 1
ATOM 6572 O O . TYR B 1 311 ? -24.414 -12.030 -51.750 1.00 27.32 310 TYR B O 1
ATOM 6581 N N . SER B 1 312 ? -23.561 -10.889 -49.983 1.00 26.22 311 SER B N 1
ATOM 6582 C CA . SER B 1 312 ? -23.746 -11.906 -48.937 1.00 28.05 311 SER B CA 1
ATOM 6583 C C . SER B 1 312 ? -25.007 -12.745 -48.908 1.00 28.03 311 SER B C 1
ATOM 6584 O O . SER B 1 312 ? -24.948 -13.973 -48.922 1.00 27.56 311 SER B O 1
ATOM 6611 N N . LEU B 1 314 ? -27.858 -12.878 -50.958 1.00 28.21 313 LEU B N 1
ATOM 6612 C CA . LEU B 1 314 ? -28.355 -13.551 -52.148 1.00 27.36 313 LEU B CA 1
ATOM 6613 C C . LEU B 1 314 ? -27.446 -14.720 -52.606 1.00 27.58 313 LEU B C 1
ATOM 6614 O O . LEU B 1 314 ? -27.935 -15.827 -52.961 1.00 24.25 313 LEU B O 1
ATOM 6619 N N . PHE B 1 315 ? -26.136 -14.466 -52.618 1.00 25.52 314 PHE B N 1
ATOM 6620 C CA . PHE B 1 315 ? -25.227 -15.432 -53.210 1.00 26.41 314 PHE B CA 1
ATOM 6621 C C . PHE B 1 315 ? -24.707 -16.477 -52.276 1.00 27.06 314 PHE B C 1
ATOM 6622 O O . PHE B 1 315 ? -23.965 -17.337 -52.731 1.00 27.12 314 PHE B O 1
ATOM 6630 N N . GLY B 1 316 ? -25.124 -16.415 -50.996 1.00 27.47 315 GLY B N 1
ATOM 6631 C CA . GLY B 1 316 ? -24.666 -17.324 -49.967 1.00 26.89 315 GLY B CA 1
ATOM 6632 C C . GLY B 1 316 ? -23.173 -17.291 -49.782 1.00 27.48 315 GLY B C 1
ATOM 6633 O O . GLY B 1 316 ? -22.531 -18.343 -49.659 1.00 29.19 315 GLY B O 1
ATOM 6634 N N . CYS B 1 317 ? -22.627 -16.084 -49.722 1.00 27.96 316 CYS B N 1
ATOM 6635 C CA . CYS B 1 317 ? -21.189 -15.862 -49.627 1.00 27.87 316 CYS B CA 1
ATOM 6636 C C . CYS B 1 317 ? -20.768 -14.979 -48.483 1.00 26.08 316 CYS B C 1
ATOM 6637 O O . CYS B 1 317 ? -19.869 -14.184 -48.656 1.00 27.43 316 CYS B O 1
ATOM 6640 N N . THR B 1 318 ? -21.361 -15.162 -47.314 1.00 25.46 317 THR B N 1
ATOM 6641 C CA . THR B 1 318 ? -21.021 -14.342 -46.142 1.00 25.27 317 THR B CA 1
ATOM 6642 C C . THR B 1 318 ? -19.552 -14.492 -45.706 1.00 25.43 317 THR B C 1
ATOM 6643 O O . THR B 1 318 ? -19.005 -13.579 -45.097 1.00 25.04 317 THR B O 1
ATOM 6647 N N . GLY B 1 319 ? -18.940 -15.638 -46.012 1.00 24.17 318 GLY B N 1
ATOM 6648 C CA . GLY B 1 319 ? -17.555 -15.910 -45.668 1.00 24.16 318 GLY B CA 1
ATOM 6649 C C . GLY B 1 319 ? -16.539 -15.193 -46.499 1.00 25.10 318 GLY B C 1
ATOM 6650 O O . GLY B 1 319 ? -15.406 -14.992 -46.047 1.00 25.46 318 GLY B O 1
ATOM 6651 N N . TRP B 1 320 ? -16.951 -14.824 -47.717 1.00 26.74 319 TRP B N 1
ATOM 6652 C CA . TRP B 1 320 ? -16.113 -14.090 -48.690 1.00 26.52 319 TRP B CA 1
ATOM 6653 C C . TRP B 1 320 ? -15.902 -12.618 -48.343 1.00 25.32 319 TRP B C 1
ATOM 6654 O O . TRP B 1 320 ? -14.891 -12.058 -48.737 1.00 24.76 319 TRP B O 1
ATOM 6665 N N . ARG B 1 321 ? -16.867 -12.051 -47.598 1.00 24.14 320 ARG B N 1
ATOM 6666 C CA A ARG B 1 321 ? -16.830 -10.662 -47.139 0.50 24.87 320 ARG B CA 1
ATOM 6667 C CA B ARG B 1 321 ? -16.886 -10.664 -47.139 0.50 23.68 320 ARG B CA 1
ATOM 6668 C C . ARG B 1 321 ? -16.846 -9.719 -48.350 1.00 24.63 320 ARG B C 1
ATOM 6669 O O . ARG B 1 321 ? -15.851 -9.017 -48.610 1.00 23.44 320 ARG B O 1
ATOM 6684 N N . LEU B 1 322 ? -17.958 -9.715 -49.104 1.00 24.93 321 LEU B N 1
ATOM 6685 C CA . LEU B 1 322 ? -18.065 -8.926 -50.357 1.00 24.34 321 LEU B CA 1
ATOM 6686 C C . LEU B 1 322 ? -19.040 -7.749 -50.330 1.00 24.86 321 LEU B C 1
ATOM 6687 O O . LEU B 1 322 ? -20.263 -7.904 -50.524 1.00 23.08 321 LEU B O 1
ATOM 6692 N N . GLY B 1 323 ? -18.477 -6.562 -50.100 1.00 25.95 322 GLY B N 1
ATOM 6693 C CA . GLY B 1 323 ? -19.247 -5.320 -50.051 1.00 26.02 322 GLY B CA 1
ATOM 6694 C C . GLY B 1 323 ? -18.836 -4.357 -51.124 1.00 26.68 322 GLY B C 1
ATOM 6695 O O . GLY B 1 323 ? -17.744 -4.455 -51.685 1.00 26.81 322 GLY B O 1
ATOM 6696 N N . VAL B 1 324 ? -19.731 -3.435 -51.451 1.00 28.83 323 VAL B N 1
ATOM 6697 C CA . VAL B 1 324 ? -19.389 -2.367 -52.383 1.00 28.16 323 VAL B CA 1
ATOM 6698 C C . VAL B 1 324 ? -19.973 -1.032 -51.922 1.00 27.76 323 VAL B C 1
ATOM 6699 O O . VAL B 1 324 ? -21.137 -0.955 -51.510 1.00 26.41 323 VAL B O 1
ATOM 6703 N N . ILE B 1 325 ? -19.138 0.013 -51.948 1.00 27.40 324 ILE B N 1
ATOM 6704 C CA . ILE B 1 325 ? -19.622 1.395 -51.764 1.00 26.55 324 ILE B CA 1
ATOM 6705 C C . ILE B 1 325 ? -19.731 2.017 -53.155 1.00 25.71 324 ILE B C 1
ATOM 6706 O O . ILE B 1 325 ? -18.781 1.954 -53.933 1.00 24.57 324 ILE B O 1
ATOM 6711 N N . ALA B 1 326 ? -20.877 2.628 -53.446 1.00 25.94 325 ALA B N 1
ATOM 6712 C CA . ALA B 1 326 ? -21.113 3.336 -54.723 1.00 25.71 325 ALA B CA 1
ATOM 6713 C C . ALA B 1 326 ? -21.490 4.809 -54.498 1.00 25.73 325 ALA B C 1
ATOM 6714 O O . ALA B 1 326 ? -22.351 5.135 -53.666 1.00 25.32 325 ALA B O 1
ATOM 6716 N N . LEU B 1 327 ? -20.815 5.700 -55.222 1.00 26.14 326 LEU B N 1
ATOM 6717 C CA . LEU B 1 327 ? -21.112 7.127 -55.196 1.00 26.12 326 LEU B CA 1
ATOM 6718 C C . LEU B 1 327 ? -21.109 7.649 -56.619 1.00 26.55 326 LEU B C 1
ATOM 6719 O O . LEU B 1 327 ? -20.349 7.166 -57.459 1.00 26.16 326 LEU B O 1
ATOM 6724 N N . ASN B 1 328 ? -21.956 8.637 -56.890 1.00 26.80 327 ASN B N 1
ATOM 6725 C CA . ASN B 1 328 ? -21.998 9.250 -58.207 1.00 27.63 327 ASN B CA 1
ATOM 6726 C C . ASN B 1 328 ? -20.735 10.072 -58.361 1.00 27.99 327 ASN B C 1
ATOM 6727 O O . ASN B 1 328 ? -20.230 10.603 -57.372 1.00 27.96 327 ASN B O 1
ATOM 6732 N N . GLU B 1 329 ? -20.192 10.144 -59.569 1.00 29.00 328 GLU B N 1
ATOM 6733 C CA . GLU B 1 329 ? -19.005 10.975 -59.803 1.00 31.79 328 GLU B CA 1
ATOM 6734 C C . GLU B 1 329 ? -19.267 12.428 -59.388 1.00 31.04 328 GLU B C 1
ATOM 6735 O O . GLU B 1 329 ? -18.361 13.136 -58.960 1.00 32.12 328 GLU B O 1
ATOM 6741 N N . LYS B 1 330 ? -20.514 12.866 -59.504 1.00 31.78 329 LYS B N 1
ATOM 6742 C CA . LYS B 1 330 ? -20.916 14.161 -58.996 1.00 33.20 329 LYS B CA 1
ATOM 6743 C C . LYS B 1 330 ? -21.901 13.876 -57.839 1.00 31.02 329 LYS B C 1
ATOM 6744 O O . LYS B 1 330 ? -23.040 13.440 -58.069 1.00 31.11 329 LYS B O 1
ATOM 6750 N N . ASN B 1 331 ? -21.440 14.108 -56.607 1.00 28.88 330 ASN B N 1
ATOM 6751 C CA . ASN B 1 331 ? -22.239 13.873 -55.416 1.00 26.71 330 ASN B CA 1
ATOM 6752 C C . ASN B 1 331 ? -22.215 15.025 -54.357 1.00 25.12 330 ASN B C 1
ATOM 6753 O O . ASN B 1 331 ? -21.380 15.940 -54.388 1.00 20.13 330 ASN B O 1
ATOM 6758 N N . VAL B 1 332 ? -23.157 14.922 -53.419 1.00 25.07 331 VAL B N 1
ATOM 6759 C CA . VAL B 1 332 ? -23.355 15.884 -52.349 1.00 24.63 331 VAL B CA 1
ATOM 6760 C C . VAL B 1 332 ? -22.233 15.861 -51.321 1.00 25.35 331 VAL B C 1
ATOM 6761 O O . VAL B 1 332 ? -21.966 16.856 -50.688 1.00 27.97 331 VAL B O 1
ATOM 6765 N N . PHE B 1 333 ? -21.579 14.726 -51.152 1.00 27.14 332 PHE B N 1
ATOM 6766 C CA . PHE B 1 333 ? -20.501 14.578 -50.150 1.00 26.71 332 PHE B CA 1
ATOM 6767 C C . PHE B 1 333 ? -19.308 15.466 -50.547 1.00 26.68 332 PHE B C 1
ATOM 6768 O O . PHE B 1 333 ? -18.810 16.247 -49.737 1.00 24.64 332 PHE B O 1
ATOM 6776 N N . ASP B 1 334 ? -18.895 15.365 -51.806 1.00 27.41 333 ASP B N 1
ATOM 6777 C CA . ASP B 1 334 ? -17.836 16.238 -52.368 1.00 28.02 333 ASP B CA 1
ATOM 6778 C C . ASP B 1 334 ? -18.178 17.706 -52.374 1.00 29.29 333 ASP B C 1
ATOM 6779 O O . ASP B 1 334 ? -17.302 18.553 -52.168 1.00 30.97 333 ASP B O 1
ATOM 6784 N N . ASP B 1 335 ? -19.446 18.011 -52.625 1.00 29.77 334 ASP B N 1
ATOM 6785 C CA . ASP B 1 335 ? -19.904 19.377 -52.634 1.00 30.80 334 ASP B CA 1
ATOM 6786 C C . ASP B 1 335 ? -19.963 19.965 -51.222 1.00 29.44 334 ASP B C 1
ATOM 6787 O O . ASP B 1 335 ? -19.562 21.120 -51.012 1.00 29.90 334 ASP B O 1
ATOM 6792 N N . ASN B 1 336 ? -20.475 19.183 -50.268 1.00 28.40 335 ASN B N 1
ATOM 6793 C CA . ASN B 1 336 ? -20.517 19.588 -48.859 1.00 26.88 335 ASN B CA 1
ATOM 6794 C C . ASN B 1 336 ? -19.125 19.846 -48.312 1.00 26.23 335 ASN B C 1
ATOM 6795 O O . ASN B 1 336 ? -18.947 20.748 -47.495 1.00 25.44 335 ASN B O 1
ATOM 6800 N N . ILE B 1 337 ? -18.145 19.056 -48.758 1.00 26.10 336 ILE B N 1
ATOM 6801 C CA . ILE B 1 337 ? -16.750 19.278 -48.385 1.00 25.91 336 ILE B CA 1
ATOM 6802 C C . ILE B 1 337 ? -16.197 20.583 -48.990 1.00 26.04 336 ILE B C 1
ATOM 6803 O O . ILE B 1 337 ? -15.446 21.284 -48.334 1.00 26.76 336 ILE B O 1
ATOM 6808 N N . ALA B 1 338 ? -16.559 20.900 -50.239 1.00 27.67 337 ALA B N 1
ATOM 6809 C CA . ALA B 1 338 ? -16.070 22.115 -50.915 1.00 27.79 337 ALA B CA 1
ATOM 6810 C C . ALA B 1 338 ? -16.651 23.381 -50.280 1.00 29.28 337 ALA B C 1
ATOM 6811 O O . ALA B 1 338 ? -16.047 24.452 -50.345 1.00 29.88 337 ALA B O 1
ATOM 6813 N N . HIS B 1 339 ? -17.799 23.247 -49.628 1.00 30.66 338 HIS B N 1
ATOM 6814 C CA . HIS B 1 339 ? -18.440 24.357 -48.934 1.00 32.13 338 HIS B CA 1
ATOM 6815 C C . HIS B 1 339 ? -18.104 24.472 -47.429 1.00 32.47 338 HIS B C 1
ATOM 6816 O O . HIS B 1 339 ? -18.820 25.168 -46.710 1.00 31.78 338 HIS B O 1
ATOM 6823 N N . LEU B 1 340 ? -17.056 23.791 -46.957 1.00 32.26 339 LEU B N 1
ATOM 6824 C CA . LEU B 1 340 ? -16.589 23.905 -45.549 1.00 32.89 339 LEU B CA 1
ATOM 6825 C C . LEU B 1 340 ? -15.734 25.168 -45.377 1.00 33.57 339 LEU B C 1
ATOM 6826 O O . LEU B 1 340 ? -15.342 25.778 -46.381 1.00 32.66 339 LEU B O 1
ATOM 6831 N N . ASP B 1 341 ? -15.426 25.515 -44.117 1.00 35.17 340 ASP B N 1
ATOM 6832 C CA . ASP B 1 341 ? -14.581 26.682 -43.749 1.00 36.69 340 ASP B CA 1
ATOM 6833 C C . ASP B 1 341 ? -13.217 26.623 -44.384 1.00 36.90 340 ASP B C 1
ATOM 6834 O O . ASP B 1 341 ? -12.722 25.558 -44.705 1.00 37.18 340 ASP B O 1
ATOM 6839 N N . LYS B 1 342 ? -12.569 27.776 -44.434 1.00 37.17 341 LYS B N 1
ATOM 6840 C CA . LYS B 1 342 ? -11.202 27.886 -44.910 1.00 37.51 341 LYS B CA 1
ATOM 6841 C C . LYS B 1 342 ? -10.304 27.054 -43.970 1.00 36.47 341 LYS B C 1
ATOM 6842 O O . LYS B 1 342 ? -9.372 26.406 -44.438 1.00 36.23 341 LYS B O 1
ATOM 6848 N N . VAL B 1 343 ? -10.591 27.087 -42.659 1.00 35.43 342 VAL B N 1
ATOM 6849 C CA . VAL B 1 343 ? -9.779 26.384 -41.653 1.00 34.79 342 VAL B CA 1
ATOM 6850 C C . VAL B 1 343 ? -9.948 24.863 -41.765 1.00 34.81 342 VAL B C 1
ATOM 6851 O O . VAL B 1 343 ? -8.957 24.114 -41.699 1.00 35.13 342 VAL B O 1
ATOM 6855 N N . GLU B 1 344 ? -11.190 24.405 -41.953 1.00 33.59 343 GLU B N 1
ATOM 6856 C CA . GLU B 1 344 ? -11.487 22.983 -42.148 1.00 32.40 343 GLU B CA 1
ATOM 6857 C C . GLU B 1 344 ? -10.916 22.460 -43.473 1.00 30.94 343 GLU B C 1
ATOM 6858 O O . GLU B 1 344 ? -10.402 21.342 -43.530 1.00 28.71 343 GLU B O 1
ATOM 6864 N N . LEU B 1 345 ? -11.010 23.265 -44.531 1.00 30.26 344 LEU B N 1
ATOM 6865 C CA . LEU B 1 345 ? -10.442 22.897 -45.831 1.00 29.67 344 LEU B CA 1
ATOM 6866 C C . LEU B 1 345 ? -8.908 22.796 -45.776 1.00 29.39 344 LEU B C 1
ATOM 6867 O O . LEU B 1 345 ? -8.302 21.961 -46.457 1.00 28.49 344 LEU B O 1
ATOM 6872 N N . ARG B 1 346 ? -8.292 23.646 -44.963 1.00 29.66 345 ARG B N 1
ATOM 6873 C CA . ARG B 1 346 ? -6.851 23.645 -44.808 1.00 30.58 345 ARG B CA 1
ATOM 6874 C C . ARG B 1 346 ? -6.379 22.381 -44.072 1.00 29.64 345 ARG B C 1
ATOM 6875 O O . ARG B 1 346 ? -5.344 21.799 -44.410 1.00 29.13 345 ARG B O 1
ATOM 6883 N N . GLN B 1 347 ? -7.133 21.967 -43.068 1.00 29.02 346 GLN B N 1
ATOM 6884 C CA . GLN B 1 347 ? -6.833 20.755 -42.324 1.00 29.80 346 GLN B CA 1
ATOM 6885 C C . GLN B 1 347 ? -6.974 19.507 -43.232 1.00 29.53 346 GLN B C 1
ATOM 6886 O O . GLN B 1 347 ? -6.141 18.588 -43.192 1.00 29.49 346 GLN B O 1
ATOM 6892 N N . LEU B 1 348 ? -8.028 19.473 -44.047 1.00 29.11 347 LEU B N 1
ATOM 6893 C CA . LEU B 1 348 ? -8.232 18.368 -44.996 1.00 28.91 347 LEU B CA 1
ATOM 6894 C C . LEU B 1 348 ? -7.150 18.356 -46.074 1.00 29.26 347 LEU B C 1
ATOM 6895 O O . LEU B 1 348 ? -6.769 17.302 -46.564 1.00 30.58 347 LEU B O 1
ATOM 6900 N N . HIS B 1 349 ? -6.627 19.520 -46.426 1.00 29.60 348 HIS B N 1
ATOM 6901 C CA . HIS B 1 349 ? -5.557 19.601 -47.420 1.00 29.98 348 HIS B CA 1
ATOM 6902 C C . HIS B 1 349 ? -4.310 18.895 -46.868 1.00 30.61 348 HIS B C 1
ATOM 6903 O O . HIS B 1 349 ? -3.780 17.970 -47.483 1.00 31.45 348 HIS B O 1
ATOM 6910 N N . LYS B 1 350 ? -3.863 19.328 -45.701 1.00 31.42 349 LYS B N 1
ATOM 6911 C CA . LYS B 1 350 ? -2.719 18.731 -45.012 1.00 32.89 349 LYS B CA 1
ATOM 6912 C C . LYS B 1 350 ? -2.881 17.219 -44.787 1.00 31.94 349 LYS B C 1
ATOM 6913 O O . LYS B 1 350 ? -1.910 16.479 -44.892 1.00 34.54 349 LYS B O 1
ATOM 6919 N N . ARG B 1 351 ? -4.109 16.778 -44.499 1.00 29.76 350 ARG B N 1
ATOM 6920 C CA . ARG B 1 351 ? -4.434 15.377 -44.313 1.00 28.84 350 ARG B CA 1
ATOM 6921 C C . ARG B 1 351 ? -4.089 14.462 -45.515 1.00 28.69 350 ARG B C 1
ATOM 6922 O O . ARG B 1 351 ? -3.424 13.415 -45.378 1.00 28.64 350 ARG B O 1
ATOM 6930 N N . TYR B 1 352 ? -4.560 14.856 -46.687 1.00 28.45 351 TYR B N 1
ATOM 6931 C CA . TYR B 1 352 ? -4.397 14.049 -47.878 1.00 27.99 351 TYR B CA 1
ATOM 6932 C C . TYR B 1 352 ? -3.181 14.415 -48.706 1.00 28.71 351 TYR B C 1
ATOM 6933 O O . TYR B 1 352 ? -2.801 13.624 -49.538 1.00 27.41 351 TYR B O 1
ATOM 6942 N N . SER B 1 353 ? -2.543 15.565 -48.438 1.00 30.68 352 SER B N 1
ATOM 6943 C CA . SER B 1 353 ? -1.376 16.001 -49.238 1.00 31.62 352 SER B CA 1
ATOM 6944 C C . SER B 1 353 ? -0.122 15.127 -49.127 1.00 31.32 352 SER B C 1
ATOM 6945 O O . SER B 1 353 ? 0.731 15.165 -50.003 1.00 30.65 352 SER B O 1
ATOM 6948 N N . SER B 1 354 ? -0.010 14.317 -48.085 1.00 32.46 353 SER B N 1
ATOM 6949 C CA . SER B 1 354 ? 1.176 13.490 -47.922 1.00 32.10 353 SER B CA 1
ATOM 6950 C C . SER B 1 354 ? 1.227 12.381 -48.954 1.00 32.02 353 SER B C 1
ATOM 6951 O O . SER B 1 354 ? 2.304 11.912 -49.278 1.00 31.81 353 SER B O 1
ATOM 6954 N N . VAL B 1 355 ? 0.046 12.007 -49.476 1.00 31.45 354 VAL B N 1
ATOM 6955 C CA . VAL B 1 355 ? -0.130 10.880 -50.384 1.00 30.04 354 VAL B CA 1
ATOM 6956 C C . VAL B 1 355 ? -0.718 11.214 -51.753 1.00 30.12 354 VAL B C 1
ATOM 6957 O O . VAL B 1 355 ? -0.683 10.351 -52.632 1.00 30.99 354 VAL B O 1
ATOM 6961 N N . VAL B 1 356 ? -1.285 12.410 -51.944 1.00 30.27 355 VAL B N 1
ATOM 6962 C CA . VAL B 1 356 ? -1.775 12.814 -53.283 1.00 30.48 355 VAL B CA 1
ATOM 6963 C C . VAL B 1 356 ? -1.370 14.245 -53.608 1.00 30.45 355 VAL B C 1
ATOM 6964 O O . VAL B 1 356 ? -1.277 15.092 -52.701 1.00 29.96 355 VAL B O 1
ATOM 6968 N N . LEU B 1 357 ? -1.138 14.498 -54.902 1.00 30.30 356 LEU B N 1
ATOM 6969 C CA . LEU B 1 357 ? -0.703 15.816 -55.404 1.00 30.93 356 LEU B CA 1
ATOM 6970 C C . LEU B 1 357 ? -1.761 16.948 -55.317 1.00 31.64 356 LEU B C 1
ATOM 6971 O O . LEU B 1 357 ? -1.420 18.115 -55.020 1.00 30.24 356 LEU B O 1
ATOM 6976 N N . ASP B 1 358 ? -3.027 16.611 -55.570 1.00 31.63 357 ASP B N 1
ATOM 6977 C CA . ASP B 1 358 ? -4.124 17.590 -55.544 1.00 32.53 357 ASP B CA 1
ATOM 6978 C C . ASP B 1 358 ? -5.206 17.155 -54.552 1.00 31.92 357 ASP B C 1
ATOM 6979 O O . ASP B 1 358 ? -6.280 16.729 -54.948 1.00 31.56 357 ASP B O 1
ATOM 6984 N N . PRO B 1 359 ? -4.915 17.260 -53.246 1.00 32.51 358 PRO B N 1
ATOM 6985 C CA . PRO B 1 359 ? -5.865 16.872 -52.217 1.00 32.97 358 PRO B CA 1
ATOM 6986 C C . PRO B 1 359 ? -7.231 17.556 -52.258 1.00 33.79 358 PRO B C 1
ATOM 6987 O O . PRO B 1 359 ? -8.242 16.899 -52.033 1.00 34.92 358 PRO B O 1
ATOM 6991 N N . ASP B 1 360 ? -7.249 18.850 -52.558 1.00 35.52 359 ASP B N 1
ATOM 6992 C CA . ASP B 1 360 ? -8.472 19.668 -52.594 1.00 36.50 359 ASP B CA 1
ATOM 6993 C C . ASP B 1 360 ? -9.522 19.120 -53.549 1.00 36.64 359 ASP B C 1
ATOM 6994 O O . ASP B 1 360 ? -10.718 19.346 -53.337 1.00 36.55 359 ASP B O 1
ATOM 6999 N N . LYS B 1 361 ? -9.074 18.419 -54.598 1.00 35.70 360 LYS B N 1
ATOM 7000 C CA . LYS B 1 361 ? -9.972 17.832 -55.590 1.00 36.15 360 LYS B CA 1
ATOM 7001 C C . LYS B 1 361 ? -10.136 16.309 -55.480 1.00 34.40 360 LYS B C 1
ATOM 7002 O O . LYS B 1 361 ? -10.793 15.699 -56.333 1.00 33.41 360 LYS B O 1
ATOM 7016 N N . LYS B 1 363 ? -11.703 13.032 -54.646 1.00 29.77 362 LYS B N 1
ATOM 7017 C CA . LYS B 1 363 ? -13.092 12.640 -54.437 1.00 30.03 362 LYS B CA 1
ATOM 7018 C C . LYS B 1 363 ? -13.262 11.866 -53.118 1.00 27.95 362 LYS B C 1
ATOM 7019 O O . LYS B 1 363 ? -12.369 11.148 -52.663 1.00 25.43 362 LYS B O 1
ATOM 7025 N N . PHE B 1 364 ? -14.425 12.047 -52.517 1.00 27.69 363 PHE B N 1
ATOM 7026 C CA . PHE B 1 364 ? -14.793 11.352 -51.282 1.00 27.83 363 PHE B CA 1
ATOM 7027 C C . PHE B 1 364 ? -14.678 9.826 -51.377 1.00 26.70 363 PHE B C 1
ATOM 7028 O O . PHE B 1 364 ? -14.225 9.188 -50.428 1.00 27.61 363 PHE B O 1
ATOM 7036 N N . ILE B 1 365 ? -15.092 9.251 -52.510 1.00 27.26 364 ILE B N 1
ATOM 7037 C CA . ILE B 1 365 ? -14.955 7.797 -52.777 1.00 27.35 364 ILE B CA 1
ATOM 7038 C C . ILE B 1 365 ? -13.470 7.325 -52.583 1.00 27.31 364 ILE B C 1
ATOM 7039 O O . ILE B 1 365 ? -13.211 6.218 -52.085 1.00 27.12 364 ILE B O 1
ATOM 7044 N N . ASP B 1 366 ? -12.532 8.174 -52.994 1.00 26.29 365 ASP B N 1
ATOM 7045 C CA . ASP B 1 366 ? -11.095 7.936 -52.843 1.00 27.17 365 ASP B CA 1
ATOM 7046 C C . ASP B 1 366 ? -10.610 8.198 -51.431 1.00 27.28 365 ASP B C 1
ATOM 7047 O O . ASP B 1 366 ? -9.700 7.536 -50.975 1.00 28.32 365 ASP B O 1
ATOM 7052 N N . ARG B 1 367 ? -11.228 9.174 -50.755 1.00 28.38 366 ARG B N 1
ATOM 7053 C CA . ARG B 1 367 ? -10.935 9.507 -49.347 1.00 27.23 366 ARG B CA 1
ATOM 7054 C C . ARG B 1 367 ? -11.316 8.358 -48.460 1.00 26.56 366 ARG B C 1
ATOM 7055 O O . ARG B 1 367 ? -10.572 8.027 -47.540 1.00 24.77 366 ARG B O 1
ATOM 7063 N N . LEU B 1 368 ? -12.466 7.751 -48.767 1.00 26.57 367 LEU B N 1
ATOM 7064 C CA . LEU B 1 368 ? -12.940 6.550 -48.100 1.00 26.58 367 LEU B CA 1
ATOM 7065 C C . LEU B 1 368 ? -11.883 5.437 -48.112 1.00 27.56 367 LEU B C 1
ATOM 7066 O O . LEU B 1 368 ? -11.653 4.771 -47.085 1.00 27.40 367 LEU B O 1
ATOM 7071 N N . CYS B 1 369 ? -11.283 5.235 -49.284 1.00 26.98 368 CYS B N 1
ATOM 7072 C CA . CYS B 1 369 ? -10.244 4.242 -49.464 1.00 27.20 368 CYS B CA 1
ATOM 7073 C C . CYS B 1 369 ? -8.974 4.625 -48.680 1.00 26.70 368 CYS B C 1
ATOM 7074 O O . CYS B 1 369 ? -8.447 3.819 -47.942 1.00 26.38 368 CYS B O 1
ATOM 7077 N N . ALA B 1 370 ? -8.513 5.868 -48.829 1.00 27.31 369 ALA B N 1
ATOM 7078 C CA . ALA B 1 370 ? -7.343 6.388 -48.095 1.00 26.55 369 ALA B CA 1
ATOM 7079 C C . ALA B 1 370 ? -7.532 6.382 -46.565 1.00 27.31 369 ALA B C 1
ATOM 7080 O O . ALA B 1 370 ? -6.624 6.025 -45.813 1.00 26.54 369 ALA B O 1
ATOM 7082 N N . ASP B 1 371 ? -8.725 6.757 -46.103 1.00 28.20 370 ASP B N 1
ATOM 7083 C CA . ASP B 1 371 ? -9.036 6.766 -44.677 1.00 27.88 370 ASP B CA 1
ATOM 7084 C C . ASP B 1 371 ? -9.032 5.374 -44.104 1.00 28.14 370 ASP B C 1
ATOM 7085 O O . ASP B 1 371 ? -8.624 5.185 -42.978 1.00 28.01 370 ASP B O 1
ATOM 7090 N N . SER B 1 372 ? -9.479 4.401 -44.893 1.00 29.62 371 SER B N 1
ATOM 7091 C CA . SER B 1 372 ? -9.595 3.007 -44.462 1.00 28.95 371 SER B CA 1
ATOM 7092 C C . SER B 1 372 ? -8.267 2.391 -43.994 1.00 28.37 371 SER B C 1
ATOM 7093 O O . SER B 1 372 ? -8.257 1.487 -43.136 1.00 27.80 371 SER B O 1
ATOM 7096 N N . ARG B 1 373 ? -7.172 2.861 -44.589 1.00 27.41 372 ARG B N 1
ATOM 7097 C CA . ARG B 1 373 ? -5.833 2.441 -44.230 1.00 26.70 372 ARG B CA 1
ATOM 7098 C C . ARG B 1 373 ? -4.993 3.581 -43.663 1.00 26.21 372 ARG B C 1
ATOM 7099 O O . ARG B 1 373 ? -3.781 3.633 -43.872 1.00 25.81 372 ARG B O 1
ATOM 7107 N N . SER B 1 374 ? -5.676 4.456 -42.906 1.00 27.26 373 SER B N 1
ATOM 7108 C CA . SER B 1 374 ? -5.091 5.605 -42.154 1.00 27.74 373 SER B CA 1
ATOM 7109 C C . SER B 1 374 ? -4.130 6.494 -42.926 1.00 27.79 373 SER B C 1
ATOM 7110 O O . SER B 1 374 ? -3.072 6.884 -42.422 1.00 28.43 373 SER B O 1
ATOM 7113 N N . ILE B 1 375 ? -4.508 6.819 -44.159 1.00 27.62 374 ILE B N 1
ATOM 7114 C CA . ILE B 1 375 ? -3.720 7.675 -45.022 1.00 26.60 374 ILE B CA 1
ATOM 7115 C C . ILE B 1 375 ? -2.372 7.057 -45.496 1.00 26.96 374 ILE B C 1
ATOM 7116 O O . ILE B 1 375 ? -2.193 6.822 -46.694 1.00 26.77 374 ILE B O 1
ATOM 7121 N N . GLY B 1 376 ? -1.430 6.832 -44.576 1.00 28.08 375 GLY B N 1
ATOM 7122 C CA . GLY B 1 376 ? -0.105 6.306 -44.909 1.00 26.94 375 GLY B CA 1
ATOM 7123 C C . GLY B 1 376 ? -0.021 5.016 -45.717 1.00 27.91 375 GLY B C 1
ATOM 7124 O O . GLY B 1 376 ? 0.908 4.849 -46.511 1.00 27.00 375 GLY B O 1
ATOM 7125 N N . LEU B 1 377 ? -0.982 4.105 -45.505 1.00 27.91 376 LEU B N 1
ATOM 7126 C CA . LEU B 1 377 ? -1.049 2.801 -46.181 1.00 27.20 376 LEU B CA 1
ATOM 7127 C C . LEU B 1 377 ? -2.081 2.757 -47.318 1.00 27.07 376 LEU B C 1
ATOM 7128 O O . LEU B 1 377 ? -2.483 1.688 -47.776 1.00 25.90 376 LEU B O 1
ATOM 7133 N N . TYR B 1 378 ? -2.459 3.937 -47.801 1.00 27.36 377 TYR B N 1
ATOM 7134 C CA . TYR B 1 378 ? -3.358 4.099 -48.929 1.00 27.74 377 TYR B CA 1
ATOM 7135 C C . TYR B 1 378 ? -2.921 3.359 -50.227 1.00 28.58 377 TYR B C 1
ATOM 7136 O O . TYR B 1 378 ? -3.772 2.830 -50.962 1.00 25.74 377 TYR B O 1
ATOM 7145 N N . HIS B 1 379 ? -1.619 3.302 -50.494 1.00 28.46 378 HIS B N 1
ATOM 7146 C CA . HIS B 1 379 ? -1.160 2.673 -51.741 1.00 29.45 378 HIS B CA 1
ATOM 7147 C C . HIS B 1 379 ? -1.085 1.125 -51.736 1.00 28.93 378 HIS B C 1
ATOM 7148 O O . HIS B 1 379 ? -0.739 0.498 -52.736 1.00 31.89 378 HIS B O 1
ATOM 7155 N N . THR B 1 380 ? -1.437 0.508 -50.621 1.00 29.12 379 THR B N 1
ATOM 7156 C CA . THR B 1 380 ? -1.606 -0.941 -50.565 1.00 27.31 379 THR B CA 1
ATOM 7157 C C . THR B 1 380 ? -2.998 -1.230 -49.996 1.00 28.34 379 THR B C 1
ATOM 7158 O O . THR B 1 380 ? -3.318 -2.364 -49.574 1.00 26.43 379 THR B O 1
ATOM 7162 N N . ALA B 1 381 ? -3.853 -0.197 -50.073 1.00 28.18 380 ALA B N 1
ATOM 7163 C CA . ALA B 1 381 ? -5.241 -0.294 -49.637 1.00 27.77 380 ALA B CA 1
ATOM 7164 C C . ALA B 1 381 ? -6.046 -1.005 -50.721 1.00 27.83 380 ALA B C 1
ATOM 7165 O O . ALA B 1 381 ? -5.537 -1.326 -51.809 1.00 27.06 380 ALA B O 1
ATOM 7167 N N . GLY B 1 382 ? -7.303 -1.295 -50.386 1.00 27.88 381 GLY B N 1
ATOM 7168 C CA . GLY B 1 382 ? -8.196 -2.018 -51.273 1.00 27.35 381 GLY B CA 1
ATOM 7169 C C . GLY B 1 382 ? -8.494 -3.444 -50.838 1.00 26.85 381 GLY B C 1
ATOM 7170 O O . GLY B 1 382 ? -7.747 -4.061 -50.045 1.00 24.82 381 GLY B O 1
ATOM 7171 N N . LEU B 1 383 ? -9.587 -3.961 -51.405 1.00 27.72 382 LEU B N 1
ATOM 7172 C CA . LEU B 1 383 ? -10.077 -5.320 -51.140 1.00 26.62 382 LEU B CA 1
ATOM 7173 C C . LEU B 1 383 ? -9.199 -6.309 -51.908 1.00 27.90 382 LEU B C 1
ATOM 7174 O O . LEU B 1 383 ? -8.702 -6.000 -53.007 1.00 29.40 382 LEU B O 1
ATOM 7179 N N . SER B 1 384 ? -8.993 -7.495 -51.338 1.00 28.01 383 SER B N 1
ATOM 7180 C CA . SER B 1 384 ? -8.197 -8.524 -52.010 1.00 25.64 383 SER B CA 1
ATOM 7181 C C . SER B 1 384 ? -8.727 -8.736 -53.432 1.00 26.49 383 SER B C 1
ATOM 7182 O O . SER B 1 384 ? -9.924 -8.615 -53.698 1.00 24.47 383 SER B O 1
ATOM 7185 N N . THR B 1 385 ? -7.808 -9.028 -54.343 1.00 26.54 384 THR B N 1
ATOM 7186 C CA . THR B 1 385 ? -8.186 -9.285 -55.702 1.00 25.56 384 THR B CA 1
ATOM 7187 C C . THR B 1 385 ? -9.040 -10.549 -55.848 1.00 25.31 384 THR B C 1
ATOM 7188 O O . THR B 1 385 ? -9.946 -10.547 -56.662 1.00 23.70 384 THR B O 1
ATOM 7192 N N . PRO B 1 386 ? -8.749 -11.639 -55.094 1.00 24.42 385 PRO B N 1
ATOM 7193 C CA . PRO B 1 386 ? -9.732 -12.726 -55.185 1.00 24.48 385 PRO B CA 1
ATOM 7194 C C . PRO B 1 386 ? -11.156 -12.317 -54.788 1.00 23.94 385 PRO B C 1
ATOM 7195 O O . PRO B 1 386 ? -12.132 -12.817 -55.389 1.00 25.16 385 PRO B O 1
ATOM 7199 N N . GLN B 1 387 ? -11.290 -11.429 -53.797 1.00 24.60 386 GLN B N 1
ATOM 7200 C CA . GLN B 1 387 ? -12.611 -10.964 -53.375 1.00 23.94 386 GLN B CA 1
ATOM 7201 C C . GLN B 1 387 ? -13.286 -10.115 -54.474 1.00 24.80 386 GLN B C 1
ATOM 7202 O O . GLN B 1 387 ? -14.481 -10.273 -54.750 1.00 22.31 386 GLN B O 1
ATOM 7208 N N . GLN B 1 388 ? -12.507 -9.230 -55.093 1.00 24.83 387 GLN B N 1
ATOM 7209 C CA . GLN B 1 388 ? -13.004 -8.382 -56.161 1.00 25.18 387 GLN B CA 1
ATOM 7210 C C . GLN B 1 388 ? -13.416 -9.194 -57.390 1.00 25.78 387 GLN B C 1
ATOM 7211 O O . GLN B 1 388 ? -14.418 -8.847 -58.024 1.00 25.74 387 GLN B O 1
ATOM 7217 N N . ILE B 1 389 ? -12.639 -10.248 -57.713 1.00 25.70 388 ILE B N 1
ATOM 7218 C CA . ILE B 1 389 ? -12.931 -11.154 -58.825 1.00 26.56 388 ILE B CA 1
ATOM 7219 C C . ILE B 1 389 ? -14.166 -11.994 -58.548 1.00 25.96 388 ILE B C 1
ATOM 7220 O O . ILE B 1 389 ? -14.964 -12.237 -59.443 1.00 25.53 388 ILE B O 1
ATOM 7233 N N . GLU B 1 391 ? -16.649 -10.884 -56.656 1.00 28.11 390 GLU B N 1
ATOM 7234 C CA . GLU B 1 391 ? -17.747 -9.935 -56.896 1.00 28.38 390 GLU B CA 1
ATOM 7235 C C . GLU B 1 391 ? -18.006 -9.817 -58.398 1.00 27.19 390 GLU B C 1
ATOM 7236 O O . GLU B 1 391 ? -19.152 -9.733 -58.798 1.00 27.78 390 GLU B O 1
ATOM 7242 N N . ALA B 1 392 ? -16.942 -9.782 -59.214 1.00 26.63 391 ALA B N 1
ATOM 7243 C CA . ALA B 1 392 ? -17.081 -9.697 -60.681 1.00 25.31 391 ALA B CA 1
ATOM 7244 C C . ALA B 1 392 ? -17.792 -10.899 -61.277 1.00 25.03 391 ALA B C 1
ATOM 7245 O O . ALA B 1 392 ? -18.669 -10.758 -62.147 1.00 24.94 391 ALA B O 1
ATOM 7247 N N . LEU B 1 393 ? -17.447 -12.084 -60.782 1.00 25.38 392 LEU B N 1
ATOM 7248 C CA . LEU B 1 393 ? -18.030 -13.328 -61.262 1.00 23.55 392 LEU B CA 1
ATOM 7249 C C . LEU B 1 393 ? -19.510 -13.479 -60.846 1.00 23.75 392 LEU B C 1
ATOM 7250 O O . LEU B 1 393 ? -20.330 -13.855 -61.672 1.00 23.70 392 LEU B O 1
ATOM 7255 N N . PHE B 1 394 ? -19.858 -13.148 -59.606 1.00 23.92 393 PHE B N 1
ATOM 7256 C CA . PHE B 1 394 ? -21.254 -13.215 -59.183 1.00 25.22 393 PHE B CA 1
ATOM 7257 C C . PHE B 1 394 ? -22.083 -12.221 -60.014 1.00 25.87 393 PHE B C 1
ATOM 7258 O O . PHE B 1 394 ? -23.223 -12.512 -60.385 1.00 25.95 393 PHE B O 1
ATOM 7266 N N . SER B 1 395 ? -21.512 -11.050 -60.274 1.00 26.43 394 SER B N 1
ATOM 7267 C CA . SER B 1 395 ? -22.143 -10.043 -61.134 1.00 27.09 394 SER B CA 1
ATOM 7268 C C . SER B 1 395 ? -22.427 -10.526 -62.568 1.00 26.20 394 SER B C 1
ATOM 7269 O O . SER B 1 395 ? -23.513 -10.262 -63.119 1.00 27.15 394 SER B O 1
ATOM 7280 N N . THR B 1 397 ? -22.859 -13.642 -63.548 1.00 24.72 396 THR B N 1
ATOM 7281 C CA . THR B 1 397 ? -23.883 -14.707 -63.542 1.00 24.54 396 THR B CA 1
ATOM 7282 C C . THR B 1 397 ? -25.283 -14.131 -63.808 1.00 25.45 396 THR B C 1
ATOM 7283 O O . THR B 1 397 ? -26.085 -14.672 -64.615 1.00 25.59 396 THR B O 1
ATOM 7287 N N . HIS B 1 398 ? -25.525 -12.999 -63.164 1.00 25.36 397 HIS B N 1
ATOM 7288 C CA . HIS B 1 398 ? -26.739 -12.258 -63.324 1.00 26.03 397 HIS B CA 1
ATOM 7289 C C . HIS B 1 398 ? -26.883 -11.573 -64.702 1.00 24.74 397 HIS B C 1
ATOM 7290 O O . HIS B 1 398 ? -27.905 -11.746 -65.377 1.00 24.64 397 HIS B O 1
ATOM 7297 N N . LEU B 1 399 ? -25.868 -10.798 -65.088 1.00 24.10 398 LEU B N 1
ATOM 7298 C CA . LEU B 1 399 ? -25.827 -10.057 -66.351 1.00 25.24 398 LEU B CA 1
ATOM 7299 C C . LEU B 1 399 ? -26.051 -10.944 -67.588 1.00 25.92 398 LEU B C 1
ATOM 7300 O O . LEU B 1 399 ? -26.630 -10.495 -68.583 1.00 26.07 398 LEU B O 1
ATOM 7305 N N . LEU B 1 400 ? -25.572 -12.187 -67.511 1.00 27.17 399 LEU B N 1
ATOM 7306 C CA . LEU B 1 400 ? -25.702 -13.160 -68.583 1.00 26.31 399 LEU B CA 1
ATOM 7307 C C . LEU B 1 400 ? -27.089 -13.801 -68.650 1.00 26.14 399 LEU B C 1
ATOM 7308 O O . LEU B 1 400 ? -27.501 -14.271 -69.696 1.00 24.25 399 LEU B O 1
ATOM 7313 N N . THR B 1 401 ? -27.828 -13.761 -67.545 1.00 25.27 400 THR B N 1
ATOM 7314 C CA . THR B 1 401 ? -29.087 -14.470 -67.438 1.00 24.06 400 THR B CA 1
ATOM 7315 C C . THR B 1 401 ? -30.263 -13.631 -66.911 1.00 23.87 400 THR B C 1
ATOM 7316 O O . THR B 1 401 ? -31.326 -14.170 -66.658 1.00 22.17 400 THR B O 1
ATOM 7320 N N . SER B 1 402 ? -30.099 -12.312 -66.767 1.00 25.45 401 SER B N 1
ATOM 7321 C CA . SER B 1 402 ? -31.170 -11.468 -66.196 1.00 25.66 401 SER B CA 1
ATOM 7322 C C . SER B 1 402 ? -32.452 -11.441 -67.051 1.00 26.19 401 SER B C 1
ATOM 7323 O O . SER B 1 402 ? -32.426 -11.660 -68.259 1.00 24.50 401 SER B O 1
ATOM 7326 N N . THR B 1 403 ? -33.566 -11.221 -66.358 1.00 27.98 402 THR B N 1
ATOM 7327 C CA . THR B 1 403 ? -34.903 -11.118 -66.951 1.00 29.27 402 THR B CA 1
ATOM 7328 C C . THR B 1 403 ? -35.643 -9.956 -66.264 1.00 29.46 402 THR B C 1
ATOM 7329 O O . THR B 1 403 ? -35.073 -9.296 -65.376 1.00 27.89 402 THR B O 1
ATOM 7333 N N . ASN B 1 404 ? -36.896 -9.725 -66.679 1.00 31.45 403 ASN B N 1
ATOM 7334 C CA . ASN B 1 404 ? -37.742 -8.613 -66.209 1.00 31.76 403 ASN B CA 1
ATOM 7335 C C . ASN B 1 404 ? -36.984 -7.296 -66.125 1.00 32.45 403 ASN B C 1
ATOM 7336 O O . ASN B 1 404 ? -37.003 -6.627 -65.084 1.00 32.70 403 ASN B O 1
ATOM 7341 N N . GLY B 1 405 ? -36.284 -6.945 -67.203 1.00 32.23 404 GLY B N 1
ATOM 7342 C CA . GLY B 1 405 ? -35.551 -5.690 -67.257 1.00 32.65 404 GLY B CA 1
ATOM 7343 C C . GLY B 1 405 ? -34.239 -5.617 -66.496 1.00 32.30 404 GLY B C 1
ATOM 7344 O O . GLY B 1 405 ? -33.548 -4.589 -66.539 1.00 33.52 404 GLY B O 1
ATOM 7345 N N . GLY B 1 406 ? -33.889 -6.686 -65.790 1.00 32.37 405 GLY B N 1
ATOM 7346 C CA . GLY B 1 406 ? -32.636 -6.744 -65.062 1.00 31.39 405 GLY B CA 1
ATOM 7347 C C . GLY B 1 406 ? -32.808 -7.127 -63.619 1.00 31.19 405 GLY B C 1
ATOM 7348 O O . GLY B 1 406 ? -31.855 -7.605 -62.996 1.00 31.18 405 GLY B O 1
ATOM 7349 N N . SER B 1 407 ? -34.010 -6.894 -63.091 1.00 30.62 406 SER B N 1
ATOM 7350 C CA . SER B 1 407 ? -34.377 -7.203 -61.696 1.00 30.61 406 SER B CA 1
ATOM 7351 C C . SER B 1 407 ? -34.261 -8.681 -61.252 1.00 30.20 406 SER B C 1
ATOM 7352 O O . SER B 1 407 ? -33.882 -9.004 -60.121 1.00 28.74 406 SER B O 1
ATOM 7355 N N . ASP B 1 408 ? -34.654 -9.569 -62.152 1.00 30.89 407 ASP B N 1
ATOM 7356 C CA . ASP B 1 408 ? -34.665 -10.981 -61.864 1.00 31.07 407 ASP B CA 1
ATOM 7357 C C . ASP B 1 408 ? -33.554 -11.709 -62.620 1.00 29.78 407 ASP B C 1
ATOM 7358 O O . ASP B 1 408 ? -32.897 -11.162 -63.503 1.00 27.73 407 ASP B O 1
ATOM 7363 N N . ASP B 1 409 ? -33.364 -12.958 -62.223 1.00 29.87 408 ASP B N 1
ATOM 7364 C CA . ASP B 1 409 ? -32.540 -13.928 -62.962 1.00 29.19 408 ASP B CA 1
ATOM 7365 C C . ASP B 1 409 ? -32.972 -15.288 -62.404 1.00 28.98 408 ASP B C 1
ATOM 7366 O O . ASP B 1 409 ? -33.714 -15.336 -61.390 1.00 28.55 408 ASP B O 1
ATOM 7371 N N . PRO B 1 410 ? -32.583 -16.389 -63.074 1.00 28.22 409 PRO B N 1
ATOM 7372 C CA . PRO B 1 410 ? -33.043 -17.701 -62.614 1.00 27.97 409 PRO B CA 1
ATOM 7373 C C . PRO B 1 410 ? -32.648 -18.101 -61.176 1.00 27.61 409 PRO B C 1
ATOM 7374 O O . PRO B 1 410 ? -33.421 -18.783 -60.501 1.00 26.82 409 PRO B O 1
ATOM 7378 N N . TYR B 1 411 ? -31.460 -17.683 -60.741 1.00 27.01 410 TYR B N 1
ATOM 7379 C CA . TYR B 1 411 ? -30.970 -17.952 -59.411 1.00 26.60 410 TYR B CA 1
ATOM 7380 C C . TYR B 1 411 ? -31.735 -17.123 -58.368 1.00 26.21 410 TYR B C 1
ATOM 7381 O O . TYR B 1 411 ? -32.117 -17.636 -57.323 1.00 25.91 410 TYR B O 1
ATOM 7390 N N . ILE B 1 412 ? -31.942 -15.840 -58.668 1.00 26.56 411 ILE B N 1
ATOM 7391 C CA . ILE B 1 412 ? -32.717 -14.927 -57.821 1.00 25.18 411 ILE B CA 1
ATOM 7392 C C . ILE B 1 412 ? -34.164 -15.432 -57.656 1.00 25.40 411 ILE B C 1
ATOM 7393 O O . ILE B 1 412 ? -34.742 -15.298 -56.593 1.00 24.27 411 ILE B O 1
ATOM 7398 N N . ASP B 1 413 ? -34.753 -15.967 -58.727 1.00 26.10 412 ASP B N 1
ATOM 7399 C CA . ASP B 1 413 ? -36.110 -16.507 -58.679 1.00 26.73 412 ASP B CA 1
ATOM 7400 C C . ASP B 1 413 ? -36.159 -17.736 -57.739 1.00 26.33 412 ASP B C 1
ATOM 7401 O O . ASP B 1 413 ? -37.121 -17.920 -57.024 1.00 25.08 412 ASP B O 1
ATOM 7406 N N . ILE B 1 414 ? -35.092 -18.533 -57.700 1.00 27.42 413 ILE B N 1
ATOM 7407 C CA . ILE B 1 414 ? -34.981 -19.664 -56.772 1.00 28.89 413 ILE B CA 1
ATOM 7408 C C . ILE B 1 414 ? -34.793 -19.219 -55.289 1.00 29.06 413 ILE B C 1
ATOM 7409 O O . ILE B 1 414 ? -35.373 -19.820 -54.372 1.00 28.63 413 ILE B O 1
ATOM 7414 N N . ALA B 1 415 ? -33.975 -18.196 -55.058 1.00 29.03 414 ALA B N 1
ATOM 7415 C CA . ALA B 1 415 ? -33.748 -17.680 -53.690 1.00 28.64 414 ALA B CA 1
ATOM 7416 C C . ALA B 1 415 ? -35.026 -17.088 -53.075 1.00 27.84 414 ALA B C 1
ATOM 7417 O O . ALA B 1 415 ? -35.318 -17.321 -51.903 1.00 27.74 414 ALA B O 1
ATOM 7419 N N . ARG B 1 416 ? -35.764 -16.319 -53.860 1.00 26.30 415 ARG B N 1
ATOM 7420 C CA . ARG B 1 416 ? -37.008 -15.738 -53.397 1.00 27.71 415 ARG B CA 1
ATOM 7421 C C . ARG B 1 416 ? -38.036 -16.811 -53.039 1.00 28.05 415 ARG B C 1
ATOM 7422 O O . ARG B 1 416 ? -38.763 -16.679 -52.056 1.00 28.20 415 ARG B O 1
ATOM 7430 N N . LYS B 1 417 ? -38.035 -17.886 -53.823 1.00 28.72 416 LYS B N 1
ATOM 7431 C CA . LYS B 1 417 ? -38.975 -18.978 -53.674 1.00 29.79 416 LYS B CA 1
ATOM 7432 C C . LYS B 1 417 ? -38.624 -19.791 -52.417 1.00 29.32 416 LYS B C 1
ATOM 7433 O O . LYS B 1 417 ? -39.508 -20.239 -51.677 1.00 28.64 416 LYS B O 1
ATOM 7439 N N . LEU B 1 418 ? -37.331 -19.979 -52.186 1.00 28.29 417 LEU B N 1
ATOM 7440 C CA . LEU B 1 418 ? -36.864 -20.693 -51.019 1.00 28.44 417 LEU B CA 1
ATOM 7441 C C . LEU B 1 418 ? -37.280 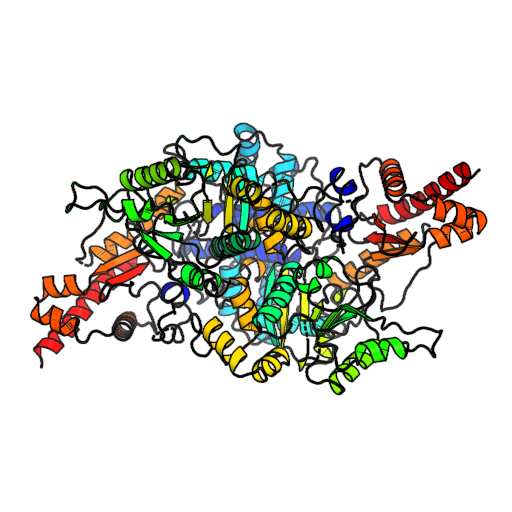-19.972 -49.721 1.00 27.31 417 LEU B C 1
ATOM 7442 O O . LEU B 1 418 ? -37.879 -20.603 -48.832 1.00 26.37 417 LEU B O 1
ATOM 7447 N N . VAL B 1 419 ? -36.978 -18.678 -49.609 1.00 26.71 418 VAL B N 1
ATOM 7448 C CA . VAL B 1 419 ? -37.324 -17.938 -48.376 1.00 26.94 418 VAL B CA 1
ATOM 7449 C C . VAL B 1 419 ? -38.831 -17.783 -48.183 1.00 27.57 418 VAL B C 1
ATOM 7450 O O . VAL B 1 419 ? -39.320 -17.775 -47.054 1.00 27.06 418 VAL B O 1
ATOM 7454 N N . SER B 1 420 ? -39.552 -17.689 -49.294 1.00 27.97 419 SER B N 1
ATOM 7455 C CA A SER B 1 420 ? -40.997 -17.552 -49.263 0.50 28.29 419 SER B CA 1
ATOM 7456 C CA B SER B 1 420 ? -41.003 -17.556 -49.290 0.50 28.27 419 SER B CA 1
ATOM 7457 C C . SER B 1 420 ? -41.656 -18.873 -48.878 1.00 28.38 419 SER B C 1
ATOM 7458 O O . SER B 1 420 ? -42.672 -18.888 -48.198 1.00 28.76 419 SER B O 1
ATOM 7463 N N . GLU B 1 421 ? -41.049 -19.982 -49.282 1.00 29.15 420 GLU B N 1
ATOM 7464 C CA . GLU B 1 421 ? -41.566 -21.294 -48.947 1.00 29.57 420 GLU B CA 1
ATOM 7465 C C . GLU B 1 421 ? -41.360 -21.556 -47.458 1.00 27.52 420 GLU B C 1
ATOM 7466 O O . GLU B 1 421 ? -42.253 -22.035 -46.801 1.00 25.70 420 GLU B O 1
ATOM 7472 N N . ARG B 1 422 ? -40.192 -21.200 -46.928 1.00 28.17 421 ARG B N 1
ATOM 7473 C CA . ARG B 1 422 ? -39.882 -21.371 -45.492 1.00 27.96 421 ARG B CA 1
ATOM 7474 C C . ARG B 1 422 ? -40.740 -20.459 -44.627 1.00 27.85 421 ARG B C 1
ATOM 7475 O O . ARG B 1 422 ? -41.137 -20.826 -43.518 1.00 28.42 421 ARG B O 1
ATOM 7483 N N . TYR B 1 423 ? -41.011 -19.267 -45.146 1.00 28.04 422 TYR B N 1
ATOM 7484 C CA . TYR B 1 423 ? -41.882 -18.286 -44.493 1.00 27.90 422 TYR B CA 1
ATOM 7485 C C . TYR B 1 423 ? -43.319 -18.814 -44.409 1.00 28.30 422 TYR B C 1
ATOM 7486 O O . TYR B 1 423 ? -43.952 -18.734 -43.350 1.00 29.10 422 TYR B O 1
ATOM 7495 N N . ASP B 1 424 ? -43.852 -19.308 -45.526 1.00 28.65 423 ASP B N 1
ATOM 7496 C CA . ASP B 1 424 ? -45.218 -19.875 -45.534 1.00 29.29 423 ASP B CA 1
ATOM 7497 C C . ASP B 1 424 ? -45.340 -21.100 -44.614 1.00 28.45 423 ASP B C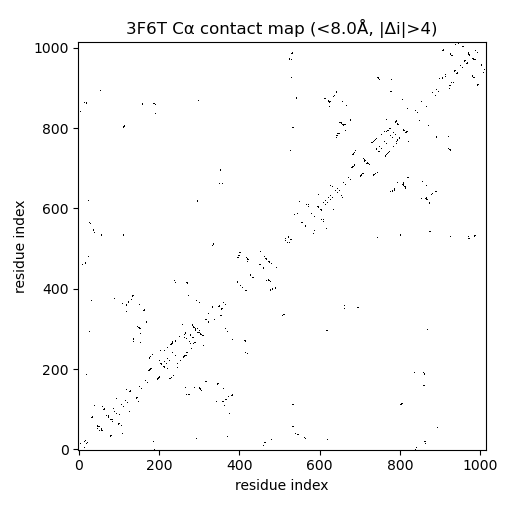 1
ATOM 7498 O O . ASP B 1 424 ? -46.309 -21.254 -43.885 1.00 27.67 423 ASP B O 1
ATOM 7503 N N . GLN B 1 425 ? -44.342 -21.967 -44.682 1.00 27.91 424 GLN B N 1
ATOM 7504 C CA . GLN B 1 425 ? -44.292 -23.179 -43.887 1.00 28.81 424 GLN B CA 1
ATOM 7505 C C . GLN B 1 425 ? -44.414 -22.795 -42.410 1.00 27.83 424 GLN B C 1
ATOM 7506 O O . GLN B 1 425 ? -45.241 -23.347 -41.697 1.00 26.40 424 GLN B O 1
ATOM 7512 N N . LEU B 1 426 ? -43.616 -21.807 -41.984 1.00 28.10 425 LEU B N 1
ATOM 7513 C CA . LEU B 1 426 ? -43.618 -21.303 -40.608 1.00 28.57 425 LEU B CA 1
ATOM 7514 C C . LEU B 1 426 ? -44.969 -20.771 -40.147 1.00 29.47 425 LEU B C 1
ATOM 7515 O O . LEU B 1 426 ? -45.477 -21.160 -39.086 1.00 29.32 425 LEU B O 1
ATOM 7520 N N . HIS B 1 427 ? -45.526 -19.871 -40.959 1.00 30.15 426 HIS B N 1
ATOM 7521 C CA . HIS B 1 427 ? -46.780 -19.179 -40.668 1.00 29.48 426 HIS B CA 1
ATOM 7522 C C . HIS B 1 427 ? -47.999 -20.076 -40.702 1.00 30.10 426 HIS B C 1
ATOM 7523 O O . HIS B 1 427 ? -48.855 -20.000 -39.810 1.00 28.31 426 HIS B O 1
ATOM 7530 N N . ASP B 1 428 ? -48.087 -20.925 -41.723 1.00 31.43 427 ASP B N 1
ATOM 7531 C CA . ASP B 1 428 ? -49.231 -21.855 -41.839 1.00 32.10 427 ASP B CA 1
ATOM 7532 C C . ASP B 1 428 ? -49.244 -22.819 -40.641 1.00 32.40 427 ASP B C 1
ATOM 7533 O O . ASP B 1 428 ? -50.308 -23.090 -40.076 1.00 32.28 427 ASP B O 1
ATOM 7538 N N . ALA B 1 429 ? -48.058 -23.303 -40.244 1.00 32.29 428 ALA B N 1
ATOM 7539 C CA . ALA B 1 429 ? -47.901 -24.217 -39.091 1.00 32.70 428 ALA B CA 1
ATOM 7540 C C . ALA B 1 429 ? -48.307 -23.579 -37.753 1.00 34.07 428 ALA B C 1
ATOM 7541 O O . ALA B 1 429 ? -48.845 -24.242 -36.853 1.00 33.52 428 ALA B O 1
ATOM 7551 N N . GLN B 1 431 ? -50.323 -20.783 -37.545 1.00 39.45 430 GLN B N 1
ATOM 7552 C CA . GLN B 1 431 ? -51.538 -20.004 -37.730 1.00 40.33 430 GLN B CA 1
ATOM 7553 C C . GLN B 1 431 ? -51.235 -18.502 -37.508 1.00 39.88 430 GLN B C 1
ATOM 7554 O O . GLN B 1 431 ? -52.045 -17.781 -36.915 1.00 39.85 430 GLN B O 1
ATOM 7560 N N . ALA B 1 432 ? -50.071 -18.039 -37.970 1.00 39.09 431 ALA B N 1
ATOM 7561 C CA . ALA B 1 432 ? -49.699 -16.626 -37.844 1.00 39.26 431 ALA B CA 1
ATOM 7562 C C . ALA B 1 432 ? -50.115 -15.862 -39.108 1.00 39.04 431 ALA B C 1
ATOM 7563 O O . ALA B 1 432 ? -50.104 -16.434 -40.213 1.00 39.53 431 ALA B O 1
ATOM 7565 N N . PRO B 1 433 ? -50.491 -14.566 -38.951 1.00 38.84 432 PRO B N 1
ATOM 7566 C CA . PRO B 1 433 ? -50.890 -13.774 -40.118 1.00 38.19 432 PRO B CA 1
ATOM 7567 C C . PRO B 1 433 ? -49.672 -13.462 -41.003 1.00 38.30 432 PRO B C 1
ATOM 7568 O O . PRO B 1 433 ? -48.583 -13.140 -40.490 1.00 37.12 432 PRO B O 1
ATOM 7572 N N . LYS B 1 434 ? -49.866 -13.580 -42.314 1.00 38.27 433 LYS B N 1
ATOM 7573 C CA . LYS B 1 434 ? -48.806 -13.362 -43.292 1.00 39.09 433 LYS B CA 1
ATOM 7574 C C . LYS B 1 434 ? -48.932 -12.064 -44.089 1.00 39.40 433 LYS B C 1
ATOM 7575 O O . LYS B 1 434 ? -50.020 -11.545 -44.295 1.00 38.90 433 LYS B O 1
ATOM 7581 N N . ASP B 1 435 ? -47.787 -11.605 -44.575 1.00 40.35 434 ASP B N 1
ATOM 7582 C CA . ASP B 1 435 ? -47.658 -10.476 -45.489 1.00 41.67 434 ASP B CA 1
ATOM 7583 C C . ASP B 1 435 ? -47.183 -11.100 -46.820 1.00 43.73 434 ASP B C 1
ATOM 7584 O O . ASP B 1 435 ? -46.018 -11.531 -46.952 1.00 43.50 434 ASP B O 1
ATOM 7589 N N . GLU B 1 436 ? -48.099 -11.186 -47.791 1.00 46.09 435 GLU B N 1
ATOM 7590 C CA . GLU B 1 436 ? -47.790 -11.770 -49.111 1.00 48.06 435 GLU B CA 1
ATOM 7591 C C . GLU B 1 436 ? -47.669 -10.691 -50.199 1.00 48.30 435 GLU B C 1
ATOM 7592 O O . GLU B 1 436 ? -47.866 -10.966 -51.399 1.00 47.91 435 GLU B O 1
ATOM 7598 N N . THR B 1 437 ? -47.312 -9.482 -49.756 1.00 48.53 436 THR B N 1
ATOM 7599 C CA . THR B 1 437 ? -47.125 -8.329 -50.633 1.00 48.70 436 THR B CA 1
ATOM 7600 C C . THR B 1 437 ? -45.786 -8.389 -51.377 1.00 48.02 436 THR B C 1
ATOM 7601 O O . THR B 1 437 ? -44.839 -9.094 -50.969 1.00 47.86 436 THR B O 1
ATOM 7605 N N . ASP B 1 438 ? -45.766 -7.636 -52.478 1.00 46.71 437 ASP B N 1
ATOM 7606 C CA . ASP B 1 438 ? -44.635 -7.401 -53.375 1.00 45.60 437 ASP B CA 1
ATOM 7607 C C . ASP B 1 438 ? -43.503 -6.602 -52.675 1.00 42.24 437 ASP B C 1
ATOM 7608 O O . ASP B 1 438 ? -42.396 -6.488 -53.215 1.00 41.01 437 ASP B O 1
ATOM 7613 N N . THR B 1 439 ? -43.782 -6.069 -51.480 1.00 38.89 438 THR B N 1
ATOM 7614 C CA A THR B 1 439 ? -42.829 -5.278 -50.704 0.50 37.64 438 THR B CA 1
ATOM 7615 C CA B THR B 1 439 ? -42.778 -5.306 -50.738 0.50 37.42 438 THR B CA 1
ATOM 7616 C C . THR B 1 439 ? -42.110 -6.096 -49.595 1.00 36.41 438 THR B C 1
ATOM 7617 O O . THR B 1 439 ? -41.226 -5.577 -48.914 1.00 34.24 438 THR B O 1
ATOM 7624 N N . ASN B 1 440 ? -42.497 -7.366 -49.412 1.00 34.48 439 ASN B N 1
ATOM 7625 C CA . ASN B 1 440 ? -41.904 -8.219 -48.377 1.00 33.47 439 ASN B CA 1
ATOM 7626 C C . ASN B 1 440 ? -40.826 -9.157 -48.969 1.00 31.95 439 ASN B C 1
ATOM 7627 O O . ASN B 1 440 ? -41.059 -9.833 -49.962 1.00 32.09 439 ASN B O 1
ATOM 7632 N N . THR B 1 441 ? -39.633 -9.128 -48.383 1.00 29.52 440 THR B N 1
ATOM 7633 C CA . THR B 1 441 ? -38.543 -9.977 -48.815 1.00 29.10 440 THR B CA 1
ATOM 7634 C C . THR B 1 441 ? -38.709 -11.416 -48.293 1.00 28.03 440 THR B C 1
ATOM 7635 O O . THR B 1 441 ? -38.082 -12.342 -48.807 1.00 28.00 440 THR B O 1
ATOM 7639 N N . HIS B 1 442 ? -39.516 -11.578 -47.247 1.00 27.33 441 HIS B N 1
ATOM 7640 C CA . HIS B 1 442 ? -39.721 -12.856 -46.539 1.00 28.03 441 HIS B CA 1
ATOM 7641 C C . HIS B 1 442 ? -38.423 -13.417 -45.928 1.00 26.55 441 HIS B C 1
ATOM 7642 O O . HIS B 1 442 ? -38.361 -14.597 -45.613 1.00 27.09 441 HIS B O 1
ATOM 7649 N N . TYR B 1 443 ? -37.402 -12.579 -45.747 1.00 26.07 442 TYR B N 1
ATOM 7650 C CA . TYR B 1 443 ? -36.112 -13.067 -45.254 1.00 26.24 442 TYR B CA 1
ATOM 7651 C C . TYR B 1 443 ? -36.178 -13.410 -43.752 1.00 26.45 442 TYR B C 1
ATOM 7652 O O . TYR B 1 443 ? -35.615 -14.428 -43.286 1.00 27.03 442 TYR B O 1
ATOM 7661 N N . TYR B 1 444 ? -36.825 -12.525 -43.006 1.00 26.10 443 TYR B N 1
ATOM 7662 C CA . TYR B 1 444 ? -37.077 -12.740 -41.595 1.00 26.49 443 TYR B CA 1
ATOM 7663 C C . TYR B 1 444 ? -38.568 -12.624 -41.365 1.00 26.53 443 TYR B C 1
ATOM 7664 O O . TYR B 1 444 ? -39.306 -12.096 -42.207 1.00 27.31 443 TYR B O 1
ATOM 7673 N N . SER B 1 445 ? -39.015 -13.158 -40.234 1.00 27.93 444 SER B N 1
ATOM 7674 C CA . SER B 1 445 ? -40.376 -12.942 -39.792 1.00 27.83 444 SER B CA 1
ATOM 7675 C C . SER B 1 445 ? -40.429 -12.519 -38.328 1.00 28.37 444 SER B C 1
ATOM 7676 O O . SER B 1 445 ? -39.545 -12.855 -37.528 1.00 27.30 444 SER B O 1
ATOM 7679 N N . LEU B 1 446 ? -41.411 -11.668 -38.038 1.00 29.27 445 LEU B N 1
ATOM 7680 C CA . LEU B 1 446 ? -41.677 -11.139 -36.706 1.00 30.14 445 LEU B CA 1
ATOM 7681 C C . LEU B 1 446 ? -43.097 -11.562 -36.459 1.00 31.04 445 LEU B C 1
ATOM 7682 O O . LEU B 1 446 ? -44.002 -11.146 -37.190 1.00 31.56 445 LEU B O 1
ATOM 7687 N N . ILE B 1 447 ? -43.289 -12.430 -35.474 1.00 31.80 446 ILE B N 1
ATOM 7688 C CA . ILE B 1 447 ? -44.619 -12.970 -35.175 1.00 32.18 446 ILE B CA 1
ATOM 7689 C C . ILE B 1 447 ? -44.965 -12.663 -33.730 1.00 31.55 446 ILE B C 1
ATOM 7690 O O . ILE B 1 447 ? -44.244 -13.057 -32.807 1.00 29.80 446 ILE B O 1
ATOM 7695 N N . ASP B 1 448 ? -46.069 -11.942 -33.566 1.00 31.81 447 ASP B N 1
ATOM 7696 C CA . ASP B 1 448 ? -46.571 -11.544 -32.258 1.00 32.59 447 ASP B CA 1
ATOM 7697 C C . ASP B 1 448 ? -47.231 -12.750 -31.556 1.00 32.04 447 ASP B C 1
ATOM 7698 O O . ASP B 1 448 ? -48.366 -13.150 -31.858 1.00 30.06 447 ASP B O 1
ATOM 7703 N N . ILE B 1 449 ? -46.460 -13.305 -30.620 1.00 32.88 448 ILE B N 1
ATOM 7704 C CA . ILE B 1 449 ? -46.815 -14.473 -29.822 1.00 33.01 448 ILE B CA 1
ATOM 7705 C C . ILE B 1 449 ? -47.889 -14.143 -28.807 1.00 31.82 448 ILE B C 1
ATOM 7706 O O . ILE B 1 449 ? -48.702 -15.004 -28.490 1.00 29.63 448 ILE B O 1
ATOM 7711 N N . TYR B 1 450 ? -47.863 -12.913 -28.286 1.00 32.25 449 TYR B N 1
ATOM 7712 C CA . TYR B 1 450 ? -48.878 -12.445 -27.327 1.00 32.48 449 TYR B CA 1
ATOM 7713 C C . TYR B 1 450 ? -50.254 -12.371 -27.968 1.00 32.84 449 TYR B C 1
ATOM 7714 O O . TYR B 1 450 ? -51.232 -12.831 -27.381 1.00 31.54 449 TYR B O 1
ATOM 7723 N N . ARG B 1 451 ? -50.313 -11.786 -29.163 1.00 33.41 450 ARG B N 1
ATOM 7724 C CA . ARG B 1 451 ? -51.548 -11.732 -29.934 1.00 35.72 450 ARG B CA 1
ATOM 7725 C C . ARG B 1 451 ? -52.022 -13.151 -30.321 1.00 34.53 450 ARG B C 1
ATOM 7726 O O . ARG B 1 451 ? -53.216 -13.459 -30.290 1.00 33.99 450 ARG B O 1
ATOM 7734 N N . LEU B 1 452 ? -51.077 -14.014 -30.681 1.00 34.56 451 LEU B N 1
ATOM 7735 C CA . LEU B 1 452 ? -51.400 -15.399 -31.031 1.00 34.85 451 LEU B CA 1
ATOM 7736 C C . LEU B 1 452 ? -51.987 -16.155 -29.797 1.00 34.48 451 LEU B C 1
ATOM 7737 O O . LEU B 1 452 ? -52.976 -16.861 -29.905 1.00 34.35 451 LEU B O 1
ATOM 7742 N N . ALA B 1 453 ? -51.402 -15.954 -28.620 1.00 34.99 452 ALA B N 1
ATOM 7743 C CA . ALA B 1 453 ? -51.870 -16.582 -27.376 1.00 35.43 452 ALA B CA 1
ATOM 7744 C C . ALA B 1 453 ? -53.279 -16.119 -26.969 1.00 36.63 452 ALA B C 1
ATOM 7745 O O . ALA B 1 453 ? -54.049 -16.894 -26.394 1.00 36.92 452 ALA B O 1
ATOM 7747 N N . GLU B 1 454 ? -53.595 -14.854 -27.256 1.00 37.13 453 GLU B N 1
ATOM 7748 C CA . GLU B 1 454 ? -54.887 -14.272 -26.921 1.00 38.30 453 GLU B CA 1
ATOM 7749 C C . GLU B 1 454 ? -55.983 -14.835 -27.817 1.00 37.62 453 GLU B C 1
ATOM 7750 O O . GLU B 1 454 ? -57.064 -15.184 -27.349 1.00 37.02 453 GLU B O 1
ATOM 7756 N N . LYS B 1 455 ? -55.692 -14.902 -29.112 1.00 37.74 454 LYS B N 1
ATOM 7757 C CA . LYS B 1 455 ? -56.619 -15.437 -30.112 1.00 38.00 454 LYS B CA 1
ATOM 7758 C C . LYS B 1 455 ? -57.035 -16.890 -29.788 1.00 36.74 454 LYS B C 1
ATOM 7759 O O . LYS B 1 455 ? -58.223 -17.246 -29.865 1.00 35.45 454 LYS B O 1
ATOM 7765 N N . ILE B 1 456 ? -56.050 -17.699 -29.398 1.00 35.45 455 ILE B N 1
ATOM 7766 C CA . ILE B 1 456 ? -56.269 -19.105 -29.090 1.00 34.45 455 ILE B CA 1
ATOM 7767 C C . ILE B 1 456 ? -56.858 -19.311 -27.705 1.00 34.26 455 ILE B C 1
ATOM 7768 O O . ILE B 1 456 ? -57.783 -20.105 -27.558 1.00 33.26 455 ILE B O 1
ATOM 7773 N N . TYR B 1 457 ? -56.339 -18.605 -26.692 1.00 34.04 456 TYR B N 1
ATOM 7774 C CA . TYR B 1 457 ? -56.788 -18.845 -25.298 1.00 33.94 456 TYR B CA 1
ATOM 7775 C C . TYR B 1 457 ? -57.470 -17.721 -24.529 1.00 34.05 456 TYR B C 1
ATOM 7776 O O . TYR B 1 457 ? -57.878 -17.942 -23.391 1.00 34.11 456 TYR B O 1
ATOM 7785 N N . GLY B 1 458 ? -57.588 -16.535 -25.127 1.00 34.58 457 GLY B N 1
ATOM 7786 C CA . GLY B 1 458 ? -58.210 -15.376 -24.472 1.00 34.62 457 GLY B CA 1
ATOM 7787 C C . GLY B 1 458 ? -57.238 -14.419 -23.784 1.00 35.05 457 GLY B C 1
ATOM 7788 O O . GLY B 1 458 ? -56.069 -14.752 -23.547 1.00 32.95 457 GLY B O 1
ATOM 7789 N N . LYS B 1 459 ? -57.767 -13.246 -23.429 1.00 36.40 458 LYS B N 1
ATOM 7790 C CA . LYS B 1 459 ? -57.017 -12.149 -22.800 1.00 38.27 458 LYS B CA 1
ATOM 7791 C C . LYS B 1 459 ? -56.456 -12.441 -21.410 1.00 37.86 458 LYS B C 1
ATOM 7792 O O . LYS B 1 459 ? -55.366 -11.974 -21.081 1.00 37.46 458 LYS B O 1
ATOM 7798 N N . GLU B 1 460 ? -57.200 -13.171 -20.576 1.00 38.09 459 GLU B N 1
ATOM 7799 C CA . GLU B 1 460 ? -56.702 -13.511 -19.232 1.00 38.08 459 GLU B CA 1
ATOM 7800 C C . GLU B 1 460 ? -55.374 -14.226 -19.358 1.00 36.75 459 GLU B C 1
ATOM 7801 O O . GLU B 1 460 ? -54.421 -13.915 -18.639 1.00 36.16 459 GLU B O 1
ATOM 7807 N N . PHE B 1 461 ? -55.333 -15.206 -20.258 1.00 35.60 460 PHE B N 1
ATOM 7808 C CA . PHE B 1 461 ? -54.094 -15.923 -20.527 1.00 35.06 460 PHE B CA 1
ATOM 7809 C C . PHE B 1 461 ? -53.036 -14.991 -21.136 1.00 34.85 460 PHE B C 1
ATOM 7810 O O . PHE B 1 461 ? -51.885 -15.030 -20.720 1.00 34.24 460 PHE B O 1
ATOM 7818 N N . ARG B 1 462 ? -53.418 -14.155 -22.101 1.00 35.71 461 ARG B N 1
ATOM 7819 C CA . ARG B 1 462 ? -52.460 -13.212 -22.684 1.00 37.32 461 ARG B CA 1
ATOM 7820 C C . ARG B 1 462 ? -51.806 -12.395 -21.583 1.00 37.48 461 ARG B C 1
ATOM 7821 O O . ARG B 1 462 ? -50.586 -12.279 -21.544 1.00 37.32 461 ARG B O 1
ATOM 7829 N N . ASP B 1 463 ? -52.633 -11.833 -20.699 1.00 37.73 462 ASP B N 1
ATOM 7830 C CA . ASP B 1 463 ? -52.163 -10.996 -19.605 1.00 38.44 462 ASP B CA 1
ATOM 7831 C C . ASP B 1 463 ? -51.237 -11.735 -18.623 1.00 38.16 462 ASP B C 1
ATOM 7832 O O . ASP B 1 463 ? -50.218 -11.185 -18.203 1.00 37.41 462 ASP B O 1
ATOM 7837 N N . TYR B 1 464 ? -51.590 -12.968 -18.266 1.00 38.32 463 TYR B N 1
ATOM 7838 C CA . TYR B 1 464 ? -50.730 -13.826 -17.433 1.00 39.14 463 TYR B CA 1
ATOM 7839 C C . TYR B 1 464 ? -49.372 -14.099 -18.120 1.00 39.16 463 TYR B C 1
ATOM 7840 O O . TYR B 1 464 ? -48.313 -14.035 -17.492 1.00 37.78 463 TYR B O 1
ATOM 7849 N N . LEU B 1 465 ? -49.439 -14.414 -19.413 1.00 39.17 464 LEU B N 1
ATOM 7850 C CA . LEU B 1 465 ? -48.272 -14.692 -20.242 1.00 39.97 464 LEU B CA 1
ATOM 7851 C C . LEU B 1 465 ? -47.357 -13.468 -20.311 1.00 39.77 464 LEU B C 1
ATOM 7852 O O . LEU B 1 465 ? -46.170 -13.575 -20.063 1.00 39.82 464 LEU B O 1
ATOM 7857 N N . THR B 1 466 ? -47.935 -12.320 -20.659 1.00 40.59 465 THR B N 1
ATOM 7858 C CA . THR B 1 466 ? -47.238 -11.030 -20.720 1.00 40.68 465 THR B CA 1
ATOM 7859 C C . THR B 1 466 ? -46.560 -10.656 -19.396 1.00 41.43 465 THR B C 1
ATOM 7860 O O . THR B 1 466 ? -45.440 -10.140 -19.394 1.00 41.63 465 THR B O 1
ATOM 7864 N N . ASN B 1 467 ? -47.232 -10.925 -18.280 1.00 41.59 466 ASN B N 1
ATOM 7865 C CA A ASN B 1 467 ? -46.693 -10.579 -16.972 0.50 41.95 466 ASN B CA 1
ATOM 7866 C CA B ASN B 1 467 ? -46.696 -10.587 -16.955 0.50 41.92 466 ASN B CA 1
ATOM 7867 C C . ASN B 1 467 ? -45.482 -11.427 -16.569 1.00 42.70 466 ASN B C 1
ATOM 7868 O O . ASN B 1 467 ? -44.546 -10.919 -15.945 1.00 43.67 466 ASN B O 1
ATOM 7877 N N . ASN B 1 468 ? -45.469 -12.701 -16.943 1.00 43.76 467 ASN B N 1
ATOM 7878 C CA . ASN B 1 468 ? -44.333 -13.564 -16.564 1.00 45.46 467 ASN B CA 1
ATOM 7879 C C . ASN B 1 468 ? -43.768 -14.465 -17.688 1.00 45.72 467 ASN B C 1
ATOM 7880 O O . ASN B 1 468 ? -43.549 -15.666 -17.516 1.00 46.30 467 ASN B O 1
ATOM 7885 N N . PHE B 1 469 ? -43.524 -13.858 -18.843 1.00 45.39 468 PHE B N 1
ATOM 7886 C CA . PHE B 1 469 ? -42.927 -14.563 -19.986 1.00 44.80 468 PHE B CA 1
ATOM 7887 C C . PHE B 1 469 ? -41.437 -14.208 -19.954 1.00 43.39 468 PHE B C 1
ATOM 7888 O O . PHE B 1 469 ? -41.083 -13.044 -19.750 1.00 42.24 468 PHE B O 1
ATOM 7896 N N . GLU B 1 470 ? -40.593 -15.240 -20.051 1.00 42.77 469 GLU B N 1
ATOM 7897 C CA . GLU B 1 470 ? -39.138 -15.097 -20.126 1.00 42.10 469 GLU B CA 1
ATOM 7898 C C . GLU B 1 470 ? -38.716 -15.654 -21.473 1.00 39.16 469 GLU B C 1
ATOM 7899 O O . GLU B 1 470 ? -38.999 -16.797 -21.801 1.00 37.06 469 GLU B O 1
ATOM 7905 N N . GLN B 1 471 ? -38.037 -14.811 -22.241 1.00 37.75 470 GLN B N 1
ATOM 7906 C CA . GLN B 1 471 ? -37.574 -15.137 -23.581 1.00 36.07 470 GLN B CA 1
ATOM 7907 C C . GLN B 1 471 ? -36.543 -16.269 -23.640 1.00 34.57 470 GLN B C 1
ATOM 7908 O O . GLN B 1 471 ? -36.707 -17.199 -24.398 1.00 32.47 470 GLN B O 1
ATOM 7914 N N . VAL B 1 472 ? -35.514 -16.205 -22.804 1.00 34.94 471 VAL B N 1
ATOM 7915 C CA . VAL B 1 472 ? -34.462 -17.231 -22.776 1.00 35.07 471 VAL B CA 1
ATOM 7916 C C . VAL B 1 472 ? -34.998 -18.629 -22.445 1.00 34.62 471 VAL B C 1
ATOM 7917 O O . VAL B 1 472 ? -34.617 -19.622 -23.062 1.00 34.55 471 VAL B O 1
ATOM 7921 N N . ASP B 1 473 ? -35.895 -18.688 -21.475 1.00 34.09 472 ASP B N 1
ATOM 7922 C CA A ASP B 1 473 ? -36.407 -19.966 -21.056 0.50 33.72 472 ASP B CA 1
ATOM 7923 C CA B ASP B 1 473 ? -36.525 -19.937 -21.016 0.50 33.53 472 ASP B CA 1
ATOM 7924 C C . ASP B 1 473 ? -37.336 -20.567 -22.138 1.00 33.05 472 ASP B C 1
ATOM 7925 O O . ASP B 1 473 ? -37.350 -21.789 -22.323 1.00 32.68 472 ASP B O 1
ATOM 7934 N N . PHE B 1 474 ? -38.026 -19.704 -22.885 1.00 31.81 473 PHE B N 1
ATOM 7935 C CA . PHE B 1 474 ? -38.838 -20.092 -24.025 1.00 31.16 473 PHE B CA 1
ATOM 7936 C C . PHE B 1 474 ? -37.970 -20.686 -25.142 1.00 30.86 473 PHE B C 1
ATOM 7937 O O . PHE B 1 474 ? -38.312 -21.701 -25.755 1.00 31.21 473 PHE B O 1
ATOM 7945 N N . LEU B 1 475 ? -36.855 -20.034 -25.427 1.00 30.39 474 LEU B N 1
ATOM 7946 C CA . LEU B 1 475 ? -35.916 -20.529 -26.415 1.00 30.25 474 LEU B CA 1
ATOM 7947 C C . LEU B 1 475 ? -35.255 -21.840 -25.948 1.00 30.51 474 LEU B C 1
ATOM 7948 O O . LEU B 1 475 ? -34.990 -22.728 -26.761 1.00 31.01 474 LEU B O 1
ATOM 7953 N N . LEU B 1 476 ? -34.992 -21.978 -24.652 1.00 31.33 475 LEU B N 1
ATOM 7954 C CA . LEU B 1 476 ? -34.399 -23.229 -24.142 1.00 32.37 475 LEU B CA 1
ATOM 7955 C C . LEU B 1 476 ? -35.400 -24.405 -24.251 1.00 32.58 475 LEU B C 1
ATOM 7956 O O . LEU B 1 476 ? -35.007 -25.530 -24.583 1.00 33.14 475 LEU B O 1
ATOM 7961 N N . LYS B 1 477 ? -36.682 -24.131 -24.002 1.00 32.91 476 LYS B N 1
ATOM 7962 C CA . LYS B 1 477 ? -37.736 -25.140 -24.167 1.00 34.05 476 LYS B CA 1
ATOM 7963 C C . LYS B 1 477 ? -37.914 -25.547 -25.643 1.00 33.21 476 LYS B C 1
ATOM 7964 O O . LYS B 1 477 ? -38.233 -26.707 -25.933 1.00 33.68 476 LYS B O 1
ATOM 7970 N N . LEU B 1 478 ? -37.757 -24.587 -26.552 1.00 33.02 477 LEU B N 1
ATOM 7971 C CA . LEU B 1 478 ? -37.847 -24.841 -28.000 1.00 32.66 477 LEU B CA 1
ATOM 7972 C C . LEU B 1 478 ? -36.681 -25.722 -28.483 1.00 32.97 477 LEU B C 1
ATOM 7973 O O . LEU B 1 478 ? -36.886 -26.628 -29.303 1.00 32.99 477 LEU B O 1
ATOM 7978 N N . ALA B 1 479 ? -35.471 -25.435 -27.995 1.00 32.62 478 ALA B N 1
ATOM 7979 C CA . ALA B 1 479 ? -34.291 -26.253 -28.277 1.00 32.68 478 ALA B CA 1
ATOM 7980 C C . ALA B 1 479 ? -34.454 -27.660 -27.701 1.00 33.84 478 ALA B C 1
ATOM 7981 O O . ALA B 1 479 ? -34.041 -28.645 -28.316 1.00 33.22 478 ALA B O 1
ATOM 7983 N N . GLU B 1 480 ? -35.057 -27.759 -26.517 1.00 37.03 479 GLU B N 1
ATOM 7984 C CA . GLU B 1 480 ? -35.297 -29.067 -25.873 1.00 38.73 479 GLU B CA 1
ATOM 7985 C C . GLU B 1 480 ? -36.183 -29.965 -26.755 1.00 37.53 479 GLU B C 1
ATOM 7986 O O . GLU B 1 480 ? -35.959 -31.175 -26.848 1.00 38.72 479 GLU B O 1
ATOM 7992 N N . LYS B 1 481 ? -37.158 -29.355 -27.425 1.00 36.70 480 LYS B N 1
ATOM 7993 C CA . LYS B 1 481 ? -38.056 -30.068 -28.319 1.00 36.01 480 LYS B CA 1
ATOM 7994 C C . LYS B 1 481 ? -37.406 -30.578 -29.585 1.00 36.79 480 LYS B C 1
ATOM 7995 O O . LYS B 1 481 ? -37.931 -31.492 -30.220 1.00 35.95 480 LYS B O 1
ATOM 8001 N N . ASN B 1 482 ? -36.302 -29.941 -29.971 1.00 37.18 481 ASN B N 1
ATOM 8002 C CA . ASN B 1 482 ? -35.575 -30.276 -31.173 1.00 37.76 481 ASN B CA 1
ATOM 8003 C C . ASN B 1 482 ? -34.324 -31.101 -30.895 1.00 38.05 481 ASN B C 1
ATOM 8004 O O . ASN B 1 482 ? -33.598 -31.466 -31.810 1.00 39.48 481 ASN B O 1
ATOM 8009 N N . GLY B 1 483 ? -34.091 -31.427 -29.631 1.00 39.01 482 GLY B N 1
ATOM 8010 C CA . GLY B 1 483 ? -32.914 -32.209 -29.247 1.00 38.92 482 GLY B CA 1
ATOM 8011 C C . GLY B 1 483 ? -31.621 -31.442 -29.439 1.00 39.00 482 GLY B C 1
ATOM 8012 O O . GLY B 1 483 ? -30.572 -32.046 -29.637 1.00 39.75 482 GLY B O 1
ATOM 8013 N N . VAL B 1 484 ? -31.684 -30.111 -29.362 1.00 38.80 483 VAL B N 1
ATOM 8014 C CA . VAL B 1 484 ? -30.489 -29.257 -29.541 1.00 38.12 483 VAL B CA 1
ATOM 8015 C C . VAL B 1 484 ? -30.270 -28.344 -28.345 1.00 38.10 483 VAL B C 1
ATOM 8016 O O . VAL B 1 484 ? -31.169 -28.148 -27.536 1.00 39.22 483 VAL B O 1
ATOM 8020 N N . VAL B 1 485 ? -29.071 -27.790 -28.222 1.00 37.84 484 VAL B N 1
ATOM 8021 C CA . VAL B 1 485 ? -28.779 -26.876 -27.112 1.00 37.79 484 VAL B CA 1
ATOM 8022 C C . VAL B 1 485 ? -29.561 -25.567 -27.304 1.00 36.84 484 VAL B C 1
ATOM 8023 O O . VAL B 1 485 ? -30.198 -25.050 -26.368 1.00 36.34 484 VAL B O 1
ATOM 8027 N N . LEU B 1 486 ? -29.512 -25.067 -28.542 1.00 36.19 485 LEU B N 1
ATOM 8028 C CA . LEU B 1 486 ? -30.178 -23.831 -28.936 1.00 35.95 485 LEU B CA 1
ATOM 8029 C C . LEU B 1 486 ? -30.460 -23.854 -30.433 1.00 35.19 485 LEU B C 1
ATOM 8030 O O . LEU B 1 486 ? -29.562 -24.188 -31.199 1.00 34.74 485 LEU B O 1
ATOM 8035 N N . VAL B 1 487 ? -31.703 -23.569 -30.840 1.00 35.29 486 VAL B N 1
ATOM 8036 C CA . VAL B 1 487 ? -32.070 -23.495 -32.280 1.00 34.50 486 VAL B CA 1
ATOM 8037 C C . VAL B 1 487 ? -31.496 -22.203 -32.911 1.00 35.43 486 VAL B C 1
ATOM 8038 O O . VAL B 1 487 ? -31.718 -21.097 -32.414 1.00 34.78 486 VAL B O 1
ATOM 8042 N N . ASP B 1 488 ? -30.775 -22.348 -34.024 1.00 36.14 487 ASP B N 1
ATOM 8043 C CA . ASP B 1 488 ? -30.162 -21.197 -34.694 1.00 37.10 487 ASP B CA 1
ATOM 8044 C C . ASP B 1 488 ? -31.127 -20.548 -35.701 1.00 35.81 487 ASP B C 1
ATOM 8045 O O . ASP B 1 488 ? -31.581 -21.215 -36.625 1.00 39.73 487 ASP B O 1
ATOM 8050 N N . GLY B 1 489 ? -31.400 -19.251 -35.556 1.00 32.52 488 GLY B N 1
ATOM 8051 C CA . GLY B 1 489 ? -32.330 -18.563 -36.453 1.00 30.48 488 GLY B CA 1
ATOM 8052 C C . GLY B 1 489 ? -33.644 -18.245 -35.791 1.00 28.60 488 GLY B C 1
ATOM 8053 O O . GLY B 1 489 ? -34.560 -17.744 -36.430 1.00 27.73 488 GLY B O 1
ATOM 8054 N N . VAL B 1 490 ? -33.749 -18.542 -34.503 1.00 28.76 489 VAL B N 1
ATOM 8055 C CA . VAL B 1 490 ? -34.951 -18.196 -33.740 1.00 28.20 489 VAL B CA 1
ATOM 8056 C C . VAL B 1 490 ? -34.555 -17.363 -32.526 1.00 28.40 489 VAL B C 1
ATOM 8057 O O . VAL B 1 490 ? -33.667 -17.742 -31.769 1.00 29.83 489 VAL B O 1
ATOM 8061 N N . GLY B 1 491 ? -35.206 -16.215 -32.367 1.00 29.58 490 GLY B N 1
ATOM 8062 C CA . GLY B 1 491 ? -35.006 -15.330 -31.231 1.00 28.60 490 GLY B CA 1
ATOM 8063 C C . GLY B 1 491 ? -36.180 -14.386 -31.099 1.00 29.16 490 GLY B C 1
ATOM 8064 O O . GLY B 1 491 ? -37.322 -14.756 -31.396 1.00 29.57 490 GLY B O 1
ATOM 8065 N N . PHE B 1 492 ? -35.892 -13.161 -30.666 1.00 30.28 491 PHE B N 1
ATOM 8066 C CA . PHE B 1 492 ? -36.896 -12.129 -30.473 1.00 30.98 491 PHE B CA 1
ATOM 8067 C C . PHE B 1 492 ? -36.561 -10.765 -31.090 1.00 32.05 491 PHE B C 1
ATOM 8068 O O . PHE B 1 492 ? -35.392 -10.418 -31.314 1.00 29.97 491 PHE B O 1
ATOM 8076 N N . GLY B 1 493 ? -37.628 -10.008 -31.384 1.00 33.59 492 GLY B N 1
ATOM 8077 C CA . GLY B 1 493 ? -37.508 -8.659 -31.908 1.00 35.10 492 GLY B CA 1
ATOM 8078 C C . GLY B 1 493 ? -37.401 -7.672 -30.757 1.00 37.00 492 GLY B C 1
ATOM 8079 O O . GLY B 1 493 ? -37.226 -8.056 -29.594 1.00 37.24 492 GLY B O 1
ATOM 8080 N N . ALA B 1 494 ? -37.534 -6.392 -31.089 1.00 38.93 493 ALA B N 1
ATOM 8081 C CA . ALA B 1 494 ? -37.439 -5.303 -30.119 1.00 39.25 493 ALA B CA 1
ATOM 8082 C C . ALA B 1 494 ? -38.692 -5.194 -29.255 1.00 39.54 493 ALA B C 1
ATOM 8083 O O . ALA B 1 494 ? -38.628 -4.784 -28.106 1.00 39.43 493 ALA B O 1
ATOM 8085 N N . LYS B 1 495 ? -39.833 -5.567 -29.810 1.00 40.82 494 LYS B N 1
ATOM 8086 C CA . LYS B 1 495 ? -41.086 -5.513 -29.077 1.00 41.74 494 LYS B CA 1
ATOM 8087 C C . LYS B 1 495 ? -41.265 -6.761 -28.220 1.00 41.27 494 LYS B C 1
ATOM 8088 O O . LYS B 1 495 ? -40.827 -7.843 -28.601 1.00 40.64 494 LYS B O 1
ATOM 8094 N N . PRO B 1 496 ? -41.939 -6.615 -27.062 1.00 42.24 495 PRO B N 1
ATOM 8095 C CA . PRO B 1 496 ? -42.176 -7.752 -26.178 1.00 41.42 495 PRO B CA 1
ATOM 8096 C C . PRO B 1 496 ? -43.121 -8.750 -26.855 1.00 40.43 495 PRO B C 1
ATOM 8097 O O . PRO B 1 496 ? -44.072 -8.353 -27.549 1.00 39.03 495 PRO B O 1
ATOM 8101 N N . GLY B 1 497 ? -42.819 -10.033 -26.695 1.00 39.02 496 GLY B N 1
ATOM 8102 C CA . GLY B 1 497 ? -43.612 -11.087 -27.315 1.00 38.34 496 GLY B CA 1
ATOM 8103 C C . GLY B 1 497 ? -43.527 -11.240 -28.836 1.00 37.39 496 GLY B C 1
ATOM 8104 O O . GLY B 1 497 ? -44.378 -11.930 -29.428 1.00 35.31 496 GLY B O 1
ATOM 8105 N N . GLU B 1 498 ? -42.541 -10.623 -29.501 1.00 35.89 497 GLU B N 1
ATOM 8106 C CA . GLU B 1 498 ? -42.472 -10.813 -30.954 1.00 35.77 497 GLU B CA 1
ATOM 8107 C C . GLU B 1 498 ? -41.306 -11.762 -31.280 1.00 33.03 497 GLU B C 1
ATOM 8108 O O . GLU B 1 498 ? -40.144 -11.444 -31.076 1.00 31.00 497 GLU B O 1
ATOM 8114 N N . LEU B 1 499 ? -41.671 -12.963 -31.721 1.00 30.97 498 LEU B N 1
ATOM 8115 C CA . LEU B 1 499 ? -40.714 -13.986 -32.100 1.00 29.82 498 LEU B CA 1
ATOM 8116 C C . LEU B 1 499 ? -40.037 -13.495 -33.379 1.00 28.42 498 LEU B C 1
ATOM 8117 O O . LEU B 1 499 ? -40.695 -12.951 -34.261 1.00 28.52 498 LEU B O 1
ATOM 8122 N N . ARG B 1 500 ? -38.720 -13.617 -33.445 1.00 27.69 499 ARG B N 1
ATOM 8123 C CA . ARG B 1 500 ? -37.996 -13.229 -34.637 1.00 27.55 499 ARG B CA 1
ATOM 8124 C C . ARG B 1 500 ? -37.339 -14.487 -35.238 1.00 27.44 499 ARG B C 1
ATOM 8125 O O . ARG B 1 500 ? -36.573 -15.181 -34.569 1.00 29.19 499 ARG B O 1
ATOM 8133 N N . VAL B 1 501 ? -37.663 -14.769 -36.496 1.00 26.25 500 VAL B N 1
ATOM 8134 C CA . VAL B 1 501 ? -37.157 -15.937 -37.195 1.00 26.08 500 VAL B CA 1
ATOM 8135 C C . VAL B 1 501 ? -36.486 -15.565 -38.515 1.00 25.19 500 VAL B C 1
ATOM 8136 O O . VAL B 1 501 ? -36.958 -14.711 -39.233 1.00 25.40 500 VAL B O 1
ATOM 8140 N N . SER B 1 502 ? -35.374 -16.224 -38.806 1.00 25.45 501 SER B N 1
ATOM 8141 C CA . SER B 1 502 ? -34.671 -16.096 -40.064 1.00 25.68 501 SER B CA 1
ATOM 8142 C C . SER B 1 502 ? -35.044 -17.261 -40.982 1.00 25.17 501 SER B C 1
ATOM 8143 O O . SER B 1 502 ? -34.863 -18.410 -40.597 1.00 25.32 501 SER B O 1
ATOM 8146 N N . GLN B 1 503 ? -35.540 -16.967 -42.184 1.00 24.56 502 GLN B N 1
ATOM 8147 C CA . GLN B 1 503 ? -35.831 -18.026 -43.166 1.00 25.37 502 GLN B CA 1
ATOM 8148 C C . GLN B 1 503 ? -34.554 -18.404 -43.957 1.00 25.65 502 GLN B C 1
ATOM 8149 O O . GLN B 1 503 ? -34.615 -19.123 -44.943 1.00 25.13 502 GLN B O 1
ATOM 8155 N N . ALA B 1 504 ? -33.406 -17.909 -43.513 1.00 26.29 503 ALA B N 1
ATOM 8156 C CA . ALA B 1 504 ? -32.136 -18.202 -44.167 1.00 27.06 503 ALA B CA 1
ATOM 8157 C C . ALA B 1 504 ? -31.385 -19.361 -43.520 1.00 26.44 503 ALA B C 1
ATOM 8158 O O . ALA B 1 504 ? -30.714 -20.094 -44.202 1.00 26.32 503 ALA B O 1
ATOM 8160 N N . ASN B 1 505 ? -31.594 -19.579 -42.223 1.00 27.38 504 ASN B N 1
ATOM 8161 C CA . ASN B 1 505 ? -30.720 -20.462 -41.401 1.00 29.49 504 ASN B CA 1
ATOM 8162 C C . ASN B 1 505 ? -30.929 -21.976 -41.294 1.00 30.00 504 ASN B C 1
ATOM 8163 O O . ASN B 1 505 ? -29.967 -22.722 -41.128 1.00 30.13 504 ASN B O 1
ATOM 8168 N N . LEU B 1 506 ? -32.187 -22.400 -41.350 1.00 30.25 505 LEU B N 1
ATOM 8169 C CA . LEU B 1 506 ? -32.559 -23.789 -41.164 1.00 28.87 505 LEU B CA 1
ATOM 8170 C C . LEU B 1 506 ? -33.069 -24.490 -42.408 1.00 27.55 505 LEU B C 1
ATOM 8171 O O . LEU B 1 506 ? -33.517 -23.841 -43.353 1.00 25.31 505 LEU B O 1
ATOM 8176 N N . PRO B 1 507 ? -32.969 -25.838 -42.429 1.00 27.50 506 PRO B N 1
ATOM 8177 C CA . PRO B 1 507 ? -33.562 -26.564 -43.562 1.00 27.81 506 PRO B CA 1
ATOM 8178 C C . PRO B 1 507 ? -35.055 -26.250 -43.716 1.00 26.61 506 PRO B C 1
ATOM 8179 O O . PRO B 1 507 ? -35.740 -26.009 -42.737 1.00 27.17 506 PRO B O 1
ATOM 8183 N N . THR B 1 508 ? -35.550 -26.279 -44.942 1.00 26.78 507 THR B N 1
ATOM 8184 C CA . THR B 1 508 ? -36.962 -25.979 -45.199 1.00 26.25 507 THR B CA 1
ATOM 8185 C C . THR B 1 508 ? -37.912 -26.809 -44.368 1.00 26.89 507 THR B C 1
ATOM 8186 O O . THR B 1 508 ? -38.931 -26.286 -43.939 1.00 26.59 507 THR B O 1
ATOM 8190 N N . GLU B 1 509 ? -37.571 -28.077 -44.127 1.00 29.20 508 GLU B N 1
ATOM 8191 C CA . GLU B 1 509 ? -38.418 -28.984 -43.309 1.00 30.68 508 GLU B CA 1
ATOM 8192 C C . GLU B 1 509 ? -38.588 -28.555 -41.840 1.00 30.30 508 GLU B C 1
ATOM 8193 O O . GLU B 1 509 ? -39.593 -28.875 -41.207 1.00 30.22 508 GLU B O 1
ATOM 8199 N N . ASP B 1 510 ? -37.620 -27.811 -41.309 1.00 30.24 509 ASP B N 1
ATOM 8200 C CA . ASP B 1 510 ? -37.683 -27.302 -39.936 1.00 30.66 509 ASP B CA 1
ATOM 8201 C C . ASP B 1 510 ? -38.726 -26.204 -39.660 1.00 29.45 509 ASP B C 1
ATOM 8202 O O . ASP B 1 510 ? -39.135 -26.041 -38.523 1.00 30.16 509 ASP B O 1
ATOM 8207 N N . TYR B 1 511 ? -39.161 -25.470 -40.681 1.00 28.51 510 TYR B N 1
ATOM 8208 C CA . TYR B 1 511 ? -40.077 -24.336 -40.478 1.00 28.06 510 TYR B CA 1
ATOM 8209 C C . TYR B 1 511 ? -41.474 -24.683 -39.989 1.00 27.63 510 TYR B C 1
ATOM 8210 O O . TYR B 1 511 ? -41.971 -24.057 -39.037 1.00 26.57 510 TYR B O 1
ATOM 8219 N N . ALA B 1 512 ? -42.089 -25.699 -40.588 1.00 27.76 511 ALA B N 1
ATOM 8220 C CA . ALA B 1 512 ? -43.405 -26.125 -40.124 1.00 27.81 511 ALA B CA 1
ATOM 8221 C C . ALA B 1 512 ? -43.254 -26.740 -38.726 1.00 27.70 511 ALA B C 1
ATOM 8222 O O . ALA B 1 512 ? -44.124 -26.602 -37.853 1.00 27.66 511 ALA B O 1
ATOM 8224 N N . LEU B 1 513 ? -42.125 -27.401 -38.511 1.00 28.54 512 LEU B N 1
ATOM 8225 C CA . LEU B 1 513 ? -41.858 -28.053 -37.246 1.00 29.89 512 LEU B CA 1
ATOM 8226 C C . LEU B 1 513 ? -41.778 -27.004 -36.124 1.00 30.30 512 LEU B C 1
ATOM 8227 O O . LEU B 1 513 ? -42.444 -27.171 -35.114 1.00 31.42 512 LEU B O 1
ATOM 8232 N N . ILE B 1 514 ? -41.012 -25.919 -36.334 1.00 29.96 513 ILE B N 1
ATOM 8233 C CA . ILE B 1 514 ? -40.885 -24.802 -35.376 1.00 30.00 513 ILE B CA 1
ATOM 8234 C C . ILE B 1 514 ? -42.237 -24.159 -35.007 1.00 29.39 513 ILE B C 1
ATOM 8235 O O . ILE B 1 514 ? -42.508 -23.925 -33.825 1.00 29.13 513 ILE B O 1
ATOM 8240 N N . GLY B 1 515 ? -43.041 -23.814 -36.014 1.00 29.68 514 GLY B N 1
ATOM 8241 C CA . GLY B 1 515 ? -44.367 -23.217 -35.787 1.00 29.63 514 GLY B CA 1
ATOM 8242 C C . GLY B 1 515 ? -45.273 -24.141 -34.990 1.00 29.91 514 GLY B C 1
ATOM 8243 O O . GLY B 1 515 ? -45.985 -23.722 -34.069 1.00 30.05 514 GLY B O 1
ATOM 8244 N N . LYS B 1 516 ? -45.220 -25.420 -35.327 1.00 30.00 515 LYS B N 1
ATOM 8245 C CA . LYS B 1 516 ? -46.006 -26.431 -34.618 1.00 29.81 515 LYS B CA 1
ATOM 8246 C C . LYS B 1 516 ? -45.550 -26.527 -33.145 1.00 29.14 515 LYS B C 1
ATOM 8247 O O . LYS B 1 516 ? -46.368 -26.724 -32.257 1.00 27.67 515 LYS B O 1
ATOM 8250 N N . GLN B 1 517 ? -44.242 -26.377 -32.903 1.00 29.27 516 GLN B N 1
ATOM 8251 C CA . GLN B 1 517 ? -43.679 -26.385 -31.540 1.00 28.62 516 GLN B CA 1
ATOM 8252 C C . GLN B 1 517 ? -44.004 -25.104 -30.735 1.00 28.88 516 GLN B C 1
ATOM 8253 O O . GLN B 1 517 ? -44.104 -25.160 -29.509 1.00 27.64 516 GLN B O 1
ATOM 8259 N N . VAL B 1 518 ? -44.176 -23.959 -31.406 1.00 28.31 517 VAL B N 1
ATOM 8260 C CA . VAL B 1 518 ? -44.529 -22.721 -30.704 1.00 28.04 517 VAL B CA 1
ATOM 8261 C C . VAL B 1 518 ? -45.958 -22.864 -30.189 1.00 28.06 517 VAL B C 1
ATOM 8262 O O . VAL B 1 518 ? -46.271 -22.396 -29.098 1.00 30.00 517 VAL B O 1
ATOM 8266 N N . LEU B 1 519 ? -46.819 -23.505 -30.971 1.00 28.04 518 LEU B N 1
ATOM 8267 C CA . LEU B 1 519 ? -48.182 -23.752 -30.545 1.00 28.71 518 LEU B CA 1
ATOM 8268 C C . LEU B 1 519 ? -48.189 -24.735 -29.361 1.00 29.01 518 LEU B C 1
ATOM 8269 O O . LEU B 1 519 ? -48.953 -24.546 -28.424 1.00 29.04 518 LEU B O 1
ATOM 8274 N N . GLU B 1 520 ? -47.335 -25.758 -29.398 1.00 30.07 519 GLU B N 1
ATOM 8275 C CA . GLU B 1 520 ? -47.172 -26.682 -28.257 1.00 32.34 519 GLU B CA 1
ATOM 8276 C C . GLU B 1 520 ? -46.715 -25.952 -26.993 1.00 31.46 519 GLU B C 1
ATOM 8277 O O . GLU B 1 520 ? -47.224 -26.199 -25.936 1.00 30.35 519 GLU B O 1
ATOM 8283 N N . LEU B 1 521 ? -45.718 -25.077 -27.126 1.00 32.10 520 LEU B N 1
ATOM 8284 C CA . LEU B 1 521 ? -45.218 -24.315 -25.999 1.00 31.99 520 LEU B CA 1
ATOM 8285 C C . LEU B 1 521 ? -46.307 -23.395 -25.427 1.00 31.55 520 LEU B C 1
ATOM 8286 O O . LEU B 1 521 ? -46.438 -23.304 -24.217 1.00 31.61 520 LEU B O 1
ATOM 8291 N N . LEU B 1 522 ? -47.095 -22.736 -26.275 1.00 31.56 521 LEU B N 1
ATOM 8292 C CA . LEU B 1 522 ? -48.206 -21.899 -25.771 1.00 31.66 521 LEU B CA 1
ATOM 8293 C C . LEU B 1 522 ? -49.244 -22.721 -24.982 1.00 31.52 521 LEU B C 1
ATOM 8294 O O . LEU B 1 522 ? -49.763 -22.266 -23.952 1.00 30.63 521 LEU B O 1
ATOM 8299 N N . LYS B 1 523 ? -49.522 -23.930 -25.469 1.00 31.47 522 LYS B N 1
ATOM 8300 C CA . LYS B 1 523 ? -50.449 -24.850 -24.819 1.00 31.30 522 LYS B CA 1
ATOM 8301 C C . LYS B 1 523 ? -49.934 -25.292 -23.449 1.00 30.96 522 LYS B C 1
ATOM 8302 O O . LYS B 1 523 ? -50.702 -25.352 -22.512 1.00 29.87 522 LYS B O 1
ATOM 8308 N N . GLU B 1 524 ? -48.644 -25.591 -23.335 1.00 31.81 523 GLU B N 1
ATOM 8309 C CA . GLU B 1 524 ? -48.054 -25.947 -22.048 1.00 33.52 523 GLU B CA 1
ATOM 8310 C C . GLU B 1 524 ? -48.133 -24.770 -21.062 1.00 34.34 523 GLU B C 1
ATOM 8311 O O . GLU B 1 524 ? -48.423 -24.962 -19.875 1.00 33.56 523 GLU B O 1
ATOM 8317 N N . TYR B 1 525 ? -47.874 -23.562 -21.555 1.00 34.60 524 TYR B N 1
ATOM 8318 C CA . TYR B 1 525 ? -48.007 -22.378 -20.730 1.00 35.49 524 TYR B CA 1
ATOM 8319 C C . TYR B 1 525 ? -49.462 -22.212 -20.275 1.00 34.39 524 TYR B C 1
ATOM 8320 O O . TYR B 1 525 ? -49.723 -21.814 -19.142 1.00 32.34 524 TYR B O 1
ATOM 8329 N N . TYR B 1 526 ? -50.401 -22.493 -21.172 1.00 33.88 525 TYR B N 1
ATOM 8330 C CA . TYR B 1 526 ? -51.821 -22.344 -20.868 1.00 33.57 525 TYR B CA 1
ATOM 8331 C C . TYR B 1 526 ? -52.297 -23.380 -19.845 1.00 34.47 525 TYR B C 1
ATOM 8332 O O . TYR B 1 526 ? -53.089 -23.073 -18.944 1.00 33.05 525 TYR B O 1
ATOM 8341 N N . GLU B 1 527 ? -51.812 -24.605 -19.995 1.00 36.02 526 GLU B N 1
ATOM 8342 C CA . GLU B 1 527 ? -52.170 -25.662 -19.072 1.00 38.21 526 GLU B CA 1
ATOM 8343 C C . GLU B 1 527 ? -51.651 -25.351 -17.652 1.00 38.40 526 GLU B C 1
ATOM 8344 O O . GLU B 1 527 ? -52.352 -25.600 -16.657 1.00 36.90 526 GLU B O 1
ATOM 8350 N N . GLU B 1 528 ? -50.454 -24.773 -17.569 1.00 38.81 527 GLU B N 1
ATOM 8351 C CA . GLU B 1 528 ? -49.872 -24.380 -16.287 1.00 40.32 527 GLU B CA 1
ATOM 8352 C C . GLU B 1 528 ? -50.643 -23.193 -15.671 1.00 38.61 527 GLU B C 1
ATOM 8353 O O . GLU B 1 528 ? -50.882 -23.153 -14.458 1.00 38.75 527 GLU B O 1
ATOM 8359 N N . PHE B 1 529 ? -51.004 -22.230 -16.515 1.00 37.26 528 PHE B N 1
ATOM 8360 C CA . PHE B 1 529 ? -51.823 -21.089 -16.128 1.00 36.41 528 PHE B CA 1
ATOM 8361 C C . PHE B 1 529 ? -53.088 -21.610 -15.432 1.00 36.73 528 PHE B C 1
ATOM 8362 O O . PHE B 1 529 ? -53.382 -21.255 -14.287 1.00 35.91 528 PHE B O 1
ATOM 8370 N N . LYS B 1 530 ? -53.805 -22.479 -16.140 1.00 37.82 529 LYS B N 1
ATOM 8371 C CA . LYS B 1 530 ? -55.044 -23.101 -15.656 1.00 38.66 529 LYS B CA 1
ATOM 8372 C C . LYS B 1 530 ? -54.911 -23.992 -14.412 1.00 38.19 529 LYS B C 1
ATOM 8373 O O . LYS B 1 530 ? -55.789 -23.967 -13.537 1.00 35.87 529 LYS B O 1
ATOM 8379 N N . GLN B 1 531 ? -53.827 -24.770 -14.353 1.00 37.85 530 GLN B N 1
ATOM 8380 C CA . GLN B 1 531 ? -53.567 -25.694 -13.242 1.00 38.38 530 GLN B CA 1
ATOM 8381 C C . GLN B 1 531 ? -53.548 -24.966 -11.879 1.00 39.91 530 GLN B C 1
ATOM 8382 O O . GLN B 1 531 ? -54.133 -25.442 -10.892 1.00 39.91 530 GLN B O 1
ATOM 8388 N N . ASN B 1 532 ? -52.902 -23.801 -11.831 1.00 41.31 531 ASN B N 1
ATOM 8389 C CA . ASN B 1 532 ? -52.855 -23.010 -10.600 1.00 42.51 531 ASN B CA 1
ATOM 8390 C C . ASN B 1 532 ? -54.099 -22.113 -10.462 1.00 42.78 531 ASN B C 1
ATOM 8391 O O . ASN B 1 532 ? -54.009 -20.887 -10.386 1.00 42.95 531 ASN B O 1
#

Nearest PDB structures (foldseek):
  3f6t-assembly1_B  TM=1.002E+00  e=5.232E-83  Lactobacillus acidophilus NCFM
  2zy5-assembly1_F  TM=8.907E-01  e=2.082E-40  Alcaligenes faecalis subsp. faecalis
  3fdd-assembly1_A  TM=8.983E-01  e=7.630E-40  [Pseudomonas] dacunhae ATCC 21192
  3l8a-assembly1_A  TM=6.687E-01  e=1.991E-10  Streptococcus mutans UA159
  7qug-assembly1_B  TM=6.226E-01  e=2.004E-09  Fusobacterium nucleatum

Sequence (1014 aa):
FEISRKLALAQKNEKSSNIFLNAGRGNPNWIQTLARLAFVRLVQFGVTESKLTINNGIAGYINTDGIIRERLFAFLDPDKNDEDKFLIDAVNYCHTELGLNRDKVVAEWVNGAVANNYPVPDRCLVVNTEKIINYFLQELSYKDANLAEQTDLFPTEGGTAAIVYAFHSLAENHLLKKGDKIAINEPIFTPYLRIIPELKDYEELVEVDLHSYEKNDWEIEPNEIEKLKDPSIKALIVVNPTNPTSKEFDTNALNAIKQAVEKNPKLIISDEVYGAFVPNFKSIYSVVPYNTLVYSYSLFGCTGWRRLGVIALNEKNVFDDNIAHLDKVELRQLHKRYSSVVLDPDKKFIDRLCADSRSIGLYHTAGLSTPQQIEALFSTHLLTSTNGGSDDPYIDIARKLVSERYDQLHDAQAPKDETDTNTHYYSLIDIYRLAEKIYGKEFRDYLTNNFEQVDFLLKLAEKNGVVLVDGVGFGAKPGELRVSQANLPTEDYALIGKQVLELLKEYYEEFKFEISRKLALAQQKNEKSSNIFLNAGRGNPNWIQTLARLAFVRLVQFGVTESKLTINNGIAGYINTDGIIRERLFAFLDPDKNDEDKFLIDAVNYCHTELGLNRDKVVAEWVNGAVANNYPVPDRCLVVNTEKIINYFLQELSYKDANLAEQQTDLFPTEGGTAAIVYAFHSLAENHLLKKGDKIAINEPIFTPYLRIPELKDYEELVEVDLHSYEKNDWEIEPNNEIEKLKDPSIKALIVVNPTNPTTSKEFDTNALNAIKQAVEKNPKLIISDEVYGAFVPNFKSIYSVVPYNTLVYSYSLFGCTGWRRLGVIALNEKNVFDDNIAHLDKVELRQLHKRYSSVVLDPDKKFIDRLCADSRSIGLYHTAGLSTPQQIEALFSTHLLTSTNGGSDDPYIDIARKLVSSERYDQLHDAQAPKDETDTTNTHYYSLIDIYRLAEKIYGKEFRDYLTNNNFEQVDDFLLKLAEKNGVVLVDGVGFGAKPGELRVSQANLPTEDYALIGKQVLELLKEYYEEFKQN

Radius of gyration: 29.56 Å; Cα contacts (8 Å, |Δi|>4): 2014; chains: 2; bounding box: 95×68×66 Å

InterPro domains:
  IPR004839 Aminotransferase, class I/classII, large domain [PF00155] (160-510)
  IPR015421 Pyridoxal phosphate-dependent transferase, major domain [G3DSA:3.40.640.10] (160-379)
  IPR015422 Pyridoxal phosphate-dependent transferase, small domain [G3DSA:3.90.1150.10] (29-528)
  IPR015424 Pyridoxal phosphate-dependent transferase [SSF53383] (100-523)
  IPR022518 Aspartate 4-decarboxylase [TIGR03801] (13-528)
  IPR050478 Ethylene and sulfur compound biosynthesis-related protein [PTHR43795] (138-512)

Solvent-accessible surface area: 37312 Å² total

B-factor: mean 31.26, std 6.67, range [7.83, 61.68]

Organism: Lactobacillus acidophilus (strain ATCC 700396 / NCK56 / N2 / NCFM) (NCBI:txid272621)

Foldseek 3Di:
DDFPPVCVLCVLPVLQCCCRGVVDFFFPDFAVQLVVLLVLLQVLLQVQFQVVPPDDNGHHHDLVCLLVSLLVVADVVVDVSSVLVNVLLVCCCPPVVDDSSLVSNLSSCLSNQVDFDPPQFANVSLLLLLLVLCCLAALQPQPFSVQKDKGKDLALVRVLVLVVQLCVLLVLDDQAAEAEEEPPHSCVSCPPVCVVSYHYDYAYFFFDVVPVRGGDPVSLCSLLPLRHSEYEYEAPDRPVQFGDDPRSLVSNLVSCVNPVLYYEYEDALQLLFFRHHDNCSSPQQEYYKYGPVLRSPNVLRIIMDMHGNRHSSLVVSVPDDPVSLVVQCVQQVVPDPGSNHDSSLSSQCVSVRNVCSNSHGDRSSSSSNSSVSLQVSAPDPSSNDGVSSVVSSVLLVLLQCLQCVLPFDDDPDSRGSSQKAKGQQLVVLCVVPHPVLSVVCQVPPDQSVLQCQLCVVVVHRGDRFWGADPDPSIIMGGSRHDDSVVNSVSNPSSVVVSVVSVVVVD/DDFDVVCVLCVLPVLQCCCRGQVDFQFPDFDCQLVVLLVLLLVLLQVQQQVQPPDDNGHHHDLPCLQVSLLVSADVVPDVSRVLVNLLLVCCCPPVVDDSSLVSNLSNCLSNQVDFDPPQFANVSLLLLLLVLCCLAAQFPQDFSVFKGKGKDLALVLVLVLVVLLCVLLVLDDFAAEAEEEPPHSVVSCPPVCVVRYHYHYAYFAQDVVPVSGGDPVRLCSLLPLRHSEYEYEAVDRPVQFGRDPRSLVSNLVSCVSPVLYYEYEDQLQLLFPPHHDSCSSVVQEYYKYGPVLRSPNVLRIIMDMHGNHHSSLVVSLPDDPVSLVVQCVQQVVPDPCRNHDSSLSSQCVSVRNVCSNSTGDRSSSSSNSSVSLQVSAPDPSSNDGPSSVVSSCQLVLLLCLQCVLPFDDDPDSGGSSQKAWGQLLVVLCVVPNDVLSVVCQVDPDFSVLQCVLCVVVVHRGDHQWGHDPDPRIIMGGSRHDDSVCNSVSNPVSVVVSVVSVVVVVVD